Protein AF-0000000070481792 (afdb_homodimer)

Structure (mmCIF, N/CA/C/O backbone):
data_AF-0000000070481792-model_v1
#
loop_
_entity.id
_entity.type
_entity.pdbx_description
1 polymer Glycosyltransferase
#
loop_
_atom_site.group_PDB
_atom_site.id
_atom_site.type_symbol
_atom_site.label_atom_id
_atom_site.label_alt_id
_atom_site.label_comp_id
_atom_site.label_asym_id
_atom_site.label_entity_id
_atom_site.label_seq_id
_atom_site.pdbx_PDB_ins_code
_atom_site.Cartn_x
_atom_site.Cartn_y
_atom_site.Cartn_z
_atom_site.occupancy
_atom_site.B_iso_or_equiv
_atom_site.auth_seq_id
_atom_site.auth_comp_id
_atom_site.auth_asym_id
_atom_site.auth_atom_id
_atom_site.pdbx_PDB_model_num
ATOM 1 N N . MET A 1 1 ? 37.188 0.3 8.523 1 23.92 1 MET A N 1
ATOM 2 C CA . MET A 1 1 ? 36.875 1.319 7.527 1 23.92 1 MET A CA 1
ATOM 3 C C . MET A 1 1 ? 36.438 2.611 8.195 1 23.92 1 MET A C 1
ATOM 5 O O . MET A 1 1 ? 35.562 2.588 9.078 1 23.92 1 MET A O 1
ATOM 9 N N . ASN A 1 2 ? 37.312 3.486 8.383 1 28.73 2 ASN A N 1
ATOM 10 C CA . ASN A 1 2 ? 37.156 4.777 9.047 1 28.73 2 ASN A CA 1
ATOM 11 C C . ASN A 1 2 ? 35.844 5.473 8.625 1 28.73 2 ASN A C 1
ATOM 13 O O . ASN A 1 2 ? 35.688 5.812 7.453 1 28.73 2 ASN A O 1
ATOM 17 N N . HIS A 1 3 ? 34.75 5.098 9.125 1 36.16 3 HIS A N 1
ATOM 18 C CA . HIS A 1 3 ? 33.562 5.867 8.828 1 36.16 3 HIS A CA 1
ATOM 19 C C . HIS A 1 3 ? 33.875 7.363 8.797 1 36.16 3 HIS A C 1
ATOM 21 O O . HIS A 1 3 ? 33.969 7.992 9.852 1 36.16 3 HIS A O 1
ATOM 27 N N . LYS A 1 4 ? 34.844 7.84 8.07 1 37.81 4 LYS A N 1
ATOM 28 C CA . LYS A 1 4 ? 35 9.281 7.977 1 37.81 4 LYS A CA 1
ATOM 29 C C . LYS A 1 4 ? 33.688 10.016 8.195 1 37.81 4 LYS A C 1
ATOM 31 O O . LYS A 1 4 ? 32.719 9.766 7.496 1 37.81 4 LYS A O 1
ATOM 36 N N . ALA A 1 5 ? 33.469 10.484 9.328 1 48.22 5 ALA A N 1
ATOM 37 C CA . ALA A 1 5 ? 32.312 11.266 9.758 1 48.22 5 ALA A CA 1
ATOM 38 C C . ALA A 1 5 ? 31.906 12.273 8.68 1 48.22 5 ALA A C 1
ATOM 40 O O . ALA A 1 5 ? 32.625 13.242 8.414 1 48.22 5 ALA A O 1
ATOM 41 N N . CYS A 1 6 ? 31.25 11.805 7.59 1 60.44 6 CYS A N 1
ATOM 42 C CA . CYS A 1 6 ? 30.828 12.703 6.516 1 60.44 6 CYS A CA 1
ATOM 43 C C . CYS A 1 6 ? 30.031 13.875 7.062 1 60.44 6 CYS A C 1
ATOM 45 O O . CYS A 1 6 ? 28.859 13.719 7.41 1 60.44 6 CYS A O 1
ATOM 47 N N . THR A 1 7 ? 30.734 14.992 7.473 1 79.38 7 THR A N 1
ATOM 48 C CA . THR A 1 7 ? 30.125 16.219 7.98 1 79.38 7 THR A CA 1
ATOM 49 C C . THR A 1 7 ? 29.422 16.984 6.859 1 79.38 7 THR A C 1
ATOM 51 O O . THR A 1 7 ? 29.844 16.906 5.699 1 79.38 7 THR A O 1
ATOM 54 N N . GLN A 1 8 ? 28.188 17.328 7.027 1 91.5 8 GLN A N 1
ATOM 55 C CA . GLN A 1 8 ? 27.375 18.094 6.078 1 91.5 8 GLN A CA 1
ATOM 56 C C . GLN A 1 8 ? 26.75 19.312 6.742 1 91.5 8 GLN A C 1
ATOM 58 O O . GLN A 1 8 ? 26.5 19.312 7.949 1 91.5 8 GLN A O 1
ATOM 63 N N . HIS A 1 9 ? 26.781 20.391 6.004 1 96.81 9 HIS A N 1
ATOM 64 C CA . HIS A 1 9 ? 26.062 21.594 6.41 1 96.81 9 HIS A CA 1
ATOM 65 C C . HIS A 1 9 ? 24.812 21.812 5.574 1 96.81 9 HIS A C 1
ATOM 67 O O . HIS A 1 9 ? 24.891 21.938 4.348 1 96.81 9 HIS A O 1
ATOM 73 N N . VAL A 1 10 ? 23.672 21.797 6.25 1 98 10 VAL A N 1
ATOM 74 C CA . VAL A 1 10 ? 22.391 21.891 5.562 1 98 10 VAL A CA 1
ATOM 75 C C . VAL A 1 10 ? 21.703 23.203 5.93 1 98 10 VAL A C 1
ATOM 77 O O . VAL A 1 10 ? 21.562 23.531 7.113 1 98 10 VAL A O 1
ATOM 80 N N . ALA A 1 11 ? 21.328 23.969 4.938 1 98.62 11 ALA A N 1
ATOM 81 C CA . ALA A 1 11 ? 20.5 25.156 5.172 1 98.62 11 ALA A CA 1
ATOM 82 C C . ALA A 1 11 ? 19.016 24.797 5.07 1 98.62 11 ALA A C 1
ATOM 84 O O . ALA A 1 11 ? 18.594 24.141 4.121 1 98.62 11 ALA A O 1
ATOM 85 N N . VAL A 1 12 ? 18.266 25.234 6.047 1 98.69 12 VAL A N 1
ATOM 86 C CA . VAL A 1 12 ? 16.844 24.969 6.113 1 98.69 12 VAL A CA 1
ATOM 87 C C . VAL A 1 12 ? 16.047 26.266 5.941 1 98.69 12 VAL A C 1
ATOM 89 O O . VAL A 1 12 ? 16.109 27.156 6.793 1 98.69 12 VAL A O 1
ATOM 92 N N . LEU A 1 13 ? 15.32 26.375 4.824 1 98.62 13 LEU A N 1
ATOM 93 C CA . LEU A 1 13 ? 14.555 27.578 4.52 1 98.62 13 LEU A CA 1
ATOM 94 C C . LEU A 1 13 ? 13.102 27.438 4.973 1 98.62 13 LEU A C 1
ATOM 96 O O . LEU A 1 13 ? 12.383 26.562 4.484 1 98.62 13 LEU A O 1
ATOM 100 N N . VAL A 1 14 ? 12.648 28.375 5.801 1 97.56 14 VAL A N 1
ATOM 101 C CA . VAL A 1 14 ? 11.352 28.219 6.461 1 97.56 14 VAL A CA 1
ATOM 102 C C . VAL A 1 14 ? 10.367 29.25 5.902 1 97.56 14 VAL A C 1
ATOM 104 O O . VAL A 1 14 ? 10.719 30.406 5.707 1 97.56 14 VAL A O 1
ATOM 107 N N . PHE A 1 15 ? 9.211 28.781 5.516 1 95.19 15 PHE A N 1
ATOM 108 C CA . PHE A 1 15 ? 8.102 29.656 5.191 1 95.19 15 PHE A CA 1
ATOM 109 C C . PHE A 1 15 ? 7.379 30.109 6.457 1 95.19 15 PHE A C 1
ATOM 111 O O . PHE A 1 15 ? 6.922 29.266 7.246 1 95.19 15 PHE A O 1
ATOM 118 N N . PRO A 1 16 ? 7.297 31.359 6.703 1 90.94 16 PRO A N 1
ATOM 119 C CA . PRO A 1 16 ? 6.809 31.859 7.988 1 90.94 16 PRO A CA 1
ATOM 120 C C . PRO A 1 16 ? 5.285 31.953 8.047 1 90.94 16 PRO A C 1
ATOM 122 O O . PRO A 1 16 ? 4.734 33.031 8.25 1 90.94 16 PRO A O 1
ATOM 125 N N . PHE A 1 17 ? 4.652 30.859 8 1 85.75 17 PHE A N 1
ATOM 126 C CA . PHE A 1 17 ? 3.195 30.859 8.016 1 85.75 17 PHE A CA 1
ATOM 127 C C . PHE A 1 17 ? 2.662 29.703 8.852 1 85.75 17 PHE A C 1
ATOM 129 O O . PHE A 1 17 ? 3.043 28.547 8.641 1 85.75 17 PHE A O 1
ATOM 136 N N . ALA A 1 18 ? 1.777 30.094 9.758 1 82.44 18 ALA A N 1
ATOM 137 C CA . ALA A 1 18 ? 1.018 29.125 10.547 1 82.44 18 ALA A CA 1
ATOM 138 C C . ALA A 1 18 ? 1.931 28.047 11.125 1 82.44 18 ALA A C 1
ATOM 140 O O . ALA A 1 18 ? 2.91 28.359 11.805 1 82.44 18 ALA A O 1
ATOM 141 N N . SER A 1 19 ? 1.613 26.781 10.852 1 86.88 19 SER A N 1
ATOM 142 C CA . SER A 1 19 ? 2.316 25.656 11.477 1 86.88 19 SER A CA 1
ATOM 143 C C . SER A 1 19 ? 3.541 25.25 10.664 1 86.88 19 SER A C 1
ATOM 145 O O . SER A 1 19 ? 4.289 24.359 11.07 1 86.88 19 SER A O 1
ATOM 147 N N . HIS A 1 20 ? 3.859 25.875 9.602 1 92.25 20 HIS A N 1
ATOM 148 C CA . HIS A 1 20 ? 4.922 25.453 8.695 1 92.25 20 HIS A CA 1
ATOM 149 C C . HIS A 1 20 ? 6.27 25.406 9.406 1 92.25 20 HIS A C 1
ATOM 151 O O . HIS A 1 20 ? 7 24.422 9.305 1 92.25 20 HIS A O 1
ATOM 157 N N . PRO A 1 21 ? 6.594 26.469 10.195 1 93.38 21 PRO A N 1
ATOM 158 C CA . PRO A 1 21 ? 7.891 26.422 10.867 1 93.38 21 PRO A CA 1
ATOM 159 C C . PRO A 1 21 ? 8.016 25.25 11.836 1 93.38 21 PRO A C 1
ATOM 161 O O . PRO A 1 21 ? 9.055 24.594 11.883 1 93.38 21 PRO A O 1
ATOM 164 N N . ASP A 1 22 ? 6.91 25.016 12.562 1 90.94 22 ASP A N 1
ATOM 165 C CA . ASP A 1 22 ? 6.914 23.922 13.531 1 90.94 22 ASP A CA 1
ATOM 166 C C . ASP A 1 22 ? 7.098 22.578 12.836 1 90.94 22 ASP A C 1
ATOM 168 O O . ASP A 1 22 ? 7.863 21.734 13.305 1 90.94 22 ASP A O 1
ATOM 172 N N . ILE A 1 23 ? 6.449 22.422 11.766 1 93.31 23 ILE A N 1
ATOM 173 C CA . ILE A 1 23 ? 6.488 21.172 11.023 1 93.31 23 ILE A CA 1
ATOM 174 C C . ILE A 1 23 ? 7.879 20.953 10.438 1 93.31 23 ILE A C 1
ATOM 176 O O . ILE A 1 23 ? 8.43 19.859 10.492 1 93.31 23 ILE A O 1
ATOM 180 N N . LEU A 1 24 ? 8.391 22 9.883 1 96.12 24 LEU A N 1
ATOM 181 C CA . LEU A 1 24 ? 9.711 21.875 9.289 1 96.12 24 LEU A CA 1
ATOM 182 C C . LEU A 1 24 ? 10.766 21.594 10.352 1 96.12 24 LEU A C 1
ATOM 184 O O . LEU A 1 24 ? 11.68 20.781 10.125 1 96.12 24 LEU A O 1
ATOM 188 N N . LEU A 1 25 ? 10.664 22.234 11.5 1 94.06 25 LEU A N 1
ATOM 189 C CA . LEU A 1 25 ? 11.609 21.969 12.578 1 94.06 25 LEU A CA 1
ATOM 190 C C . LEU A 1 25 ? 11.5 20.516 13.039 1 94.06 25 LEU A C 1
ATOM 192 O O . LEU A 1 25 ? 12.508 19.875 13.32 1 94.06 25 LEU A O 1
ATOM 196 N N . HIS A 1 26 ? 10.289 20.078 13.117 1 91.12 26 HIS A N 1
ATOM 197 C CA . HIS A 1 26 ? 10.07 18.672 13.477 1 91.12 26 HIS A CA 1
ATOM 198 C C . HIS A 1 26 ? 10.789 17.734 12.516 1 91.12 26 HIS A C 1
ATOM 200 O O . HIS A 1 26 ? 11.461 16.797 12.938 1 91.12 26 HIS A O 1
ATOM 206 N N . PHE A 1 27 ? 10.695 18.031 11.336 1 94.69 27 PHE A N 1
ATOM 207 C CA . PHE A 1 27 ? 11.336 17.266 10.273 1 94.69 27 PHE A CA 1
ATOM 208 C C . PHE A 1 27 ? 12.852 17.281 10.438 1 94.69 27 PHE A C 1
ATOM 210 O O . PHE A 1 27 ? 13.5 16.234 10.352 1 94.69 27 PHE A O 1
ATOM 217 N N . ILE A 1 28 ? 13.383 18.406 10.703 1 94.75 28 ILE A N 1
ATOM 218 C CA . ILE A 1 28 ? 14.82 18.562 10.844 1 94.75 28 ILE A CA 1
ATOM 219 C C . ILE A 1 28 ? 15.305 17.828 12.094 1 94.75 28 ILE A C 1
ATOM 221 O O . ILE A 1 28 ? 16.375 17.234 12.094 1 94.75 28 ILE A O 1
ATOM 225 N N . ARG A 1 29 ? 14.547 17.875 13.086 1 91.31 29 ARG A N 1
ATOM 226 C CA . ARG A 1 29 ? 14.914 17.156 14.305 1 91.31 29 ARG A CA 1
ATOM 227 C C . ARG A 1 29 ? 14.977 15.648 14.055 1 91.31 29 ARG A C 1
ATOM 229 O O . ARG A 1 29 ? 15.844 14.953 14.586 1 91.31 29 ARG A O 1
ATOM 236 N N . MET A 1 30 ? 14.07 15.18 13.25 1 90 30 MET A N 1
ATOM 237 C CA . MET A 1 30 ? 14.078 13.766 12.891 1 90 30 MET A CA 1
ATOM 238 C C . MET A 1 30 ? 15.367 13.406 12.148 1 90 30 MET A C 1
ATOM 240 O O . MET A 1 30 ? 16.016 12.414 12.469 1 90 30 MET A O 1
ATOM 244 N N . ILE A 1 31 ? 15.703 14.211 11.188 1 91.62 31 ILE A N 1
ATOM 245 C CA . ILE A 1 31 ? 16.906 13.961 10.414 1 91.62 31 ILE A CA 1
ATOM 246 C C . ILE A 1 31 ? 18.141 14.102 11.312 1 91.62 31 ILE A C 1
ATOM 248 O O . ILE A 1 31 ? 19.078 13.305 11.219 1 91.62 31 ILE A O 1
ATOM 252 N N . SER A 1 32 ? 18.109 15.109 12.18 1 90.38 32 SER A N 1
ATOM 253 C CA . SER A 1 32 ? 19.203 15.367 13.102 1 90.38 32 SER A CA 1
ATOM 254 C C . SER A 1 32 ? 19.469 14.164 14 1 90.38 32 SER A C 1
ATOM 256 O O . SER A 1 32 ? 20.625 13.836 14.289 1 90.38 32 SER A O 1
ATOM 258 N N . ALA A 1 33 ? 18.453 13.586 14.414 1 85.19 33 ALA A N 1
ATOM 259 C CA . ALA A 1 33 ? 18.578 12.414 15.273 1 85.19 33 ALA A CA 1
ATOM 260 C C . ALA A 1 33 ? 19.266 11.258 14.539 1 85.19 33 ALA A C 1
ATOM 262 O O . ALA A 1 33 ? 20.016 10.484 15.141 1 85.19 33 ALA A O 1
ATOM 263 N N . MET A 1 34 ? 19.062 11.172 13.289 1 84.56 34 MET A N 1
ATOM 264 C CA . MET A 1 34 ? 19.625 10.102 12.477 1 84.56 34 MET A CA 1
ATOM 265 C C . MET A 1 34 ? 21.031 10.453 12.008 1 84.56 34 MET A C 1
ATOM 267 O O . MET A 1 34 ? 21.828 9.562 11.695 1 84.56 34 MET A O 1
ATOM 271 N N . ALA A 1 35 ? 21.281 11.703 11.938 1 87.44 35 ALA A N 1
ATOM 272 C CA . ALA A 1 35 ? 22.562 12.203 11.445 1 87.44 35 ALA A CA 1
ATOM 273 C C . ALA A 1 35 ? 23.109 13.289 12.359 1 87.44 35 ALA A C 1
ATOM 275 O O . ALA A 1 35 ? 23.156 14.461 11.984 1 87.44 35 ALA A O 1
ATOM 276 N N . PRO A 1 36 ? 23.656 12.898 13.469 1 86.31 36 PRO A N 1
ATOM 277 C CA . PRO A 1 36 ? 24.078 13.867 14.484 1 86.31 36 PRO A CA 1
ATOM 278 C C . PRO A 1 36 ? 25.281 14.695 14.039 1 86.31 36 PRO A C 1
ATOM 280 O O . PRO A 1 36 ? 25.531 15.766 14.602 1 86.31 36 PRO A O 1
ATOM 283 N N . ASP A 1 37 ? 25.953 14.25 13.016 1 89.12 37 ASP A N 1
ATOM 284 C CA . ASP A 1 37 ? 27.156 14.953 12.57 1 89.12 37 ASP A CA 1
ATOM 285 C C . ASP A 1 37 ? 26.812 16.016 11.523 1 89.12 37 ASP A C 1
ATOM 287 O O . ASP A 1 37 ? 27.672 16.812 11.141 1 89.12 37 ASP A O 1
ATOM 291 N N . VAL A 1 38 ? 25.609 16.047 11.141 1 93.56 38 VAL A N 1
ATOM 292 C CA . VAL A 1 38 ? 25.156 17.047 10.188 1 93.56 38 VAL A CA 1
ATOM 293 C C . VAL A 1 38 ? 24.766 18.328 10.93 1 93.56 38 VAL A C 1
ATOM 295 O O . VAL A 1 38 ? 24.141 18.266 11.992 1 93.56 38 VAL A O 1
ATOM 298 N N . LYS A 1 39 ? 25.234 19.422 10.43 1 96.12 39 LYS A N 1
ATOM 299 C CA . LYS A 1 39 ? 24.859 20.719 11 1 96.12 39 LYS A CA 1
ATOM 300 C C . LYS A 1 39 ? 23.719 21.359 10.211 1 96.12 39 LYS A C 1
ATOM 302 O O . LYS A 1 39 ? 23.734 21.375 8.984 1 96.12 39 LYS A O 1
ATOM 307 N N . PHE A 1 40 ? 22.781 21.875 10.969 1 97.44 40 PHE A N 1
ATOM 308 C CA . PHE A 1 40 ? 21.609 22.484 10.336 1 97.44 40 PHE A CA 1
ATOM 309 C C . PHE A 1 40 ? 21.516 23.953 10.68 1 97.44 40 PHE A C 1
ATOM 311 O O . PHE A 1 40 ? 21.5 24.328 11.859 1 97.44 40 PHE A O 1
ATOM 318 N N . SER A 1 41 ? 21.5 24.781 9.672 1 98.25 41 SER A N 1
ATOM 319 C CA . SER A 1 41 ? 21.141 26.203 9.828 1 98.25 41 SER A CA 1
ATOM 320 C C . SER A 1 41 ? 19.672 26.438 9.531 1 98.25 41 SER A C 1
ATOM 322 O O . SER A 1 41 ? 19.25 26.375 8.375 1 98.25 41 SER A O 1
ATOM 324 N N . PHE A 1 42 ? 18.906 26.688 10.57 1 98.19 42 PHE A N 1
ATOM 325 C CA . PHE A 1 42 ? 17.469 26.891 10.469 1 98.19 42 PHE A CA 1
ATOM 326 C C . PHE A 1 42 ? 17.141 28.359 10.242 1 98.19 42 PHE A C 1
ATOM 328 O O . PHE A 1 42 ? 17.141 29.156 11.188 1 98.19 42 PHE A O 1
ATOM 335 N N . LEU A 1 43 ? 16.812 28.719 8.953 1 98.5 43 LEU A N 1
ATOM 336 C CA . LEU A 1 43 ? 16.625 30.109 8.555 1 98.5 43 LEU A CA 1
ATOM 337 C C . LEU A 1 43 ? 15.148 30.5 8.594 1 98.5 43 LEU A C 1
ATOM 339 O O . LEU A 1 43 ? 14.383 30.141 7.695 1 98.5 43 LEU A O 1
ATOM 343 N N . SER A 1 44 ? 14.789 31.281 9.594 1 96.75 44 SER A N 1
ATOM 344 C CA . SER A 1 44 ? 13.398 31.672 9.797 1 96.75 44 SER A CA 1
ATOM 345 C C . SER A 1 44 ? 13.297 33.094 10.32 1 96.75 44 SER A C 1
ATOM 347 O O . SER A 1 44 ? 14.312 33.719 10.672 1 96.75 44 SER A O 1
ATOM 349 N N . VAL A 1 45 ? 12.109 33.594 10.289 1 93.94 45 VAL A N 1
ATOM 350 C CA . VAL A 1 45 ? 11.898 34.969 10.789 1 93.94 45 VAL A CA 1
ATOM 351 C C . VAL A 1 45 ? 12.031 34.969 12.312 1 93.94 45 VAL A C 1
ATOM 353 O O . VAL A 1 45 ? 11.906 33.938 12.969 1 93.94 45 VAL A O 1
ATOM 356 N N . ALA A 1 46 ? 12.25 36.094 12.82 1 90.94 46 ALA A N 1
ATOM 357 C CA . ALA A 1 46 ? 12.562 36.281 14.234 1 90.94 46 ALA A CA 1
ATOM 358 C C . ALA A 1 46 ? 11.438 35.75 15.109 1 90.94 46 ALA A C 1
ATOM 360 O O . ALA A 1 46 ? 11.68 35.062 16.109 1 90.94 46 ALA A O 1
ATOM 361 N N . LYS A 1 47 ? 10.273 36.094 14.773 1 87.5 47 LYS A N 1
ATOM 362 C CA . LYS A 1 47 ? 9.125 35.688 15.57 1 87.5 47 LYS A CA 1
ATOM 363 C C . LYS A 1 47 ? 9.031 34.156 15.68 1 87.5 47 LYS A C 1
ATOM 365 O O . LYS A 1 47 ? 8.789 33.625 16.766 1 87.5 47 LYS A O 1
ATOM 370 N N . SER A 1 48 ? 9.25 33.5 14.562 1 90 48 SER A N 1
ATOM 371 C CA . SER A 1 48 ? 9.211 32.062 14.539 1 90 48 SER A CA 1
ATOM 372 C C . SER A 1 48 ? 10.344 31.453 15.367 1 90 48 SER A C 1
ATOM 374 O O . SER A 1 48 ? 10.117 30.531 16.156 1 90 48 SER A O 1
ATOM 376 N N . ASN A 1 49 ? 11.5 31.922 15.266 1 91.88 49 ASN A N 1
ATOM 377 C CA . ASN A 1 49 ? 12.648 31.422 16 1 91.88 49 ASN A CA 1
ATOM 378 C C . ASN A 1 49 ? 12.445 31.531 17.516 1 91.88 49 ASN A C 1
ATOM 380 O O . ASN A 1 49 ? 12.766 30.609 18.266 1 91.88 49 ASN A O 1
ATOM 384 N N . SER A 1 50 ? 11.875 32.656 17.906 1 89.75 50 SER A N 1
ATOM 385 C CA . SER A 1 50 ? 11.656 32.906 19.328 1 89.75 50 SER A CA 1
ATOM 386 C C . SER A 1 50 ? 10.672 31.891 19.906 1 89.75 50 SER A C 1
ATOM 388 O O . SER A 1 50 ? 10.828 31.469 21.062 1 89.75 50 SER A O 1
ATOM 390 N N . SER A 1 51 ? 9.773 31.578 19.141 1 87 51 SER A N 1
ATOM 391 C CA . SER A 1 51 ? 8.758 30.625 19.594 1 87 51 SER A CA 1
ATOM 392 C C . SER A 1 51 ? 9.273 29.188 19.547 1 87 51 SER A C 1
ATOM 394 O O . SER A 1 51 ? 8.945 28.391 20.422 1 87 51 SER A O 1
ATOM 396 N N . LEU A 1 52 ? 10.125 28.859 18.656 1 89.81 52 LEU A N 1
ATOM 397 C CA . LEU A 1 52 ? 10.523 27.484 18.375 1 89.81 52 LEU A CA 1
ATOM 398 C C . LEU A 1 52 ? 11.75 27.094 19.188 1 89.81 52 LEU A C 1
ATOM 400 O O . LEU A 1 52 ? 11.914 25.938 19.562 1 89.81 52 LEU A O 1
ATOM 404 N N . PHE A 1 53 ? 12.562 28.031 19.359 1 90.31 53 PHE A N 1
ATOM 405 C CA . PHE A 1 53 ? 13.828 27.719 20 1 90.31 53 PHE A CA 1
ATOM 406 C C . PHE A 1 53 ? 13.875 28.297 21.406 1 90.31 53 PHE A C 1
ATOM 408 O O . PHE A 1 53 ? 14.398 29.391 21.625 1 90.31 53 PHE A O 1
ATOM 415 N N . THR A 1 54 ? 13.32 27.562 22.234 1 83.31 54 THR A N 1
ATOM 416 C CA . THR A 1 54 ? 13.422 27.859 23.656 1 83.31 54 THR A CA 1
ATOM 417 C C . THR A 1 54 ? 14.477 26.984 24.328 1 83.31 54 THR A C 1
ATOM 419 O O . THR A 1 54 ? 14.961 26.031 23.719 1 83.31 54 THR A O 1
ATOM 422 N N . GLU A 1 55 ? 14.906 27.297 25.516 1 75.69 55 GLU A N 1
ATOM 423 C CA . GLU A 1 55 ? 15.93 26.531 26.234 1 75.69 55 GLU A CA 1
ATOM 424 C C . GLU A 1 55 ? 15.516 25.078 26.375 1 75.69 55 GLU A C 1
ATOM 426 O O . GLU A 1 55 ? 16.344 24.172 26.203 1 75.69 55 GLU A O 1
ATOM 431 N N . SER A 1 56 ? 14.32 24.859 26.625 1 69.19 56 SER A N 1
ATOM 432 C CA . SER A 1 56 ? 13.82 23.5 26.875 1 69.19 56 SER A CA 1
ATOM 433 C C . SER A 1 56 ? 13.695 22.719 25.578 1 69.19 56 SER A C 1
ATOM 435 O O . SER A 1 56 ? 14.008 21.516 25.531 1 69.19 56 SER A O 1
ATOM 437 N N . ASN A 1 57 ? 13.414 23.391 24.469 1 73.19 57 ASN A N 1
ATOM 438 C CA . ASN A 1 57 ? 13.086 22.703 23.234 1 73.19 57 ASN A CA 1
ATOM 439 C C . ASN A 1 57 ? 14.328 22.484 22.375 1 73.19 57 ASN A C 1
ATOM 441 O O . ASN A 1 57 ? 14.273 21.797 21.344 1 73.19 57 ASN A O 1
ATOM 445 N N . SER A 1 58 ? 15.414 23.047 22.859 1 75.44 58 SER A N 1
ATOM 446 C CA . SER A 1 58 ? 16.625 22.953 22.047 1 75.44 58 SER A CA 1
ATOM 447 C C . SER A 1 58 ? 17.594 21.922 22.609 1 75.44 58 SER A C 1
ATOM 449 O O . SER A 1 58 ? 18.594 21.578 21.969 1 75.44 58 SER A O 1
ATOM 451 N N . LYS A 1 59 ? 17.219 21.406 23.734 1 75.19 59 LYS A N 1
ATOM 452 C CA . LYS A 1 59 ? 18.094 20.422 24.359 1 75.19 59 LYS A CA 1
ATOM 453 C C . LYS A 1 59 ? 18.172 19.141 23.516 1 75.19 59 LYS A C 1
ATOM 455 O O . LYS A 1 59 ? 17.141 18.609 23.094 1 75.19 59 LYS A O 1
ATOM 460 N N . GLY A 1 60 ? 19.359 18.797 23.156 1 75.31 60 GLY A N 1
ATOM 461 C CA . GLY A 1 60 ? 19.562 17.562 22.406 1 75.31 60 GLY A CA 1
ATOM 462 C C . GLY A 1 60 ? 19.719 17.766 20.922 1 75.31 60 GLY A C 1
ATOM 463 O O . GLY A 1 60 ? 19.984 16.828 20.172 1 75.31 60 GLY A O 1
ATOM 464 N N . PHE A 1 61 ? 19.516 19.016 20.562 1 84.94 61 PHE A N 1
ATOM 465 C CA . PHE A 1 61 ? 19.656 19.344 19.141 1 84.94 61 PHE A CA 1
ATOM 466 C C . PHE A 1 61 ? 20.641 20.484 18.938 1 84.94 61 PHE A C 1
ATOM 468 O O . PHE A 1 61 ? 20.328 21.469 18.25 1 84.94 61 PHE A O 1
ATOM 475 N N . GLU A 1 62 ? 21.812 20.219 19.391 1 87.31 62 GLU A N 1
ATOM 476 C CA . GLU A 1 62 ? 22.844 21.25 19.359 1 87.31 62 GLU A CA 1
ATOM 477 C C . GLU A 1 62 ? 23.344 21.484 17.938 1 87.31 62 GLU A C 1
ATOM 479 O O . GLU A 1 62 ? 23.953 22.531 17.656 1 87.31 62 GLU A O 1
ATOM 484 N N . ASN A 1 63 ? 23.016 20.531 17.109 1 92.25 63 ASN A N 1
ATOM 485 C CA . ASN A 1 63 ? 23.469 20.688 15.727 1 92.25 63 ASN A CA 1
ATOM 486 C C . ASN A 1 63 ? 22.453 21.438 14.875 1 92.25 63 ASN A C 1
ATOM 488 O O . ASN A 1 63 ? 22.609 21.547 13.656 1 92.25 63 ASN A O 1
ATOM 492 N N . ILE A 1 64 ? 21.359 21.969 15.5 1 95.62 64 ILE A N 1
ATOM 493 C CA . ILE A 1 64 ? 20.406 22.844 14.828 1 95.62 64 ILE A CA 1
ATOM 494 C C . ILE A 1 64 ? 20.547 24.266 15.359 1 95.62 64 ILE A C 1
ATOM 496 O O . ILE A 1 64 ? 20.281 24.531 16.531 1 95.62 64 ILE A O 1
ATOM 500 N N . LYS A 1 65 ? 20.922 25.141 14.516 1 95.94 65 LYS A N 1
ATOM 501 C CA . LYS A 1 65 ? 21.109 26.531 14.938 1 95.94 65 LYS A CA 1
ATOM 502 C C . LYS A 1 65 ? 20.156 27.453 14.195 1 95.94 65 LYS A C 1
ATOM 504 O O . LYS A 1 65 ? 20.094 27.453 12.961 1 95.94 65 LYS A O 1
ATOM 509 N N . PRO A 1 66 ? 19.406 28.281 14.922 1 96.75 66 PRO A N 1
ATOM 510 C CA . PRO A 1 66 ? 18.516 29.234 14.258 1 96.75 66 PRO A CA 1
ATOM 511 C C . PRO A 1 66 ? 19.25 30.469 13.742 1 96.75 66 PRO A C 1
ATOM 513 O O . PRO A 1 66 ? 20.172 30.953 14.383 1 96.75 66 PRO A O 1
ATOM 516 N N . TYR A 1 67 ? 18.891 30.906 12.578 1 97.62 67 TYR A N 1
ATOM 517 C CA . TYR A 1 67 ? 19.344 32.156 11.977 1 97.62 67 TYR A CA 1
ATOM 518 C C . TYR A 1 67 ? 18.172 33.031 11.594 1 97.62 67 TYR A C 1
ATOM 520 O O . TYR A 1 67 ? 17.156 32.531 11.086 1 97.62 67 TYR A O 1
ATOM 528 N N . LYS A 1 68 ? 18.312 34.281 11.828 1 96.38 68 LYS A N 1
ATOM 529 C CA . LYS A 1 68 ? 17.219 35.219 11.586 1 96.38 68 LYS A CA 1
ATOM 530 C C . LYS A 1 68 ? 17.234 35.719 10.141 1 96.38 68 LYS A C 1
ATOM 532 O O . LYS A 1 68 ? 18.25 36.219 9.656 1 96.38 68 LYS A O 1
ATOM 537 N N . VAL A 1 69 ? 16.094 35.594 9.523 1 96.19 69 VAL A N 1
ATOM 538 C CA . VAL A 1 69 ? 15.906 36.062 8.164 1 96.19 69 VAL A CA 1
ATOM 539 C C . VAL A 1 69 ? 15 37.312 8.18 1 96.19 69 VAL A C 1
ATOM 541 O O . VAL A 1 69 ? 14.008 37.344 8.906 1 96.19 69 VAL A O 1
ATOM 544 N N . TRP A 1 70 ? 15.375 38.219 7.391 1 92.38 70 TRP A N 1
ATOM 545 C CA . TRP A 1 70 ? 14.57 39.438 7.285 1 92.38 70 TRP A CA 1
ATOM 546 C C . TRP A 1 70 ? 13.273 39.188 6.531 1 92.38 70 TRP A C 1
ATOM 548 O O . TRP A 1 70 ? 13.281 38.531 5.469 1 92.38 70 TRP A O 1
ATOM 558 N N . ASP A 1 71 ? 12.195 39.656 7.105 1 88.06 71 ASP A N 1
ATOM 559 C CA . ASP A 1 71 ? 10.891 39.344 6.52 1 88.06 71 ASP A CA 1
ATOM 560 C C . ASP A 1 71 ? 10.398 40.469 5.629 1 88.06 71 ASP A C 1
ATOM 562 O O . ASP A 1 71 ? 9.297 40.406 5.086 1 88.06 71 ASP A O 1
ATOM 566 N N . GLY A 1 72 ? 11.172 41.469 5.465 1 83.31 72 GLY A N 1
ATOM 567 C CA . GLY A 1 72 ? 10.789 42.562 4.594 1 83.31 72 GLY A CA 1
ATOM 568 C C . GLY A 1 72 ? 9.992 43.625 5.309 1 83.31 72 GLY A C 1
ATOM 569 O O . GLY A 1 72 ? 9.594 44.625 4.699 1 83.31 72 GLY A O 1
ATOM 570 N N . LEU A 1 73 ? 9.758 43.438 6.59 1 83.25 73 LEU A N 1
ATOM 571 C CA . LEU A 1 73 ? 8.953 44.438 7.312 1 83.25 73 LEU A CA 1
ATOM 572 C C . LEU A 1 73 ? 9.828 45.438 8.016 1 83.25 73 LEU A C 1
ATOM 574 O O . LEU A 1 73 ? 10.594 45.094 8.922 1 83.25 73 LEU A O 1
ATOM 578 N N . PRO A 1 74 ? 9.734 46.625 7.41 1 75.5 74 PRO A N 1
ATOM 579 C CA . PRO A 1 74 ? 10.469 47.656 8.148 1 75.5 74 PRO A CA 1
ATOM 580 C C . PRO A 1 74 ? 9.906 47.906 9.547 1 75.5 74 PRO A C 1
ATOM 582 O O . PRO A 1 74 ? 8.766 47.531 9.828 1 75.5 74 PRO A O 1
ATOM 585 N N . GLY A 1 75 ? 10.711 48.281 10.461 1 71.19 75 GLY A N 1
ATOM 586 C CA . GLY A 1 75 ? 10.234 48.625 11.789 1 71.19 75 GLY A CA 1
ATOM 587 C C . GLY A 1 75 ? 9.031 49.531 11.773 1 71.19 75 GLY A C 1
ATOM 588 O O . GLY A 1 75 ? 9 50.531 11.031 1 71.19 75 GLY A O 1
ATOM 589 N N . GLY A 1 76 ? 7.984 49.156 12.469 1 69.62 76 GLY A N 1
ATOM 590 C CA . GLY A 1 76 ? 6.805 49.969 12.617 1 69.62 76 GLY A CA 1
ATOM 591 C C . GLY A 1 76 ? 5.809 49.812 11.484 1 69.62 76 GLY A C 1
ATOM 592 O O . GLY A 1 76 ? 4.961 50.688 11.258 1 69.62 76 GLY A O 1
ATOM 593 N N . TYR A 1 77 ? 5.953 48.781 10.734 1 73.75 77 TYR A N 1
ATOM 594 C CA . TYR A 1 77 ? 5.062 48.594 9.602 1 73.75 77 TYR A CA 1
ATOM 595 C C . TYR A 1 77 ? 3.625 48.375 10.07 1 73.75 77 TYR A C 1
ATOM 597 O O . TYR A 1 77 ? 3.367 47.625 11 1 73.75 77 TYR A O 1
ATOM 605 N N . ALA A 1 78 ? 2.756 49.219 9.539 1 72.88 78 ALA A N 1
ATOM 606 C CA . ALA A 1 78 ? 1.333 49.094 9.852 1 72.88 78 ALA A CA 1
ATOM 607 C C . ALA A 1 78 ? 0.62 48.219 8.812 1 72.88 78 ALA A C 1
ATOM 609 O O . ALA A 1 78 ? 0.583 48.562 7.629 1 72.88 78 ALA A O 1
ATOM 610 N N . PHE A 1 79 ? 0.083 47.094 9.266 1 72.75 79 PHE A N 1
ATOM 611 C CA . PHE A 1 79 ? -0.585 46.156 8.359 1 72.75 79 PHE A CA 1
ATOM 612 C C . PHE A 1 79 ? -1.958 46.688 7.957 1 72.75 79 PHE A C 1
ATOM 614 O O . PHE A 1 79 ? -2.635 47.344 8.758 1 72.75 79 PHE A O 1
ATOM 621 N N . SER A 1 80 ? -2.363 46.5 6.625 1 70.94 80 SER A N 1
ATOM 622 C CA . SER A 1 80 ? -3.637 46.938 6.066 1 70.94 80 SER A CA 1
ATOM 623 C C . SER A 1 80 ? -4.793 46.094 6.578 1 70.94 80 SER A C 1
ATOM 625 O O . SER A 1 80 ? -5.961 46.438 6.383 1 70.94 80 SER A O 1
ATOM 627 N N . GLY A 1 81 ? -4.453 45.062 7.258 1 67.81 81 GLY A N 1
ATOM 628 C CA . GLY A 1 81 ? -5.512 44.156 7.68 1 67.81 81 GLY A CA 1
ATOM 629 C C . GLY A 1 81 ? -5.602 42.906 6.836 1 67.81 81 GLY A C 1
ATOM 630 O O . GLY A 1 81 ? -6.215 41.906 7.242 1 67.81 81 GLY A O 1
ATOM 631 N N . ASN A 1 82 ? -5.004 42.906 5.648 1 71.62 82 ASN A N 1
ATOM 632 C CA . ASN A 1 82 ? -4.949 41.719 4.801 1 71.62 82 ASN A CA 1
ATOM 633 C C . ASN A 1 82 ? -4.008 40.688 5.371 1 71.62 82 ASN A C 1
ATOM 635 O O . ASN A 1 82 ? -2.805 40.906 5.488 1 71.62 82 ASN A O 1
ATOM 639 N N . PRO A 1 83 ? -4.586 39.562 5.699 1 69.69 83 PRO A N 1
ATOM 640 C CA . PRO A 1 83 ? -3.77 38.531 6.344 1 69.69 83 PRO A CA 1
ATOM 641 C C . PRO A 1 83 ? -2.686 37.969 5.422 1 69.69 83 PRO A C 1
ATOM 643 O O . PRO A 1 83 ? -1.73 37.344 5.891 1 69.69 83 PRO A O 1
ATOM 646 N N . LEU A 1 84 ? -2.791 38.281 4.152 1 75.25 84 LEU A N 1
ATOM 647 C CA . LEU A 1 84 ? -1.833 37.719 3.199 1 75.25 84 LEU A CA 1
ATOM 648 C C . LEU A 1 84 ? -0.696 38.719 2.943 1 75.25 84 LEU A C 1
ATOM 650 O O . LEU A 1 84 ? 0.329 38.344 2.363 1 75.25 84 LEU A O 1
ATOM 654 N N . GLU A 1 85 ? -0.901 39.938 3.43 1 80.44 85 GLU A N 1
ATOM 655 C CA . GLU A 1 85 ? 0.055 41 3.16 1 80.44 85 GLU A CA 1
ATOM 656 C C . GLU A 1 85 ? 1.442 40.656 3.688 1 80.44 85 GLU A C 1
ATOM 658 O O . GLU A 1 85 ? 2.441 40.812 2.984 1 80.44 85 GLU A O 1
ATOM 663 N N . PRO A 1 86 ? 1.519 40.094 4.863 1 80.19 86 PRO A N 1
ATOM 664 C CA . PRO A 1 86 ? 2.85 39.719 5.355 1 80.19 86 PRO A CA 1
ATOM 665 C C . PRO A 1 86 ? 3.533 38.656 4.484 1 80.19 86 PRO A C 1
ATOM 667 O O . PRO A 1 86 ? 4.758 38.688 4.336 1 80.19 86 PRO A O 1
ATOM 670 N N . ILE A 1 87 ? 2.805 37.875 3.924 1 83.25 87 ILE A N 1
ATOM 671 C CA . ILE A 1 87 ? 3.338 36.812 3.084 1 83.25 87 ILE A CA 1
ATOM 672 C C . ILE A 1 87 ? 3.91 37.406 1.799 1 83.25 87 ILE A C 1
ATOM 674 O O . ILE A 1 87 ? 4.996 37 1.359 1 83.25 87 ILE A O 1
ATOM 678 N N . ASP A 1 88 ? 3.166 38.312 1.263 1 83.94 88 ASP A N 1
ATOM 679 C CA . ASP A 1 88 ? 3.602 38.969 0.031 1 83.94 88 ASP A CA 1
ATOM 680 C C . ASP A 1 88 ? 4.914 39.719 0.239 1 83.94 88 ASP A C 1
ATOM 682 O O . ASP A 1 88 ? 5.809 39.656 -0.607 1 83.94 88 ASP A O 1
ATOM 686 N N . LEU A 1 89 ? 4.953 40.406 1.271 1 86.12 89 LEU A N 1
ATOM 687 C CA . LEU A 1 89 ? 6.152 41.188 1.564 1 86.12 89 LEU A CA 1
ATOM 688 C C . LEU A 1 89 ? 7.348 40.25 1.808 1 86.12 89 LEU A C 1
ATOM 690 O O . LEU A 1 89 ? 8.453 40.531 1.331 1 86.12 89 LEU A O 1
ATOM 694 N N . PHE A 1 90 ? 7.137 39.25 2.496 1 90.94 90 PHE A N 1
ATOM 695 C CA . PHE A 1 90 ? 8.195 38.281 2.764 1 90.94 90 PHE A CA 1
ATOM 696 C C . PHE A 1 90 ? 8.711 37.656 1.466 1 90.94 90 PHE A C 1
ATOM 698 O O . PHE A 1 90 ? 9.922 37.594 1.252 1 90.94 90 PHE A O 1
ATOM 705 N N . LEU A 1 91 ? 7.816 37.281 0.593 1 90.06 91 LEU A N 1
ATOM 706 C CA . LEU A 1 91 ? 8.18 36.562 -0.623 1 90.06 91 LEU A CA 1
ATOM 707 C C . LEU A 1 91 ? 8.984 37.469 -1.561 1 90.06 91 LEU A C 1
ATOM 709 O O . LEU A 1 91 ? 9.844 36.969 -2.303 1 90.06 91 LEU A O 1
ATOM 713 N N . LYS A 1 92 ? 8.727 38.688 -1.499 1 88.94 92 LYS A N 1
ATOM 714 C CA . LYS A 1 92 ? 9.422 39.625 -2.363 1 88.94 92 LYS A CA 1
ATOM 715 C C . LYS A 1 92 ? 10.898 39.75 -1.998 1 88.94 92 LYS A C 1
ATOM 717 O O . LYS A 1 92 ? 11.75 39.938 -2.871 1 88.94 92 LYS A O 1
ATOM 722 N N . VAL A 1 93 ? 11.188 39.531 -0.76 1 93.81 93 VAL A N 1
ATOM 723 C CA . VAL A 1 93 ? 12.562 39.75 -0.328 1 93.81 93 VAL A CA 1
ATOM 724 C C . VAL A 1 93 ? 13.234 38.438 0.002 1 93.81 93 VAL A C 1
ATOM 726 O O . VAL A 1 93 ? 14.461 38.375 0.143 1 93.81 93 VAL A O 1
ATOM 729 N N . ALA A 1 94 ? 12.531 37.406 0.082 1 94.75 94 ALA A N 1
ATOM 730 C CA . ALA A 1 94 ? 12.953 36.125 0.66 1 94.75 94 ALA A CA 1
ATOM 731 C C . ALA A 1 94 ? 14.188 35.594 -0.061 1 94.75 94 ALA A C 1
ATOM 733 O O . ALA A 1 94 ? 15.172 35.188 0.578 1 94.75 94 ALA A O 1
ATOM 734 N N . PRO A 1 95 ? 14.234 35.562 -1.423 1 95.12 95 PRO A N 1
ATOM 735 C CA . PRO A 1 95 ? 15.414 34.969 -2.082 1 95.12 95 PRO A CA 1
ATOM 736 C C . PRO A 1 95 ? 16.703 35.688 -1.682 1 95.12 95 PRO A C 1
ATOM 738 O O . PRO A 1 95 ? 17.688 35.031 -1.343 1 95.12 95 PRO A O 1
ATOM 741 N N . GLY A 1 96 ? 16.656 36.969 -1.696 1 95.75 96 GLY A N 1
ATOM 742 C CA . GLY A 1 96 ? 17.844 37.719 -1.305 1 95.75 96 GLY A CA 1
ATOM 743 C C . GLY A 1 96 ? 18.188 37.594 0.166 1 95.75 96 GLY A C 1
ATOM 744 O O . GLY A 1 96 ? 19.359 37.469 0.526 1 95.75 96 GLY A O 1
ATOM 745 N N . SER A 1 97 ? 17.188 37.594 0.976 1 96.62 97 SER A N 1
ATOM 746 C CA . SER A 1 97 ? 17.375 37.469 2.416 1 96.62 97 SER A CA 1
ATOM 747 C C . SER A 1 97 ? 17.984 36.094 2.777 1 96.62 97 SER A C 1
ATOM 749 O O . SER A 1 97 ? 18.891 36.031 3.607 1 96.62 97 SER A O 1
ATOM 751 N N . PHE A 1 98 ? 17.516 35.094 2.158 1 98.06 98 PHE A N 1
ATOM 752 C CA . PHE A 1 98 ? 18.031 33.75 2.422 1 98.06 98 PHE A CA 1
ATOM 753 C C . PHE A 1 98 ? 19.484 33.625 1.987 1 98.06 98 PHE A C 1
ATOM 755 O O . PHE A 1 98 ? 20.312 33.062 2.705 1 98.06 98 PHE A O 1
ATOM 762 N N . LYS A 1 99 ? 19.812 34.156 0.798 1 97.38 99 LYS A N 1
ATOM 763 C CA . LYS A 1 99 ? 21.172 34.094 0.297 1 97.38 99 LYS A CA 1
ATOM 764 C C . LYS A 1 99 ? 22.141 34.75 1.269 1 97.38 99 LYS A C 1
ATOM 766 O O . LYS A 1 99 ? 23.203 34.219 1.572 1 97.38 99 LYS A O 1
ATOM 771 N N . LYS A 1 100 ? 21.719 35.875 1.743 1 97.31 100 LYS A N 1
ATOM 772 C CA . LYS A 1 100 ? 22.547 36.625 2.678 1 97.31 100 LYS A CA 1
ATOM 773 C C . LYS A 1 100 ? 22.781 35.844 3.965 1 97.31 100 LYS A C 1
ATOM 775 O O . LYS A 1 100 ? 23.906 35.75 4.461 1 97.31 100 LYS A O 1
ATOM 780 N N . VAL A 1 101 ? 21.781 35.281 4.488 1 98.19 101 VAL A N 1
ATOM 781 C CA . VAL A 1 101 ? 21.859 34.562 5.77 1 98.19 101 VAL A CA 1
ATOM 782 C C . VAL A 1 101 ? 22.625 33.281 5.602 1 98.19 101 VAL A C 1
ATOM 784 O O . VAL A 1 101 ? 23.328 32.844 6.516 1 98.19 101 VAL A O 1
ATOM 787 N N . ILE A 1 102 ? 22.531 32.656 4.426 1 98.31 102 ILE A N 1
ATOM 788 C CA . ILE A 1 102 ? 23.297 31.453 4.152 1 98.31 102 ILE A CA 1
ATOM 789 C C . ILE A 1 102 ? 24.797 31.781 4.195 1 98.31 102 ILE A C 1
ATOM 791 O O . ILE A 1 102 ? 25.578 31.031 4.797 1 98.31 102 ILE 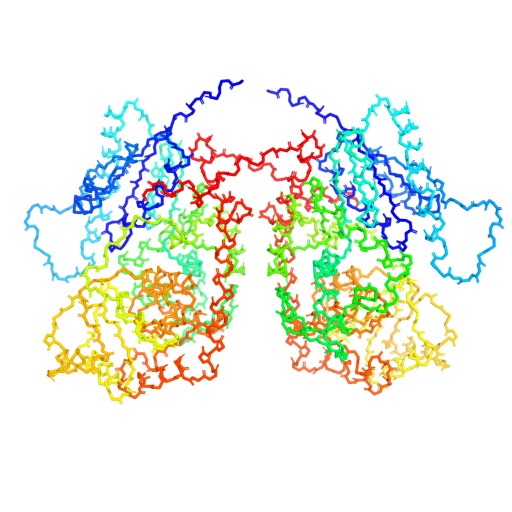A O 1
ATOM 795 N N . GLU A 1 103 ? 25.156 32.875 3.604 1 97.88 103 GLU A N 1
ATOM 796 C CA . GLU A 1 103 ? 26.547 33.281 3.627 1 97.88 103 GLU A CA 1
ATOM 797 C C . GLU A 1 103 ? 27.031 33.531 5.055 1 97.88 103 GLU A C 1
ATOM 799 O O . GLU A 1 103 ? 28.141 33.156 5.41 1 97.88 103 GLU A O 1
ATOM 804 N N . GLU A 1 104 ? 26.172 34.125 5.801 1 98 104 GLU A N 1
ATOM 805 C CA . GLU A 1 104 ? 26.484 34.375 7.203 1 98 104 GLU A CA 1
ATOM 806 C C . GLU A 1 104 ? 26.688 33.062 7.957 1 98 104 GLU A C 1
ATOM 808 O O . GLU A 1 104 ? 27.625 32.906 8.742 1 98 104 GLU A O 1
ATOM 813 N N . ALA A 1 105 ? 25.797 32.156 7.77 1 98 105 ALA A N 1
ATOM 814 C CA . ALA A 1 105 ? 25.859 30.859 8.438 1 98 105 ALA A CA 1
ATOM 815 C C . ALA A 1 105 ? 27.109 30.109 8.023 1 98 105 ALA A C 1
ATOM 817 O O . ALA A 1 105 ? 27.766 29.484 8.867 1 98 105 ALA A O 1
ATOM 818 N N . GLU A 1 106 ? 27.422 30.125 6.734 1 97.88 106 GLU A N 1
ATOM 819 C CA . GLU A 1 106 ? 28.625 29.453 6.242 1 97.88 106 GLU A CA 1
ATOM 820 C C . GLU A 1 106 ? 29.875 30.031 6.902 1 97.88 106 GLU A C 1
ATOM 822 O O . GLU A 1 106 ? 30.781 29.281 7.27 1 97.88 106 GLU A O 1
ATOM 827 N N . ALA A 1 107 ? 29.891 31.281 7.039 1 97.56 107 ALA A N 1
ATOM 828 C CA . ALA A 1 107 ? 31.047 31.953 7.652 1 97.56 107 ALA A CA 1
ATOM 829 C C . ALA A 1 107 ? 31.188 31.562 9.117 1 97.56 107 ALA A C 1
ATOM 831 O O . ALA A 1 107 ? 32.281 31.328 9.602 1 97.56 107 ALA A O 1
ATOM 832 N N . GLU A 1 108 ? 30.109 31.562 9.773 1 97.06 108 GLU A N 1
ATOM 833 C CA . GLU A 1 108 ? 30.125 31.266 11.195 1 97.06 108 GLU A CA 1
ATOM 834 C C . GLU A 1 108 ? 30.484 29.812 11.453 1 97.06 108 GLU A C 1
ATOM 836 O O . GLU A 1 108 ? 31.297 29.5 12.336 1 97.06 108 GLU A O 1
ATOM 841 N N . ILE A 1 109 ? 29.891 28.922 10.703 1 94.94 109 ILE A N 1
ATOM 842 C CA . ILE A 1 109 ? 30.062 27.484 10.883 1 94.94 109 ILE A CA 1
ATOM 843 C C . ILE A 1 109 ? 31.406 27.062 10.289 1 94.94 109 ILE A C 1
ATOM 845 O O . ILE A 1 109 ? 32.031 26.094 10.758 1 94.94 109 ILE A O 1
ATOM 849 N N . GLY A 1 110 ? 31.875 27.703 9.289 1 94.56 110 GLY A N 1
ATOM 850 C CA . GLY A 1 110 ? 33.125 27.375 8.633 1 94.56 110 GLY A CA 1
ATOM 851 C C . GLY A 1 110 ? 33 26.25 7.617 1 94.56 110 GLY A C 1
ATOM 852 O O . GLY A 1 110 ? 33.969 25.531 7.363 1 94.56 110 GLY A O 1
ATOM 853 N N . GLN A 1 111 ? 31.828 26.109 7.195 1 95.38 111 GLN A N 1
ATOM 854 C CA . GLN A 1 111 ? 31.547 25.062 6.215 1 95.38 111 GLN A CA 1
ATOM 855 C C . GLN A 1 111 ? 30.469 25.516 5.23 1 95.38 111 GLN A C 1
ATOM 857 O O . GLN A 1 111 ? 29.469 26.109 5.625 1 95.38 111 GLN A O 1
ATOM 862 N N . LYS A 1 112 ? 30.703 25.219 3.947 1 96.31 112 LYS A N 1
ATOM 863 C CA . LYS A 1 112 ? 29.734 25.547 2.916 1 96.31 112 LYS A CA 1
ATOM 864 C C . LYS A 1 112 ? 28.5 24.656 3.023 1 96.31 112 LYS A C 1
ATOM 866 O O . LYS A 1 112 ? 28.594 23.5 3.447 1 96.31 112 LYS A O 1
ATOM 871 N N . VAL A 1 113 ? 27.406 25.25 2.607 1 96.94 113 VAL A N 1
ATOM 872 C CA . VAL A 1 113 ? 26.172 24.484 2.57 1 96.94 113 VAL A CA 1
ATOM 873 C C . VAL A 1 113 ? 26.234 23.438 1.462 1 96.94 113 VAL A C 1
ATOM 875 O O . VAL A 1 113 ? 26.578 23.766 0.319 1 96.94 113 VAL A O 1
ATOM 878 N N . GLY A 1 114 ? 25.922 22.188 1.849 1 95.88 114 GLY A N 1
ATOM 879 C CA . GLY A 1 114 ? 25.984 21.109 0.883 1 95.88 114 GLY A CA 1
ATOM 880 C C . GLY A 1 114 ? 24.609 20.578 0.487 1 95.88 114 GLY A C 1
ATOM 881 O O . GLY A 1 114 ? 24.5 19.734 -0.405 1 95.88 114 GLY A O 1
ATOM 882 N N . CYS A 1 115 ? 23.594 21.078 1.099 1 96.94 115 CYS A N 1
ATOM 883 C CA . CYS A 1 115 ? 22.219 20.688 0.805 1 96.94 115 CYS A CA 1
ATOM 884 C C . CYS A 1 115 ? 21.234 21.766 1.257 1 96.94 115 CYS A C 1
ATOM 886 O O . CYS A 1 115 ? 21.453 22.422 2.275 1 96.94 115 CYS A O 1
ATOM 888 N N . LEU A 1 116 ? 20.219 21.953 0.473 1 97.88 116 LEU A N 1
ATOM 889 C CA . LEU A 1 116 ? 19.141 22.859 0.838 1 97.88 116 LEU A CA 1
ATOM 890 C C . LEU A 1 116 ? 17.859 22.094 1.144 1 97.88 116 LEU A C 1
ATOM 892 O O . LEU A 1 116 ? 17.359 21.344 0.301 1 97.88 116 LEU A O 1
ATOM 896 N N . ILE A 1 117 ? 17.375 22.234 2.369 1 98.44 117 ILE A N 1
ATOM 897 C CA . ILE A 1 117 ? 16.031 21.781 2.721 1 98.44 117 ILE A CA 1
ATOM 898 C C . ILE A 1 117 ? 15.102 22.984 2.842 1 98.44 117 ILE A C 1
ATOM 900 O O . ILE A 1 117 ? 15.484 24.016 3.402 1 98.44 117 ILE A O 1
ATOM 904 N N . SER A 1 118 ? 13.93 22.906 2.299 1 98.56 118 SER A N 1
ATOM 905 C CA . SER A 1 118 ? 13.023 24.047 2.373 1 98.56 118 SER A CA 1
ATOM 906 C C . SER A 1 118 ? 11.578 23.609 2.531 1 98.56 118 SER A C 1
ATOM 908 O O . SER A 1 118 ? 11.25 22.438 2.287 1 98.56 118 SER A O 1
ATOM 910 N N . ASP A 1 119 ? 10.773 24.547 3.016 1 98 119 ASP A N 1
ATOM 911 C CA . ASP A 1 119 ? 9.336 24.406 2.799 1 98 119 ASP A CA 1
ATOM 912 C C . ASP A 1 119 ? 9.008 24.344 1.308 1 98 119 ASP A C 1
ATOM 914 O O . ASP A 1 119 ? 9.57 25.109 0.515 1 98 119 ASP A O 1
ATOM 918 N N . ALA A 1 120 ? 8.141 23.5 0.897 1 97.81 120 ALA A N 1
ATOM 919 C CA . ALA A 1 120 ? 7.832 23.297 -0.518 1 97.81 120 ALA A CA 1
ATOM 920 C C . ALA A 1 120 ? 7.262 24.578 -1.133 1 97.81 120 ALA A C 1
ATOM 922 O O . ALA A 1 120 ? 7.406 24.812 -2.336 1 97.81 120 ALA A O 1
ATOM 923 N N . PHE A 1 121 ? 6.652 25.406 -0.336 1 95.75 121 PHE A N 1
ATOM 924 C CA . PHE A 1 121 ? 6.047 26.641 -0.829 1 95.75 121 PHE A CA 1
ATOM 925 C C . PHE A 1 121 ? 7.098 27.547 -1.447 1 95.75 121 PHE A C 1
ATOM 927 O O . PHE A 1 121 ? 6.777 28.406 -2.285 1 95.75 121 PHE A O 1
ATOM 934 N N . LEU A 1 122 ? 8.328 27.375 -0.982 1 96.81 122 LEU A N 1
ATOM 935 C CA . LEU A 1 122 ? 9.398 28.266 -1.44 1 96.81 122 LEU A CA 1
ATOM 936 C C . LEU A 1 122 ? 9.992 27.766 -2.752 1 96.81 122 LEU A C 1
ATOM 938 O O . LEU A 1 122 ? 11.125 27.281 -2.779 1 96.81 122 LEU A O 1
ATOM 942 N N . TRP A 1 123 ? 9.273 28.031 -3.771 1 94.94 123 TRP A N 1
ATOM 943 C CA . TRP A 1 123 ? 9.578 27.5 -5.094 1 94.94 123 TRP A CA 1
ATOM 944 C C . TRP A 1 123 ? 10.953 27.969 -5.566 1 94.94 123 TRP A C 1
ATOM 946 O O . TRP A 1 123 ? 11.633 27.25 -6.301 1 94.94 123 TRP A O 1
ATOM 956 N N . PHE A 1 124 ? 11.422 29.109 -5.203 1 96.69 124 PHE A N 1
ATOM 957 C CA . PHE A 1 124 ? 12.664 29.703 -5.684 1 96.69 124 PHE A CA 1
ATOM 958 C C . PHE A 1 124 ? 13.867 28.984 -5.074 1 96.69 124 PHE A C 1
ATOM 960 O O . PHE A 1 124 ? 15 29.188 -5.516 1 96.69 124 PHE A O 1
ATOM 967 N N . ALA A 1 125 ? 13.648 28.156 -4.047 1 97.62 125 ALA A N 1
ATOM 968 C CA . ALA A 1 125 ? 14.734 27.391 -3.426 1 97.62 125 ALA A CA 1
ATOM 969 C C . ALA A 1 125 ? 15.391 26.453 -4.434 1 97.62 125 ALA A C 1
ATOM 971 O O . ALA A 1 125 ? 16.578 26.156 -4.32 1 97.62 125 ALA A O 1
ATOM 972 N N . GLY A 1 126 ? 14.617 26 -5.395 1 96.62 126 GLY A N 1
ATOM 973 C CA . GLY A 1 126 ? 15.18 25.172 -6.449 1 96.62 126 GLY A CA 1
ATOM 974 C C . GLY A 1 126 ? 16.266 25.875 -7.246 1 96.62 126 GLY A C 1
ATOM 975 O O . GLY A 1 126 ? 17.328 25.297 -7.473 1 96.62 126 GLY A O 1
ATOM 976 N N . GLU A 1 127 ? 15.977 27.062 -7.645 1 96.25 127 GLU A N 1
ATOM 977 C CA . GLU A 1 127 ? 16.953 27.859 -8.383 1 96.25 127 GLU A CA 1
ATOM 978 C C . GLU A 1 127 ? 18.172 28.188 -7.512 1 96.25 127 GLU A C 1
ATOM 980 O O . GLU A 1 127 ? 19.297 28.172 -7.992 1 96.25 127 GLU A O 1
ATOM 985 N N . MET A 1 128 ? 17.906 28.484 -6.289 1 97.19 128 MET A N 1
ATOM 986 C CA . MET A 1 128 ? 19 28.734 -5.355 1 97.19 128 MET A CA 1
ATOM 987 C C . MET A 1 128 ? 19.922 27.516 -5.246 1 97.19 128 MET A C 1
ATOM 989 O O . MET A 1 128 ? 21.141 27.641 -5.285 1 97.19 128 MET A O 1
ATOM 993 N N . ALA A 1 129 ? 19.328 26.375 -5.125 1 96.88 129 ALA A N 1
ATOM 994 C CA . ALA A 1 129 ? 20.078 25.141 -5.012 1 96.88 129 ALA A CA 1
ATOM 995 C C . ALA A 1 129 ? 20.891 24.875 -6.277 1 96.88 129 ALA A C 1
ATOM 997 O O . ALA A 1 129 ? 22.031 24.406 -6.207 1 96.88 129 ALA A O 1
ATOM 998 N N . GLU A 1 130 ? 20.297 25.156 -7.387 1 95.94 130 GLU A N 1
ATOM 999 C CA . GLU A 1 130 ? 21 24.984 -8.656 1 95.94 130 GLU A CA 1
ATOM 1000 C C . GLU A 1 130 ? 22.219 25.891 -8.742 1 95.94 130 GLU A C 1
ATOM 1002 O O . GLU A 1 130 ? 23.297 25.469 -9.156 1 95.94 130 GLU A O 1
ATOM 1007 N N . GLU A 1 131 ? 21.984 27.109 -8.375 1 96 131 GLU A N 1
ATOM 1008 C CA . GLU A 1 131 ? 23.078 28.078 -8.375 1 96 131 GLU A CA 1
ATOM 1009 C C . GLU A 1 131 ? 24.203 27.625 -7.438 1 96 131 GLU A C 1
ATOM 1011 O O . GLU A 1 131 ? 25.375 27.812 -7.754 1 96 131 GLU A O 1
ATOM 1016 N N . MET A 1 132 ? 23.812 27.047 -6.355 1 95.44 132 MET A N 1
ATOM 1017 C CA . MET A 1 132 ? 24.766 26.594 -5.344 1 95.44 132 MET A CA 1
ATOM 1018 C C . MET A 1 132 ? 25.344 25.219 -5.703 1 95.44 132 MET A C 1
ATOM 1020 O O . MET A 1 132 ? 26.312 24.781 -5.109 1 95.44 132 MET A O 1
ATOM 1024 N N . GLN A 1 133 ? 24.703 24.531 -6.676 1 94.56 133 GLN A N 1
ATOM 1025 C CA . GLN A 1 133 ? 25.078 23.172 -7.098 1 94.56 133 GLN A CA 1
ATOM 1026 C C . GLN A 1 133 ? 24.984 22.203 -5.93 1 94.56 133 GLN A C 1
ATOM 1028 O O . GLN A 1 133 ? 25.938 21.453 -5.672 1 94.56 133 GLN A O 1
ATOM 1033 N N . VAL A 1 134 ? 23.922 22.266 -5.227 1 95.62 134 VAL A N 1
ATOM 1034 C CA . VAL A 1 134 ? 23.656 21.375 -4.105 1 95.62 134 VAL A CA 1
ATOM 1035 C C . VAL A 1 134 ? 22.281 20.734 -4.27 1 95.62 134 VAL A C 1
ATOM 1037 O O . VAL A 1 134 ? 21.438 21.25 -4.992 1 95.62 134 VAL A O 1
ATOM 1040 N N . PRO A 1 135 ? 22.031 19.578 -3.604 1 96.06 135 PRO A N 1
ATOM 1041 C CA . PRO A 1 135 ? 20.703 18.969 -3.645 1 96.06 135 PRO A CA 1
ATOM 1042 C C . PRO A 1 135 ? 19.641 19.828 -2.977 1 96.06 135 PRO A C 1
ATOM 1044 O O . PRO A 1 135 ? 19.922 20.516 -1.997 1 96.06 135 PRO A O 1
ATOM 1047 N N . TRP A 1 136 ? 18.438 19.781 -3.494 1 97.62 136 TRP A N 1
ATOM 1048 C CA . TRP A 1 136 ? 17.266 20.453 -2.945 1 97.62 136 TRP A CA 1
ATOM 1049 C C . TRP A 1 136 ? 16.234 19.453 -2.453 1 97.62 136 TRP A C 1
ATOM 1051 O O . TRP A 1 136 ? 15.805 18.578 -3.205 1 97.62 136 TRP A O 1
ATOM 1061 N N . VAL A 1 137 ? 15.875 19.547 -1.204 1 98.12 137 VAL A N 1
ATOM 1062 C CA . VAL A 1 137 ? 14.883 18.672 -0.595 1 98.12 137 VAL A CA 1
ATOM 1063 C C . VAL A 1 137 ? 13.742 19.5 -0.018 1 98.12 137 VAL A C 1
ATOM 1065 O O . VAL A 1 137 ? 13.805 19.953 1.128 1 98.12 137 VAL A O 1
ATOM 1068 N N . PRO A 1 138 ? 12.695 19.703 -0.745 1 98.56 138 PRO A N 1
ATOM 1069 C CA . PRO A 1 138 ? 11.508 20.375 -0.209 1 98.56 138 PRO A CA 1
ATOM 1070 C C . PRO A 1 138 ? 10.625 19.438 0.617 1 98.56 138 PRO A C 1
ATOM 1072 O O . PRO A 1 138 ? 10.492 18.25 0.288 1 98.56 138 PRO A O 1
ATOM 1075 N N . LEU A 1 139 ? 10.062 19.953 1.701 1 98.5 139 LEU A N 1
ATOM 1076 C CA . LEU A 1 139 ? 9.07 19.25 2.498 1 98.5 139 LEU A CA 1
ATOM 1077 C C . LEU A 1 139 ? 7.664 19.766 2.205 1 98.5 139 LEU A C 1
ATOM 1079 O O . LEU A 1 139 ? 7.395 20.953 2.357 1 98.5 139 LEU A O 1
ATOM 1083 N N . TRP A 1 140 ? 6.844 18.859 1.724 1 97.88 140 TRP A N 1
ATOM 1084 C CA . TRP A 1 140 ? 5.418 19.156 1.598 1 97.88 140 TRP A CA 1
ATOM 1085 C C . TRP A 1 140 ? 4.684 18.859 2.896 1 97.88 140 TRP A C 1
ATOM 1087 O O . TRP A 1 140 ? 4.754 17.734 3.408 1 97.88 140 TRP A O 1
ATOM 1097 N N . THR A 1 141 ? 3.945 19.797 3.369 1 93.19 141 THR A N 1
ATOM 1098 C CA . THR A 1 141 ? 3.438 19.703 4.734 1 93.19 141 THR A CA 1
ATOM 1099 C C . THR A 1 141 ? 1.966 19.297 4.734 1 93.19 141 THR A C 1
ATOM 1101 O O . THR A 1 141 ? 1.323 19.281 5.785 1 93.19 141 THR A O 1
ATOM 1104 N N . SER A 1 142 ? 1.399 19.047 3.572 1 94.5 142 SER A N 1
ATOM 1105 C CA . SER A 1 142 ? 0.008 18.625 3.479 1 94.5 142 SER A CA 1
ATOM 1106 C C . SER A 1 142 ? -0.105 17.25 2.826 1 94.5 142 SER A C 1
ATOM 1108 O O . SER A 1 142 ? 0.879 16.516 2.746 1 94.5 142 SER A O 1
ATOM 1110 N N . GLY A 1 143 ? -1.28 16.891 2.449 1 95.56 143 GLY A N 1
ATOM 1111 C CA . GLY A 1 143 ? -1.545 15.547 1.982 1 95.56 143 GLY A CA 1
ATOM 1112 C C . GLY A 1 143 ? -1.13 15.32 0.54 1 95.56 143 GLY A C 1
ATOM 1113 O O . GLY A 1 143 ? -0.844 16.281 -0.184 1 95.56 143 GLY A O 1
ATOM 1114 N N . GLN A 1 144 ? -1.067 14.117 0.163 1 96.12 144 GLN A N 1
ATOM 1115 C CA . GLN A 1 144 ? -0.611 13.719 -1.163 1 96.12 144 GLN A CA 1
ATOM 1116 C C . GLN A 1 144 ? -1.587 14.172 -2.242 1 96.12 144 GLN A C 1
ATOM 1118 O O . GLN A 1 144 ? -1.172 14.562 -3.336 1 96.12 144 GLN A O 1
ATOM 1123 N N . ARG A 1 145 ? -2.906 14.133 -1.977 1 96.69 145 ARG A N 1
ATOM 1124 C CA . ARG A 1 145 ? -3.889 14.578 -2.959 1 96.69 145 ARG A CA 1
ATOM 1125 C C . ARG A 1 145 ? -3.746 16.078 -3.234 1 96.69 145 ARG A C 1
ATOM 1127 O O . ARG A 1 145 ? -3.836 16.516 -4.383 1 96.69 145 ARG A O 1
ATOM 1134 N N . SER A 1 146 ? -3.574 16.766 -2.119 1 96.44 146 SER A N 1
ATOM 1135 C CA . SER A 1 146 ? -3.332 18.203 -2.275 1 96.44 146 SER A CA 1
ATOM 1136 C C . SER A 1 146 ? -2.082 18.469 -3.109 1 96.44 146 SER A C 1
ATOM 1138 O O . SER A 1 146 ? -2.082 19.328 -3.986 1 96.44 146 SER A O 1
ATOM 1140 N N . LEU A 1 147 ? -1.021 17.734 -2.869 1 97.44 147 LEU A N 1
ATOM 1141 C CA . LEU A 1 147 ? 0.214 17.875 -3.631 1 97.44 147 LEU A CA 1
ATOM 1142 C C . LEU A 1 147 ? -0.024 17.609 -5.113 1 97.44 147 LEU A C 1
ATOM 1144 O O . LEU A 1 147 ? 0.426 18.359 -5.973 1 97.44 147 LEU A O 1
ATOM 1148 N N . LEU A 1 148 ? -0.754 16.547 -5.414 1 97.25 148 LEU A N 1
ATOM 1149 C CA . LEU A 1 148 ? -0.995 16.156 -6.805 1 97.25 148 LEU A CA 1
ATOM 1150 C C . LEU A 1 148 ? -1.762 17.25 -7.539 1 97.25 148 LEU A C 1
ATOM 1152 O O . LEU A 1 148 ? -1.443 17.578 -8.688 1 97.25 148 LEU A O 1
ATOM 1156 N N . VAL A 1 149 ? -2.766 17.844 -6.879 1 95.94 149 VAL A N 1
ATOM 1157 C CA . VAL A 1 149 ? -3.578 18.859 -7.547 1 95.94 149 VAL A CA 1
ATOM 1158 C C . VAL A 1 149 ? -2.736 20.109 -7.816 1 95.94 149 VAL A C 1
ATOM 1160 O O . VAL A 1 149 ? -2.92 20.781 -8.828 1 95.94 149 VAL A O 1
ATOM 1163 N N . HIS A 1 150 ? -1.794 20.391 -6.934 1 95.5 150 HIS A N 1
ATOM 1164 C CA . HIS A 1 150 ? -0.955 21.578 -7.141 1 95.5 150 HIS A CA 1
ATOM 1165 C C . HIS A 1 150 ? 0.082 21.328 -8.227 1 95.5 150 HIS A C 1
ATOM 1167 O O . HIS A 1 150 ? 0.384 22.219 -9.023 1 95.5 150 HIS A O 1
ATOM 1173 N N . VAL A 1 151 ? 0.623 20.141 -8.281 1 96.31 151 VAL A N 1
ATOM 1174 C CA . VAL A 1 151 ? 1.562 19.781 -9.344 1 96.31 151 VAL A CA 1
ATOM 1175 C C . VAL A 1 151 ? 0.824 19.688 -10.68 1 96.31 151 VAL A C 1
ATOM 1177 O O . VAL A 1 151 ? 1.392 19.984 -11.727 1 96.31 151 VAL A O 1
ATOM 1180 N N . GLY A 1 152 ? -0.466 19.359 -10.648 1 94.31 152 GLY A N 1
ATOM 1181 C CA . GLY A 1 152 ? -1.265 19.188 -11.852 1 94.31 152 GLY A CA 1
ATOM 1182 C C . GLY A 1 152 ? -2.137 20.391 -12.172 1 94.31 152 GLY A C 1
ATOM 1183 O O . GLY A 1 152 ? -3.123 20.266 -12.898 1 94.31 152 GLY A O 1
ATOM 1184 N N . THR A 1 153 ? -1.827 21.547 -11.609 1 93.44 153 THR A N 1
ATOM 1185 C CA . THR A 1 153 ? -2.672 22.734 -11.734 1 93.44 153 THR A CA 1
ATOM 1186 C C . THR A 1 153 ? -2.912 23.078 -13.203 1 93.44 153 THR A C 1
ATOM 1188 O O . THR A 1 153 ? -4.043 23.359 -13.602 1 93.44 153 THR A O 1
ATOM 1191 N N . ASP A 1 154 ? -1.881 23.016 -14.062 1 92 154 ASP A N 1
ATOM 1192 C CA . ASP A 1 154 ? -2.008 23.406 -15.461 1 92 154 ASP A CA 1
ATOM 1193 C C . ASP A 1 154 ? -2.986 22.484 -16.188 1 92 154 ASP A C 1
ATOM 1195 O O . ASP A 1 154 ? -3.854 22.953 -16.938 1 92 154 ASP A O 1
ATOM 1199 N N . VAL A 1 155 ? -2.869 21.203 -15.961 1 91.44 155 VAL A N 1
ATOM 1200 C CA . VAL A 1 155 ? -3.754 20.219 -16.594 1 91.44 155 VAL A CA 1
ATOM 1201 C C . VAL A 1 155 ? -5.184 20.422 -16.094 1 91.44 155 VAL A C 1
ATOM 1203 O O . VAL A 1 155 ? -6.137 20.328 -16.875 1 91.44 155 VAL A O 1
ATOM 1206 N N . ILE A 1 156 ? -5.316 20.719 -14.828 1 91.38 156 ILE A N 1
ATOM 1207 C CA . ILE A 1 156 ? -6.637 20.922 -14.242 1 91.38 156 ILE A CA 1
ATOM 1208 C C . ILE A 1 156 ? -7.285 22.156 -14.852 1 91.38 156 ILE A C 1
ATOM 1210 O O . ILE A 1 156 ? -8.453 22.125 -15.234 1 91.38 156 ILE A O 1
ATOM 1214 N N . ARG A 1 157 ? -6.523 23.234 -14.945 1 88.62 157 ARG A N 1
ATOM 1215 C CA . ARG A 1 157 ? -7.043 24.469 -15.523 1 88.62 157 ARG A CA 1
ATOM 1216 C C . ARG A 1 157 ? -7.434 24.266 -16.984 1 88.62 157 ARG A C 1
ATOM 1218 O O . ARG A 1 157 ? -8.453 24.797 -17.438 1 88.62 157 ARG A O 1
ATOM 1225 N N . GLU A 1 158 ? -6.641 23.5 -17.672 1 87.88 158 GLU A N 1
ATOM 1226 C CA . GLU A 1 158 ? -6.918 23.234 -19.078 1 87.88 158 GLU A CA 1
ATOM 1227 C C . GLU A 1 158 ? -8.203 22.422 -19.234 1 87.88 158 GLU A C 1
ATOM 1229 O O . GLU A 1 158 ? -9.055 22.766 -20.062 1 87.88 158 GLU A O 1
ATOM 1234 N N . LYS A 1 159 ? -8.375 21.484 -18.453 1 86.75 159 LYS A N 1
ATOM 1235 C CA . LYS A 1 159 ? -9.5 20.562 -18.625 1 86.75 159 LYS A CA 1
ATOM 1236 C C . LYS A 1 159 ? -10.773 21.125 -18.016 1 86.75 159 LYS A C 1
ATOM 1238 O O . LYS A 1 159 ? -11.867 20.922 -18.547 1 86.75 159 LYS A O 1
ATOM 1243 N N . VAL A 1 160 ? -10.641 21.75 -16.875 1 83.38 160 VAL A N 1
ATOM 1244 C CA . VAL A 1 160 ? -11.805 22.312 -16.172 1 83.38 160 VAL A CA 1
ATOM 1245 C C . VAL A 1 160 ? -12.219 23.625 -16.828 1 83.38 160 VAL A C 1
ATOM 1247 O O . VAL A 1 160 ? -13.406 23.953 -16.891 1 83.38 160 VAL A O 1
ATOM 1250 N N . GLY A 1 161 ? -11.328 24.578 -17.094 1 72.44 161 GLY A N 1
ATOM 1251 C CA . GLY A 1 161 ? -11.625 25.844 -17.734 1 72.44 161 GLY A CA 1
ATOM 1252 C C . GLY A 1 161 ? -12.305 25.688 -19.078 1 72.44 161 GLY A C 1
ATOM 1253 O O . GLY A 1 161 ? -13.164 26.5 -19.453 1 72.44 161 GLY A O 1
ATOM 1254 N N . ALA A 1 162 ? -11.945 24.766 -19.719 1 61.12 162 ALA A N 1
ATOM 1255 C CA . ALA A 1 162 ? -12.523 24.531 -21.031 1 61.12 162 ALA A CA 1
ATOM 1256 C C . ALA A 1 162 ? -13.992 24.156 -20.938 1 61.12 162 ALA A C 1
ATOM 1258 O O . ALA A 1 162 ? -14.766 24.391 -21.875 1 61.12 162 ALA A O 1
ATOM 1259 N N . SER A 1 163 ? -14.312 23.578 -19.859 1 56.5 163 SER A N 1
ATOM 1260 C CA . SER A 1 163 ? -15.656 23 -19.844 1 56.5 163 SER A CA 1
ATOM 1261 C C . SER A 1 163 ? -16.688 24.031 -19.438 1 56.5 163 SER A C 1
ATOM 1263 O O . SER A 1 163 ? -17.875 23.906 -19.75 1 56.5 163 SER A O 1
ATOM 1265 N N . GLY A 1 164 ? -16.422 25.234 -19.047 1 52.84 164 GLY A N 1
ATOM 1266 C CA . GLY A 1 164 ? -17.406 26.234 -18.688 1 52.84 164 GLY A CA 1
ATOM 1267 C C . GLY A 1 164 ? -18.312 25.781 -17.562 1 52.84 164 GLY A C 1
ATOM 1268 O O . GLY A 1 164 ? -19.172 26.547 -17.109 1 52.84 164 GLY A O 1
ATOM 1269 N N . GLU A 1 165 ? -18.375 24.469 -17.281 1 57.38 165 GLU A N 1
ATOM 1270 C CA . GLU A 1 165 ? -19.375 23.906 -16.391 1 57.38 165 GLU A CA 1
ATOM 1271 C C . GLU A 1 165 ? -18.969 24.078 -14.93 1 57.38 165 GLU A C 1
ATOM 1273 O O . GLU A 1 165 ? -17.781 24.047 -14.602 1 57.38 165 GLU A O 1
ATOM 1278 N N . LYS A 1 166 ? -19.953 24.422 -14.031 1 62.56 166 LYS A N 1
ATOM 1279 C CA . LYS A 1 166 ? -19.828 24.906 -12.656 1 62.56 166 LYS A CA 1
ATOM 1280 C C . LYS A 1 166 ? -18.984 23.953 -11.82 1 62.56 166 LYS A C 1
ATOM 1282 O O . LYS A 1 166 ? -18 24.359 -11.195 1 62.56 166 LYS A O 1
ATOM 1287 N N . ASP A 1 167 ? -19.547 22.719 -11.492 1 80.44 167 ASP A N 1
ATOM 1288 C CA . ASP A 1 167 ? -18.812 21.828 -10.609 1 80.44 167 ASP A CA 1
ATOM 1289 C C . ASP A 1 167 ? -18.422 20.531 -11.344 1 80.44 167 ASP A C 1
ATOM 1291 O O . ASP A 1 167 ? -19.078 19.5 -11.18 1 80.44 167 ASP A O 1
ATOM 1295 N N . GLN A 1 168 ? -17.312 20.5 -12.172 1 85.5 168 GLN A N 1
ATOM 1296 C CA . GLN A 1 168 ? -16.844 19.453 -13.07 1 85.5 168 GLN A CA 1
ATOM 1297 C C . GLN A 1 168 ? -16.188 18.328 -12.297 1 85.5 168 GLN A C 1
ATOM 1299 O O . GLN A 1 168 ? -15.5 18.562 -11.297 1 85.5 168 GLN A O 1
ATOM 1304 N N . SER A 1 169 ? -16.469 17.141 -12.828 1 89.88 169 SER A N 1
ATOM 1305 C CA . SER A 1 169 ? -15.797 15.961 -12.273 1 89.88 169 SER A CA 1
ATOM 1306 C C . SER A 1 169 ? -14.312 15.953 -12.609 1 89.88 169 SER A C 1
ATOM 1308 O O . SER A 1 169 ? -13.906 16.453 -13.656 1 89.88 169 SER A O 1
ATOM 1310 N N . LEU A 1 170 ? -13.523 15.414 -11.742 1 92.5 170 LEU A N 1
ATOM 1311 C CA . LEU A 1 170 ? -12.078 15.344 -11.93 1 92.5 170 LEU A CA 1
ATOM 1312 C C . LEU A 1 170 ? -11.641 13.922 -12.273 1 92.5 170 LEU A C 1
ATOM 1314 O O . LEU A 1 170 ? -10.547 13.492 -11.914 1 92.5 170 LEU A O 1
ATOM 1318 N N . ASP A 1 171 ? -12.453 13.156 -12.93 1 88.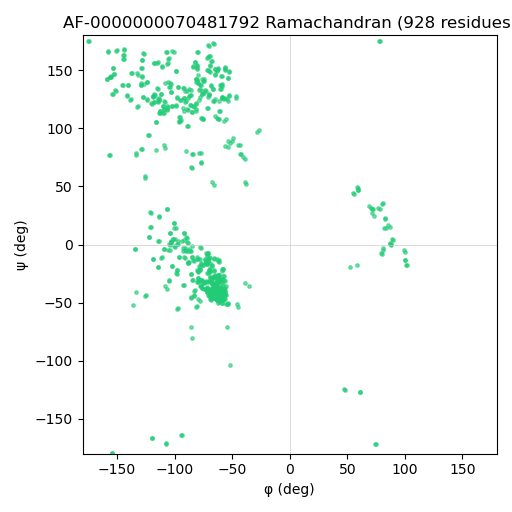69 171 ASP A N 1
ATOM 1319 C CA . ASP A 1 171 ? -12.242 11.742 -13.227 1 88.69 171 ASP A CA 1
ATOM 1320 C C . ASP A 1 171 ? -11 11.539 -14.086 1 88.69 171 ASP A C 1
ATOM 1322 O O . ASP A 1 171 ? -10.477 10.43 -14.172 1 88.69 171 ASP A O 1
ATOM 1326 N N . PHE A 1 172 ? -10.508 12.633 -14.664 1 88.88 172 PHE A N 1
ATOM 1327 C CA . PHE A 1 172 ? -9.328 12.523 -15.516 1 88.88 172 PHE A CA 1
ATOM 1328 C C . PHE A 1 172 ? -8.062 12.414 -14.672 1 88.88 172 PHE A C 1
ATOM 1330 O O . PHE A 1 172 ? -7.004 12.039 -15.18 1 88.88 172 PHE A O 1
ATOM 1337 N N . LEU A 1 173 ? -8.094 12.82 -13.477 1 90.38 173 LEU A N 1
ATOM 1338 C CA . LEU A 1 173 ? -6.973 12.688 -12.562 1 90.38 173 LEU A CA 1
ATOM 1339 C C . LEU A 1 173 ? -7.051 11.375 -11.789 1 90.38 173 LEU A C 1
ATOM 1341 O O . LEU A 1 173 ? -8.07 11.078 -11.164 1 90.38 173 LEU A O 1
ATOM 1345 N N . PRO A 1 174 ? -5.996 10.562 -11.898 1 86.5 174 PRO A N 1
ATOM 1346 C CA . PRO A 1 174 ? -6.023 9.297 -11.156 1 86.5 174 PRO A CA 1
ATOM 1347 C C . PRO A 1 174 ? -6.332 9.484 -9.68 1 86.5 174 PRO A C 1
ATOM 1349 O O . PRO A 1 174 ? -5.699 10.312 -9.008 1 86.5 174 PRO A O 1
ATOM 1352 N N . GLY A 1 175 ? -7.297 8.766 -9.195 1 88.06 175 GLY A N 1
ATOM 1353 C CA . GLY A 1 175 ? -7.68 8.82 -7.793 1 88.06 175 GLY A CA 1
ATOM 1354 C C . GLY A 1 175 ? -8.727 9.875 -7.5 1 88.06 175 GLY A C 1
ATOM 1355 O O . GLY A 1 175 ? -9.156 10.039 -6.355 1 88.06 175 GLY A O 1
ATOM 1356 N N . PHE A 1 176 ? -9.258 10.586 -8.555 1 93.62 176 PHE A N 1
ATOM 1357 C CA . PHE A 1 176 ? -10.141 11.711 -8.297 1 93.62 176 PHE A CA 1
ATOM 1358 C C . PHE A 1 176 ? -11.508 11.477 -8.945 1 93.62 176 PHE A C 1
ATOM 1360 O O . PHE A 1 176 ? -12.219 12.438 -9.258 1 93.62 176 PHE A O 1
ATOM 1367 N N . SER A 1 177 ? -11.906 10.211 -9.133 1 87.75 177 SER A N 1
ATOM 1368 C CA . SER A 1 177 ? -13.18 9.906 -9.781 1 87.75 177 SER A CA 1
ATOM 1369 C C . SER A 1 177 ? -14.359 10.391 -8.945 1 87.75 177 SER A C 1
ATOM 1371 O O . SER A 1 177 ? -15.43 10.688 -9.484 1 87.75 177 SER A O 1
ATOM 1373 N N . ALA A 1 178 ? -14.164 10.492 -7.656 1 90.81 178 ALA A N 1
ATOM 1374 C CA . ALA A 1 178 ? -15.258 10.883 -6.766 1 90.81 178 ALA A CA 1
ATOM 1375 C C . ALA A 1 178 ? -15.156 12.359 -6.395 1 90.81 178 ALA A C 1
ATOM 1377 O O . ALA A 1 178 ? -15.82 12.82 -5.457 1 90.81 178 ALA A O 1
ATOM 1378 N N . PHE A 1 179 ? -14.336 13.148 -7.109 1 93.88 179 PHE A N 1
ATOM 1379 C CA . PHE A 1 179 ? -14.07 14.531 -6.734 1 93.88 179 PHE A CA 1
ATOM 1380 C C . PHE A 1 179 ? -14.539 15.484 -7.824 1 93.88 179 PHE A C 1
ATOM 1382 O O . PHE A 1 179 ? -14.688 15.094 -8.984 1 93.88 179 PHE A O 1
ATOM 1389 N N . HIS A 1 180 ? -14.797 16.734 -7.359 1 92.81 180 HIS A N 1
ATOM 1390 C CA . HIS A 1 180 ? -15.219 17.797 -8.242 1 92.81 180 HIS A CA 1
ATOM 1391 C C . HIS A 1 180 ? -14.344 19.031 -8.078 1 92.81 180 HIS A C 1
ATOM 1393 O O . HIS A 1 180 ? -13.609 19.156 -7.094 1 92.81 180 HIS A O 1
ATOM 1399 N N . ALA A 1 181 ? -14.438 19.922 -9.023 1 90.88 181 ALA A N 1
ATOM 1400 C CA . ALA A 1 181 ? -13.633 21.141 -9.008 1 90.88 181 ALA A CA 1
ATOM 1401 C C . ALA A 1 181 ? -13.891 21.938 -7.73 1 90.88 181 ALA A C 1
ATOM 1403 O O . ALA A 1 181 ? -12.984 22.594 -7.215 1 90.88 181 ALA A O 1
ATOM 1404 N N . SER A 1 182 ? -15.062 21.812 -7.133 1 89.12 182 SER A N 1
ATOM 1405 C CA . SER A 1 182 ? -15.438 22.562 -5.934 1 89.12 182 SER A CA 1
ATOM 1406 C C . SER A 1 182 ? -14.703 22.031 -4.703 1 89.12 182 SER A C 1
ATOM 1408 O O . SER A 1 182 ? -14.688 22.688 -3.658 1 89.12 182 SER A O 1
ATOM 1410 N N . ASP A 1 183 ? -14.102 20.812 -4.84 1 92.19 183 ASP A N 1
ATOM 1411 C CA . ASP A 1 183 ? -13.367 20.219 -3.725 1 92.19 183 ASP A CA 1
ATOM 1412 C C . ASP A 1 183 ? -11.93 20.734 -3.678 1 92.19 183 ASP A C 1
ATOM 1414 O O . ASP A 1 183 ? -11.234 20.547 -2.68 1 92.19 183 ASP A O 1
ATOM 1418 N N . LEU A 1 184 ? -11.57 21.422 -4.766 1 92.44 184 LEU A N 1
ATOM 1419 C CA . LEU A 1 184 ? -10.172 21.828 -4.898 1 92.44 184 LEU A CA 1
ATOM 1420 C C . LEU A 1 184 ? -9.875 23.078 -4.074 1 92.44 184 LEU A C 1
ATOM 1422 O O . LEU A 1 184 ? -10.773 23.891 -3.828 1 92.44 184 LEU A O 1
ATOM 1426 N N . PRO A 1 185 ? -8.578 23.219 -3.6 1 90.25 185 PRO A N 1
ATOM 1427 C CA . PRO A 1 185 ? -8.211 24.484 -2.973 1 90.25 185 PRO A CA 1
ATOM 1428 C C . PRO A 1 185 ? -8.445 25.688 -3.889 1 90.25 185 PRO A C 1
ATOM 1430 O O . PRO A 1 185 ? -8.273 25.578 -5.105 1 90.25 185 PRO A O 1
ATOM 1433 N N . GLU A 1 186 ? -8.711 26.734 -3.225 1 83.31 186 GLU A N 1
ATOM 1434 C CA . GLU A 1 186 ? -8.883 27.969 -3.984 1 83.31 186 GLU A CA 1
ATOM 1435 C C . GLU A 1 186 ? -7.625 28.328 -4.77 1 83.31 186 GLU A C 1
ATOM 1437 O O . GLU A 1 186 ? -6.512 28.156 -4.27 1 83.31 186 GLU A O 1
ATOM 1442 N N . GLY A 1 187 ? -7.754 28.734 -5.957 1 81.69 187 GLY A N 1
ATOM 1443 C CA . GLY A 1 187 ? -6.621 29.172 -6.75 1 81.69 187 GLY A CA 1
ATOM 1444 C C . GLY A 1 187 ? -6.129 28.125 -7.723 1 81.69 187 GLY A C 1
ATOM 1445 O O . GLY A 1 187 ? -5.34 28.422 -8.625 1 81.69 187 GLY A O 1
ATOM 1446 N N . VAL A 1 188 ? -6.586 26.875 -7.551 1 83.94 188 VAL A N 1
ATOM 1447 C CA . VAL A 1 188 ? -6.137 25.828 -8.461 1 83.94 188 VAL A CA 1
ATOM 1448 C C . VAL A 1 188 ? -6.945 25.891 -9.758 1 83.94 188 VAL A C 1
ATOM 1450 O O . VAL A 1 188 ? -6.371 25.922 -10.852 1 83.94 188 VAL A O 1
ATOM 1453 N N . ALA A 1 189 ? -8.211 25.875 -9.695 1 72.69 189 ALA A N 1
ATOM 1454 C CA . ALA A 1 189 ? -9.016 25.922 -10.914 1 72.69 189 ALA A CA 1
ATOM 1455 C C . ALA A 1 189 ? -9.219 27.359 -11.383 1 72.69 189 ALA A C 1
ATOM 1457 O O . ALA A 1 189 ? -8.773 27.719 -12.477 1 72.69 189 ALA A O 1
ATOM 1458 N N . PHE A 1 190 ? -10.086 28.188 -10.906 1 65.88 190 PHE A N 1
ATOM 1459 C CA . PHE A 1 190 ? -10.367 29.453 -11.555 1 65.88 190 PHE A CA 1
ATOM 1460 C C . PHE A 1 190 ? -10.398 30.594 -10.539 1 65.88 190 PHE A C 1
ATOM 1462 O O . PHE A 1 190 ? -9.727 31.609 -10.719 1 65.88 190 PHE A O 1
ATOM 1469 N N . GLU A 1 191 ? -10.875 30.344 -9.656 1 64.81 191 GLU A N 1
ATOM 1470 C CA . GLU A 1 191 ? -11.141 31.484 -8.789 1 64.81 191 GLU A CA 1
ATOM 1471 C C . GLU A 1 191 ? -9.883 31.906 -8.031 1 64.81 191 GLU A C 1
ATOM 1473 O O . GLU A 1 191 ? -9.188 31.062 -7.449 1 64.81 191 GLU A O 1
ATOM 1478 N N . ASN A 1 192 ? -9.5 33.188 -8.172 1 67.44 192 ASN A N 1
ATOM 1479 C CA . ASN A 1 192 ? -8.445 33.812 -7.395 1 67.44 192 ASN A CA 1
ATOM 1480 C C . ASN A 1 192 ? -7.07 33.281 -7.773 1 67.44 192 ASN A C 1
ATOM 1482 O O . ASN A 1 192 ? -6.203 33.125 -6.914 1 67.44 192 ASN A O 1
ATOM 1486 N N . SER A 1 193 ? -6.969 32.906 -9.141 1 74.25 193 SER A N 1
ATOM 1487 C CA . SER A 1 193 ? -5.734 32.281 -9.602 1 74.25 193 SER A CA 1
ATOM 1488 C C . SER A 1 193 ? -4.586 33.281 -9.641 1 74.25 193 SER A C 1
ATOM 1490 O O . SER A 1 193 ? -3.416 32.875 -9.68 1 74.25 193 SER A O 1
ATOM 1492 N N . GLU A 1 194 ? -4.969 34.5 -9.414 1 76.44 194 GLU A N 1
ATOM 1493 C CA . GLU A 1 194 ? -3.93 35.531 -9.508 1 76.44 194 GLU A CA 1
ATOM 1494 C C . GLU A 1 194 ? -3.504 36 -8.125 1 76.44 194 GLU A C 1
ATOM 1496 O O . GLU A 1 194 ? -2.625 36.875 -8.008 1 76.44 194 GLU A O 1
ATOM 1501 N N . SER A 1 195 ? -4.152 35.406 -7.145 1 77.81 195 SER A N 1
ATOM 1502 C CA . SER A 1 195 ? -3.729 35.75 -5.793 1 77.81 195 SER A CA 1
ATOM 1503 C C . SER A 1 195 ? -2.281 35.344 -5.543 1 77.81 195 SER A C 1
ATOM 1505 O O . SER A 1 195 ? -1.783 34.406 -6.16 1 77.81 195 SER A O 1
ATOM 1507 N N . PRO A 1 196 ? -1.667 36.062 -4.699 1 78.31 196 PRO A N 1
ATOM 1508 C CA . PRO A 1 196 ? -0.261 35.75 -4.426 1 78.31 196 PRO A CA 1
ATOM 1509 C C . PRO A 1 196 ? -0.051 34.312 -3.959 1 78.31 196 PRO A C 1
ATOM 1511 O O . PRO A 1 196 ? 0.915 33.656 -4.367 1 78.31 196 PRO A O 1
ATOM 1514 N N . ILE A 1 197 ? -0.952 33.844 -3.168 1 81.25 197 ILE A N 1
ATOM 1515 C CA . ILE A 1 197 ? -0.812 32.469 -2.66 1 81.25 197 ILE A CA 1
ATOM 1516 C C . ILE A 1 197 ? -1.02 31.484 -3.797 1 81.25 197 ILE A C 1
ATOM 1518 O O . ILE A 1 197 ? -0.296 30.484 -3.898 1 81.25 197 ILE A O 1
ATOM 1522 N N . ALA A 1 198 ? -2.002 31.781 -4.617 1 85.69 198 ALA A N 1
ATOM 1523 C CA . ALA A 1 198 ? -2.277 30.891 -5.75 1 85.69 198 ALA A CA 1
ATOM 1524 C C . ALA A 1 198 ? -1.088 30.844 -6.703 1 85.69 198 ALA A C 1
ATOM 1526 O O . ALA A 1 198 ? -0.73 29.766 -7.199 1 85.69 198 ALA A O 1
ATOM 1527 N N . VAL A 1 199 ? -0.538 32 -6.906 1 87.81 199 VAL A N 1
ATOM 1528 C CA . VAL A 1 199 ? 0.617 32.094 -7.793 1 87.81 199 VAL A CA 1
ATOM 1529 C C . VAL A 1 199 ? 1.799 31.344 -7.176 1 87.81 199 VAL A C 1
ATOM 1531 O O . VAL A 1 199 ? 2.52 30.609 -7.867 1 87.81 199 VAL A O 1
ATOM 1534 N N . MET A 1 200 ? 1.963 31.5 -5.922 1 90.06 200 MET A N 1
ATOM 1535 C CA . MET A 1 200 ? 3.055 30.859 -5.203 1 90.06 200 MET A CA 1
ATOM 1536 C C . MET A 1 200 ? 2.949 29.344 -5.301 1 90.06 200 MET A C 1
ATOM 1538 O O . MET A 1 200 ? 3.92 28.672 -5.652 1 90.06 200 MET A O 1
ATOM 1542 N N . VAL A 1 201 ? 1.8 28.828 -5.059 1 91.69 201 VAL A N 1
ATOM 1543 C CA . VAL A 1 201 ? 1.617 27.375 -5.016 1 91.69 201 VAL A CA 1
ATOM 1544 C C . VAL A 1 201 ? 1.669 26.812 -6.43 1 91.69 201 VAL A C 1
ATOM 1546 O O . VAL A 1 201 ? 2.146 25.688 -6.637 1 91.69 201 VAL A O 1
ATOM 1549 N N . HIS A 1 202 ? 1.204 27.625 -7.355 1 93.12 202 HIS A N 1
ATOM 1550 C CA . HIS A 1 202 ? 1.32 27.203 -8.75 1 93.12 202 HIS A CA 1
ATOM 1551 C C . HIS A 1 202 ? 2.781 27.078 -9.164 1 93.12 202 HIS A C 1
ATOM 1553 O O . HIS A 1 202 ? 3.17 26.078 -9.781 1 93.12 202 HIS A O 1
ATOM 1559 N N . LYS A 1 203 ? 3.57 28.078 -8.828 1 94.31 203 LYS A N 1
ATOM 1560 C CA . LYS A 1 203 ? 5 28.031 -9.125 1 94.31 203 LYS A CA 1
ATOM 1561 C C . LYS A 1 203 ? 5.672 26.859 -8.414 1 94.31 203 LYS A C 1
ATOM 1563 O O . LYS A 1 203 ? 6.543 26.203 -8.984 1 94.31 203 LYS A O 1
ATOM 1568 N N . MET A 1 204 ? 5.266 26.688 -7.23 1 96 204 MET A N 1
ATOM 1569 C CA . MET A 1 204 ? 5.758 25.531 -6.484 1 96 204 MET A CA 1
ATOM 1570 C C . MET A 1 204 ? 5.523 24.234 -7.266 1 96 204 MET A C 1
ATOM 1572 O O . MET A 1 204 ? 6.441 23.438 -7.441 1 96 204 MET A O 1
ATOM 1576 N N . GLY A 1 205 ? 4.293 24.047 -7.719 1 96.19 205 GLY A N 1
ATOM 1577 C CA . GLY A 1 205 ? 3.955 22.859 -8.484 1 96.19 205 GLY A CA 1
ATOM 1578 C C . GLY A 1 205 ? 4.816 22.672 -9.719 1 96.19 205 GLY A C 1
ATOM 1579 O O . GLY A 1 205 ? 5.164 21.547 -10.078 1 96.19 205 GLY A O 1
ATOM 1580 N N . GLN A 1 206 ? 5.23 23.688 -10.266 1 95.62 206 GLN A N 1
ATOM 1581 C CA . GLN A 1 206 ? 6.031 23.656 -11.484 1 95.62 206 GLN A CA 1
ATOM 1582 C C . GLN A 1 206 ? 7.488 23.328 -11.172 1 95.62 206 GLN A C 1
ATOM 1584 O O . GLN A 1 206 ? 8.172 22.719 -11.992 1 95.62 206 GLN A O 1
ATOM 1589 N N . LYS A 1 207 ? 7.945 23.672 -10.016 1 97.31 207 LYS A N 1
ATOM 1590 C CA . LYS A 1 207 ? 9.375 23.594 -9.727 1 97.31 207 LYS A CA 1
ATOM 1591 C C . LYS A 1 207 ? 9.703 22.297 -8.969 1 97.31 207 LYS A C 1
ATOM 1593 O O . LYS A 1 207 ? 10.82 21.797 -9.062 1 97.31 207 LYS A O 1
ATOM 1598 N N . LEU A 1 208 ? 8.797 21.719 -8.273 1 97.69 208 LEU A N 1
ATOM 1599 C CA . LEU A 1 208 ? 9.039 20.562 -7.41 1 97.69 208 LEU A CA 1
ATOM 1600 C C . LEU A 1 208 ? 9.609 19.406 -8.203 1 97.69 208 LEU A C 1
ATOM 1602 O O . LEU A 1 208 ? 10.461 18.656 -7.703 1 97.69 208 LEU A O 1
ATOM 1606 N N . PRO A 1 209 ? 9.219 19.203 -9.484 1 96.56 209 PRO A N 1
ATOM 1607 C CA . PRO A 1 209 ? 9.773 18.094 -10.25 1 96.56 209 PRO A CA 1
ATOM 1608 C C . PRO A 1 209 ? 11.281 18.188 -10.438 1 96.56 209 PRO A C 1
ATOM 1610 O O . PRO A 1 209 ? 11.93 17.188 -10.781 1 96.56 209 PRO A O 1
ATOM 1613 N N . GLN A 1 210 ? 11.867 19.297 -10.156 1 95.81 210 GLN A N 1
ATOM 1614 C CA . GLN A 1 210 ? 13.305 19.484 -10.32 1 95.81 210 GLN A CA 1
ATOM 1615 C C . GLN A 1 210 ? 14.055 19.125 -9.039 1 95.81 210 GLN A C 1
ATOM 1617 O O . GLN A 1 210 ? 15.289 19.031 -9.047 1 95.81 210 GLN A O 1
ATOM 1622 N N . ALA A 1 211 ? 13.391 18.938 -7.949 1 97.31 211 ALA A N 1
ATOM 1623 C CA . ALA A 1 211 ? 14.016 18.656 -6.66 1 97.31 211 ALA A CA 1
ATOM 1624 C C . ALA A 1 211 ? 14.734 17.312 -6.672 1 97.31 211 ALA A C 1
ATOM 1626 O O . ALA A 1 211 ? 14.344 16.406 -7.41 1 97.31 211 ALA A O 1
ATOM 1627 N N . THR A 1 212 ? 15.766 17.219 -5.875 1 96.06 212 THR A N 1
ATOM 1628 C CA . THR A 1 212 ? 16.453 15.938 -5.676 1 96.06 212 THR A CA 1
ATOM 1629 C C . THR A 1 212 ? 15.508 14.914 -5.059 1 96.06 212 THR A C 1
ATOM 1631 O O . THR A 1 212 ? 15.477 13.75 -5.48 1 96.06 212 THR A O 1
ATOM 1634 N N . ALA A 1 213 ? 14.828 15.32 -4.09 1 96.94 213 ALA A N 1
ATOM 1635 C CA . ALA A 1 213 ? 13.828 14.508 -3.412 1 96.94 213 ALA A CA 1
ATOM 1636 C C . ALA A 1 213 ? 12.727 15.383 -2.807 1 96.94 213 ALA A C 1
ATOM 1638 O O . ALA A 1 213 ? 13.016 16.422 -2.205 1 96.94 213 ALA A O 1
ATOM 1639 N N . VAL A 1 214 ? 11.516 15.008 -3.037 1 98.31 214 VAL A N 1
ATOM 1640 C CA . VAL A 1 214 ? 10.391 15.664 -2.389 1 98.31 214 VAL A CA 1
ATOM 1641 C C . VAL A 1 214 ? 9.922 14.844 -1.191 1 98.31 214 VAL A C 1
ATOM 1643 O O . VAL A 1 214 ? 9.594 13.656 -1.333 1 98.31 214 VAL A O 1
ATOM 1646 N N . ALA A 1 215 ? 9.969 15.414 -0.029 1 98.38 215 ALA A N 1
ATOM 1647 C CA . ALA A 1 215 ? 9.523 14.75 1.192 1 98.38 215 ALA A CA 1
ATOM 1648 C C . ALA A 1 215 ? 8.109 15.188 1.562 1 98.38 215 ALA A C 1
ATOM 1650 O O . ALA A 1 215 ? 7.703 16.312 1.278 1 98.38 215 ALA A O 1
ATOM 1651 N N . ILE A 1 216 ? 7.363 14.297 2.189 1 98.25 216 ILE A N 1
ATOM 1652 C CA . ILE A 1 216 ? 5.988 14.625 2.543 1 98.25 216 ILE A CA 1
ATOM 1653 C C . ILE A 1 216 ? 5.664 14.07 3.926 1 98.25 216 ILE A C 1
ATOM 1655 O O . ILE A 1 216 ? 6.074 12.953 4.266 1 98.25 216 ILE A O 1
ATOM 1659 N N . ASN A 1 217 ? 4.965 14.914 4.746 1 96.81 217 ASN A N 1
ATOM 1660 C CA . ASN A 1 217 ? 4.465 14.453 6.031 1 96.81 217 ASN A CA 1
ATOM 1661 C C . ASN A 1 217 ? 3.207 13.602 5.867 1 96.81 217 ASN A C 1
ATOM 1663 O O . ASN A 1 217 ? 2.105 14.047 6.199 1 96.81 217 ASN A O 1
ATOM 1667 N N . SER A 1 218 ? 3.318 12.43 5.348 1 97.19 218 SER A N 1
ATOM 1668 C CA . SER A 1 218 ? 2.281 11.43 5.129 1 97.19 218 SER A CA 1
ATOM 1669 C C . SER A 1 218 ? 2.867 10.023 5.098 1 97.19 218 SER A C 1
ATOM 1671 O O . SER A 1 218 ? 4.031 9.82 5.453 1 97.19 218 SER A O 1
ATOM 1673 N N . PHE A 1 219 ? 2.088 9.039 4.902 1 96.12 219 PHE A N 1
ATOM 1674 C CA . PHE A 1 219 ? 2.562 7.672 4.727 1 96.12 219 PHE A CA 1
ATOM 1675 C C . PHE A 1 219 ? 1.97 7.051 3.465 1 96.12 219 PHE A C 1
ATOM 1677 O O . PHE A 1 219 ? 0.836 7.359 3.09 1 96.12 219 PHE A O 1
ATOM 1684 N N . GLN A 1 220 ? 2.709 6.285 2.852 1 94.75 220 GLN A N 1
ATOM 1685 C CA . GLN A 1 220 ? 2.49 5.875 1.47 1 94.75 220 GLN A CA 1
ATOM 1686 C C . GLN A 1 220 ? 1.153 5.156 1.315 1 94.75 220 GLN A C 1
ATOM 1688 O O . GLN A 1 220 ? 0.41 5.414 0.366 1 94.75 220 GLN A O 1
ATOM 1693 N N . ASP A 1 221 ? 0.813 4.293 2.209 1 92.31 221 ASP A N 1
ATOM 1694 C CA . ASP A 1 221 ? -0.233 3.293 2.021 1 92.31 221 ASP A CA 1
ATOM 1695 C C . ASP A 1 221 ? -1.62 3.912 2.182 1 92.31 221 ASP A C 1
ATOM 1697 O O . ASP A 1 221 ? -2.633 3.252 1.938 1 92.31 221 ASP A O 1
ATOM 1701 N N . ILE A 1 222 ? -1.72 5.18 2.502 1 93.25 222 ILE A N 1
ATOM 1702 C CA . ILE A 1 222 ? -3.018 5.801 2.736 1 93.25 222 ILE A CA 1
ATOM 1703 C C . ILE A 1 222 ? -3.676 6.145 1.4 1 93.25 222 ILE A C 1
ATOM 1705 O O . ILE A 1 222 ? -4.895 6.312 1.326 1 93.25 222 ILE A O 1
ATOM 1709 N N . ASP A 1 223 ? -2.906 6.301 0.323 1 91.06 223 ASP A N 1
ATOM 1710 C CA . ASP A 1 223 ? -3.426 6.754 -0.965 1 91.06 223 ASP A CA 1
ATOM 1711 C C . ASP A 1 223 ? -2.521 6.305 -2.109 1 91.06 223 ASP A C 1
ATOM 1713 O O . ASP A 1 223 ? -1.917 7.133 -2.793 1 91.06 223 ASP A O 1
ATOM 1717 N N . LEU A 1 224 ? -2.584 5.094 -2.502 1 90.69 224 LEU A N 1
ATOM 1718 C CA . LEU A 1 224 ? -1.594 4.488 -3.387 1 90.69 224 LEU A CA 1
ATOM 1719 C C . LEU A 1 224 ? -1.733 5.027 -4.809 1 90.69 224 LEU A C 1
ATOM 1721 O O . LEU A 1 224 ? -0.732 5.293 -5.477 1 90.69 224 LEU A O 1
ATOM 1725 N N . GLU A 1 225 ? -2.963 5.215 -5.355 1 88.75 225 GLU A N 1
ATOM 1726 C CA . GLU A 1 225 ? -3.162 5.703 -6.715 1 88.75 225 GLU A CA 1
ATOM 1727 C C . GLU A 1 225 ? -2.502 7.062 -6.918 1 88.75 225 GLU A C 1
ATOM 1729 O O . GLU A 1 225 ? -1.854 7.301 -7.938 1 88.75 225 GLU A O 1
ATOM 1734 N N . VAL A 1 226 ? -2.664 7.895 -5.902 1 94.19 226 VAL A N 1
ATOM 1735 C CA . VAL A 1 226 ? -2.107 9.242 -5.965 1 94.19 226 VAL A CA 1
ATOM 1736 C C . VAL A 1 226 ? -0.589 9.18 -5.809 1 94.19 226 VAL A C 1
ATOM 1738 O O . VAL A 1 226 ? 0.139 9.922 -6.477 1 94.19 226 VAL A O 1
ATOM 1741 N N . VAL A 1 227 ? -0.12 8.297 -4.953 1 94.81 227 VAL A N 1
ATOM 1742 C CA . VAL A 1 227 ? 1.309 8.125 -4.707 1 94.81 227 VAL A CA 1
ATOM 1743 C C . VAL A 1 227 ? 2.016 7.734 -6 1 94.81 227 VAL A C 1
ATOM 1745 O O . VAL A 1 227 ? 3.064 8.289 -6.336 1 94.81 227 VAL A O 1
ATOM 1748 N N . PHE A 1 228 ? 1.427 6.852 -6.766 1 92.25 228 PHE A N 1
ATOM 1749 C CA . PHE A 1 228 ? 2.033 6.387 -8.008 1 92.25 228 PHE A CA 1
ATOM 1750 C C . PHE A 1 228 ? 2.141 7.523 -9.016 1 92.25 228 PHE A C 1
ATOM 1752 O O . PHE A 1 228 ? 3.16 7.66 -9.695 1 92.25 228 PHE A O 1
ATOM 1759 N N . GLU A 1 229 ? 1.118 8.344 -9.078 1 93.5 229 GLU A N 1
ATOM 1760 C CA . GLU A 1 229 ? 1.143 9.477 -9.992 1 93.5 229 GLU A CA 1
ATOM 1761 C C . GLU A 1 229 ? 2.236 10.469 -9.602 1 93.5 229 GLU A C 1
ATOM 1763 O O . GLU A 1 229 ? 2.916 11.023 -10.469 1 93.5 229 GLU A O 1
ATOM 1768 N N . LEU A 1 230 ? 2.406 10.664 -8.336 1 96.69 230 LEU A N 1
ATOM 1769 C CA . LEU A 1 230 ? 3.416 11.602 -7.855 1 96.69 230 LEU A CA 1
ATOM 1770 C C . LEU A 1 230 ? 4.82 11.047 -8.07 1 96.69 230 LEU A C 1
ATOM 1772 O O . LEU A 1 230 ? 5.742 11.797 -8.406 1 96.69 230 LEU A O 1
ATOM 1776 N N . LYS A 1 231 ? 5 9.758 -7.91 1 93.69 231 LYS A N 1
ATOM 1777 C CA . LYS A 1 231 ? 6.301 9.133 -8.117 1 93.69 231 LYS A CA 1
ATOM 1778 C C . LYS A 1 231 ? 6.738 9.25 -9.578 1 93.69 231 LYS A C 1
ATOM 1780 O O . LYS A 1 231 ? 7.934 9.344 -9.867 1 93.69 231 LYS A O 1
ATOM 1785 N N . LYS A 1 232 ? 5.789 9.32 -10.492 1 90.69 232 LYS A N 1
ATOM 1786 C CA . LYS A 1 232 ? 6.09 9.5 -11.906 1 90.69 232 LYS A CA 1
ATOM 1787 C C . LYS A 1 232 ? 6.594 10.914 -12.188 1 90.69 232 LYS A C 1
ATOM 1789 O O . LYS A 1 232 ? 7.328 11.133 -13.156 1 90.69 232 LYS A O 1
ATOM 1794 N N . ARG A 1 233 ? 6.23 11.812 -11.336 1 94 233 ARG A N 1
ATOM 1795 C CA . ARG A 1 233 ? 6.469 13.227 -11.625 1 94 233 ARG A CA 1
ATOM 1796 C C . ARG A 1 233 ? 7.734 13.719 -10.922 1 94 233 ARG A C 1
ATOM 1798 O O . ARG A 1 233 ? 8.297 14.75 -11.297 1 94 233 ARG A O 1
ATOM 1805 N N . PHE A 1 234 ? 8.156 13.047 -9.883 1 96.25 234 PHE A N 1
ATOM 1806 C CA . PHE A 1 234 ? 9.305 13.484 -9.102 1 96.25 234 PHE A CA 1
ATOM 1807 C C . PHE A 1 234 ? 10.484 12.531 -9.289 1 96.25 234 PHE A C 1
ATOM 1809 O O . PHE A 1 234 ? 10.297 11.352 -9.594 1 96.25 234 PHE A O 1
ATOM 1816 N N . HIS A 1 235 ? 11.727 13.094 -9.109 1 93.5 235 HIS A N 1
ATOM 1817 C CA . HIS A 1 235 ? 12.898 12.227 -9.117 1 93.5 235 HIS A CA 1
ATOM 1818 C C . HIS A 1 235 ? 12.836 11.203 -7.988 1 93.5 235 HIS A C 1
ATOM 1820 O O . HIS A 1 235 ? 13.062 10.016 -8.203 1 93.5 235 HIS A O 1
ATOM 1826 N N . LYS A 1 236 ? 12.57 11.656 -6.801 1 94.56 236 LYS A N 1
ATOM 1827 C CA . LYS A 1 236 ? 12.297 10.844 -5.621 1 94.56 236 LYS A CA 1
ATOM 1828 C C . LYS A 1 236 ? 11.148 11.43 -4.801 1 94.56 236 LYS A C 1
ATOM 1830 O O . LYS A 1 236 ? 11.125 12.625 -4.531 1 94.56 236 LYS A O 1
ATOM 1835 N N . PHE A 1 237 ? 10.25 10.648 -4.605 1 97.12 237 PHE A N 1
ATOM 1836 C CA . PHE A 1 237 ? 9.133 11.016 -3.74 1 97.12 237 PHE A CA 1
ATOM 1837 C C . PHE A 1 237 ? 9.133 10.188 -2.465 1 97.12 237 PHE A C 1
ATOM 1839 O O . PHE A 1 237 ? 8.922 8.969 -2.508 1 97.12 237 PHE A O 1
ATOM 1846 N N . LEU A 1 238 ? 9.336 10.844 -1.292 1 97.31 238 LEU A N 1
ATOM 1847 C CA . LEU A 1 238 ? 9.648 10.109 -0.066 1 97.31 238 LEU A CA 1
ATOM 1848 C C . LEU A 1 238 ? 8.648 10.453 1.036 1 97.31 238 LEU A C 1
ATOM 1850 O O . LEU A 1 238 ? 8.438 11.633 1.345 1 97.31 238 LEU A O 1
ATOM 1854 N N . HIS A 1 239 ? 8.016 9.43 1.598 1 97.31 239 HIS A N 1
ATOM 1855 C CA . HIS A 1 239 ? 7.105 9.586 2.729 1 97.31 239 HIS A CA 1
ATOM 1856 C C . HIS A 1 239 ? 7.863 9.547 4.051 1 97.31 239 HIS A C 1
ATOM 1858 O O . HIS A 1 239 ? 8.43 8.516 4.422 1 97.31 239 HIS A O 1
ATOM 1864 N N . VAL A 1 240 ? 7.766 10.641 4.812 1 96.06 240 VAL A N 1
ATOM 1865 C CA . VAL A 1 240 ? 8.586 10.727 6.016 1 96.06 240 VAL A CA 1
ATOM 1866 C C . VAL A 1 240 ? 7.688 10.914 7.238 1 96.06 240 VAL A C 1
ATOM 1868 O O . VAL A 1 240 ? 8.164 11.266 8.32 1 96.06 240 VAL A O 1
ATOM 1871 N N . GLY A 1 241 ? 6.406 10.836 7.07 1 94.38 241 GLY A N 1
ATOM 1872 C CA . GLY A 1 241 ? 5.453 10.922 8.164 1 94.38 241 GLY A CA 1
ATOM 1873 C C . GLY A 1 241 ? 4.801 9.594 8.492 1 94.38 241 GLY A C 1
ATOM 1874 O O . GLY A 1 241 ? 5.242 8.539 8.016 1 94.38 241 GLY A O 1
ATOM 1875 N N . PRO A 1 242 ? 3.814 9.57 9.328 1 94.88 242 PRO A N 1
ATOM 1876 C CA . PRO A 1 242 ? 3.244 10.773 9.938 1 94.88 242 PRO A CA 1
ATOM 1877 C C . PRO A 1 242 ? 4.047 11.266 11.141 1 94.88 242 PRO A C 1
ATOM 1879 O O . PRO A 1 242 ? 4.48 10.461 11.969 1 94.88 242 PRO A O 1
ATOM 1882 N N . PHE A 1 243 ? 4.133 12.594 11.242 1 92.12 243 PHE A N 1
ATOM 1883 C CA . PHE A 1 243 ? 4.906 13.195 12.32 1 92.12 243 PHE A CA 1
ATOM 1884 C C . PHE A 1 243 ? 4.195 13.016 13.656 1 92.12 243 PHE A C 1
ATOM 1886 O O . PHE A 1 243 ? 4.816 13.125 14.719 1 92.12 243 PHE A O 1
ATOM 1893 N N . SER A 1 244 ? 2.914 12.695 13.594 1 89.06 244 SER A N 1
ATOM 1894 C CA . SER A 1 244 ? 2.111 12.516 14.797 1 89.06 244 SER A CA 1
ATOM 1895 C C . SER A 1 244 ? 2.568 11.289 15.586 1 89.06 244 SER A C 1
ATOM 1897 O O . SER A 1 244 ? 2.232 11.141 16.766 1 89.06 244 SER A O 1
ATOM 1899 N N . LEU A 1 245 ? 3.312 10.375 14.938 1 89.31 245 LEU A N 1
ATOM 1900 C CA . LEU A 1 245 ? 3.756 9.156 15.609 1 89.31 245 LEU A CA 1
ATOM 1901 C C . LEU A 1 245 ? 5.184 9.305 16.125 1 89.31 245 LEU A C 1
ATOM 1903 O O . LEU A 1 245 ? 5.73 8.383 16.719 1 89.31 245 LEU A O 1
ATOM 1907 N N . THR A 1 246 ? 5.758 10.445 15.906 1 79.69 246 THR A N 1
ATOM 1908 C CA . THR A 1 246 ? 7.082 10.695 16.469 1 79.69 246 THR A CA 1
ATOM 1909 C C . THR A 1 246 ? 6.977 11.047 17.953 1 79.69 246 THR A C 1
ATOM 1911 O O . THR A 1 246 ? 6.062 11.773 18.359 1 79.69 246 THR A O 1
ATOM 1914 N N . PRO A 1 247 ? 7.828 10.383 18.641 1 68.38 247 PRO A N 1
ATOM 1915 C CA . PRO A 1 247 ? 7.754 10.68 20.078 1 68.38 247 PRO A CA 1
ATOM 1916 C C . PRO A 1 247 ? 7.988 12.156 20.391 1 68.38 247 PRO A C 1
ATOM 1918 O O . PRO A 1 247 ? 8.812 12.805 19.734 1 68.38 247 PRO A O 1
ATOM 1921 N N . THR A 1 248 ? 7.055 12.664 21.078 1 63.62 248 THR A N 1
ATOM 1922 C CA . THR A 1 248 ? 7.191 14.047 21.516 1 63.62 248 THR A CA 1
ATOM 1923 C C . THR A 1 248 ? 7.508 14.117 23 1 63.62 248 THR A C 1
ATOM 1925 O O . THR A 1 248 ? 7.301 13.148 23.734 1 63.62 248 THR A O 1
ATOM 1928 N N . ALA A 1 249 ? 8.117 15.227 23.391 1 63.56 249 ALA A N 1
ATOM 1929 C CA . ALA A 1 249 ? 8.406 15.469 24.797 1 63.56 249 ALA A CA 1
ATOM 1930 C C . ALA A 1 249 ? 7.152 15.344 25.641 1 63.56 249 ALA A C 1
ATOM 1932 O O . ALA A 1 249 ? 6.043 15.602 25.172 1 63.56 249 ALA A O 1
ATOM 1933 N N . PRO A 1 250 ? 7.406 14.789 26.828 1 67.19 250 PRO A N 1
ATOM 1934 C CA . PRO A 1 250 ? 6.254 14.688 27.719 1 67.19 250 PRO A CA 1
ATOM 1935 C C . PRO A 1 250 ? 5.559 16.031 27.938 1 67.19 250 PRO A C 1
ATOM 1937 O O . PRO A 1 250 ? 6.223 17.062 28.031 1 67.19 250 PRO A O 1
ATOM 1940 N N . ILE A 1 251 ? 4.312 16.016 27.672 1 72.06 251 ILE A N 1
ATOM 1941 C CA . ILE A 1 251 ? 3.537 17.234 27.859 1 72.06 251 ILE A CA 1
ATOM 1942 C C . ILE A 1 251 ? 2.709 17.141 29.141 1 72.06 251 ILE A C 1
ATOM 1944 O O . ILE A 1 251 ? 2.129 16.078 29.422 1 72.06 251 ILE A O 1
ATOM 1948 N N . HIS A 1 252 ? 2.795 18.172 29.938 1 79.12 252 HIS A N 1
ATOM 1949 C CA . HIS A 1 252 ? 2.02 18.266 31.156 1 79.12 252 HIS A CA 1
ATOM 1950 C C . HIS A 1 252 ? 0.558 18.578 30.875 1 79.12 252 HIS A C 1
ATOM 1952 O O . HIS A 1 252 ? 0.259 19.453 30.047 1 79.12 252 HIS A O 1
ATOM 1958 N N . ASP A 1 253 ? -0.327 17.781 31.5 1 85.12 253 ASP A N 1
ATOM 1959 C CA . ASP A 1 253 ? -1.761 18.031 31.406 1 85.12 253 ASP A CA 1
ATOM 1960 C C . ASP A 1 253 ? -2.188 19.188 32.312 1 85.12 253 ASP A C 1
ATOM 1962 O O . ASP A 1 253 ? -2.879 18.969 33.312 1 85.12 253 ASP A O 1
ATOM 1966 N N . GLU A 1 254 ? -1.945 20.391 31.875 1 87.19 254 GLU A N 1
ATOM 1967 C CA . GLU A 1 254 ? -2.104 21.609 32.688 1 87.19 254 GLU A CA 1
ATOM 1968 C C . GLU A 1 254 ? -3.555 21.797 33.094 1 87.19 254 GLU A C 1
ATOM 1970 O O . GLU A 1 254 ? -3.824 22.312 34.188 1 87.19 254 GLU A O 1
ATOM 1975 N N . HIS A 1 255 ? -4.531 21.344 32.375 1 92.25 255 HIS A N 1
ATOM 1976 C CA . HIS A 1 255 ? -5.93 21.656 32.625 1 92.25 255 HIS A CA 1
ATOM 1977 C C . HIS A 1 255 ? -6.703 20.422 33.062 1 92.25 255 HIS A C 1
ATOM 1979 O O . HIS A 1 255 ? -7.934 20.453 33.156 1 92.25 255 HIS A O 1
ATOM 1985 N N . GLY A 1 256 ? -6.031 19.297 33.219 1 94.31 256 GLY A N 1
ATOM 1986 C CA . GLY A 1 256 ? -6.637 18.078 33.75 1 94.31 256 GLY A CA 1
ATOM 1987 C C . GLY A 1 256 ? -7.578 17.406 32.75 1 94.31 256 GLY A C 1
ATOM 1988 O O . GLY A 1 256 ? -8.562 16.797 33.156 1 94.31 256 GLY A O 1
ATOM 1989 N N . CYS A 1 257 ? -7.391 17.625 31.516 1 96.19 257 CYS A N 1
ATOM 1990 C CA . CYS A 1 257 ? -8.266 17.078 30.484 1 96.19 257 CYS A CA 1
ATOM 1991 C C . CYS A 1 257 ? -8.172 15.555 30.438 1 96.19 257 CYS A C 1
ATOM 1993 O O . CYS A 1 257 ? -9.18 14.867 30.281 1 96.19 257 CYS A O 1
ATOM 1995 N N . LEU A 1 258 ? -7.004 14.977 30.609 1 95.56 258 LEU A N 1
ATOM 1996 C CA . LEU A 1 258 ? -6.824 13.531 30.531 1 95.56 258 LEU A CA 1
ATOM 1997 C C . LEU A 1 258 ? -7.484 12.836 31.719 1 95.56 258 LEU A C 1
ATOM 1999 O O . LEU A 1 258 ? -8.141 11.812 31.562 1 95.56 258 LEU A O 1
ATOM 2003 N N . GLU A 1 259 ? -7.262 13.445 32.906 1 95.25 259 GLU A N 1
ATOM 2004 C CA . GLU A 1 259 ? -7.938 12.922 34.062 1 95.25 259 GLU A CA 1
ATOM 2005 C C . GLU A 1 259 ? -9.453 12.961 33.906 1 95.25 259 GLU A C 1
ATOM 2007 O O . GLU A 1 259 ? -10.156 12.047 34.344 1 95.25 259 GLU A O 1
ATOM 2012 N N . TRP A 1 260 ? -9.898 14.031 33.375 1 97.44 260 TRP A N 1
ATOM 2013 C CA . TRP A 1 260 ? -11.328 14.18 33.125 1 97.44 260 TRP A CA 1
ATOM 2014 C C . TRP A 1 260 ? -11.812 13.109 32.156 1 97.44 260 TRP A C 1
ATOM 2016 O O . TRP A 1 260 ? -12.883 12.523 32.375 1 97.44 260 TRP A O 1
ATOM 2026 N N . LEU A 1 261 ? -11.086 12.797 31.125 1 98 261 LEU A N 1
ATOM 2027 C CA . LEU A 1 261 ? -11.43 11.789 30.141 1 98 261 LEU A CA 1
ATOM 2028 C C . LEU A 1 261 ? -11.523 10.406 30.781 1 98 261 LEU A C 1
ATOM 2030 O O . LEU A 1 261 ? -12.359 9.594 30.375 1 98 261 LEU A O 1
ATOM 2034 N N . ASP A 1 262 ? -10.719 10.133 31.781 1 96.88 262 ASP A N 1
ATOM 2035 C CA . ASP A 1 262 ? -10.695 8.844 32.469 1 96.88 262 ASP A CA 1
ATOM 2036 C C . ASP A 1 262 ? -12.062 8.508 33.062 1 96.88 262 ASP A C 1
ATOM 2038 O O . ASP A 1 262 ? -12.375 7.344 33.312 1 96.88 262 ASP A O 1
ATOM 2042 N N . LYS A 1 263 ? -12.852 9.469 33.25 1 96.56 263 LYS A N 1
ATOM 2043 C CA . LYS A 1 263 ? -14.133 9.289 33.938 1 96.56 263 LYS A CA 1
ATOM 2044 C C . LYS A 1 263 ? -15.258 9.039 32.938 1 96.56 263 LYS A C 1
ATOM 2046 O O . LYS A 1 263 ? -16.422 8.93 33.312 1 96.56 263 LYS A O 1
ATOM 2051 N N . HIS A 1 264 ? -14.953 8.961 31.688 1 97.81 264 HIS A N 1
ATOM 2052 C CA . HIS A 1 264 ? -15.977 8.812 30.656 1 97.81 264 HIS A CA 1
ATOM 2053 C C . HIS A 1 264 ? -15.852 7.465 29.953 1 97.81 264 HIS A C 1
ATOM 2055 O O . HIS A 1 264 ? -14.781 6.852 29.953 1 97.81 264 HIS A O 1
ATOM 2061 N N . LYS A 1 265 ? -16.922 7.039 29.391 1 96.75 265 LYS A N 1
ATOM 2062 C CA . LYS A 1 265 ? -16.969 5.762 28.688 1 96.75 265 LYS A CA 1
ATOM 2063 C C . LYS A 1 265 ? -16.156 5.812 27.391 1 96.75 265 LYS A C 1
ATOM 2065 O O . LYS A 1 265 ? -15.883 6.895 26.859 1 96.75 265 LYS A O 1
ATOM 2070 N N . ARG A 1 266 ? -15.867 4.668 26.922 1 96.88 266 ARG A N 1
ATOM 2071 C CA . ARG A 1 266 ? -15.102 4.543 25.688 1 96.88 266 ARG A CA 1
ATOM 2072 C C . ARG A 1 266 ? -15.836 5.203 24.516 1 96.88 266 ARG A C 1
ATOM 2074 O O . ARG A 1 266 ? -17.047 5.047 24.375 1 96.88 266 ARG A O 1
ATOM 2081 N N . ALA A 1 267 ? -15.141 5.977 23.734 1 97.75 267 ALA A N 1
ATOM 2082 C CA . ALA A 1 267 ? -15.609 6.562 22.484 1 97.75 267 ALA A CA 1
ATOM 2083 C C . ALA A 1 267 ? -16.891 7.367 22.688 1 97.75 267 ALA A C 1
ATOM 2085 O O . ALA A 1 267 ? -17.812 7.305 21.875 1 97.75 267 ALA A O 1
ATOM 2086 N N . SER A 1 268 ? -16.922 8.156 23.75 1 97.88 268 SER A N 1
ATOM 2087 C CA . SER A 1 268 ? -18.156 8.852 24.078 1 97.88 268 SER A CA 1
ATOM 2088 C C . SER A 1 268 ? -17.969 10.367 24.047 1 97.88 268 SER A C 1
ATOM 2090 O O . SER A 1 268 ? -18.938 11.125 24.062 1 97.88 268 SER A O 1
ATOM 2092 N N . VAL A 1 269 ? -16.75 10.836 24 1 98.69 269 VAL A N 1
ATOM 2093 C CA . VAL A 1 269 ? -16.453 12.25 24.172 1 98.69 269 VAL A CA 1
ATOM 2094 C C . VAL A 1 269 ? -16.125 12.875 22.812 1 98.69 269 VAL A C 1
ATOM 2096 O O . VAL A 1 269 ? -15.422 12.281 22 1 98.69 269 VAL A O 1
ATOM 2099 N N . ALA A 1 270 ? -16.625 14.07 22.578 1 98.81 270 ALA A N 1
ATOM 2100 C CA . ALA A 1 270 ? -16.25 14.867 21.406 1 98.81 270 ALA A CA 1
ATOM 2101 C C . ALA A 1 270 ? -15.078 15.789 21.734 1 98.81 270 ALA A C 1
ATOM 2103 O O . ALA A 1 270 ? -15.109 16.516 22.719 1 98.81 270 ALA A O 1
ATOM 2104 N N . TYR A 1 271 ? -14.031 15.695 20.938 1 98.69 271 TYR A N 1
ATOM 2105 C CA . TYR A 1 271 ? -12.953 16.672 21 1 98.69 271 TYR A CA 1
ATOM 2106 C C . TYR A 1 271 ? -13.109 17.734 19.922 1 98.69 271 TYR A C 1
ATOM 2108 O O . TYR A 1 271 ? -13.266 17.406 18.734 1 98.69 271 TYR A O 1
ATOM 2116 N N . ILE A 1 272 ? -13.094 19 20.312 1 97.62 272 ILE A N 1
ATOM 2117 C CA . ILE A 1 272 ? -13.359 20.094 19.375 1 97.62 272 ILE A CA 1
ATOM 2118 C C . ILE A 1 272 ? -12.148 21.016 19.328 1 97.62 272 ILE A C 1
ATOM 2120 O O . ILE A 1 272 ? -11.703 21.547 20.344 1 97.62 272 ILE A O 1
ATOM 2124 N N . SER A 1 273 ? -11.625 21.156 18.141 1 96.06 273 SER A N 1
ATOM 2125 C CA . SER A 1 273 ? -10.539 22.109 17.906 1 96.06 273 SER A CA 1
ATOM 2126 C C . SER A 1 273 ? -10.516 22.562 16.453 1 96.06 273 SER A C 1
ATOM 2128 O O . SER A 1 273 ? -10.562 21.734 15.531 1 96.06 273 SER A O 1
ATOM 2130 N N . PHE A 1 274 ? -10.477 23.812 16.172 1 91.06 274 PHE A N 1
ATOM 2131 C CA . PHE A 1 274 ? -10.438 24.344 14.82 1 91.06 274 PHE A CA 1
ATOM 2132 C C . PHE A 1 274 ? -9.102 25.031 14.547 1 91.06 274 PHE A C 1
ATOM 2134 O O . PHE A 1 274 ? -9 25.891 13.664 1 91.06 274 PHE A O 1
ATOM 2141 N N . GLY A 1 275 ? -8.109 24.641 15.281 1 76.25 275 GLY A N 1
ATOM 2142 C CA . GLY A 1 275 ? -6.742 25.078 15.031 1 76.25 275 GLY A CA 1
ATOM 2143 C C . GLY A 1 275 ? -6.488 26.516 15.453 1 76.25 275 GLY A C 1
ATOM 2144 O O . GLY A 1 275 ? -7.32 27.125 16.125 1 76.25 275 GLY A O 1
ATOM 2145 N N . SER A 1 276 ? -5.34 27.031 15.102 1 63.31 276 SER A N 1
ATOM 2146 C CA . SER A 1 276 ? -4.852 28.328 15.555 1 63.31 276 SER A CA 1
ATOM 2147 C C . SER A 1 276 ? -5.312 29.438 14.633 1 63.31 276 SER A C 1
ATOM 2149 O O . SER A 1 276 ? -5.312 30.609 15.016 1 63.31 276 SER A O 1
ATOM 2151 N N . MET A 1 277 ? -5.762 29.047 13.5 1 60.53 277 MET A N 1
ATOM 2152 C CA . MET A 1 277 ? -5.996 30.078 12.508 1 60.53 277 MET A CA 1
ATOM 2153 C C . MET A 1 277 ? -7.488 30.328 12.32 1 60.53 277 MET A C 1
ATOM 2155 O O . MET A 1 277 ? -7.91 31.469 12.109 1 60.53 277 MET A O 1
ATOM 2159 N N . ALA A 1 278 ? -8.156 29.203 12.375 1 63.06 278 ALA A N 1
ATOM 2160 C CA . ALA A 1 278 ? -9.57 29.344 12.031 1 63.06 278 ALA A CA 1
ATOM 2161 C C . ALA A 1 278 ? -10.414 29.609 13.273 1 63.06 278 ALA A C 1
ATOM 2163 O O . ALA A 1 278 ? -10.141 29.078 14.352 1 63.06 278 ALA A O 1
ATOM 2164 N N . LYS A 1 279 ? -11.281 30.594 13.031 1 78.25 279 LYS A N 1
ATOM 2165 C CA . LYS A 1 279 ? -12.273 30.891 14.062 1 78.25 279 LYS A CA 1
ATOM 2166 C C . LYS A 1 279 ? -13.688 30.641 13.555 1 78.25 279 LYS A C 1
ATOM 2168 O O . LYS A 1 279 ? -14.055 31.094 12.461 1 78.25 279 LYS A O 1
ATOM 2173 N N . LEU A 1 280 ? -14.344 29.906 14.359 1 87.19 280 LEU A N 1
ATOM 2174 C CA . LEU A 1 280 ? -15.758 29.734 14.031 1 87.19 280 LEU A CA 1
ATOM 2175 C C . LEU A 1 280 ? -16.516 31.062 14.172 1 87.19 280 LEU A C 1
ATOM 2177 O O . LEU A 1 280 ? -16.328 31.766 15.164 1 87.19 280 LEU A O 1
ATOM 2181 N N . PRO A 1 281 ? -17.266 31.297 13.188 1 88.69 281 PRO A N 1
ATOM 2182 C CA . PRO A 1 281 ? -18.156 32.438 13.406 1 88.69 281 PRO A CA 1
ATOM 2183 C C . PRO A 1 281 ? -19.031 32.281 14.648 1 88.69 281 PRO A C 1
ATOM 2185 O O . PRO A 1 281 ? -19.391 31.172 15.008 1 88.69 281 PRO A O 1
ATOM 2188 N N . PRO A 1 282 ? -19.406 33.375 15.211 1 90.12 282 PRO A N 1
ATOM 2189 C CA . PRO A 1 282 ? -20.141 33.344 16.484 1 90.12 282 PRO A CA 1
ATOM 2190 C C . PRO A 1 282 ? -21.422 32.5 16.391 1 90.12 282 PRO A C 1
ATOM 2192 O O . PRO A 1 282 ? -21.734 31.734 17.297 1 90.12 282 PRO A O 1
ATOM 2195 N N . HIS A 1 283 ? -22.141 32.625 15.289 1 92.94 283 HIS A N 1
ATOM 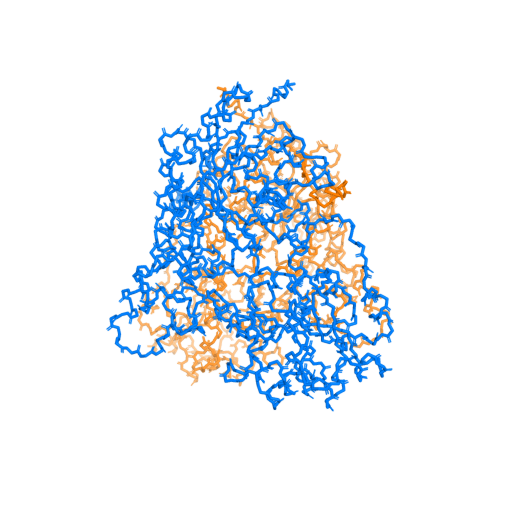2196 C CA . HIS A 1 283 ? -23.391 31.891 15.172 1 92.94 283 HIS A CA 1
ATOM 2197 C C . HIS A 1 283 ? -23.125 30.391 15.086 1 92.94 283 HIS A C 1
ATOM 2199 O O . HIS A 1 283 ? -23.938 29.594 15.57 1 92.94 283 HIS A O 1
ATOM 2205 N N . GLU A 1 284 ? -22.047 30 14.469 1 94.94 284 GLU A N 1
ATOM 2206 C CA . GLU A 1 284 ? -21.688 28.578 14.383 1 94.94 284 GLU A CA 1
ATOM 2207 C C . GLU A 1 284 ? -21.188 28.062 15.727 1 94.94 284 GLU A C 1
ATOM 2209 O O . GLU A 1 284 ? -21.469 26.922 16.109 1 94.94 284 GLU A O 1
ATOM 2214 N N . LEU A 1 285 ? -20.453 28.906 16.391 1 94.69 285 LEU A N 1
ATOM 2215 C CA . LEU A 1 285 ? -19.969 28.562 17.734 1 94.69 285 LEU A CA 1
ATOM 2216 C C . LEU A 1 285 ? -21.156 28.297 18.656 1 94.69 285 LEU A C 1
ATOM 2218 O O . LEU A 1 285 ? -21.156 27.297 19.391 1 94.69 285 LEU A O 1
ATOM 2222 N N . ALA A 1 286 ? -22.141 29.141 18.609 1 95 286 ALA A N 1
ATOM 2223 C CA . ALA A 1 286 ? -23.344 29 19.438 1 95 286 ALA A CA 1
ATOM 2224 C C . ALA A 1 286 ? -24.109 27.75 19.078 1 95 286 ALA A C 1
ATOM 2226 O O . ALA A 1 286 ? -24.609 27.031 19.953 1 95 286 ALA A O 1
ATOM 2227 N N . ALA A 1 287 ? -24.219 27.484 17.797 1 96.5 287 ALA A N 1
ATOM 2228 C CA . ALA A 1 287 ? -24.969 26.328 17.312 1 96.5 287 ALA A CA 1
ATOM 2229 C C . ALA A 1 287 ? -24.328 25.031 17.812 1 96.5 287 ALA A C 1
ATOM 2231 O O . ALA A 1 287 ? -25.047 24.125 18.281 1 96.5 287 ALA A O 1
ATOM 2232 N N . LEU A 1 288 ? -23.016 24.953 17.766 1 97.38 288 LEU A N 1
ATOM 2233 C CA . LEU A 1 288 ? -22.312 23.75 18.219 1 97.38 288 LEU A CA 1
ATOM 2234 C C . LEU A 1 288 ? -22.438 23.594 19.734 1 97.38 288 LEU A C 1
ATOM 2236 O O . LEU A 1 288 ? -22.672 22.5 20.234 1 97.38 288 LEU A O 1
ATOM 2240 N N . ALA A 1 289 ? -22.297 24.688 20.391 1 97.5 289 ALA A N 1
ATOM 2241 C CA . ALA A 1 289 ? -22.438 24.672 21.859 1 97.5 289 ALA A CA 1
ATOM 2242 C C . ALA A 1 289 ? -23.812 24.188 22.281 1 97.5 289 ALA A C 1
ATOM 2244 O O . ALA A 1 289 ? -23.922 23.344 23.172 1 97.5 289 ALA A O 1
ATOM 2245 N N . GLU A 1 290 ? -24.812 24.672 21.656 1 97.06 290 GLU A N 1
ATOM 2246 C CA . GLU A 1 290 ? -26.172 24.281 21.984 1 97.06 290 GLU A CA 1
ATOM 2247 C C . GLU A 1 290 ? -26.406 22.797 21.672 1 97.06 290 GLU A C 1
ATOM 2249 O O . GLU A 1 290 ? -27.094 22.109 22.438 1 97.06 290 GLU A O 1
ATOM 2254 N N . ALA A 1 291 ? -25.906 22.375 20.531 1 97.88 291 ALA A N 1
ATOM 2255 C CA . ALA A 1 291 ? -26.047 20.969 20.172 1 97.88 291 ALA A CA 1
ATOM 2256 C C . ALA A 1 291 ? -25.406 20.062 21.219 1 97.88 291 ALA A C 1
ATOM 2258 O O . ALA A 1 291 ? -26 19.047 21.609 1 97.88 291 ALA A O 1
ATOM 2259 N N . LEU A 1 292 ? -24.234 20.391 21.734 1 98.19 292 LEU A N 1
ATOM 2260 C CA . LEU A 1 292 ? -23.531 19.609 22.75 1 98.19 292 LEU A CA 1
ATOM 2261 C C . LEU A 1 292 ? -24.328 19.547 24.047 1 98.19 292 LEU A C 1
ATOM 2263 O O . LEU A 1 292 ? -24.5 18.469 24.625 1 98.19 292 LEU A O 1
ATOM 2267 N N . GLU A 1 293 ? -24.766 20.688 24.422 1 97.12 293 GLU A N 1
ATOM 2268 C CA . GLU A 1 293 ? -25.484 20.781 25.703 1 97.12 293 GLU A CA 1
ATOM 2269 C C . GLU A 1 293 ? -26.828 20.062 25.641 1 97.12 293 GLU A C 1
ATOM 2271 O O . GLU A 1 293 ? -27.141 19.25 26.516 1 97.12 293 GLU A O 1
ATOM 2276 N N . GLU A 1 294 ? -27.578 20.297 24.641 1 96.56 294 GLU A N 1
ATOM 2277 C CA . GLU A 1 294 ? -28.906 19.703 24.516 1 96.56 294 GLU A CA 1
ATOM 2278 C C . GLU A 1 294 ? -28.812 18.203 24.25 1 96.56 294 GLU A C 1
ATOM 2280 O O . GLU A 1 294 ? -29.625 17.422 24.75 1 96.56 294 GLU A O 1
ATOM 2285 N N . GLY A 1 295 ? -27.875 17.828 23.469 1 97 295 GLY A N 1
ATOM 2286 C CA . GLY A 1 295 ? -27.703 16.422 23.141 1 97 295 GLY A CA 1
ATOM 2287 C C . GLY A 1 295 ? -27.047 15.633 24.266 1 97 295 GLY A C 1
ATOM 2288 O O . GLY A 1 295 ? -27.078 14.398 24.266 1 97 295 GLY A O 1
ATOM 2289 N N . GLY A 1 296 ? -26.422 16.344 25.203 1 97.38 296 GLY A N 1
ATOM 2290 C CA . GLY A 1 296 ? -25.734 15.688 26.312 1 97.38 296 GLY A CA 1
ATOM 2291 C C . GLY A 1 296 ? -24.453 15 25.875 1 97.38 296 GLY A C 1
ATOM 2292 O O . GLY A 1 296 ? -24.141 13.914 26.375 1 97.38 296 GLY A O 1
ATOM 2293 N N . PHE A 1 297 ? -23.812 15.508 24.891 1 98.12 297 PHE A N 1
ATOM 2294 C CA . PHE A 1 297 ? -22.547 14.93 24.422 1 98.12 297 PHE A CA 1
ATOM 2295 C C . PHE A 1 297 ? -21.375 15.461 25.234 1 98.12 297 PHE A C 1
ATOM 2297 O O . PHE A 1 297 ? -21.062 16.656 25.188 1 98.12 297 PHE A O 1
ATOM 2304 N N . PRO A 1 298 ? -20.734 14.641 25.969 1 98.56 298 PRO A N 1
ATOM 2305 C CA . PRO A 1 298 ? -19.531 15.117 26.656 1 98.56 298 PRO A CA 1
ATOM 2306 C C . PRO A 1 298 ? -18.469 15.641 25.688 1 98.56 298 PRO A C 1
ATOM 2308 O O . PRO A 1 298 ? -18.312 15.102 24.594 1 98.56 298 PRO A O 1
ATOM 2311 N N . PHE A 1 299 ? -17.734 16.703 26.141 1 98.69 299 PHE A N 1
ATOM 2312 C CA . PHE A 1 299 ? -16.812 17.281 25.172 1 98.69 299 PHE A CA 1
ATOM 2313 C C . PHE A 1 299 ? -15.633 17.953 25.859 1 98.69 299 PHE A C 1
ATOM 2315 O O . PHE A 1 299 ? -15.727 18.328 27.031 1 98.69 299 PHE A O 1
ATOM 2322 N N . ILE A 1 300 ? -14.516 17.984 25.172 1 98.25 300 ILE A N 1
ATOM 2323 C CA . ILE A 1 300 ? -13.406 18.891 25.422 1 98.25 300 ILE A CA 1
ATOM 2324 C C . ILE A 1 300 ? -13.258 19.859 24.234 1 98.25 300 ILE A C 1
ATOM 2326 O O . ILE A 1 300 ? -13.188 19.422 23.094 1 98.25 300 ILE A O 1
ATOM 2330 N N . TRP A 1 301 ? -13.289 21.125 24.516 1 96.81 301 TRP A N 1
ATOM 2331 C CA . TRP A 1 301 ? -13.18 22.156 23.484 1 96.81 301 TRP A CA 1
ATOM 2332 C C . TRP A 1 301 ? -11.914 22.984 23.688 1 96.81 301 TRP A C 1
ATOM 2334 O O . TRP A 1 301 ? -11.844 23.797 24.594 1 96.81 301 TRP A O 1
ATOM 2344 N N . SER A 1 302 ? -10.898 22.75 22.844 1 95.12 302 SER A N 1
ATOM 2345 C CA . SER A 1 302 ? -9.734 23.625 22.812 1 95.12 302 SER A CA 1
ATOM 2346 C C . SER A 1 302 ? -10.055 24.938 22.094 1 95.12 302 SER A C 1
ATOM 2348 O O . SER A 1 302 ? -10.164 24.969 20.859 1 95.12 302 SER A O 1
ATOM 2350 N N . PHE A 1 303 ? -10.148 26 22.875 1 91.81 303 PHE A N 1
ATOM 2351 C CA . PHE A 1 303 ? -10.68 27.25 22.359 1 91.81 303 PHE A CA 1
ATOM 2352 C C . PHE A 1 303 ? -9.781 28.422 22.734 1 91.81 303 PHE A C 1
ATOM 2354 O O . PHE A 1 303 ? -9.539 28.672 23.922 1 91.81 303 PHE A O 1
ATOM 2361 N N . ARG A 1 304 ? -9.258 29.109 21.703 1 82.5 304 ARG A N 1
ATOM 2362 C CA . ARG A 1 304 ? -8.367 30.25 21.938 1 82.5 304 ARG A CA 1
ATOM 2363 C C . ARG A 1 304 ? -9.094 31.562 21.703 1 82.5 304 ARG A C 1
ATOM 2365 O O . ARG A 1 304 ? -8.477 32.625 21.75 1 82.5 304 ARG A O 1
ATOM 2372 N N . GLY A 1 305 ? -10.312 31.578 21.547 1 81.44 305 GLY A N 1
ATOM 2373 C CA . GLY A 1 305 ? -11.055 32.812 21.297 1 81.44 305 GLY A CA 1
ATOM 2374 C C . GLY A 1 305 ? -11.625 33.438 22.547 1 81.44 305 GLY A C 1
ATOM 2375 O O . GLY A 1 305 ? -11.094 33.25 23.641 1 81.44 305 GLY A O 1
ATOM 2376 N N . ASN A 1 306 ? -12.523 34.312 22.344 1 82.94 306 ASN A N 1
ATOM 2377 C CA . ASN A 1 306 ? -13.203 35 23.422 1 82.94 306 ASN A CA 1
ATOM 2378 C C . ASN A 1 306 ? -14.359 34.188 23.984 1 82.94 306 ASN A C 1
ATOM 2380 O O . ASN A 1 306 ? -15.328 33.906 23.281 1 82.94 306 ASN A O 1
ATOM 2384 N N . GLU A 1 307 ? -14.258 33.875 25.203 1 86.69 307 GLU A N 1
ATOM 2385 C CA . GLU A 1 307 ? -15.273 33.062 25.859 1 86.69 307 GLU A CA 1
ATOM 2386 C C . GLU A 1 307 ? -16.656 33.719 25.781 1 86.69 307 GLU A C 1
ATOM 2388 O O . GLU A 1 307 ? -17.672 33.031 25.891 1 86.69 307 GLU A O 1
ATOM 2393 N N . LYS A 1 308 ? -16.656 34.969 25.562 1 86.81 308 LYS A N 1
ATOM 2394 C CA . LYS A 1 308 ? -17.922 35.688 25.484 1 86.81 308 LYS A CA 1
ATOM 2395 C C . LYS A 1 308 ? -18.688 35.312 24.219 1 86.81 308 LYS A C 1
ATOM 2397 O O . LYS A 1 308 ? -19.875 35.594 24.094 1 86.81 308 LYS A O 1
ATOM 2402 N N . ASP A 1 309 ? -18 34.625 23.391 1 87.31 309 ASP A N 1
ATOM 2403 C CA . ASP A 1 309 ? -18.641 34.25 22.125 1 87.31 309 ASP A CA 1
ATOM 2404 C C . ASP A 1 309 ? -19.547 33.031 22.328 1 87.31 309 ASP A C 1
ATOM 2406 O O . ASP A 1 309 ? -20.375 32.75 21.469 1 87.31 309 ASP A O 1
ATOM 2410 N N . PHE A 1 310 ? -19.438 32.406 23.484 1 93.12 310 PHE A N 1
ATOM 2411 C CA . PHE A 1 310 ? -20.328 31.312 23.812 1 93.12 310 PHE A CA 1
ATOM 2412 C C . PHE A 1 310 ? -21.672 31.828 24.312 1 93.12 310 PHE A C 1
ATOM 2414 O O . PHE A 1 310 ? -21.766 32.969 24.812 1 93.12 310 PHE A O 1
ATOM 2421 N N . PRO A 1 311 ? -22.734 30.984 24.125 1 93.38 311 PRO A N 1
ATOM 2422 C CA . PRO A 1 311 ? -24 31.375 24.781 1 93.38 311 PRO A CA 1
ATOM 2423 C C . PRO A 1 311 ? -23.844 31.641 26.266 1 93.38 311 PRO A C 1
ATOM 2425 O O . PRO A 1 311 ? -23.031 30.984 26.938 1 93.38 311 PRO A O 1
ATOM 2428 N N . GLU A 1 312 ? -24.641 32.5 26.734 1 94.31 312 GLU A N 1
ATOM 2429 C CA . GLU A 1 312 ? -24.547 32.938 28.125 1 94.31 312 GLU A CA 1
ATOM 2430 C C . GLU A 1 312 ? -24.641 31.734 29.078 1 94.31 312 GLU A C 1
ATOM 2432 O O . GLU A 1 312 ? -25.562 30.922 28.969 1 94.31 312 GLU A O 1
ATOM 2437 N N . GLY A 1 313 ? -23.625 31.625 29.953 1 95 313 GLY A N 1
ATOM 2438 C CA . GLY A 1 313 ? -23.641 30.625 31.016 1 95 313 GLY A CA 1
ATOM 2439 C C . GLY A 1 313 ? -23.219 29.25 30.547 1 95 313 GLY A C 1
ATOM 2440 O O . GLY A 1 313 ? -23.125 28.312 31.359 1 95 313 GLY A O 1
ATOM 2441 N N . PHE A 1 314 ? -23 29.109 29.312 1 96.31 314 PHE A N 1
ATOM 2442 C CA . PHE A 1 314 ? -22.688 27.812 28.734 1 96.31 314 PHE A CA 1
ATOM 2443 C C . PHE A 1 314 ? -21.5 27.156 29.438 1 96.31 314 PHE A C 1
ATOM 2445 O O . PHE A 1 314 ? -21.578 26 29.859 1 96.31 314 PHE A O 1
ATOM 2452 N N . ILE A 1 315 ? -20.359 27.844 29.609 1 95.88 315 ILE A N 1
ATOM 2453 C CA . ILE A 1 315 ? -19.125 27.312 30.156 1 95.88 315 ILE A CA 1
ATOM 2454 C C . ILE A 1 315 ? -19.328 26.906 31.625 1 95.88 315 ILE A C 1
ATOM 2456 O O . ILE A 1 315 ? -18.938 25.828 32.031 1 95.88 315 ILE A O 1
ATOM 2460 N N . GLU A 1 316 ? -20.031 27.719 32.344 1 94.88 316 GLU A N 1
ATOM 2461 C CA . GLU A 1 316 ? -20.297 27.453 33.75 1 94.88 316 GLU A CA 1
ATOM 2462 C C . GLU A 1 316 ? -21.219 26.234 33.906 1 94.88 316 GLU A C 1
ATOM 2464 O O . GLU A 1 316 ? -20.953 25.359 34.719 1 94.88 316 GLU A O 1
ATOM 2469 N N . ARG A 1 317 ? -22.281 26.172 33.125 1 96.19 317 ARG A N 1
ATOM 2470 C CA . ARG A 1 317 ? -23.25 25.078 33.219 1 96.19 317 ARG A CA 1
ATOM 2471 C C . ARG A 1 317 ? -22.594 23.75 32.875 1 96.19 317 ARG A C 1
ATOM 2473 O O . ARG A 1 317 ? -22.781 22.75 33.594 1 96.19 317 ARG A O 1
ATOM 2480 N N . THR A 1 318 ? -21.812 23.75 31.812 1 95.44 318 THR A N 1
ATOM 2481 C CA . THR A 1 318 ? -21.234 22.484 31.344 1 95.44 318 THR A CA 1
ATOM 2482 C C . THR A 1 318 ? -20.109 22.031 32.25 1 95.44 318 THR A C 1
ATOM 2484 O O . THR A 1 318 ? -19.891 20.828 32.438 1 95.44 318 THR A O 1
ATOM 2487 N N . ASN A 1 319 ? -19.375 22.969 32.812 1 93.25 319 ASN A N 1
ATOM 2488 C CA . ASN A 1 319 ? -18.375 22.609 33.812 1 93.25 319 ASN A CA 1
ATOM 2489 C C . ASN A 1 319 ? -19 22.047 35.094 1 93.25 319 ASN A C 1
ATOM 2491 O O . ASN A 1 319 ? -18.531 21.047 35.625 1 93.25 319 ASN A O 1
ATOM 2495 N N . ARG A 1 320 ? -20.016 22.625 35.562 1 93.88 320 ARG A N 1
ATOM 2496 C CA . ARG A 1 320 ? -20.688 22.25 36.781 1 93.88 320 ARG A CA 1
ATOM 2497 C C . ARG A 1 320 ? -21.312 20.859 36.656 1 93.88 320 ARG A C 1
ATOM 2499 O O . ARG A 1 320 ? -21.234 20.062 37.594 1 93.88 320 ARG A O 1
ATOM 2506 N N . ASN A 1 321 ? -21.906 20.562 35.594 1 94.69 321 ASN A N 1
ATOM 2507 C CA . ASN A 1 321 ? -22.594 19.297 35.469 1 94.69 321 ASN A CA 1
ATOM 2508 C C . ASN A 1 321 ? -21.672 18.219 34.906 1 94.69 321 ASN A C 1
ATOM 2510 O O . ASN A 1 321 ? -22.078 17.078 34.688 1 94.69 321 ASN A O 1
ATOM 2514 N N . GLY A 1 322 ? -20.391 18.625 34.562 1 94.5 322 GLY A N 1
ATOM 2515 C CA . GLY A 1 322 ? -19.391 17.656 34.156 1 94.5 322 GLY A CA 1
ATOM 2516 C C . GLY A 1 322 ? -19.516 17.266 32.688 1 94.5 322 GLY A C 1
ATOM 2517 O O . GLY A 1 322 ? -18.906 16.281 32.281 1 94.5 322 GLY A O 1
ATOM 2518 N N . LEU A 1 323 ? -20.266 18 31.922 1 96.69 323 LEU A N 1
ATOM 2519 C CA . LEU A 1 323 ? -20.531 17.656 30.531 1 96.69 323 LEU A CA 1
ATOM 2520 C C . LEU A 1 323 ? -19.328 18 29.641 1 96.69 323 LEU A C 1
ATOM 2522 O O . LEU A 1 323 ? -19.094 17.344 28.625 1 96.69 323 LEU A O 1
ATOM 2526 N N . GLY A 1 324 ? -18.719 19.109 30.062 1 96.81 324 GLY A N 1
ATOM 2527 C CA . GLY A 1 324 ? -17.672 19.469 29.125 1 96.81 324 GLY A CA 1
ATOM 2528 C C . GLY A 1 324 ? -16.594 20.359 29.75 1 96.81 324 GLY A C 1
ATOM 2529 O O . GLY A 1 324 ? -16.766 20.859 30.859 1 96.81 324 GLY A O 1
ATOM 2530 N N . LYS A 1 325 ? -15.461 20.5 29.062 1 95.88 325 LYS A N 1
ATOM 2531 C CA . LYS A 1 325 ? -14.352 21.375 29.391 1 95.88 325 LYS A CA 1
ATOM 2532 C C . LYS A 1 325 ? -13.977 22.266 28.203 1 95.88 325 LYS A C 1
ATOM 2534 O O . LYS A 1 325 ? -13.828 21.781 27.094 1 95.88 325 LYS A O 1
ATOM 2539 N N . VAL A 1 326 ? -13.938 23.531 28.469 1 95.31 326 VAL A N 1
ATOM 2540 C CA . VAL A 1 326 ? -13.375 24.484 27.516 1 95.31 326 VAL A CA 1
ATOM 2541 C C . VAL A 1 326 ? -12.023 24.969 28.016 1 95.31 326 VAL A C 1
ATOM 2543 O O . VAL A 1 326 ? -11.93 25.562 29.109 1 95.31 326 VAL A O 1
ATOM 2546 N N . VAL A 1 327 ? -10.984 24.688 27.297 1 94.25 327 VAL A N 1
ATOM 2547 C CA . VAL A 1 327 ? -9.633 25.016 27.734 1 94.25 327 VAL A CA 1
ATOM 2548 C C . VAL A 1 327 ? -8.883 25.75 26.641 1 94.25 327 VAL A C 1
ATOM 2550 O O . VAL A 1 327 ? -9.188 25.578 25.453 1 94.25 327 VAL A O 1
ATOM 2553 N N . PRO A 1 328 ? -7.965 26.562 26.984 1 90.44 328 PRO A N 1
ATOM 2554 C CA . PRO A 1 328 ? -7.227 27.312 25.953 1 90.44 328 PRO A CA 1
ATOM 2555 C C . PRO A 1 328 ? -6.297 26.406 25.141 1 90.44 328 PRO A C 1
ATOM 2557 O O . PRO A 1 328 ? -5.996 26.719 23.984 1 90.44 328 PRO A O 1
ATOM 2560 N N . TRP A 1 329 ? -5.82 25.406 25.812 1 89.5 329 TRP A N 1
ATOM 2561 C CA . TRP A 1 329 ? -4.902 24.516 25.125 1 89.5 329 TRP A CA 1
ATOM 2562 C C . TRP A 1 329 ? -4.902 23.125 25.766 1 89.5 329 TRP A C 1
ATOM 2564 O O . TRP A 1 329 ? -5.023 23 26.984 1 89.5 329 TRP A O 1
ATOM 2574 N N . VAL A 1 330 ? -4.758 22.125 24.969 1 92.06 330 VAL A N 1
ATOM 2575 C CA . VAL A 1 330 ? -4.547 20.734 25.359 1 92.06 330 VAL A CA 1
ATOM 2576 C C . VAL A 1 330 ? -3.777 20 24.266 1 92.06 330 VAL A C 1
ATOM 2578 O O . VAL A 1 330 ? -3.834 20.375 23.094 1 92.06 330 VAL A O 1
ATOM 2581 N N . SER A 1 331 ? -2.963 19.078 24.672 1 90.81 331 SER A N 1
ATOM 2582 C CA . SER A 1 331 ? -2.271 18.281 23.672 1 90.81 331 SER A CA 1
ATOM 2583 C C . SER A 1 331 ? -3.258 17.484 22.812 1 90.81 331 SER A C 1
ATOM 2585 O O . SER A 1 331 ? -3.818 16.484 23.266 1 90.81 331 SER A O 1
ATOM 2587 N N . GLN A 1 332 ? -3.365 17.922 21.641 1 92.88 332 GLN A N 1
ATOM 2588 C CA . GLN A 1 332 ? -4.309 17.297 20.719 1 92.88 332 GLN A CA 1
ATOM 2589 C C . GLN A 1 332 ? -3.99 15.82 20.531 1 92.88 332 GLN A C 1
ATOM 2591 O O . GLN A 1 332 ? -4.891 14.977 20.547 1 92.88 332 GLN A O 1
ATOM 2596 N N . THR A 1 333 ? -2.742 15.477 20.359 1 91.88 333 THR A N 1
ATOM 2597 C CA . THR A 1 333 ? -2.316 14.094 20.141 1 91.88 333 THR A CA 1
ATOM 2598 C C . THR A 1 333 ? -2.691 13.227 21.344 1 91.88 333 THR A C 1
ATOM 2600 O O . THR A 1 333 ? -3.207 12.125 21.188 1 91.88 333 THR A O 1
ATOM 2603 N N . LYS A 1 334 ? -2.502 13.734 22.531 1 92.44 334 LYS A N 1
ATOM 2604 C CA . LYS A 1 334 ? -2.811 12.961 23.734 1 92.44 334 LYS A CA 1
ATOM 2605 C C . LYS A 1 334 ? -4.316 12.758 23.891 1 92.44 334 LYS A C 1
ATOM 2607 O O . LYS A 1 334 ? -4.773 11.672 24.234 1 92.44 334 LYS A O 1
ATOM 2612 N N . VAL A 1 335 ? -4.98 13.805 23.641 1 96.12 335 VAL A N 1
ATOM 2613 C CA . VAL A 1 335 ? -6.434 13.727 23.781 1 96.12 335 VAL A CA 1
ATOM 2614 C C . VAL A 1 335 ? -6.992 12.734 22.766 1 96.12 335 VAL A C 1
ATOM 2616 O O . VAL A 1 335 ? -7.801 11.867 23.109 1 96.12 335 VAL A O 1
ATOM 2619 N N . LEU A 1 336 ? -6.551 12.797 21.547 1 96.81 336 LEU A N 1
ATOM 2620 C CA . LEU A 1 336 ? -7.078 11.953 20.484 1 96.81 336 LEU A CA 1
ATOM 2621 C C . LEU A 1 336 ? -6.676 10.492 20.703 1 96.81 336 LEU A C 1
ATOM 2623 O O . LEU A 1 336 ? -7.348 9.578 20.219 1 96.81 336 LEU A O 1
ATOM 2627 N N . ASN A 1 337 ? -5.633 10.25 21.422 1 95 337 ASN A N 1
ATOM 2628 C CA . ASN A 1 337 ? -5.188 8.883 21.688 1 95 337 ASN A CA 1
ATOM 2629 C C . ASN A 1 337 ? -5.883 8.297 22.906 1 95 337 ASN A C 1
ATOM 2631 O O . ASN A 1 337 ? -5.656 7.133 23.266 1 95 337 ASN A O 1
ATOM 2635 N N . HIS A 1 338 ? -6.684 9.102 23.609 1 97.19 338 HIS A N 1
ATOM 2636 C CA . HIS A 1 338 ? -7.414 8.609 24.766 1 97.19 338 HIS A CA 1
ATOM 2637 C C . HIS A 1 338 ? -8.633 7.797 24.344 1 97.19 338 HIS A C 1
ATOM 2639 O O . HIS A 1 338 ? -9.375 8.203 23.453 1 97.19 338 HIS A O 1
ATOM 2645 N N . SER A 1 339 ? -8.914 6.695 24.953 1 97.19 339 SER A N 1
ATOM 2646 C CA . SER A 1 339 ? -9.922 5.723 24.547 1 97.19 339 SER A CA 1
ATOM 2647 C C . SER A 1 339 ? -11.328 6.309 24.641 1 97.19 339 SER A C 1
ATOM 2649 O O . SER A 1 339 ? -12.242 5.863 23.953 1 97.19 339 SER A O 1
ATOM 2651 N N . SER A 1 340 ? -11.484 7.332 25.469 1 98.31 340 SER A N 1
ATOM 2652 C CA . SER A 1 340 ? -12.812 7.891 25.688 1 98.31 340 SER A CA 1
ATOM 2653 C C . SER A 1 340 ? -13.234 8.797 24.531 1 98.31 340 SER A C 1
ATOM 2655 O O . SER A 1 340 ? -14.406 9.117 24.375 1 98.31 340 SER A O 1
ATOM 2657 N N . VAL A 1 341 ? -12.305 9.242 23.766 1 98.69 341 VAL A N 1
ATOM 2658 C CA . VAL A 1 341 ? -12.641 10.156 22.672 1 98.69 341 VAL A CA 1
ATOM 2659 C C . VAL A 1 341 ? -13.266 9.383 21.516 1 98.69 341 VAL A C 1
ATOM 2661 O O . VAL A 1 341 ? -12.695 8.398 21.047 1 98.69 341 VAL A O 1
ATOM 2664 N N . GLY A 1 342 ? -14.422 9.922 21.094 1 98.62 342 GLY A N 1
ATOM 2665 C CA . GLY A 1 342 ? -15.164 9.172 20.094 1 98.62 342 GLY A CA 1
ATOM 2666 C C . GLY A 1 342 ? -15.258 9.891 18.766 1 98.62 342 GLY A C 1
ATOM 2667 O O . GLY A 1 342 ? -15.562 9.281 17.734 1 98.62 342 GLY A O 1
ATOM 2668 N N . VAL A 1 343 ? -15.039 11.18 18.781 1 98.81 343 VAL A N 1
ATOM 2669 C CA . VAL A 1 343 ? -15.102 11.938 17.531 1 98.81 343 VAL A CA 1
ATOM 2670 C C . VAL A 1 343 ? -14.281 13.219 17.656 1 98.81 343 VAL A C 1
ATOM 2672 O O . VAL A 1 343 ? -14.164 13.781 18.75 1 98.81 343 VAL A O 1
ATOM 2675 N N . PHE A 1 344 ? -13.633 13.648 16.625 1 98.75 344 PHE A N 1
ATOM 2676 C CA . PHE A 1 344 ? -12.875 14.891 16.547 1 98.75 344 PHE A CA 1
ATOM 2677 C C . PHE A 1 344 ? -13.578 15.891 15.633 1 98.75 344 PHE A C 1
ATOM 2679 O O . PHE A 1 344 ? -13.734 15.648 14.438 1 98.75 344 PHE A O 1
ATOM 2686 N N . VAL A 1 345 ? -14.07 16.969 16.141 1 98.06 345 VAL A N 1
ATOM 2687 C CA . VAL A 1 345 ? -14.641 18.062 15.359 1 98.06 345 VAL A CA 1
ATOM 2688 C C . VAL A 1 345 ? -13.547 19.062 14.992 1 98.06 345 VAL A C 1
ATOM 2690 O O . VAL A 1 345 ? -12.953 19.688 15.867 1 98.06 345 VAL A O 1
ATOM 2693 N N . THR A 1 346 ? -13.289 19.203 13.695 1 96.44 346 THR A N 1
ATOM 2694 C CA . THR A 1 346 ? -12.086 19.906 13.273 1 96.44 346 THR A CA 1
ATOM 2695 C C . THR A 1 346 ? -12.305 20.594 11.922 1 96.44 346 THR A C 1
ATOM 2697 O O . THR A 1 346 ? -13.344 20.406 11.289 1 96.44 346 THR A O 1
ATOM 2700 N N . HIS A 1 347 ? -11.414 21.453 11.57 1 94.62 347 HIS A N 1
ATOM 2701 C CA . HIS A 1 347 ? -11.422 22.094 10.258 1 94.62 347 HIS A CA 1
ATOM 2702 C C . HIS A 1 347 ? -10.82 21.172 9.195 1 94.62 347 HIS A C 1
ATOM 2704 O O . HIS A 1 347 ? -10.859 21.484 8.008 1 94.62 347 HIS A O 1
ATOM 2710 N N . CYS A 1 348 ? -10.18 20.109 9.625 1 94.75 348 CYS A N 1
ATOM 2711 C CA . CYS A 1 348 ? -9.75 19.062 8.719 1 94.75 348 CYS A CA 1
ATOM 2712 C C . CYS A 1 348 ? -8.461 19.438 8.008 1 94.75 348 CYS A C 1
ATOM 2714 O O . CYS A 1 348 ? -8.289 19.156 6.816 1 94.75 348 CYS A O 1
ATOM 2716 N N . GLY A 1 349 ? -7.559 20.188 8.758 1 94.25 349 GLY A N 1
ATOM 2717 C CA . GLY A 1 349 ? -6.203 20.344 8.258 1 94.25 349 GLY A CA 1
ATOM 2718 C C . GLY A 1 349 ? -5.41 19.047 8.258 1 94.25 349 GLY A C 1
ATOM 2719 O O . GLY A 1 349 ? -5.719 18.125 9.016 1 94.25 349 GLY A O 1
ATOM 2720 N N . TRP A 1 350 ? -4.422 18.984 7.484 1 95.56 350 TRP A N 1
ATOM 2721 C CA . TRP A 1 350 ? -3.725 17.719 7.262 1 95.56 350 TRP A CA 1
ATOM 2722 C C . TRP A 1 350 ? -3.115 17.203 8.555 1 95.56 350 TRP A C 1
ATOM 2724 O O . TRP A 1 350 ? -3.172 15.992 8.836 1 95.56 350 TRP A O 1
ATOM 2734 N N . ASN A 1 351 ? -2.502 18.062 9.336 1 93.94 351 ASN A N 1
ATOM 2735 C CA . ASN A 1 351 ? -1.95 17.594 10.609 1 93.94 351 ASN A CA 1
ATOM 2736 C C . ASN A 1 351 ? -3.035 17.031 11.516 1 93.94 351 ASN A C 1
ATOM 2738 O O . ASN A 1 351 ? -2.814 16.016 12.195 1 93.94 351 ASN A O 1
ATOM 2742 N N . SER A 1 352 ? -4.141 17.672 11.516 1 95.25 352 SER A N 1
ATOM 2743 C CA . SER A 1 352 ? -5.266 17.188 12.305 1 95.25 352 SER A CA 1
ATOM 2744 C C . SER A 1 352 ? -5.758 15.836 11.789 1 95.25 352 SER A C 1
ATOM 2746 O O . SER A 1 352 ? -6.094 14.945 12.578 1 95.25 352 SER A O 1
ATOM 2748 N N . VAL A 1 353 ? -5.793 15.766 10.5 1 97.31 353 VAL A N 1
ATOM 2749 C CA . VAL A 1 353 ? -6.215 14.516 9.875 1 97.31 353 VAL A CA 1
ATOM 2750 C C . VAL A 1 353 ? -5.277 13.391 10.297 1 97.31 353 VAL A C 1
ATOM 2752 O O . VAL A 1 353 ? -5.73 12.32 10.719 1 97.31 353 VAL A O 1
ATOM 2755 N N . LEU A 1 354 ? -3.992 13.625 10.219 1 97.31 354 LEU A N 1
ATOM 2756 C CA . LEU A 1 354 ? -3.016 12.602 10.594 1 97.31 354 LEU A CA 1
ATOM 2757 C C . LEU A 1 354 ? -3.143 12.25 12.07 1 97.31 354 LEU A C 1
ATOM 2759 O O . LEU A 1 354 ? -3.09 11.07 12.43 1 97.31 354 LEU A O 1
ATOM 2763 N N . GLU A 1 355 ? -3.326 13.25 12.914 1 96.5 355 GLU A N 1
ATOM 2764 C CA . GLU A 1 355 ? -3.461 13 14.352 1 96.5 355 GLU A CA 1
ATOM 2765 C C . GLU A 1 355 ? -4.727 12.211 14.656 1 96.5 355 GLU A C 1
ATOM 2767 O O . GLU A 1 355 ? -4.734 11.359 15.547 1 96.5 355 GLU A O 1
ATOM 2772 N N . SER A 1 356 ? -5.766 12.523 13.938 1 98.12 356 SER A N 1
ATOM 2773 C CA . SER A 1 356 ? -7.008 11.773 14.117 1 98.12 356 SER A CA 1
ATOM 2774 C C . SER A 1 356 ? -6.84 10.32 13.695 1 98.12 356 SER A C 1
ATOM 2776 O O . SER A 1 356 ? -7.277 9.406 14.398 1 98.12 356 SER A O 1
ATOM 2778 N N . ILE A 1 357 ? -6.184 10.086 12.555 1 98 357 ILE A N 1
ATOM 2779 C CA . ILE A 1 357 ? -5.949 8.742 12.047 1 98 357 ILE A CA 1
ATOM 2780 C C . ILE A 1 357 ? -5.102 7.957 13.047 1 98 357 ILE A C 1
ATOM 2782 O O . ILE A 1 357 ? -5.449 6.836 13.422 1 98 357 ILE A O 1
ATOM 2786 N N . THR A 1 358 ? -4.051 8.578 13.539 1 97.31 358 THR A N 1
ATOM 2787 C CA . THR A 1 358 ? -3.148 7.863 14.438 1 97.31 358 THR A CA 1
ATOM 2788 C C . THR A 1 358 ? -3.768 7.715 15.82 1 97.31 358 THR A C 1
ATOM 2790 O O . THR A 1 358 ? -3.328 6.883 16.625 1 97.31 358 THR A O 1
ATOM 2793 N N . GLY A 1 359 ? -4.777 8.5 16.109 1 97.19 359 GLY A N 1
ATOM 2794 C CA . GLY A 1 359 ? -5.535 8.344 17.344 1 97.19 359 GLY A CA 1
ATOM 2795 C C . GLY A 1 359 ? -6.684 7.367 17.219 1 97.19 359 GLY A C 1
ATOM 2796 O O . GLY A 1 359 ? -7.262 6.949 18.219 1 97.19 359 GLY A O 1
ATOM 2797 N N . GLY A 1 360 ? -7.066 7.035 16 1 97.56 360 GLY A N 1
ATOM 2798 C CA . GLY A 1 360 ? -8.148 6.094 15.758 1 97.56 360 GLY A CA 1
ATOM 2799 C C . GLY A 1 360 ? -9.523 6.707 15.945 1 97.56 360 GLY A C 1
ATOM 2800 O O . GLY A 1 360 ? -10.469 6.02 16.344 1 97.56 360 GLY A O 1
ATOM 2801 N N . VAL A 1 361 ? -9.656 7.973 15.68 1 98.44 361 VAL A N 1
ATOM 2802 C CA . VAL A 1 361 ? -10.891 8.695 15.984 1 98.44 361 VAL A CA 1
ATOM 2803 C C . VAL A 1 361 ? -11.492 9.242 14.695 1 98.44 361 VAL A C 1
ATOM 2805 O O . VAL A 1 361 ? -10.82 9.938 13.93 1 98.44 361 VAL A O 1
ATOM 2808 N N . PRO A 1 362 ? -12.789 8.961 14.422 1 98.56 362 PRO A N 1
ATOM 2809 C CA . PRO A 1 362 ? -13.43 9.578 13.258 1 98.56 362 PRO A CA 1
ATOM 2810 C C . PRO A 1 362 ? -13.578 11.094 13.398 1 98.56 362 PRO A C 1
ATOM 2812 O O . PRO A 1 362 ? -13.344 11.641 14.477 1 98.56 362 PRO A O 1
ATOM 2815 N N . MET A 1 363 ? -14.039 11.75 12.281 1 98.75 363 MET A N 1
ATOM 2816 C CA . MET A 1 363 ? -14 13.211 12.297 1 98.75 363 MET A CA 1
ATOM 2817 C C . MET A 1 363 ? -15.328 13.789 11.82 1 98.75 363 MET A C 1
ATOM 2819 O O . MET A 1 363 ? -16 13.188 10.984 1 98.75 363 MET A O 1
ATOM 2823 N N . ILE A 1 364 ? -15.688 14.891 12.344 1 98.5 364 ILE A N 1
ATOM 2824 C CA . ILE A 1 364 ? -16.672 15.82 11.805 1 98.5 364 ILE A CA 1
ATOM 2825 C C . ILE A 1 364 ? -15.961 17.078 11.312 1 98.5 364 ILE A C 1
ATOM 2827 O O . ILE A 1 364 ? -15.32 17.797 12.094 1 98.5 364 ILE A O 1
ATOM 2831 N N . CYS A 1 365 ? -16.172 17.375 10.07 1 97.38 365 CYS A N 1
ATOM 2832 C CA . CYS A 1 365 ? -15.289 18.375 9.461 1 97.38 365 CYS A CA 1
ATOM 2833 C C . CYS A 1 365 ? -16.078 19.625 9.062 1 97.38 365 CYS A C 1
ATOM 2835 O O . CYS A 1 365 ? -17.156 19.516 8.484 1 97.38 365 CYS A O 1
ATOM 2837 N N . ARG A 1 366 ? -15.523 20.719 9.391 1 95.75 366 ARG A N 1
ATOM 2838 C CA . ARG A 1 366 ? -15.953 22.047 8.953 1 95.75 366 ARG A CA 1
ATOM 2839 C C . ARG A 1 366 ? -14.781 22.844 8.383 1 95.75 366 ARG A C 1
ATOM 2841 O O . ARG A 1 366 ? -14.234 23.734 9.047 1 95.75 366 ARG A O 1
ATOM 2848 N N . PRO A 1 367 ? -14.469 22.594 7.105 1 93.69 367 PRO A N 1
ATOM 2849 C CA . PRO A 1 367 ? -13.328 23.25 6.477 1 93.69 367 PRO A CA 1
ATOM 2850 C C . PRO A 1 367 ? -13.547 24.75 6.27 1 93.69 367 PRO A C 1
ATOM 2852 O O . PRO A 1 367 ? -14.695 25.188 6.125 1 93.69 367 PRO A O 1
ATOM 2855 N N . PHE A 1 368 ? -12.398 25.531 6.223 1 87.31 368 PHE A N 1
ATOM 2856 C CA . PHE A 1 368 ? -12.461 26.969 6.008 1 87.31 368 PHE A CA 1
ATOM 2857 C C . PHE A 1 368 ? -11.609 27.375 4.812 1 87.31 368 PHE A C 1
ATOM 2859 O O . PHE A 1 368 ? -12.008 28.234 4.023 1 87.31 368 PHE A O 1
ATOM 2866 N N . LEU A 1 369 ? -10.391 26.781 4.734 1 83.19 369 LEU A N 1
ATOM 2867 C CA . LEU A 1 369 ? -9.43 27.328 3.779 1 83.19 369 LEU A CA 1
ATOM 2868 C C . LEU A 1 369 ? -8.578 26.219 3.18 1 83.19 369 LEU A C 1
ATOM 2870 O O . LEU A 1 369 ? -8.57 25.094 3.684 1 83.19 369 LEU A O 1
ATOM 2874 N N . ALA A 1 370 ? -7.93 26.562 2.07 1 87.69 370 ALA A N 1
ATOM 2875 C CA . ALA A 1 370 ? -6.828 25.781 1.494 1 87.69 370 ALA A CA 1
ATOM 2876 C C . ALA A 1 370 ? -7.281 24.375 1.117 1 87.69 370 ALA A C 1
ATOM 2878 O O . ALA A 1 370 ? -8.25 24.219 0.377 1 87.69 370 ALA A O 1
ATOM 2879 N N . ASP A 1 371 ? -6.539 23.359 1.617 1 92.56 371 ASP A N 1
ATOM 2880 C CA . ASP A 1 371 ? -6.801 22 1.171 1 92.56 371 ASP A CA 1
ATOM 2881 C C . ASP A 1 371 ? -7.805 21.297 2.09 1 92.56 371 ASP A C 1
ATOM 2883 O O . ASP A 1 371 ? -8.078 20.109 1.932 1 92.56 371 ASP A O 1
ATOM 2887 N N . GLN A 1 372 ? -8.438 22.031 2.99 1 93.81 372 GLN A N 1
ATOM 2888 C CA . GLN A 1 372 ? -9.328 21.438 3.986 1 93.81 372 GLN A CA 1
ATOM 2889 C C . GLN A 1 372 ? -10.562 20.828 3.328 1 93.81 372 GLN A C 1
ATOM 2891 O O . GLN A 1 372 ? -10.953 19.719 3.66 1 93.81 372 GLN A O 1
ATOM 2896 N N . PRO A 1 373 ? -11.148 21.5 2.316 1 94.25 373 PRO A N 1
ATOM 2897 C CA . PRO A 1 373 ? -12.289 20.875 1.646 1 94.25 373 PRO A CA 1
ATOM 2898 C C . PRO A 1 373 ? -11.906 19.578 0.926 1 94.25 373 PRO A C 1
ATOM 2900 O O . PRO A 1 373 ? -12.664 18.609 0.941 1 94.25 373 PRO A O 1
ATOM 2903 N N . LEU A 1 374 ? -10.766 19.625 0.303 1 96.12 374 LEU A N 1
ATOM 2904 C CA . LEU A 1 374 ? -10.273 18.438 -0.369 1 96.12 374 LEU A CA 1
ATOM 2905 C C . LEU A 1 374 ? -10.039 17.297 0.629 1 96.12 374 LEU A C 1
ATOM 2907 O O . LEU A 1 374 ? -10.391 16.156 0.36 1 96.12 374 LEU A O 1
ATOM 2911 N N . ASN A 1 375 ? -9.477 17.609 1.771 1 97.25 375 ASN A N 1
ATOM 2912 C CA . ASN A 1 375 ? -9.289 16.625 2.828 1 97.25 375 ASN A CA 1
ATOM 2913 C C . ASN A 1 375 ? -10.617 16.062 3.307 1 97.25 375 ASN A C 1
ATOM 2915 O O . ASN A 1 375 ? -10.758 14.844 3.465 1 97.25 375 ASN A O 1
ATOM 2919 N N . MET A 1 376 ? -11.57 16.953 3.48 1 97.06 376 MET A N 1
ATOM 2920 C CA . MET A 1 376 ? -12.883 16.516 3.945 1 97.06 376 MET A CA 1
ATOM 2921 C C . MET A 1 376 ? -13.516 15.539 2.961 1 97.06 376 MET A C 1
ATOM 2923 O O . MET A 1 376 ? -14.023 14.492 3.359 1 97.06 376 MET A O 1
ATOM 2927 N N . ARG A 1 377 ? -13.453 15.922 1.709 1 96.31 377 ARG A N 1
ATOM 2928 C CA . ARG A 1 377 ? -14.039 15.047 0.695 1 96.31 377 ARG A CA 1
ATOM 2929 C C . ARG A 1 377 ? -13.344 13.695 0.68 1 96.31 377 ARG A C 1
ATOM 2931 O O . ARG A 1 377 ? -13.992 12.656 0.562 1 96.31 377 ARG A O 1
ATOM 2938 N N . THR A 1 378 ? -12.078 13.656 0.802 1 96.62 378 THR A N 1
ATOM 2939 C CA . THR A 1 378 ? -11.297 12.422 0.822 1 96.62 378 THR A CA 1
ATOM 2940 C C . THR A 1 378 ? -11.742 11.516 1.968 1 96.62 378 THR A C 1
ATOM 2942 O O . THR A 1 378 ? -12.016 10.336 1.76 1 96.62 378 THR A O 1
ATOM 2945 N N . LEU A 1 379 ? -11.82 12.062 3.191 1 96.5 379 LEU A N 1
ATOM 2946 C CA . LEU A 1 379 ? -12.133 11.234 4.348 1 96.5 379 LEU A CA 1
ATOM 2947 C C . LEU A 1 379 ? -13.586 10.773 4.305 1 96.5 379 LEU A C 1
ATOM 2949 O O . LEU A 1 379 ? -13.945 9.758 4.902 1 96.5 379 LEU A O 1
ATOM 2953 N N . GLU A 1 380 ? -14.438 11.523 3.549 1 95.94 380 GLU A N 1
ATOM 2954 C CA . GLU A 1 380 ? -15.852 11.18 3.49 1 95.94 380 GLU A CA 1
ATOM 2955 C C . GLU A 1 380 ? -16.109 10.086 2.461 1 95.94 380 GLU A C 1
ATOM 2957 O O . GLU A 1 380 ? -16.812 9.117 2.744 1 95.94 380 GLU A O 1
ATOM 2962 N N . VAL A 1 381 ? -15.484 10.234 1.305 1 92.69 381 VAL A N 1
ATOM 2963 C CA . VAL A 1 381 ? -15.953 9.406 0.194 1 92.69 381 VAL A CA 1
ATOM 2964 C C . VAL A 1 381 ? -14.969 8.266 -0.052 1 92.69 381 VAL A C 1
ATOM 2966 O O . VAL A 1 381 ? -15.352 7.195 -0.519 1 92.69 381 VAL A O 1
ATOM 2969 N N . LEU A 1 382 ? -13.75 8.492 0.204 1 92.06 382 LEU A N 1
ATOM 2970 C CA . LEU A 1 382 ? -12.758 7.461 -0.103 1 92.06 382 LEU A CA 1
ATOM 2971 C C . LEU A 1 382 ? -12.43 6.637 1.138 1 92.06 382 LEU A C 1
ATOM 2973 O O . LEU A 1 382 ? -12.609 5.414 1.142 1 92.06 382 LEU A O 1
ATOM 2977 N N . TRP A 1 383 ? -12.031 7.352 2.209 1 95.31 383 TRP A N 1
ATOM 2978 C CA . TRP A 1 383 ? -11.602 6.629 3.4 1 95.31 383 TRP A CA 1
ATOM 2979 C C . TRP A 1 383 ? -12.789 6.262 4.277 1 95.31 383 TRP A C 1
ATOM 2981 O O . TRP A 1 383 ? -12.734 5.289 5.035 1 95.31 383 TRP A O 1
ATOM 2991 N N . ARG A 1 384 ? -13.867 7.113 4.254 1 95.56 384 ARG A N 1
ATOM 2992 C CA . ARG A 1 384 ? -15.094 6.922 5.02 1 95.56 384 ARG A CA 1
ATOM 2993 C C . ARG A 1 384 ? -14.805 6.875 6.516 1 95.56 384 ARG A C 1
ATOM 2995 O O . ARG A 1 384 ? -15.258 5.965 7.211 1 95.56 384 ARG A O 1
ATOM 3002 N N . ILE A 1 385 ? -14.039 7.852 6.957 1 98.19 385 ILE A N 1
ATOM 3003 C CA . ILE A 1 385 ? -13.664 7.914 8.367 1 98.19 385 ILE A CA 1
ATOM 3004 C C . ILE A 1 385 ? -14.156 9.227 8.969 1 98.19 385 ILE A C 1
ATOM 3006 O O . ILE A 1 385 ? -13.664 9.656 10.023 1 98.19 385 ILE A O 1
ATOM 3010 N N . GLY A 1 386 ? -15 9.891 8.359 1 98.12 386 GLY A N 1
ATOM 3011 C CA . GLY A 1 386 ? -15.555 11.148 8.836 1 98.12 386 GLY A CA 1
ATOM 3012 C C . GLY A 1 386 ? -16.656 11.68 7.945 1 98.12 386 GLY A C 1
ATOM 3013 O O . GLY A 1 386 ? -17 11.07 6.93 1 98.12 386 GLY A O 1
ATOM 3014 N N . VAL A 1 387 ? -17.266 12.789 8.414 1 97.75 387 VAL A N 1
ATOM 3015 C CA . VAL A 1 387 ? -18.344 13.414 7.664 1 97.75 387 VAL A CA 1
ATOM 3016 C C . VAL A 1 387 ? -18.188 14.93 7.68 1 97.75 387 VAL A C 1
ATOM 3018 O O . VAL A 1 387 ? -17.625 15.492 8.625 1 97.75 387 VAL A O 1
ATOM 3021 N N . GLY A 1 388 ? -18.609 15.477 6.602 1 96.56 388 GLY A N 1
ATOM 3022 C CA . GLY A 1 388 ? -18.719 16.922 6.582 1 96.56 388 GLY A CA 1
ATOM 3023 C C . GLY A 1 388 ? -20.031 17.422 7.18 1 96.56 388 GLY A C 1
ATOM 3024 O O . GLY A 1 388 ? -21.031 16.703 7.191 1 96.56 388 GLY A O 1
ATOM 3025 N N . ILE A 1 389 ? -19.938 18.625 7.68 1 92.94 389 ILE A N 1
ATOM 3026 C CA . ILE A 1 389 ? -21.172 19.234 8.188 1 92.94 389 ILE A CA 1
ATOM 3027 C C . ILE A 1 389 ? -22.125 19.531 7.023 1 92.94 389 ILE A C 1
ATOM 3029 O O . ILE A 1 389 ? -21.703 20.047 5.988 1 92.94 389 ILE A O 1
ATOM 3033 N N . GLU A 1 390 ? -23.312 19.234 7.238 1 88 390 GLU A N 1
ATOM 3034 C CA . GLU A 1 390 ? -24.328 19.438 6.219 1 88 390 GLU A CA 1
ATOM 3035 C C . GLU A 1 390 ? -24.406 20.906 5.805 1 88 390 GLU A C 1
ATOM 3037 O O . GLU A 1 390 ? -24.5 21.797 6.656 1 88 390 GLU A O 1
ATOM 3042 N N . GLY A 1 391 ? -24.312 21.141 4.57 1 87.5 391 GLY A N 1
ATOM 3043 C CA . GLY A 1 391 ? -24.453 22.484 4.043 1 87.5 391 GLY A CA 1
ATOM 3044 C C . GLY A 1 391 ? -23.203 23.328 4.203 1 87.5 391 GLY A C 1
ATOM 3045 O O . GLY A 1 391 ? -23.172 24.484 3.76 1 87.5 391 GLY A O 1
ATOM 3046 N N . GLY A 1 392 ? -22.234 22.875 4.883 1 90.62 392 GLY A N 1
ATOM 3047 C CA . GLY A 1 392 ? -20.969 23.562 5.012 1 90.62 392 GLY A CA 1
ATOM 3048 C C . GLY A 1 392 ? -20.938 24.578 6.145 1 90.62 392 GLY A C 1
ATOM 3049 O O . GLY A 1 392 ? -19.938 25.266 6.352 1 90.62 392 GLY A O 1
ATOM 3050 N N . VAL A 1 393 ? -22.078 24.672 6.867 1 93.25 393 VAL A N 1
ATOM 3051 C CA . VAL A 1 393 ? -22.219 25.594 7.984 1 93.25 393 VAL A CA 1
ATOM 3052 C C . VAL A 1 393 ? -22.75 24.859 9.211 1 93.25 393 VAL A C 1
ATOM 3054 O O . VAL A 1 393 ? -23.703 24.094 9.109 1 93.25 393 VAL A O 1
ATOM 3057 N N . LEU A 1 394 ? -22.172 25.172 10.328 1 94.75 394 LEU A N 1
ATOM 3058 C CA . LEU A 1 394 ? -22.609 24.5 11.555 1 94.75 394 LEU A CA 1
ATOM 3059 C C . LEU A 1 394 ? -23.938 25.078 12.047 1 94.75 394 LEU A C 1
ATOM 3061 O O . LEU A 1 394 ? -24 26.234 12.453 1 94.75 394 LEU A O 1
ATOM 3065 N N . THR A 1 395 ? -24.938 24.297 11.906 1 96.5 395 THR A N 1
ATOM 3066 C CA . THR A 1 395 ? -26.219 24.547 12.547 1 96.5 395 THR A CA 1
ATOM 3067 C C . THR A 1 395 ? -26.438 23.609 13.727 1 96.5 395 THR A C 1
ATOM 3069 O O . THR A 1 395 ? -25.766 22.578 13.828 1 96.5 395 THR A O 1
ATOM 3072 N N . LYS A 1 396 ? -27.328 24.062 14.547 1 96.75 396 LYS A N 1
ATOM 3073 C CA . LYS A 1 396 ? -27.594 23.188 15.695 1 96.75 396 LYS A CA 1
ATOM 3074 C C . LYS A 1 396 ? -28.062 21.812 15.242 1 96.75 396 LYS A C 1
ATOM 3076 O O . LYS A 1 396 ? -27.547 20.797 15.719 1 96.75 396 LYS A O 1
ATOM 3081 N N . SER A 1 397 ? -29 21.766 14.289 1 96.81 397 SER A N 1
ATOM 3082 C CA . SER A 1 397 ? -29.531 20.516 13.789 1 96.81 397 SER A CA 1
ATOM 3083 C C . SER A 1 397 ? -28.469 19.688 13.086 1 96.81 397 SER A C 1
ATOM 3085 O O . SER A 1 397 ? -28.391 18.469 13.266 1 96.81 397 SER A O 1
ATOM 3087 N N . GLY A 1 398 ? -27.688 20.344 12.281 1 97 398 GLY A N 1
ATOM 3088 C CA . GLY A 1 398 ? -26.609 19.656 11.586 1 97 398 GLY A CA 1
ATOM 3089 C C . GLY A 1 398 ? -25.578 19.094 12.531 1 97 398 GLY A C 1
ATOM 3090 O O . GLY A 1 398 ? -25.094 17.969 12.336 1 97 398 GLY A O 1
ATOM 3091 N N . ALA A 1 399 ? -25.25 19.875 13.531 1 97.62 399 ALA A N 1
ATOM 3092 C CA . ALA A 1 399 ? -24.281 19.422 14.523 1 97.62 399 ALA A CA 1
ATOM 3093 C C . ALA A 1 399 ? -24.812 18.234 15.305 1 97.62 399 ALA A C 1
ATOM 3095 O O . ALA A 1 399 ? -24.094 17.25 15.539 1 97.62 399 ALA A O 1
ATOM 3096 N N . MET A 1 400 ? -26.062 18.312 15.695 1 97.19 400 MET A N 1
ATOM 3097 C CA . MET A 1 400 ? -26.703 17.234 16.438 1 97.19 400 MET A CA 1
ATOM 3098 C C . MET A 1 400 ? -26.688 15.938 15.625 1 97.19 400 MET A C 1
ATOM 3100 O O . MET A 1 400 ? -26.328 14.883 16.156 1 97.19 400 MET A O 1
ATOM 3104 N N . LYS A 1 401 ? -27.031 16.062 14.43 1 97.12 401 LYS A N 1
ATOM 3105 C CA . LYS A 1 401 ? -27.078 14.898 13.547 1 97.12 401 LYS A CA 1
ATOM 3106 C C . LYS A 1 401 ? -25.688 14.273 13.391 1 97.12 401 LYS A C 1
ATOM 3108 O O . LYS A 1 401 ? -25.547 13.055 13.469 1 97.12 401 LYS A O 1
ATOM 3113 N N . ALA A 1 402 ? -24.672 15.102 13.156 1 98 402 ALA A N 1
ATOM 3114 C CA . ALA A 1 402 ? -23.312 14.617 12.953 1 98 402 ALA A CA 1
ATOM 3115 C C . ALA A 1 402 ? -22.766 13.961 14.211 1 98 402 ALA A C 1
ATOM 3117 O O . ALA A 1 402 ? -22.141 12.906 14.148 1 98 402 ALA A O 1
ATOM 3118 N N . LEU A 1 403 ? -23.031 14.562 15.344 1 98.38 403 LEU A N 1
ATOM 3119 C CA . LEU A 1 403 ? -22.562 14.023 16.609 1 98.38 403 LEU A CA 1
ATOM 3120 C C . LEU A 1 403 ? -23.234 12.688 16.922 1 98.38 403 LEU A C 1
ATOM 3122 O O . LEU A 1 403 ? -22.578 11.742 17.344 1 98.38 403 LEU A O 1
ATOM 3126 N N . GLU A 1 404 ? -24.5 12.602 16.688 1 97.88 404 GLU A N 1
ATOM 3127 C CA . GLU A 1 404 ? -25.234 11.352 16.891 1 97.88 404 GLU A CA 1
ATOM 3128 C C . GLU A 1 404 ? -24.719 10.258 15.969 1 97.88 404 GLU A C 1
ATOM 3130 O O . GLU A 1 404 ? -24.531 9.117 16.391 1 97.88 404 GLU A O 1
ATOM 3135 N N . LEU A 1 405 ? -24.547 10.641 14.781 1 97.5 405 LEU A N 1
ATOM 3136 C CA . LEU A 1 405 ? -24.047 9.703 13.781 1 97.5 405 LEU A CA 1
ATOM 3137 C C . LEU A 1 405 ? -22.703 9.109 14.203 1 97.5 405 LEU A C 1
ATOM 3139 O O . LEU A 1 405 ? -22.516 7.895 14.164 1 97.5 405 LEU A O 1
ATOM 3143 N N . CYS A 1 406 ? -21.766 9.914 14.656 1 97.56 406 CYS A N 1
ATOM 3144 C CA . CYS A 1 406 ? -20.391 9.484 14.938 1 97.56 406 CYS A CA 1
ATOM 3145 C C . CYS A 1 406 ? -20.312 8.789 16.281 1 97.56 406 CYS A C 1
ATOM 3147 O O . CYS A 1 406 ? -19.531 7.855 16.453 1 97.56 406 CYS A O 1
ATOM 3149 N N . LEU A 1 407 ? -21.156 9.188 17.266 1 97.38 407 LEU A N 1
ATOM 3150 C CA . LEU A 1 407 ? -20.953 8.727 18.641 1 97.38 407 LEU A CA 1
ATOM 3151 C C . LEU A 1 407 ? -21.938 7.609 18.984 1 97.38 407 LEU A C 1
ATOM 3153 O O . LEU A 1 407 ? -21.703 6.836 19.906 1 97.38 407 LEU A O 1
ATOM 3157 N N . SER A 1 408 ? -23.031 7.465 18.219 1 93.38 408 SER A N 1
ATOM 3158 C CA . SER A 1 408 ? -24.078 6.586 18.734 1 93.38 408 SER A CA 1
ATOM 3159 C C . SER A 1 408 ? -24.594 5.648 17.641 1 93.38 408 SER A C 1
ATOM 3161 O O . SER A 1 408 ? -25.438 4.793 17.906 1 93.38 408 SER A O 1
ATOM 3163 N N . SER A 1 409 ? -24.172 5.73 16.438 1 94.38 409 SER A N 1
ATOM 3164 C CA . SER A 1 409 ? -24.766 4.953 15.352 1 94.38 409 SER A CA 1
ATOM 3165 C C . SER A 1 409 ? -23.844 3.816 14.922 1 94.38 409 SER A C 1
ATOM 3167 O O . SER A 1 409 ? -22.656 3.793 15.289 1 94.38 409 SER A O 1
ATOM 3169 N N . LYS A 1 410 ? -24.438 2.943 14.188 1 94.81 410 LYS A N 1
ATOM 3170 C CA . LYS A 1 410 ? -23.672 1.863 13.57 1 94.81 410 LYS A CA 1
ATOM 3171 C C . LYS A 1 410 ? -22.656 2.412 12.57 1 94.81 410 LYS A C 1
ATOM 3173 O O . LYS A 1 410 ? -21.531 1.91 12.484 1 94.81 410 LYS A O 1
ATOM 3178 N N . GLN A 1 411 ? -23.062 3.398 11.914 1 94.81 411 GLN A N 1
ATOM 3179 C CA . GLN A 1 411 ? -22.172 4.031 10.945 1 94.81 411 GLN A CA 1
ATOM 3180 C C . GLN A 1 411 ? -20.953 4.645 11.633 1 94.81 411 GLN A C 1
ATOM 3182 O O . GLN A 1 411 ? -19.844 4.605 11.102 1 94.81 411 GLN A O 1
ATOM 3187 N N . GLY A 1 412 ? -21.219 5.234 12.75 1 96.56 412 GLY A N 1
ATOM 3188 C CA . GLY A 1 412 ? -20.109 5.754 13.523 1 96.56 412 GLY A CA 1
ATOM 3189 C C . GLY A 1 412 ? -19.109 4.688 13.93 1 96.56 412 GLY A C 1
ATOM 3190 O O . GLY A 1 412 ? -17.891 4.906 13.859 1 96.56 412 GLY A O 1
ATOM 3191 N N . ASN A 1 413 ? -19.609 3.535 14.242 1 95.19 413 ASN A N 1
ATOM 3192 C CA . ASN A 1 413 ? -18.75 2.412 14.594 1 95.19 413 ASN A CA 1
ATOM 3193 C C . ASN A 1 413 ? -17.938 1.931 13.391 1 95.19 413 ASN A C 1
ATOM 3195 O O . ASN A 1 413 ? -16.766 1.584 13.531 1 95.19 413 ASN A O 1
ATOM 3199 N N . GLU A 1 414 ? -18.578 1.913 12.305 1 93.12 414 GLU A N 1
ATOM 3200 C CA . GLU A 1 414 ? -17.891 1.521 11.078 1 93.12 414 GLU A CA 1
ATOM 3201 C C . GLU A 1 414 ? -16.766 2.5 10.75 1 93.12 414 GLU A C 1
ATOM 3203 O O . GLU A 1 414 ? -15.68 2.09 10.328 1 93.12 414 GLU A O 1
ATOM 3208 N N . MET A 1 415 ? -17.016 3.766 10.953 1 96.75 415 MET A N 1
ATOM 3209 C CA . MET A 1 415 ? -15.984 4.773 10.727 1 96.75 415 MET A CA 1
ATOM 3210 C C . MET A 1 415 ? -14.812 4.574 11.672 1 96.75 415 MET A C 1
ATOM 3212 O O . MET A 1 415 ? -13.656 4.723 11.273 1 96.75 415 MET A O 1
ATOM 3216 N N . ARG A 1 416 ? -15.125 4.242 12.852 1 97.06 416 ARG A N 1
ATOM 3217 C CA . ARG A 1 416 ? -14.078 4.008 13.836 1 97.06 416 ARG A CA 1
ATOM 3218 C C . ARG A 1 416 ? -13.227 2.799 13.461 1 97.06 416 ARG A C 1
ATOM 3220 O O . ARG A 1 416 ? -12.008 2.82 13.617 1 97.06 416 ARG A O 1
ATOM 3227 N N . GLU A 1 417 ? -13.883 1.781 12.977 1 91.56 417 GLU A N 1
ATOM 3228 C CA . GLU A 1 417 ? -13.164 0.587 12.539 1 91.56 417 GLU A CA 1
ATOM 3229 C C . GLU A 1 417 ? -12.234 0.9 11.367 1 91.56 417 GLU A C 1
ATOM 3231 O O . GLU A 1 417 ? -11.078 0.459 11.352 1 91.56 417 GLU A O 1
ATOM 3236 N N . ARG A 1 418 ? -12.727 1.649 10.469 1 93.25 418 ARG A N 1
ATOM 3237 C CA . ARG A 1 418 ? -11.914 2.027 9.32 1 93.25 418 ARG A CA 1
ATOM 3238 C C . ARG A 1 418 ? -10.75 2.914 9.75 1 93.25 418 ARG A C 1
ATOM 3240 O O . ARG A 1 418 ? -9.641 2.779 9.227 1 93.25 418 ARG A O 1
ATOM 3247 N N . THR A 1 419 ? -11.039 3.812 10.664 1 97.44 419 THR A N 1
ATOM 3248 C CA . THR A 1 419 ? -9.969 4.664 11.164 1 97.44 419 THR A CA 1
ATOM 3249 C C . THR A 1 419 ? -8.883 3.83 11.852 1 97.44 419 THR A C 1
ATOM 3251 O O . THR A 1 419 ? -7.695 4.113 11.711 1 97.44 419 THR A O 1
ATOM 3254 N N . SER A 1 420 ? -9.289 2.824 12.516 1 94.19 420 SER A N 1
ATOM 3255 C CA . SER A 1 420 ? -8.352 1.942 13.203 1 94.19 420 SER A CA 1
ATOM 3256 C C . SER A 1 420 ? -7.465 1.198 12.211 1 94.19 420 SER A C 1
ATOM 3258 O O . SER A 1 420 ? -6.285 0.961 12.477 1 94.19 420 SER A O 1
ATOM 3260 N N . ILE A 1 421 ? -8.039 0.841 11.117 1 90.38 421 ILE A N 1
ATOM 3261 C CA . ILE A 1 421 ? -7.266 0.167 10.078 1 90.38 421 ILE A CA 1
ATOM 3262 C C . ILE A 1 421 ? -6.195 1.109 9.539 1 90.38 421 ILE A C 1
ATOM 3264 O O . ILE A 1 421 ? -5.031 0.721 9.398 1 90.38 421 ILE A O 1
ATOM 3268 N N . LEU A 1 422 ? -6.574 2.344 9.258 1 95 422 LEU A N 1
ATOM 3269 C CA . LEU A 1 422 ? -5.605 3.318 8.766 1 95 422 LEU A CA 1
ATOM 3270 C C . LEU A 1 422 ? -4.547 3.613 9.82 1 95 422 LEU A C 1
ATOM 3272 O O . LEU A 1 422 ? -3.385 3.863 9.492 1 95 422 LEU A O 1
ATOM 3276 N N . LYS A 1 423 ? -5.004 3.58 11.07 1 96.12 423 LYS A N 1
ATOM 3277 C CA . LYS A 1 423 ? -4.055 3.736 12.164 1 96.12 423 LYS A CA 1
ATOM 3278 C C . LYS A 1 423 ? -2.979 2.654 12.125 1 96.12 423 LYS A C 1
ATOM 3280 O O . LYS A 1 423 ? -1.791 2.945 12.273 1 96.12 423 LYS A O 1
ATOM 3285 N N . VAL A 1 424 ? -3.357 1.5 11.867 1 92.31 424 VAL A N 1
ATOM 3286 C CA . VAL A 1 424 ? -2.42 0.387 11.781 1 92.31 424 VAL A CA 1
ATOM 3287 C C . VAL A 1 424 ? -1.452 0.619 10.617 1 92.31 424 VAL A C 1
ATOM 3289 O O . VAL A 1 424 ? -0.247 0.393 10.758 1 92.31 424 VAL A O 1
ATOM 3292 N N . PHE A 1 425 ? -1.993 1.066 9.469 1 93.5 425 PHE A N 1
ATOM 3293 C CA . PHE A 1 425 ? -1.132 1.365 8.328 1 93.5 425 PHE A CA 1
ATOM 3294 C C . PHE A 1 425 ? -0.075 2.396 8.703 1 93.5 425 PHE A C 1
ATOM 3296 O O . PHE A 1 425 ? 1.099 2.246 8.359 1 93.5 425 PHE A O 1
ATOM 3303 N N . ALA A 1 426 ? -0.528 3.396 9.414 1 96 426 ALA A N 1
ATOM 3304 C CA . ALA A 1 426 ? 0.383 4.457 9.836 1 96 426 ALA A CA 1
ATOM 3305 C C . ALA A 1 426 ? 1.444 3.922 10.789 1 96 426 ALA A C 1
ATOM 3307 O O . ALA A 1 426 ? 2.631 4.227 10.648 1 96 426 ALA A O 1
ATOM 3308 N N . GLU A 1 427 ? 1.035 3.137 11.766 1 94.31 427 GLU A N 1
ATOM 3309 C CA . GLU A 1 427 ? 1.941 2.57 12.758 1 94.31 427 GLU A CA 1
ATOM 3310 C C . GLU A 1 427 ? 2.957 1.635 12.109 1 94.31 427 GLU A C 1
ATOM 3312 O O . GLU A 1 427 ? 4.141 1.652 12.453 1 94.31 427 GLU A O 1
ATOM 3317 N N . GLU A 1 428 ? 2.477 0.855 11.164 1 90.94 428 GLU A N 1
ATOM 3318 C CA . GLU A 1 428 ? 3.365 -0.071 10.469 1 90.94 428 GLU A CA 1
ATOM 3319 C C . GLU A 1 428 ? 4.379 0.678 9.609 1 90.94 428 GLU A C 1
ATOM 3321 O O . GLU A 1 428 ? 5.516 0.229 9.445 1 90.94 428 GLU A O 1
ATOM 3326 N N . ALA A 1 429 ? 4 1.783 9.078 1 92.88 429 ALA A N 1
ATOM 3327 C CA . ALA A 1 429 ? 4.867 2.574 8.211 1 92.88 429 ALA A CA 1
ATOM 3328 C C . ALA A 1 429 ? 6.109 3.049 8.961 1 92.88 429 ALA A C 1
ATOM 3330 O O . ALA A 1 429 ? 7.184 3.197 8.367 1 92.88 429 ALA A O 1
ATOM 3331 N N . VAL A 1 430 ? 6.008 3.221 10.297 1 92 430 VAL A N 1
ATOM 3332 C CA . VAL A 1 430 ? 7.109 3.842 11.023 1 92 430 VAL A CA 1
ATOM 3333 C C . VAL A 1 430 ? 7.906 2.775 11.766 1 92 430 VAL A C 1
ATOM 3335 O O . VAL A 1 430 ? 8.844 3.092 12.5 1 92 430 VAL A O 1
ATOM 3338 N N . LYS A 1 431 ? 7.566 1.518 11.609 1 89.31 431 LYS A N 1
ATOM 3339 C CA . LYS A 1 431 ? 8.367 0.436 12.18 1 89.31 431 LYS A CA 1
ATOM 3340 C C . LYS A 1 431 ? 9.695 0.287 11.438 1 89.31 431 LYS A C 1
ATOM 3342 O O . LYS A 1 431 ? 9.914 0.932 10.414 1 89.31 431 LYS A O 1
ATOM 3347 N N . SER A 1 432 ? 10.578 -0.501 11.922 1 84.56 432 SER A N 1
ATOM 3348 C CA . SER A 1 432 ? 11.922 -0.673 11.367 1 84.56 432 SER A CA 1
ATOM 3349 C C . SER A 1 432 ? 11.859 -1.149 9.922 1 84.56 432 SER A C 1
ATOM 3351 O O . SER A 1 432 ? 12.703 -0.772 9.102 1 84.56 432 SER A O 1
ATOM 3353 N N . TYR A 1 433 ? 10.828 -1.894 9.555 1 82.5 433 TYR A N 1
ATOM 3354 C CA . TYR A 1 433 ? 10.68 -2.438 8.211 1 82.5 433 TYR A CA 1
ATOM 3355 C C . TYR A 1 433 ? 9.688 -1.614 7.395 1 82.5 433 TYR A C 1
ATOM 3357 O O . TYR A 1 433 ? 9.352 -1.975 6.262 1 82.5 433 TYR A O 1
ATOM 3365 N N . GLY A 1 434 ? 9.227 -0.52 8.008 1 89.12 434 GLY A N 1
ATOM 3366 C CA . GLY A 1 434 ? 8.164 0.256 7.383 1 89.12 434 GLY A CA 1
ATOM 3367 C C . GLY A 1 434 ? 8.664 1.214 6.32 1 89.12 434 GLY A C 1
ATOM 3368 O O . GLY A 1 434 ? 9.828 1.631 6.352 1 89.12 434 GLY A O 1
ATOM 3369 N N . ARG A 1 435 ? 7.809 1.584 5.434 1 92.25 435 ARG A N 1
ATOM 3370 C CA . ARG A 1 435 ? 8.133 2.434 4.293 1 92.25 435 ARG A CA 1
ATOM 3371 C C . ARG A 1 435 ? 8.656 3.791 4.75 1 92.25 435 ARG A C 1
ATOM 3373 O O . ARG A 1 435 ? 9.602 4.328 4.168 1 92.25 435 ARG A O 1
ATOM 3380 N N . THR A 1 436 ? 8.047 4.398 5.793 1 93.75 436 THR A N 1
ATOM 3381 C CA . THR A 1 436 ? 8.492 5.691 6.305 1 93.75 436 THR A CA 1
ATOM 3382 C C . THR A 1 436 ? 9.945 5.617 6.766 1 93.75 436 THR A C 1
ATOM 3384 O O . THR A 1 436 ? 10.75 6.496 6.445 1 93.75 436 THR A O 1
ATOM 3387 N N . THR A 1 437 ? 10.281 4.578 7.461 1 90.94 437 THR A N 1
ATOM 3388 C CA . THR A 1 437 ? 11.641 4.375 7.934 1 90.94 437 THR A CA 1
ATOM 3389 C C . THR A 1 437 ? 12.602 4.199 6.758 1 90.94 437 THR A C 1
ATOM 3391 O O . THR A 1 437 ? 13.68 4.801 6.734 1 90.94 437 THR A O 1
ATOM 3394 N N . GLU A 1 438 ? 12.234 3.439 5.809 1 89.81 438 GLU A N 1
ATOM 3395 C CA . GLU A 1 438 ? 13.055 3.232 4.621 1 89.81 438 GLU A CA 1
ATOM 3396 C C . GLU A 1 438 ? 13.289 4.543 3.875 1 89.81 438 GLU A C 1
ATOM 3398 O O . GLU A 1 438 ? 14.414 4.84 3.471 1 89.81 438 GLU A O 1
ATOM 3403 N N . ASP A 1 439 ? 12.242 5.32 3.701 1 94.19 439 ASP A N 1
ATOM 3404 C CA . ASP A 1 439 ? 12.32 6.582 2.973 1 94.19 439 ASP A CA 1
ATOM 3405 C C . ASP A 1 439 ? 13.195 7.59 3.717 1 94.19 439 ASP A C 1
ATOM 3407 O O . ASP A 1 439 ? 13.93 8.367 3.098 1 94.19 439 ASP A O 1
ATOM 3411 N N . LEU A 1 440 ? 13.062 7.605 5.02 1 92.94 440 LEU A N 1
ATOM 3412 C CA . LEU A 1 440 ? 13.906 8.492 5.816 1 92.94 440 LEU A CA 1
ATOM 3413 C C . LEU A 1 440 ? 15.375 8.133 5.656 1 92.94 440 LEU A C 1
ATOM 3415 O O . LEU A 1 440 ? 16.234 9.023 5.551 1 92.94 440 LEU A O 1
ATOM 3419 N N . ASN A 1 441 ? 15.672 6.875 5.609 1 89.38 441 ASN A N 1
ATOM 3420 C CA . ASN A 1 441 ? 17.047 6.434 5.395 1 89.38 441 ASN A CA 1
ATOM 3421 C C . ASN A 1 441 ? 17.562 6.875 4.027 1 89.38 441 ASN A C 1
ATOM 3423 O O . ASN A 1 441 ? 18.703 7.344 3.912 1 89.38 441 ASN A O 1
ATOM 3427 N N . VAL A 1 442 ? 16.766 6.707 3.072 1 90.5 442 VAL A N 1
ATOM 3428 C CA . VAL A 1 442 ? 17.125 7.141 1.727 1 90.5 442 VAL A CA 1
ATOM 3429 C C . VAL A 1 442 ? 17.391 8.641 1.722 1 90.5 442 VAL A C 1
ATOM 3431 O O . VAL A 1 442 ? 18.375 9.102 1.137 1 90.5 442 VAL A O 1
ATOM 3434 N N . LEU A 1 443 ? 16.531 9.367 2.381 1 94.25 443 LEU A N 1
ATOM 3435 C CA . LEU A 1 443 ? 16.625 10.82 2.418 1 94.25 443 LEU A CA 1
ATOM 3436 C C . LEU A 1 443 ? 17.922 11.258 3.102 1 94.25 443 LEU A C 1
ATOM 3438 O O . LEU A 1 443 ? 18.625 12.133 2.602 1 94.25 443 LEU A O 1
ATOM 3442 N N . VAL A 1 444 ? 18.203 10.664 4.223 1 91.44 444 VAL A N 1
ATOM 3443 C CA . VAL A 1 444 ? 19.406 11.008 4.977 1 91.44 444 VAL A CA 1
ATOM 3444 C C . VAL A 1 444 ? 20.656 10.703 4.145 1 91.44 444 VAL A C 1
ATOM 3446 O O . VAL A 1 444 ? 21.609 11.484 4.117 1 91.44 444 VAL A O 1
ATOM 3449 N N . ASN A 1 445 ? 20.594 9.617 3.438 1 87.88 445 ASN A N 1
ATOM 3450 C CA . ASN A 1 445 ? 21.703 9.273 2.553 1 87.88 445 ASN A CA 1
ATOM 3451 C C . ASN A 1 445 ? 21.875 10.305 1.441 1 87.88 445 ASN A C 1
ATOM 3453 O O . ASN A 1 445 ? 23 10.641 1.064 1 87.88 445 ASN A O 1
ATOM 3457 N N . GLU A 1 446 ? 20.75 10.805 0.927 1 88.25 446 GLU A N 1
ATOM 3458 C CA . GLU A 1 446 ? 20.797 11.828 -0.11 1 88.25 446 GLU A CA 1
ATOM 3459 C C . GLU A 1 446 ? 21.391 13.125 0.422 1 88.25 446 GLU A C 1
ATOM 3461 O O . GLU A 1 446 ? 22.094 13.836 -0.3 1 88.25 446 GLU A O 1
ATOM 3466 N N . ILE A 1 447 ? 21.094 13.406 1.622 1 89.75 447 ILE A N 1
ATOM 3467 C CA . ILE A 1 447 ? 21.547 14.641 2.254 1 89.75 447 ILE A CA 1
ATOM 3468 C C . ILE A 1 447 ? 23.047 14.555 2.512 1 89.75 447 ILE A C 1
ATOM 3470 O O . ILE A 1 447 ? 23.797 15.508 2.256 1 89.75 447 ILE A O 1
ATOM 3474 N N . ILE A 1 448 ? 23.547 13.383 2.939 1 85.94 448 ILE A N 1
ATOM 3475 C CA . ILE A 1 448 ? 24.922 13.219 3.377 1 85.94 448 ILE A CA 1
ATOM 3476 C C . ILE A 1 448 ? 25.828 12.938 2.172 1 85.94 448 ILE A C 1
ATOM 3478 O O . ILE A 1 448 ? 26.906 13.516 2.041 1 85.94 448 ILE A O 1
ATOM 3482 N N . CYS A 1 449 ? 25.359 12 1.301 1 78.94 449 CYS A N 1
ATOM 3483 C CA . CYS A 1 449 ? 26.234 11.5 0.245 1 78.94 449 CYS A CA 1
ATOM 3484 C C . CYS A 1 449 ? 25.938 12.195 -1.08 1 78.94 449 CYS A C 1
ATOM 3486 O O . CYS A 1 449 ? 26.75 12.141 -2.004 1 78.94 449 CYS A O 1
ATOM 3488 N N . GLY A 1 450 ? 25.047 13 -1.124 1 71.38 450 GLY A N 1
ATOM 3489 C CA . GLY A 1 450 ? 24.641 13.562 -2.404 1 71.38 450 GLY A CA 1
ATOM 3490 C C . GLY A 1 450 ? 23.781 12.625 -3.227 1 71.38 450 GLY A C 1
ATOM 3491 O O . GLY A 1 450 ? 23.469 11.516 -2.789 1 71.38 450 GLY A O 1
ATOM 3492 N N . PRO A 1 451 ? 23.344 13.133 -4.301 1 66 451 PRO A N 1
ATOM 3493 C CA . PRO A 1 451 ? 22.391 12.359 -5.098 1 66 451 PRO A CA 1
ATOM 3494 C C . PRO A 1 451 ? 22.969 11.031 -5.59 1 66 451 PRO A C 1
ATOM 3496 O O . PRO A 1 451 ? 24.109 10.992 -6.078 1 66 451 PRO A O 1
ATOM 3499 N N . SER A 1 452 ? 22.406 9.992 -5.113 1 55.72 452 SER A N 1
ATOM 3500 C CA . SER A 1 452 ? 22.797 8.672 -5.602 1 55.72 452 SER A CA 1
ATOM 3501 C C . SER A 1 452 ? 22.109 8.344 -6.914 1 55.72 452 SER A C 1
ATOM 3503 O O . SER A 1 452 ? 20.953 8.727 -7.125 1 55.72 452 SER A O 1
ATOM 3505 N N . LYS A 1 453 ? 22.812 8.172 -7.977 1 49.91 453 LYS A N 1
ATOM 3506 C CA . LYS A 1 453 ? 22.219 7.645 -9.203 1 49.91 453 LYS A CA 1
ATOM 3507 C C . LYS A 1 453 ? 21.562 6.289 -8.961 1 49.91 453 LYS A C 1
ATOM 3509 O O . LYS A 1 453 ? 22.156 5.406 -8.336 1 49.91 453 LYS A O 1
ATOM 3514 N N . ARG A 1 454 ? 20.297 6.281 -8.938 1 46.94 454 ARG A N 1
ATOM 3515 C CA . ARG A 1 454 ? 19.547 5.035 -8.805 1 46.94 454 ARG A CA 1
ATOM 3516 C C . ARG A 1 454 ? 20.047 3.992 -9.797 1 46.94 454 ARG A C 1
ATOM 3518 O O . ARG A 1 454 ? 20.047 4.227 -11.008 1 46.94 454 ARG A O 1
ATOM 3525 N N . LYS A 1 455 ? 20.969 3.086 -9.617 1 44.34 455 LYS A N 1
ATOM 3526 C CA . LYS A 1 455 ? 21.172 1.981 -10.547 1 44.34 455 LYS A CA 1
ATOM 3527 C C . LYS A 1 455 ? 20 1.013 -10.531 1 44.34 455 LYS A C 1
ATOM 3529 O O . LYS A 1 455 ? 19.969 0.083 -9.719 1 44.34 455 LYS A O 1
ATOM 3534 N N . TRP A 1 456 ? 18.75 1.56 -10.75 1 40.12 456 TRP A N 1
ATOM 3535 C CA . TRP A 1 456 ? 17.656 0.581 -10.773 1 40.12 456 TRP A CA 1
ATOM 3536 C C . TRP A 1 456 ? 17.812 -0.365 -11.961 1 40.12 456 TRP A C 1
ATOM 3538 O O . TRP A 1 456 ? 18.156 0.063 -13.062 1 40.12 456 TRP A O 1
ATOM 3548 N N . LEU A 1 457 ? 18.094 -1.481 -11.672 1 38.38 457 LEU A N 1
ATOM 3549 C CA . LEU A 1 457 ? 17.938 -2.428 -12.766 1 38.38 457 LEU A CA 1
ATOM 3550 C C . LEU A 1 457 ? 16.516 -2.398 -13.312 1 38.38 457 LEU A C 1
ATOM 3552 O O . LEU A 1 457 ? 15.555 -2.576 -12.562 1 38.38 457 LEU A O 1
ATOM 3556 N N . ASP A 1 458 ? 16.266 -1.539 -14.156 1 39.28 458 ASP A N 1
ATOM 3557 C CA . ASP A 1 458 ? 14.969 -1.573 -14.836 1 39.28 458 ASP A CA 1
ATOM 3558 C C . ASP A 1 458 ? 14.617 -2.992 -15.281 1 39.28 458 ASP A C 1
ATOM 3560 O O . ASP A 1 458 ? 15.297 -3.564 -16.141 1 39.28 458 ASP A O 1
ATOM 3564 N N . TRP A 1 459 ? 14.07 -3.715 -14.484 1 39 459 TRP A N 1
ATOM 3565 C CA . TRP A 1 459 ? 13.68 -5.09 -14.773 1 39 459 TRP A CA 1
ATOM 3566 C C . TRP A 1 459 ? 12.984 -5.184 -16.125 1 39 459 TRP A C 1
ATOM 3568 O O . TRP A 1 459 ? 13.164 -6.156 -16.859 1 39 459 TRP A O 1
ATOM 3578 N N . GLY A 1 460 ? 11.977 -4.348 -16.359 1 37.53 460 GLY A N 1
ATOM 3579 C CA . GLY A 1 460 ? 11.195 -4.523 -17.578 1 37.53 460 GLY A CA 1
ATOM 3580 C C . GLY A 1 460 ? 12.039 -4.453 -18.844 1 37.53 460 GLY A C 1
ATOM 3581 O O . GLY A 1 460 ? 11.805 -5.195 -19.797 1 37.53 460 GLY A O 1
ATOM 3582 N N . THR A 1 461 ? 12.828 -3.543 -18.875 1 36.59 461 THR A N 1
ATOM 3583 C CA . THR A 1 461 ? 13.492 -3.352 -20.156 1 36.59 461 THR A CA 1
ATOM 3584 C C . THR A 1 461 ? 14.586 -4.398 -20.344 1 36.59 461 THR A C 1
ATOM 3586 O O . THR A 1 461 ? 14.883 -4.785 -21.484 1 36.59 461 THR A O 1
ATOM 3589 N N . ASN A 1 462 ? 15.188 -4.715 -19.328 1 34.94 462 ASN A N 1
ATOM 3590 C CA . ASN A 1 462 ? 16.297 -5.605 -19.641 1 34.94 462 ASN A CA 1
ATOM 3591 C C . ASN A 1 462 ? 15.836 -7.043 -19.828 1 34.94 462 ASN A C 1
ATOM 3593 O O . ASN A 1 462 ? 16.641 -7.926 -20.141 1 34.94 462 ASN A O 1
ATOM 3597 N N . LEU A 1 463 ? 14.734 -7.344 -19.281 1 35.44 463 LEU A N 1
ATOM 3598 C CA . LEU A 1 463 ? 14.297 -8.695 -19.609 1 35.44 463 LEU A CA 1
ATOM 3599 C C . LEU A 1 463 ? 13.859 -8.797 -21.062 1 35.44 463 LEU A C 1
ATOM 3601 O O . LEU A 1 463 ? 13.273 -9.797 -21.469 1 35.44 463 LEU A O 1
ATOM 3605 N N . ASN A 1 464 ? 13.641 -7.727 -21.844 1 31.64 464 ASN A N 1
ATOM 3606 C CA . ASN A 1 464 ? 13.328 -7.824 -23.266 1 31.64 464 ASN A CA 1
ATOM 3607 C C . ASN A 1 464 ? 14.07 -8.984 -23.938 1 31.64 464 ASN A C 1
ATOM 3609 O O . ASN A 1 464 ? 13.867 -9.266 -25.109 1 31.64 464 ASN A O 1
ATOM 3613 N N . TRP A 1 465 ? 15.227 -9.234 -23.547 1 28.19 465 TRP A N 1
ATOM 3614 C CA . TRP A 1 465 ? 15.93 -10.094 -24.484 1 28.19 465 TRP A CA 1
ATOM 3615 C C . TRP A 1 465 ? 15.367 -11.508 -24.453 1 28.19 465 TRP A C 1
ATOM 3617 O O . TRP A 1 465 ? 15.859 -12.398 -25.141 1 28.19 465 TRP A O 1
ATOM 3627 N N . TRP A 1 466 ? 14.5 -11.938 -23.438 1 27.41 466 TRP A N 1
ATOM 3628 C CA . TRP A 1 466 ? 14.281 -13.367 -23.672 1 27.41 466 TRP A CA 1
ATOM 3629 C C . TRP A 1 466 ? 13.219 -13.586 -24.75 1 27.41 466 TRP A C 1
ATOM 3631 O O . TRP A 1 466 ? 12.195 -12.898 -24.766 1 27.41 466 TRP A O 1
ATOM 3641 N N . MET B 1 1 ? 36.969 2.109 -8.43 1 23.44 1 MET B N 1
ATOM 3642 C CA . MET B 1 1 ? 36.656 1.068 -7.449 1 23.44 1 MET B CA 1
ATOM 3643 C C . MET B 1 1 ? 36.312 -0.242 -8.141 1 23.44 1 MET B C 1
ATOM 3645 O O . MET B 1 1 ? 35.438 -0.265 -9.031 1 23.44 1 MET B O 1
ATOM 3649 N N . ASN B 1 2 ? 37.25 -1.061 -8.328 1 28.47 2 ASN B N 1
ATOM 3650 C CA . ASN B 1 2 ? 37.188 -2.359 -8.992 1 28.47 2 ASN B CA 1
ATOM 3651 C C . ASN B 1 2 ? 35.938 -3.156 -8.555 1 28.47 2 ASN B C 1
ATOM 3653 O O . ASN B 1 2 ? 35.812 -3.514 -7.379 1 28.47 2 ASN B O 1
ATOM 3657 N N . HIS B 1 3 ? 34.812 -2.855 -9.055 1 36.38 3 HIS B N 1
ATOM 3658 C CA . HIS B 1 3 ? 33.688 -3.725 -8.75 1 36.38 3 HIS B CA 1
ATOM 3659 C C . HIS B 1 3 ? 34.094 -5.191 -8.734 1 36.38 3 HIS B C 1
ATOM 3661 O O . HIS B 1 3 ? 34.281 -5.809 -9.789 1 36.38 3 HIS B O 1
ATOM 3667 N N . LYS B 1 4 ? 35.062 -5.535 -8 1 38.41 4 LYS B N 1
ATOM 3668 C CA . LYS B 1 4 ? 35.438 -6.945 -7.895 1 38.41 4 LYS B CA 1
ATOM 3669 C C . LYS B 1 4 ? 34.219 -7.836 -8.125 1 38.41 4 LYS B C 1
ATOM 3671 O O . LYS B 1 4 ? 33.188 -7.695 -7.445 1 38.41 4 LYS B O 1
ATOM 3676 N N . ALA B 1 5 ? 34 -8.344 -9.273 1 49.59 5 ALA B N 1
ATOM 3677 C CA . ALA B 1 5 ? 32.938 -9.234 -9.719 1 49.59 5 ALA B CA 1
ATOM 3678 C C . ALA B 1 5 ? 32.594 -10.281 -8.656 1 49.59 5 ALA B C 1
ATOM 3680 O O . ALA B 1 5 ? 33.438 -11.164 -8.383 1 49.59 5 ALA B O 1
ATOM 3681 N N . CYS B 1 6 ? 31.922 -9.875 -7.586 1 60.91 6 CYS B N 1
ATOM 3682 C CA . CYS B 1 6 ? 31.594 -10.812 -6.512 1 60.91 6 CYS B CA 1
ATOM 3683 C C . CYS B 1 6 ? 30.875 -12.039 -7.051 1 60.91 6 CYS B C 1
ATOM 3685 O O . CYS B 1 6 ? 29.703 -11.961 -7.414 1 60.91 6 CYS B O 1
ATOM 3687 N N . THR B 1 7 ? 31.641 -13.117 -7.457 1 79.56 7 THR B N 1
ATOM 3688 C CA . THR B 1 7 ? 31.125 -14.391 -7.957 1 79.56 7 THR B CA 1
ATOM 3689 C C . THR B 1 7 ? 30.469 -15.188 -6.832 1 79.56 7 THR B C 1
ATOM 3691 O O . THR B 1 7 ? 30.859 -15.062 -5.668 1 79.56 7 THR B O 1
ATOM 3694 N N . GLN B 1 8 ? 29.281 -15.656 -7.023 1 91.62 8 GLN B N 1
ATOM 3695 C CA . GLN B 1 8 ? 28.531 -16.469 -6.078 1 91.62 8 GLN B CA 1
ATOM 3696 C C . GLN B 1 8 ? 27.984 -17.734 -6.746 1 91.62 8 GLN B C 1
ATOM 3698 O O . GLN B 1 8 ? 27.75 -17.75 -7.957 1 91.62 8 GLN B O 1
ATOM 3703 N N . HIS B 1 9 ? 28.078 -18.812 -5.996 1 96.88 9 HIS B N 1
ATOM 3704 C CA . HIS B 1 9 ? 27.438 -20.062 -6.41 1 96.88 9 HIS B CA 1
ATOM 3705 C C . HIS B 1 9 ? 26.203 -20.344 -5.578 1 96.88 9 HIS B C 1
ATOM 3707 O O . HIS B 1 9 ? 26.281 -20.469 -4.352 1 96.88 9 HIS B O 1
ATOM 3713 N N . VAL B 1 10 ? 25.062 -20.422 -6.27 1 98.06 10 VAL B N 1
ATOM 3714 C CA . VAL B 1 10 ? 23.781 -20.609 -5.594 1 98.06 10 VAL B CA 1
ATOM 3715 C C . VAL B 1 10 ? 23.188 -21.953 -5.965 1 98.06 10 VAL B C 1
ATOM 3717 O O . VAL B 1 10 ? 23.094 -22.297 -7.145 1 98.06 10 VAL B O 1
ATOM 3720 N N . ALA B 1 11 ? 22.875 -22.75 -4.965 1 98.62 11 ALA B N 1
ATOM 3721 C CA . ALA B 1 11 ? 22.109 -23.984 -5.203 1 98.62 11 ALA B CA 1
ATOM 3722 C C . ALA B 1 11 ? 20.609 -23.734 -5.113 1 98.62 11 ALA B C 1
ATOM 3724 O O . ALA B 1 11 ? 20.141 -23.094 -4.172 1 98.62 11 ALA B O 1
ATOM 3725 N N . VAL B 1 12 ? 19.906 -24.234 -6.094 1 98.75 12 VAL B N 1
ATOM 3726 C CA . VAL B 1 12 ? 18.453 -24.047 -6.168 1 98.75 12 VAL B CA 1
ATOM 3727 C C . VAL B 1 12 ? 17.75 -25.391 -6 1 98.75 12 VAL B C 1
ATOM 3729 O O . VAL B 1 12 ? 17.875 -26.281 -6.855 1 98.75 12 VAL B O 1
ATOM 3732 N N . LEU B 1 13 ? 17.031 -25.547 -4.887 1 98.62 13 LEU B N 1
ATOM 3733 C CA . LEU B 1 13 ? 16.328 -26.797 -4.586 1 98.62 13 LEU B CA 1
ATOM 3734 C C . LEU B 1 13 ? 14.883 -26.75 -5.051 1 98.62 13 LEU B C 1
ATOM 3736 O O . LEU B 1 13 ? 14.102 -25.922 -4.57 1 98.62 13 LEU B O 1
ATOM 3740 N N . VAL B 1 14 ? 14.5 -27.719 -5.879 1 97.5 14 VAL B N 1
ATOM 3741 C CA . VAL B 1 14 ? 13.203 -27.656 -6.547 1 97.5 14 VAL B CA 1
ATOM 3742 C C . VAL B 1 14 ? 12.281 -28.75 -5.996 1 97.5 14 VAL B C 1
ATOM 3744 O O . VAL B 1 14 ? 12.703 -29.891 -5.805 1 97.5 14 VAL B O 1
ATOM 3747 N N . PHE B 1 15 ? 11.094 -28.344 -5.609 1 95.19 15 PHE B N 1
ATOM 3748 C CA . PHE B 1 15 ? 10.039 -29.297 -5.297 1 95.19 15 PHE B CA 1
ATOM 3749 C C . PHE B 1 15 ? 9.359 -29.781 -6.57 1 95.19 15 PHE B C 1
ATOM 3751 O O . PHE B 1 15 ? 8.859 -28.984 -7.359 1 95.19 15 PHE B O 1
ATOM 3758 N N . PRO B 1 16 ? 9.352 -31.062 -6.82 1 90.94 16 PRO B N 1
ATOM 3759 C CA . PRO B 1 16 ? 8.906 -31.578 -8.109 1 90.94 16 PRO B CA 1
ATOM 3760 C C . PRO B 1 16 ? 7.395 -31.781 -8.18 1 90.94 16 PRO B C 1
ATOM 3762 O O . PRO B 1 16 ? 6.922 -32.906 -8.398 1 90.94 16 PRO B O 1
ATOM 3765 N N . PHE B 1 17 ? 6.699 -30.719 -8.141 1 85.69 17 PHE B N 1
ATOM 3766 C CA . PHE B 1 17 ? 5.246 -30.812 -8.164 1 85.69 17 PHE B CA 1
ATOM 3767 C C . PHE B 1 17 ? 4.645 -29.703 -9.016 1 85.69 17 PHE B C 1
ATOM 3769 O O . PHE B 1 17 ? 4.945 -28.516 -8.797 1 85.69 17 PHE B O 1
ATOM 3776 N N . ALA B 1 18 ? 3.807 -30.156 -9.922 1 82.31 18 ALA B N 1
ATOM 3777 C CA . ALA B 1 18 ? 2.99 -29.25 -10.727 1 82.31 18 ALA B CA 1
ATOM 3778 C C . ALA B 1 18 ? 3.832 -28.109 -11.297 1 82.31 18 ALA B C 1
ATOM 3780 O O . ALA B 1 18 ? 4.828 -28.344 -11.977 1 82.31 18 ALA B O 1
ATOM 3781 N N . SER B 1 19 ? 3.43 -26.859 -11.023 1 86.88 19 SER B N 1
ATOM 3782 C CA . SER B 1 19 ? 4.059 -25.703 -11.641 1 86.88 19 SER B CA 1
ATOM 3783 C C . SER B 1 19 ? 5.242 -25.203 -10.82 1 86.88 19 SER B C 1
ATOM 3785 O O . SER B 1 19 ? 5.93 -24.266 -11.219 1 86.88 19 SER B O 1
ATOM 3787 N N . HIS B 1 20 ? 5.598 -25.812 -9.75 1 92.25 20 HIS B N 1
ATOM 3788 C CA . HIS B 1 20 ? 6.621 -25.312 -8.836 1 92.25 20 HIS B CA 1
ATOM 3789 C C . HIS B 1 20 ? 7.969 -25.188 -9.539 1 92.25 20 HIS B C 1
ATOM 3791 O O . HIS B 1 20 ? 8.633 -24.156 -9.438 1 92.25 20 HIS B O 1
ATOM 3797 N N . PRO B 1 21 ? 8.359 -26.219 -10.328 1 93.44 21 PRO B N 1
ATOM 3798 C CA . PRO B 1 21 ? 9.664 -26.094 -10.992 1 93.44 21 PRO B CA 1
ATOM 3799 C C . PRO B 1 21 ? 9.719 -24.922 -11.969 1 93.44 21 PRO B C 1
ATOM 3801 O O . PRO B 1 21 ? 10.711 -24.188 -12 1 93.44 21 PRO B O 1
ATOM 3804 N N . ASP B 1 22 ? 8.609 -24.75 -12.695 1 91 22 ASP B N 1
ATOM 3805 C CA . ASP B 1 22 ? 8.547 -23.656 -13.664 1 91 22 ASP B CA 1
ATOM 3806 C C . ASP B 1 22 ? 8.633 -22.297 -12.969 1 91 22 ASP B C 1
ATOM 3808 O O . ASP B 1 22 ? 9.352 -21.406 -13.43 1 91 22 ASP B O 1
ATOM 3812 N N . ILE B 1 23 ? 7.965 -22.203 -11.906 1 93.31 23 ILE B N 1
ATOM 3813 C CA . ILE B 1 23 ? 7.918 -20.938 -11.164 1 93.31 23 ILE B CA 1
ATOM 3814 C C . ILE B 1 23 ? 9.289 -20.641 -10.562 1 93.31 23 ILE B C 1
ATOM 3816 O O . ILE B 1 23 ? 9.766 -19.5 -10.617 1 93.31 23 ILE B O 1
ATOM 3820 N N . LEU B 1 24 ? 9.867 -21.641 -10.008 1 96.19 24 LEU B N 1
ATOM 3821 C CA . LEU B 1 24 ? 11.172 -21.438 -9.398 1 96.19 24 LEU B CA 1
ATOM 3822 C C . LEU B 1 24 ? 12.219 -21.078 -10.453 1 96.19 24 LEU B C 1
ATOM 3824 O O . LEU B 1 24 ? 13.07 -20.219 -10.219 1 96.19 24 LEU B O 1
ATOM 3828 N N . LEU B 1 25 ? 12.156 -21.734 -11.602 1 94.19 25 LEU B N 1
ATOM 3829 C CA . LEU B 1 25 ? 13.094 -21.391 -12.672 1 94.19 25 LEU B CA 1
ATOM 3830 C C . LEU B 1 25 ? 12.891 -19.953 -13.141 1 94.19 25 LEU B C 1
ATOM 3832 O O . LEU B 1 25 ? 13.859 -19.25 -13.406 1 94.19 25 LEU B O 1
ATOM 3836 N N . HIS B 1 26 ? 11.648 -19.594 -13.219 1 91.19 26 HIS B N 1
ATOM 3837 C CA . HIS B 1 26 ? 11.344 -18.203 -13.578 1 91.19 26 HIS B CA 1
ATOM 3838 C C . HIS B 1 26 ? 11.992 -17.234 -12.609 1 91.19 26 HIS B C 1
ATOM 3840 O O . HIS B 1 26 ? 12.609 -16.25 -13.031 1 91.19 26 HIS B O 1
ATOM 3846 N N . PHE B 1 27 ? 11.914 -17.531 -11.43 1 94.75 27 PHE B N 1
ATOM 3847 C CA . PHE B 1 27 ? 12.492 -16.719 -10.367 1 94.75 27 PHE B CA 1
ATOM 3848 C C . PHE B 1 27 ? 14.008 -16.641 -10.516 1 94.75 27 PHE B C 1
ATOM 3850 O O . PHE B 1 27 ? 14.586 -15.555 -10.438 1 94.75 27 PHE B O 1
ATOM 3857 N N . ILE B 1 28 ? 14.609 -17.734 -10.789 1 94.94 28 ILE B N 1
ATOM 3858 C CA . ILE B 1 28 ? 16.062 -17.797 -10.922 1 94.94 28 ILE B CA 1
ATOM 3859 C C . ILE B 1 28 ? 16.5 -17.016 -12.164 1 94.94 28 ILE B C 1
ATOM 3861 O O . ILE B 1 28 ? 17.531 -16.359 -12.156 1 94.94 28 ILE B O 1
ATOM 3865 N N . ARG B 1 29 ? 15.758 -17.109 -13.164 1 91.44 29 ARG B N 1
ATOM 3866 C CA . ARG B 1 29 ? 16.078 -16.359 -14.383 1 91.44 29 ARG B CA 1
ATOM 3867 C C . ARG B 1 29 ? 16.031 -14.859 -14.125 1 91.44 29 ARG B C 1
ATOM 3869 O O . ARG B 1 29 ? 16.859 -14.109 -14.656 1 91.44 29 ARG B O 1
ATOM 3876 N N . MET B 1 30 ? 15.102 -14.461 -13.328 1 90.06 30 MET B N 1
ATOM 3877 C CA . MET B 1 30 ? 15.016 -13.047 -12.969 1 90.06 30 MET B CA 1
ATOM 3878 C C . MET B 1 30 ? 16.266 -12.609 -12.219 1 90.06 30 MET B C 1
ATOM 3880 O O . MET B 1 30 ? 16.859 -11.57 -12.539 1 90.06 30 MET B O 1
ATOM 3884 N N . ILE B 1 31 ? 16.656 -13.383 -11.258 1 91.81 31 ILE B N 1
ATOM 3885 C CA . ILE B 1 31 ? 17.844 -13.055 -10.469 1 91.81 31 ILE B CA 1
ATOM 3886 C C . ILE B 1 31 ? 19.078 -13.102 -11.359 1 91.81 31 ILE B C 1
ATOM 3888 O O . ILE B 1 31 ? 19.953 -12.242 -11.258 1 91.81 31 ILE B O 1
ATOM 3892 N N . SER B 1 32 ? 19.109 -14.109 -12.227 1 90.62 32 SER B N 1
ATOM 3893 C CA . SER B 1 32 ? 20.25 -14.289 -13.141 1 90.62 32 SER B CA 1
ATOM 3894 C C . SER B 1 32 ? 20.422 -13.07 -14.031 1 90.62 32 SER B C 1
ATOM 3896 O O . SER B 1 32 ? 21.562 -12.664 -14.312 1 90.62 32 SER B O 1
ATOM 3898 N N . ALA B 1 33 ? 19.391 -12.562 -14.453 1 85.38 33 ALA B N 1
ATOM 3899 C CA . ALA B 1 33 ? 19.438 -11.383 -15.312 1 85.38 33 ALA B CA 1
ATOM 3900 C C . ALA B 1 33 ? 20.031 -10.188 -14.57 1 85.38 33 ALA B C 1
ATOM 3902 O O . ALA B 1 33 ? 20.734 -9.359 -15.172 1 85.38 33 ALA B O 1
ATOM 3903 N N . MET B 1 34 ? 19.812 -10.109 -13.328 1 84.75 34 MET B N 1
ATOM 3904 C CA . MET B 1 34 ? 20.297 -9.008 -12.508 1 84.75 34 MET B CA 1
ATOM 3905 C C . MET B 1 34 ? 21.719 -9.266 -12.031 1 84.75 34 MET B C 1
ATOM 3907 O O . MET B 1 34 ? 22.453 -8.32 -11.711 1 84.75 34 MET B O 1
ATOM 3911 N N . ALA B 1 35 ? 22.047 -10.5 -11.961 1 87.5 35 ALA B N 1
ATOM 3912 C CA . ALA B 1 35 ? 23.359 -10.914 -11.461 1 87.5 35 ALA B CA 1
ATOM 3913 C C . ALA B 1 35 ? 23.984 -11.961 -12.375 1 87.5 35 ALA B C 1
ATOM 3915 O O . ALA B 1 35 ? 24.109 -13.125 -12.008 1 87.5 35 ALA B O 1
ATOM 3916 N N . PRO B 1 36 ? 24.531 -11.531 -13.477 1 86.56 36 PRO B N 1
ATOM 3917 C CA . PRO B 1 36 ? 25.016 -12.477 -14.484 1 86.56 36 PRO B CA 1
ATOM 3918 C C . PRO B 1 36 ? 26.266 -13.227 -14.039 1 86.56 36 PRO B C 1
ATOM 3920 O O . PRO B 1 36 ? 26.594 -14.273 -14.602 1 86.56 36 PRO B O 1
ATOM 3923 N N . ASP B 1 37 ? 26.906 -12.742 -13.008 1 89.19 37 ASP B N 1
ATOM 3924 C CA . ASP B 1 37 ? 28.141 -13.367 -12.555 1 89.19 37 ASP B CA 1
ATOM 3925 C C . ASP B 1 37 ? 27.859 -14.445 -11.508 1 89.19 37 ASP B C 1
ATOM 3927 O O . ASP B 1 37 ? 28.766 -15.188 -11.117 1 89.19 37 ASP B O 1
ATOM 3931 N N . VAL B 1 38 ? 26.656 -14.562 -11.148 1 93.62 38 VAL B N 1
ATOM 3932 C CA . VAL B 1 38 ? 26.266 -15.602 -10.203 1 93.62 38 VAL B CA 1
ATOM 3933 C C . VAL B 1 38 ? 25.953 -16.891 -10.945 1 93.62 38 VAL B C 1
ATOM 3935 O O . VAL B 1 38 ? 25.344 -16.875 -12.008 1 93.62 38 VAL B O 1
ATOM 3938 N N . LYS B 1 39 ? 26.484 -17.969 -10.438 1 96.31 39 LYS B N 1
ATOM 3939 C CA . LYS B 1 39 ? 26.203 -19.281 -11.008 1 96.31 39 LYS B CA 1
ATOM 3940 C C . LYS B 1 39 ? 25.094 -19.984 -10.227 1 96.31 39 LYS B C 1
ATOM 3942 O O . LYS B 1 39 ? 25.109 -20 -9 1 96.31 39 LYS B O 1
ATOM 3947 N N . PHE B 1 40 ? 24.203 -20.562 -10.984 1 97.5 40 PHE B N 1
ATOM 3948 C CA . PHE B 1 40 ? 23.078 -21.25 -10.359 1 97.5 40 PHE B CA 1
ATOM 3949 C C . PHE B 1 40 ? 23.094 -22.734 -10.703 1 97.5 40 PHE B C 1
ATOM 3951 O O . PHE B 1 40 ? 23.094 -23.109 -11.883 1 97.5 40 PHE B O 1
ATOM 3958 N N . SER B 1 41 ? 23.125 -23.562 -9.695 1 98.31 41 SER B N 1
ATOM 3959 C CA . SER B 1 41 ? 22.859 -25 -9.859 1 98.31 41 SER B CA 1
ATOM 3960 C C . SER B 1 41 ? 21.406 -25.344 -9.57 1 98.31 41 SER B C 1
ATOM 3962 O O . SER B 1 41 ? 20.969 -25.312 -8.422 1 98.31 41 SER B O 1
ATOM 3964 N N . PHE B 1 42 ? 20.672 -25.625 -10.609 1 98.25 42 PHE B N 1
ATOM 3965 C CA . PHE B 1 42 ? 19.25 -25.922 -10.523 1 98.25 42 PHE B CA 1
ATOM 3966 C C . PHE B 1 42 ? 19 -27.406 -10.297 1 98.25 42 PHE B C 1
ATOM 3968 O O . PHE B 1 42 ? 19.062 -28.203 -11.242 1 98.25 42 PHE B O 1
ATOM 3975 N N . LEU B 1 43 ? 18.688 -27.781 -9.016 1 98.44 43 LEU B N 1
ATOM 3976 C CA . LEU B 1 43 ? 18.594 -29.188 -8.609 1 98.44 43 LEU B CA 1
ATOM 3977 C C . LEU B 1 43 ? 17.156 -29.672 -8.656 1 98.44 43 LEU B C 1
ATOM 3979 O O . LEU B 1 43 ? 16.359 -29.359 -7.762 1 98.44 43 LEU B O 1
ATOM 3983 N N . SER B 1 44 ? 16.844 -30.469 -9.664 1 96.69 44 SER B N 1
ATOM 3984 C CA . SER B 1 44 ? 15.492 -30.953 -9.867 1 96.69 44 SER B CA 1
ATOM 3985 C C . SER B 1 44 ? 15.484 -32.375 -10.398 1 96.69 44 SER B C 1
ATOM 3987 O O . SER B 1 44 ? 16.547 -32.906 -10.75 1 96.69 44 SER B O 1
ATOM 3989 N N . VAL B 1 45 ? 14.328 -32.969 -10.383 1 93.94 45 VAL B N 1
ATOM 3990 C CA . VAL B 1 45 ? 14.211 -34.344 -10.883 1 93.94 45 VAL B CA 1
ATOM 3991 C C . VAL B 1 45 ? 14.359 -34.344 -12.406 1 93.94 45 VAL B C 1
ATOM 3993 O O . VAL B 1 45 ? 14.172 -33.312 -13.062 1 93.94 45 VAL B O 1
ATOM 3996 N N . ALA B 1 46 ? 14.648 -35.469 -12.906 1 90.94 46 ALA B N 1
ATOM 3997 C CA . ALA B 1 46 ? 14.977 -35.594 -14.328 1 90.94 46 ALA B CA 1
ATOM 3998 C C . ALA B 1 46 ? 13.82 -35.156 -15.211 1 90.94 46 ALA B C 1
ATOM 4000 O O . ALA B 1 46 ? 14.031 -34.469 -16.203 1 90.94 46 ALA B O 1
ATOM 4001 N N . LYS B 1 47 ? 12.688 -35.562 -14.875 1 87.44 47 LYS B N 1
ATOM 4002 C CA . LYS B 1 47 ? 11.523 -35.219 -15.68 1 87.44 47 LYS B CA 1
ATOM 4003 C C . LYS B 1 47 ? 11.336 -33.719 -15.789 1 87.44 47 LYS B C 1
ATOM 4005 O O . LYS B 1 47 ? 11.078 -33.188 -16.875 1 87.44 47 LYS B O 1
ATOM 4010 N N . SER B 1 48 ? 11.492 -33.062 -14.672 1 89.94 48 SER B N 1
ATOM 4011 C CA . SER B 1 48 ? 11.359 -31.594 -14.648 1 89.94 48 SER B CA 1
ATOM 4012 C C . SER B 1 48 ? 12.453 -30.938 -15.477 1 89.94 48 SER B C 1
ATOM 4014 O O . SER B 1 48 ? 12.18 -30.031 -16.266 1 89.94 48 SER B O 1
ATOM 4016 N N . ASN B 1 49 ? 13.648 -31.328 -15.359 1 91.81 49 ASN B N 1
ATOM 4017 C CA . ASN B 1 49 ? 14.773 -30.75 -16.094 1 91.81 49 ASN B CA 1
ATOM 4018 C C . ASN B 1 49 ? 14.578 -30.891 -17.609 1 91.81 49 ASN B C 1
ATOM 4020 O O . ASN B 1 49 ? 14.844 -29.938 -18.359 1 91.81 49 ASN B O 1
ATOM 4024 N N . SER B 1 50 ? 14.078 -32.031 -18 1 89.62 50 SER B N 1
ATOM 4025 C CA . SER B 1 50 ? 13.891 -32.281 -19.422 1 89.62 50 SER B CA 1
ATOM 4026 C C . SER B 1 50 ? 12.844 -31.359 -20.016 1 89.62 50 SER B C 1
ATOM 4028 O O . SER B 1 50 ? 12.977 -30.922 -21.156 1 89.62 50 SER B O 1
ATOM 4030 N N . SER B 1 51 ? 11.93 -31.078 -19.25 1 86.94 51 SER B N 1
ATOM 4031 C CA . SER B 1 51 ? 10.852 -30.203 -19.703 1 86.94 51 SER B CA 1
ATOM 4032 C C . SER B 1 51 ? 11.273 -28.734 -19.656 1 86.94 51 SER B C 1
ATOM 4034 O O . SER B 1 51 ? 10.906 -27.953 -20.516 1 86.94 51 SER B O 1
ATOM 4036 N N . LEU B 1 52 ? 12.102 -28.375 -18.75 1 89.88 52 LEU B N 1
ATOM 4037 C CA . LEU B 1 52 ? 12.398 -26.969 -18.469 1 89.88 52 LEU B CA 1
ATOM 4038 C C . LEU B 1 52 ? 13.609 -26.5 -19.281 1 89.88 52 LEU B C 1
ATOM 4040 O O . LEU B 1 52 ? 13.703 -25.328 -19.625 1 89.88 52 LEU B O 1
ATOM 4044 N N . PHE B 1 53 ? 14.484 -27.375 -19.453 1 90.38 53 PHE B N 1
ATOM 4045 C CA . PHE B 1 53 ? 15.727 -26.969 -20.094 1 90.38 53 PHE B CA 1
ATOM 4046 C C . PHE B 1 53 ? 15.82 -27.547 -21.5 1 90.38 53 PHE B C 1
ATOM 4048 O O . PHE B 1 53 ? 16.359 -28.641 -21.688 1 90.38 53 PHE B O 1
ATOM 4055 N N . THR B 1 54 ? 15.258 -26.828 -22.328 1 83.31 54 THR B N 1
ATOM 4056 C CA . THR B 1 54 ? 15.391 -27.125 -23.75 1 83.31 54 THR B CA 1
ATOM 4057 C C . THR B 1 54 ? 16.391 -26.188 -24.406 1 83.31 54 THR B C 1
ATOM 4059 O O . THR B 1 54 ? 16.812 -25.188 -23.797 1 83.31 54 THR B O 1
ATOM 4062 N N . GLU B 1 55 ? 16.859 -26.453 -25.609 1 75.62 55 GLU B N 1
ATOM 4063 C CA . GLU B 1 55 ? 17.828 -25.625 -26.297 1 75.62 55 GLU B CA 1
ATOM 4064 C C . GLU B 1 55 ? 17.312 -24.188 -26.453 1 75.62 55 GLU B C 1
ATOM 4066 O O . GLU B 1 55 ? 18.078 -23.234 -26.281 1 75.62 55 GLU B O 1
ATOM 4071 N N . SER B 1 56 ? 16.094 -24.047 -26.703 1 69.25 56 SER B N 1
ATOM 4072 C CA . SER B 1 56 ? 15.508 -22.734 -26.953 1 69.25 56 SER B CA 1
ATOM 4073 C C . SER B 1 56 ? 15.328 -21.953 -25.656 1 69.25 56 SER B C 1
ATOM 4075 O O . SER B 1 56 ? 15.555 -20.75 -25.609 1 69.25 56 SER B O 1
ATOM 4077 N N . ASN B 1 57 ? 15.086 -22.672 -24.562 1 73.44 57 ASN B N 1
ATOM 4078 C CA . ASN B 1 57 ? 14.703 -22 -23.328 1 73.44 57 ASN B CA 1
ATOM 4079 C C . ASN B 1 57 ? 15.922 -21.703 -22.453 1 73.44 57 ASN B C 1
ATOM 4081 O O . ASN B 1 57 ? 15.805 -21.031 -21.422 1 73.44 57 ASN B O 1
ATOM 4085 N N . SER B 1 58 ? 17.062 -22.172 -22.953 1 75.62 58 SER B N 1
ATOM 4086 C CA . SER B 1 58 ? 18.25 -22 -22.125 1 75.62 58 SER B CA 1
ATOM 4087 C C . SER B 1 58 ? 19.141 -20.906 -22.672 1 75.62 58 SER B C 1
ATOM 4089 O O . SER B 1 58 ? 20.109 -20.516 -22.016 1 75.62 58 SER B O 1
ATOM 4091 N N . LYS B 1 59 ? 18.75 -20.406 -23.797 1 75.88 59 LYS B N 1
ATOM 4092 C CA . LYS B 1 59 ? 19.562 -19.359 -24.406 1 75.88 59 LYS B CA 1
ATOM 4093 C C . LYS B 1 59 ? 19.547 -18.094 -23.547 1 75.88 59 LYS B C 1
ATOM 4095 O O . LYS B 1 59 ? 18.484 -17.641 -23.125 1 75.88 59 LYS B O 1
ATOM 4100 N N . GLY B 1 60 ? 20.719 -17.672 -23.172 1 76.06 60 GLY B N 1
ATOM 4101 C CA . GLY B 1 60 ? 20.844 -16.422 -22.422 1 76.06 60 GLY B CA 1
ATOM 4102 C C . GLY B 1 60 ? 20.984 -16.641 -20.922 1 76.06 60 GLY B C 1
ATOM 4103 O O . GLY B 1 60 ? 21.172 -15.688 -20.172 1 76.06 60 GLY B O 1
ATOM 4104 N N . PHE B 1 61 ? 20.859 -17.906 -20.578 1 85.44 61 PHE B N 1
ATOM 4105 C CA . PHE B 1 61 ? 20.984 -18.234 -19.156 1 85.44 61 PHE B CA 1
ATOM 4106 C C . PHE B 1 61 ? 22.047 -19.312 -18.953 1 85.44 61 PHE B C 1
ATOM 4108 O O . PHE B 1 61 ? 21.781 -20.328 -18.281 1 85.44 61 PHE B O 1
ATOM 4115 N N . GLU B 1 62 ? 23.203 -18.984 -19.406 1 87.5 62 GLU B N 1
ATOM 4116 C CA . GLU B 1 62 ? 24.281 -19.938 -19.375 1 87.5 62 GLU B CA 1
ATOM 4117 C C . GLU B 1 62 ? 24.797 -20.156 -17.953 1 87.5 62 GLU B C 1
ATOM 4119 O O . GLU B 1 62 ? 25.453 -21.156 -17.672 1 87.5 62 GLU B O 1
ATOM 4124 N N . ASN B 1 63 ? 24.406 -19.219 -17.109 1 92.44 63 ASN B N 1
ATOM 4125 C CA . ASN B 1 63 ? 24.859 -19.328 -15.734 1 92.44 63 ASN B CA 1
ATOM 4126 C C . ASN B 1 63 ? 23.891 -20.156 -14.891 1 92.44 63 ASN B C 1
ATOM 4128 O O . ASN B 1 63 ? 24.062 -20.266 -13.672 1 92.44 63 ASN B O 1
ATOM 4132 N N . ILE B 1 64 ? 22.844 -20.766 -15.523 1 95.69 64 ILE B N 1
ATOM 4133 C CA . ILE B 1 64 ? 21.938 -21.688 -14.859 1 95.69 64 ILE B CA 1
ATOM 4134 C C . ILE B 1 64 ? 22.188 -23.109 -15.383 1 95.69 64 ILE B C 1
ATOM 4136 O O . ILE B 1 64 ? 21.938 -23.391 -16.562 1 95.69 64 ILE B O 1
ATOM 4140 N N . LYS B 1 65 ? 22.594 -23.953 -14.547 1 95.94 65 LYS B N 1
ATOM 4141 C CA . LYS B 1 65 ? 22.875 -25.312 -14.961 1 95.94 65 LYS B CA 1
ATOM 4142 C C . LYS B 1 65 ? 21.984 -26.312 -14.234 1 95.94 65 LYS B C 1
ATOM 4144 O O . LYS B 1 65 ? 21.922 -26.312 -13 1 95.94 65 LYS B O 1
ATOM 4149 N N . PRO B 1 66 ? 21.297 -27.188 -14.961 1 96.75 66 PRO B N 1
ATOM 4150 C CA . PRO B 1 66 ? 20.469 -28.188 -14.305 1 96.75 66 PRO B CA 1
ATOM 4151 C C . PRO B 1 66 ? 21.281 -29.375 -13.781 1 96.75 66 PRO B C 1
ATOM 4153 O O . PRO B 1 66 ? 22.25 -29.797 -14.422 1 96.75 66 PRO B O 1
ATOM 4156 N N . TYR B 1 67 ? 20.953 -29.828 -12.617 1 97.62 67 TYR B N 1
ATOM 4157 C CA . TYR B 1 67 ? 21.484 -31.047 -12.016 1 97.62 67 TYR B CA 1
ATOM 4158 C C . TYR B 1 67 ? 20.359 -32 -11.641 1 97.62 67 TYR B C 1
ATOM 4160 O O . TYR B 1 67 ? 19.312 -31.562 -11.141 1 97.62 67 TYR B O 1
ATOM 4168 N N . LYS B 1 68 ? 20.578 -33.25 -11.867 1 96.31 68 LYS B N 1
ATOM 4169 C CA . LYS B 1 68 ? 19.547 -34.25 -11.633 1 96.31 68 LYS B CA 1
ATOM 4170 C C . LYS B 1 68 ? 19.594 -34.75 -10.188 1 96.31 68 LYS B C 1
ATOM 4172 O O . LYS B 1 68 ? 20.641 -35.156 -9.695 1 96.31 68 LYS B O 1
ATOM 4177 N N . VAL B 1 69 ? 18.438 -34.656 -9.57 1 96.12 69 VAL B N 1
ATOM 4178 C CA . VAL B 1 69 ? 18.266 -35.188 -8.219 1 96.12 69 VAL B CA 1
ATOM 4179 C C . VAL B 1 69 ? 17.453 -36.469 -8.242 1 96.12 69 VAL B C 1
ATOM 4181 O O . VAL B 1 69 ? 16.469 -36.562 -8.969 1 96.12 69 VAL B O 1
ATOM 4184 N N . TRP B 1 70 ? 17.875 -37.344 -7.453 1 92.25 70 TRP B N 1
ATOM 4185 C CA . TRP B 1 70 ? 17.156 -38.625 -7.359 1 92.25 70 TRP B CA 1
ATOM 4186 C C . TRP B 1 70 ? 15.836 -38.438 -6.613 1 92.25 70 TRP B C 1
ATOM 4188 O O . TRP B 1 70 ? 15.797 -37.812 -5.547 1 92.25 70 TRP B O 1
ATOM 4198 N N . ASP B 1 71 ? 14.789 -39 -7.188 1 87.94 71 ASP B N 1
ATOM 4199 C CA . ASP B 1 71 ? 13.469 -38.75 -6.605 1 87.94 71 ASP B CA 1
ATOM 4200 C C . ASP B 1 71 ? 13.047 -39.938 -5.727 1 87.94 71 ASP B C 1
ATOM 4202 O O . ASP B 1 71 ? 11.938 -39.938 -5.191 1 87.94 71 ASP B O 1
ATOM 4206 N N . GLY B 1 72 ? 13.891 -40.875 -5.559 1 82.94 72 GLY B N 1
ATOM 4207 C CA . GLY B 1 72 ? 13.57 -42 -4.695 1 82.94 72 GLY B CA 1
ATOM 4208 C C . GLY B 1 72 ? 12.852 -43.125 -5.422 1 82.94 72 GLY B C 1
ATOM 4209 O O . GLY B 1 72 ? 12.508 -44.125 -4.812 1 82.94 72 GLY B O 1
ATOM 4210 N N . LEU B 1 73 ? 12.609 -42.938 -6.707 1 83.06 73 LEU B N 1
ATOM 4211 C CA . LEU B 1 73 ? 11.859 -43.969 -7.438 1 83.06 73 LEU B CA 1
ATOM 4212 C C . LEU B 1 73 ? 12.812 -44.938 -8.141 1 83.06 73 LEU B C 1
ATOM 4214 O O . LEU B 1 73 ? 13.555 -44.531 -9.039 1 83.06 73 LEU B O 1
ATOM 4218 N N . PRO B 1 74 ? 12.781 -46.125 -7.539 1 75.12 74 PRO B N 1
ATOM 4219 C CA . PRO B 1 74 ? 13.586 -47.094 -8.273 1 75.12 74 PRO B CA 1
ATOM 4220 C C . PRO B 1 74 ? 13.055 -47.375 -9.68 1 75.12 74 PRO B C 1
ATOM 4222 O O . PRO B 1 74 ? 11.891 -47.062 -9.969 1 75.12 74 PRO B O 1
ATOM 4225 N N . GLY B 1 75 ? 13.883 -47.688 -10.57 1 70.69 75 GLY B N 1
ATOM 4226 C CA . GLY B 1 75 ? 13.445 -48.062 -11.914 1 70.69 75 GLY B CA 1
ATOM 4227 C C . GLY B 1 75 ? 12.297 -49.062 -11.914 1 70.69 75 GLY B C 1
ATOM 4228 O O . GLY B 1 75 ? 12.32 -50.031 -11.172 1 70.69 75 GLY B O 1
ATOM 4229 N N . GLY B 1 76 ? 11.242 -48.719 -12.609 1 69.19 76 GLY B N 1
ATOM 4230 C CA . GLY B 1 76 ? 10.117 -49.625 -12.773 1 69.19 76 GLY B CA 1
ATOM 4231 C C . GLY B 1 76 ? 9.102 -49.531 -11.648 1 69.19 76 GLY B C 1
ATOM 4232 O O . GLY B 1 76 ? 8.305 -50.469 -11.445 1 69.19 76 GLY B O 1
ATOM 4233 N N . TYR B 1 77 ? 9.188 -48.5 -10.883 1 73.25 77 TYR B N 1
ATOM 4234 C CA . TYR B 1 77 ? 8.273 -48.344 -9.758 1 73.25 77 TYR B CA 1
ATOM 4235 C C . TYR B 1 77 ? 6.828 -48.25 -10.234 1 73.25 77 TYR B C 1
ATOM 4237 O O . TYR B 1 77 ? 6.527 -47.5 -11.164 1 73.25 77 TYR B O 1
ATOM 4245 N N . ALA B 1 78 ? 6.008 -49.125 -9.734 1 72.25 78 ALA B N 1
ATOM 4246 C CA . ALA B 1 78 ? 4.582 -49.125 -10.047 1 72.25 78 ALA B CA 1
ATOM 4247 C C . ALA B 1 78 ? 3.811 -48.281 -9.016 1 72.25 78 ALA B C 1
ATOM 4249 O O . ALA B 1 78 ? 3.783 -48.656 -7.832 1 72.25 78 ALA B O 1
ATOM 4250 N N . PHE B 1 79 ? 3.215 -47.188 -9.461 1 72.5 79 PHE B N 1
ATOM 4251 C CA . PHE B 1 79 ? 2.479 -46.312 -8.562 1 72.5 79 PHE B CA 1
ATOM 4252 C C . PHE B 1 79 ? 1.139 -46.938 -8.18 1 72.5 79 PHE B C 1
ATOM 4254 O O . PHE B 1 79 ? 0.511 -47.625 -8.984 1 72.5 79 PHE B O 1
ATOM 4261 N N . SER B 1 80 ? 0.702 -46.781 -6.84 1 70.94 80 SER B N 1
ATOM 4262 C CA . SER B 1 80 ? -0.546 -47.312 -6.293 1 70.94 80 SER B CA 1
ATOM 4263 C C . SER B 1 80 ? -1.748 -46.531 -6.812 1 70.94 80 SER B C 1
ATOM 4265 O O . SER B 1 80 ? -2.893 -46.938 -6.629 1 70.94 80 SER B O 1
ATOM 4267 N N . GLY B 1 81 ? -1.472 -45.469 -7.504 1 67.69 81 GLY B N 1
ATOM 4268 C CA . GLY B 1 81 ? -2.582 -44.625 -7.934 1 67.69 81 GLY B CA 1
ATOM 4269 C C . GLY B 1 81 ? -2.762 -43.375 -7.078 1 67.69 81 GLY B C 1
ATOM 4270 O O . GLY B 1 81 ? -3.432 -42.438 -7.488 1 67.69 81 GLY B O 1
ATOM 4271 N N . ASN B 1 82 ? -2.176 -43.375 -5.883 1 71.56 82 ASN B N 1
ATOM 4272 C CA . ASN B 1 82 ? -2.209 -42.188 -5.027 1 71.56 82 ASN B CA 1
ATOM 4273 C C . ASN B 1 82 ? -1.329 -41.094 -5.578 1 71.56 82 ASN B C 1
ATOM 4275 O O . ASN B 1 82 ? -0.111 -41.25 -5.684 1 71.56 82 ASN B O 1
ATOM 4279 N N . PRO B 1 83 ? -1.963 -40 -5.914 1 69.56 83 PRO B N 1
ATOM 4280 C CA . PRO B 1 83 ? -1.207 -38.906 -6.543 1 69.56 83 PRO B CA 1
ATOM 4281 C C . PRO B 1 83 ? -0.173 -38.281 -5.605 1 69.56 83 PRO B C 1
ATOM 4283 O O . PRO B 1 83 ? 0.744 -37.594 -6.059 1 69.56 83 PRO B O 1
ATOM 4286 N N . LEU B 1 84 ? -0.273 -38.625 -4.336 1 75.06 84 LEU B N 1
ATOM 4287 C CA . LEU B 1 84 ? 0.634 -38.031 -3.367 1 75.06 84 LEU B CA 1
ATOM 4288 C C . LEU B 1 84 ? 1.83 -38.938 -3.102 1 75.06 84 LEU B C 1
ATOM 4290 O O . LEU B 1 84 ? 2.822 -38.5 -2.508 1 75.06 84 LEU B O 1
ATOM 4294 N N . GLU B 1 85 ? 1.715 -40.156 -3.607 1 80.31 85 GLU B N 1
ATOM 4295 C CA . GLU B 1 85 ? 2.736 -41.156 -3.332 1 80.31 85 GLU B CA 1
ATOM 4296 C C . GLU B 1 85 ? 4.102 -40.688 -3.852 1 80.31 85 GLU B C 1
ATOM 4298 O O . GLU B 1 85 ? 5.105 -40.812 -3.141 1 80.31 85 GLU B O 1
ATOM 4303 N N . PRO B 1 86 ? 4.148 -40.156 -5.023 1 80.25 86 PRO B N 1
ATOM 4304 C CA . PRO B 1 86 ? 5.453 -39.688 -5.508 1 80.25 86 PRO B CA 1
ATOM 4305 C C . PRO B 1 86 ? 6.059 -38.594 -4.629 1 80.25 86 PRO B C 1
ATOM 4307 O O . PRO B 1 86 ? 7.281 -38.531 -4.469 1 80.25 86 PRO B O 1
ATOM 4310 N N . ILE B 1 87 ? 5.277 -37.844 -4.078 1 83.25 87 ILE B N 1
ATOM 4311 C CA . ILE B 1 87 ? 5.734 -36.75 -3.234 1 83.25 87 ILE B CA 1
ATOM 4312 C C . ILE B 1 87 ? 6.332 -37.312 -1.943 1 83.25 87 ILE B C 1
ATOM 4314 O O . ILE B 1 87 ? 7.387 -36.844 -1.495 1 83.25 87 ILE B O 1
ATOM 4318 N N . ASP B 1 88 ? 5.641 -38.25 -1.409 1 83.88 88 ASP B N 1
ATOM 4319 C CA . ASP B 1 88 ? 6.109 -38.875 -0.173 1 83.88 88 ASP B CA 1
ATOM 4320 C C . ASP B 1 88 ? 7.473 -39.531 -0.37 1 83.88 88 ASP B C 1
ATOM 4322 O O . ASP B 1 88 ? 8.352 -39.406 0.484 1 83.88 88 ASP B O 1
ATOM 4326 N N . LEU B 1 89 ? 7.566 -40.219 -1.405 1 86 89 LEU B N 1
ATOM 4327 C CA . LEU B 1 89 ? 8.82 -40.906 -1.69 1 86 89 LEU B CA 1
ATOM 4328 C C . LEU B 1 89 ? 9.953 -39.938 -1.924 1 86 89 LEU B C 1
ATOM 4330 O O . LEU B 1 89 ? 11.062 -40.125 -1.436 1 86 89 LEU B O 1
ATOM 4334 N N . PHE B 1 90 ? 9.688 -38.938 -2.615 1 90.94 90 PHE B N 1
ATOM 4335 C CA . PHE B 1 90 ? 10.68 -37.906 -2.875 1 90.94 90 PHE B CA 1
ATOM 4336 C C . PHE B 1 90 ? 11.148 -37.25 -1.573 1 90.94 90 PHE B C 1
ATOM 4338 O O . PHE B 1 90 ? 12.352 -37.094 -1.351 1 90.94 90 PHE B O 1
ATOM 4345 N N . LEU B 1 91 ? 10.219 -36.938 -0.705 1 89.94 91 LEU B N 1
ATOM 4346 C CA . LEU B 1 91 ? 10.531 -36.188 0.515 1 89.94 91 LEU B CA 1
ATOM 4347 C C . LEU B 1 91 ? 11.383 -37.031 1.457 1 89.94 91 LEU B C 1
ATOM 4349 O O . LEU B 1 91 ? 12.203 -36.5 2.207 1 89.94 91 LEU B O 1
ATOM 4353 N N . LYS B 1 92 ? 11.211 -38.281 1.388 1 88.81 92 LYS B N 1
ATOM 4354 C CA . LYS B 1 92 ? 11.961 -39.188 2.256 1 88.81 92 LYS B CA 1
ATOM 4355 C C . LYS B 1 92 ? 13.445 -39.188 1.9 1 88.81 92 LYS B C 1
ATOM 4357 O O . LYS B 1 92 ? 14.297 -39.312 2.779 1 88.81 92 LYS B O 1
ATOM 4362 N N . VAL B 1 93 ? 13.727 -38.938 0.669 1 93.75 93 VAL B N 1
ATOM 4363 C CA . VAL B 1 93 ? 15.117 -39.094 0.247 1 93.75 93 VAL B CA 1
ATOM 4364 C C . VAL B 1 93 ? 15.703 -37.719 -0.077 1 93.75 93 VAL B C 1
ATOM 4366 O O . VAL B 1 93 ? 16.922 -37.594 -0.216 1 93.75 93 VAL B O 1
ATOM 4369 N N . ALA B 1 94 ? 14.93 -36.75 -0.167 1 94.69 94 ALA B N 1
ATOM 4370 C CA . ALA B 1 94 ? 15.281 -35.438 -0.741 1 94.69 94 ALA B CA 1
ATOM 4371 C C . ALA B 1 94 ? 16.469 -34.812 -0.012 1 94.69 94 ALA B C 1
ATOM 4373 O O . ALA B 1 94 ? 17.422 -34.375 -0.644 1 94.69 94 ALA B O 1
ATOM 4374 N N . PRO B 1 95 ? 16.5 -34.781 1.354 1 95.06 95 PRO B N 1
ATOM 4375 C CA . PRO B 1 95 ? 17.641 -34.125 2.02 1 95.06 95 PRO B CA 1
ATOM 4376 C C . PRO B 1 95 ? 18.984 -34.75 1.631 1 95.06 95 PRO B C 1
ATOM 4378 O O . PRO B 1 95 ? 19.922 -34.031 1.298 1 95.06 95 PRO B O 1
ATOM 4381 N N . GLY B 1 96 ? 19.016 -36.031 1.64 1 95.62 96 GLY B N 1
ATOM 4382 C CA . GLY B 1 96 ? 20.234 -36.719 1.258 1 95.62 96 GLY B CA 1
ATOM 4383 C C . GLY B 1 96 ? 20.578 -36.562 -0.21 1 95.62 96 GLY B C 1
ATOM 4384 O O . GLY B 1 96 ? 21.75 -36.375 -0.562 1 95.62 96 GLY B O 1
ATOM 4385 N N . SER B 1 97 ? 19.594 -36.625 -1.021 1 96.56 97 SER B N 1
ATOM 4386 C CA . SER B 1 97 ? 19.797 -36.5 -2.459 1 96.56 97 SER B CA 1
ATOM 4387 C C . SER B 1 97 ? 20.312 -35.094 -2.816 1 96.56 97 SER B C 1
ATOM 4389 O O . SER B 1 97 ? 21.219 -34.969 -3.643 1 96.56 97 SER B O 1
ATOM 4391 N N . PHE B 1 98 ? 19.781 -34.094 -2.199 1 98.06 98 PHE B N 1
ATOM 4392 C CA . PHE B 1 98 ? 20.203 -32.719 -2.459 1 98.06 98 PHE B CA 1
ATOM 4393 C C . PHE B 1 98 ? 21.641 -32.531 -2.012 1 98.06 98 PHE B C 1
ATOM 4395 O O . PHE B 1 98 ? 22.438 -31.906 -2.723 1 98.06 98 PHE B O 1
ATOM 4402 N N . LYS B 1 99 ? 21.984 -33 -0.824 1 97.31 99 LYS B N 1
ATOM 4403 C CA . LYS B 1 99 ? 23.344 -32.875 -0.312 1 97.31 99 LYS B CA 1
ATOM 4404 C C . LYS B 1 99 ? 24.375 -33.469 -1.277 1 97.31 99 LYS B C 1
ATOM 4406 O O . LYS B 1 99 ? 25.391 -32.844 -1.576 1 97.31 99 LYS B O 1
ATOM 4411 N N . LYS B 1 100 ? 24.016 -34.594 -1.758 1 97.25 100 LYS B N 1
ATOM 4412 C CA . LYS B 1 100 ? 24.906 -35.312 -2.688 1 97.25 100 LYS B CA 1
ATOM 4413 C C . LYS B 1 100 ? 25.094 -34.5 -3.973 1 97.25 100 LYS B C 1
ATOM 4415 O O . LYS B 1 100 ? 26.203 -34.344 -4.461 1 97.25 100 LYS B O 1
ATOM 4420 N N . VAL B 1 101 ? 24.047 -34 -4.5 1 98.19 101 VAL B N 1
ATOM 4421 C CA . VAL B 1 101 ? 24.094 -33.312 -5.781 1 98.19 101 VAL B CA 1
ATOM 4422 C C . VAL B 1 101 ? 24.781 -31.953 -5.609 1 98.19 101 VAL B C 1
ATOM 4424 O O . VAL B 1 101 ? 25.453 -31.469 -6.52 1 98.19 101 VAL B O 1
ATOM 4427 N N . ILE B 1 102 ? 24.625 -31.344 -4.438 1 98.31 102 ILE B N 1
ATOM 4428 C CA . ILE B 1 102 ? 25.328 -30.094 -4.156 1 98.31 102 ILE B CA 1
ATOM 4429 C C . ILE B 1 102 ? 26.828 -30.312 -4.191 1 98.31 102 ILE B C 1
ATOM 4431 O O . ILE B 1 102 ? 27.578 -29.531 -4.785 1 98.31 102 ILE B O 1
ATOM 4435 N N . GLU B 1 103 ? 27.25 -31.375 -3.6 1 97.81 103 GLU B N 1
ATOM 4436 C CA . GLU B 1 103 ? 28.672 -31.719 -3.615 1 97.81 103 GLU B CA 1
ATOM 4437 C C . GLU B 1 103 ? 29.188 -31.906 -5.043 1 97.81 103 GLU B C 1
ATOM 4439 O O . GLU B 1 103 ? 30.266 -31.453 -5.387 1 97.81 103 GLU B O 1
ATOM 4444 N N . GLU B 1 104 ? 28.375 -32.562 -5.793 1 98 104 GLU B N 1
ATOM 4445 C CA . GLU B 1 104 ? 28.719 -32.781 -7.195 1 98 104 GLU B CA 1
ATOM 4446 C C . GLU B 1 104 ? 28.828 -31.469 -7.949 1 98 104 GLU B C 1
ATOM 4448 O O . GLU B 1 104 ? 29.766 -31.266 -8.727 1 98 104 GLU B O 1
ATOM 4453 N N . ALA B 1 105 ? 27.875 -30.641 -7.762 1 98 105 ALA B N 1
ATOM 4454 C CA . ALA B 1 105 ? 27.859 -29.328 -8.422 1 98 105 ALA B CA 1
ATOM 4455 C C . ALA B 1 105 ? 29.062 -28.484 -8.008 1 98 105 ALA B C 1
ATOM 4457 O O . ALA B 1 105 ? 29.688 -27.828 -8.844 1 98 105 ALA B O 1
ATOM 4458 N N . GLU B 1 106 ? 29.359 -28.484 -6.723 1 97.88 106 GLU B N 1
ATOM 4459 C CA . GLU B 1 106 ? 30.516 -27.75 -6.219 1 97.88 106 GLU B CA 1
ATOM 4460 C C . GLU B 1 106 ? 31.812 -28.234 -6.875 1 97.88 106 GLU B C 1
ATOM 4462 O O . GLU B 1 106 ? 32.656 -27.422 -7.238 1 97.88 106 GLU B O 1
ATOM 4467 N N . ALA B 1 107 ? 31.906 -29.484 -7.016 1 97.56 107 ALA B N 1
ATOM 4468 C CA . ALA B 1 107 ? 33.094 -30.078 -7.621 1 97.56 107 ALA B CA 1
ATOM 4469 C C . ALA B 1 107 ? 33.219 -29.688 -9.086 1 97.56 107 ALA B C 1
ATOM 4471 O O . ALA B 1 107 ? 34.312 -29.359 -9.555 1 97.56 107 ALA B O 1
ATOM 4472 N N . GLU B 1 108 ? 32.156 -29.75 -9.75 1 97.06 108 GLU B N 1
ATOM 4473 C CA . GLU B 1 108 ? 32.156 -29.453 -11.18 1 97.06 108 GLU B CA 1
ATOM 4474 C C . GLU B 1 108 ? 32.438 -27.969 -11.422 1 97.06 108 GLU B C 1
ATOM 4476 O O . GLU B 1 108 ? 33.219 -27.609 -12.305 1 97.06 108 GLU B O 1
ATOM 4481 N N . ILE B 1 109 ? 31.766 -27.125 -10.672 1 94.94 109 ILE B N 1
ATOM 4482 C CA . ILE B 1 109 ? 31.844 -25.688 -10.852 1 94.94 109 ILE B CA 1
ATOM 4483 C C . ILE B 1 109 ? 33.156 -25.172 -10.25 1 94.94 109 ILE B C 1
ATOM 4485 O O . ILE B 1 109 ? 33.719 -24.172 -10.711 1 94.94 109 ILE B O 1
ATOM 4489 N N . GLY B 1 110 ? 33.656 -25.781 -9.258 1 94.62 110 GLY B N 1
ATOM 4490 C CA . GLY B 1 110 ? 34.906 -25.359 -8.594 1 94.62 110 GLY B CA 1
ATOM 4491 C C . GLY B 1 110 ? 34.688 -24.25 -7.578 1 94.62 110 GLY B C 1
ATOM 4492 O O . GLY B 1 110 ? 35.594 -23.469 -7.316 1 94.62 110 GLY B O 1
ATOM 4493 N N . GLN B 1 111 ? 33.5 -24.188 -7.164 1 95.44 111 GLN B N 1
ATOM 4494 C CA . GLN B 1 111 ? 33.156 -23.156 -6.188 1 95.44 111 GLN B CA 1
ATOM 4495 C C . GLN B 1 111 ? 32.094 -23.672 -5.207 1 95.44 111 GLN B C 1
ATOM 4497 O O . GLN B 1 111 ? 31.141 -24.344 -5.609 1 95.44 111 GLN B O 1
ATOM 4502 N N . LYS B 1 112 ? 32.281 -23.359 -3.916 1 96.38 112 LYS B N 1
ATOM 4503 C CA . LYS B 1 112 ? 31.328 -23.766 -2.891 1 96.38 112 LYS B CA 1
ATOM 4504 C C . LYS B 1 112 ? 30.047 -22.953 -3.006 1 96.38 112 LYS B C 1
ATOM 4506 O O . LYS B 1 112 ? 30.062 -21.797 -3.426 1 96.38 112 LYS B O 1
ATOM 4511 N N . VAL B 1 113 ? 29 -23.625 -2.598 1 97 113 VAL B N 1
ATOM 4512 C CA . VAL B 1 113 ? 27.719 -22.938 -2.57 1 97 113 VAL B CA 1
ATOM 4513 C C . VAL B 1 113 ? 27.703 -21.891 -1.461 1 97 113 VAL B C 1
ATOM 4515 O O . VAL B 1 113 ? 28.062 -22.188 -0.317 1 97 113 VAL B O 1
ATOM 4518 N N . GLY B 1 114 ? 27.312 -20.656 -1.848 1 95.88 114 GLY B N 1
ATOM 4519 C CA . GLY B 1 114 ? 27.297 -19.578 -0.881 1 95.88 114 GLY B CA 1
ATOM 4520 C C . GLY B 1 114 ? 25.891 -19.141 -0.495 1 95.88 114 GLY B C 1
ATOM 4521 O O . GLY B 1 114 ? 25.719 -18.312 0.393 1 95.88 114 GLY B O 1
ATOM 4522 N N . CYS B 1 115 ? 24.906 -19.719 -1.116 1 96.94 115 CYS B N 1
ATOM 4523 C CA . CYS B 1 115 ? 23.5 -19.406 -0.832 1 96.94 115 CYS B CA 1
ATOM 4524 C C . CYS B 1 115 ? 22.594 -20.547 -1.29 1 96.94 115 CYS B C 1
ATOM 4526 O O . CYS B 1 115 ? 22.859 -21.188 -2.309 1 96.94 115 CYS B O 1
ATOM 4528 N N . LEU B 1 116 ? 21.594 -20.797 -0.513 1 97.88 116 LEU B N 1
ATOM 4529 C CA . LEU B 1 116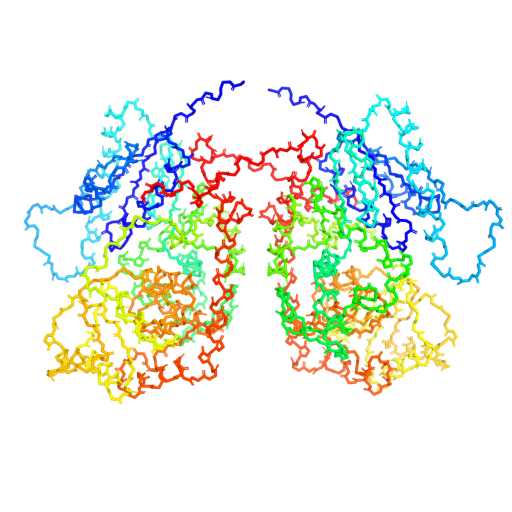 ? 20.578 -21.781 -0.883 1 97.88 116 LEU B CA 1
ATOM 4530 C C . LEU B 1 116 ? 19.25 -21.094 -1.198 1 97.88 116 LEU B C 1
ATOM 4532 O O . LEU B 1 116 ? 18.703 -20.375 -0.358 1 97.88 116 LEU B O 1
ATOM 4536 N N . ILE B 1 117 ? 18.797 -21.266 -2.424 1 98.44 117 ILE B N 1
ATOM 4537 C CA . ILE B 1 117 ? 17.422 -20.922 -2.785 1 98.44 117 ILE B CA 1
ATOM 4538 C C . ILE B 1 117 ? 16.578 -22.172 -2.912 1 98.44 117 ILE B C 1
ATOM 4540 O O . ILE B 1 117 ? 17.031 -23.188 -3.473 1 98.44 117 ILE B O 1
ATOM 4544 N N . SER B 1 118 ? 15.391 -22.172 -2.383 1 98.56 118 SER B N 1
ATOM 4545 C CA . SER B 1 118 ? 14.57 -23.375 -2.461 1 98.56 118 SER B CA 1
ATOM 4546 C C . SER B 1 118 ? 13.094 -23.031 -2.631 1 98.56 118 SER B C 1
ATOM 4548 O O . SER B 1 118 ? 12.688 -21.891 -2.383 1 98.56 118 SER B O 1
ATOM 4550 N N . ASP B 1 119 ? 12.359 -24.016 -3.119 1 98 119 ASP B N 1
ATOM 4551 C CA . ASP B 1 119 ? 10.914 -23.984 -2.914 1 98 119 ASP B CA 1
ATOM 4552 C C . ASP B 1 119 ? 10.57 -23.953 -1.426 1 98 119 ASP B C 1
ATOM 4554 O O . ASP B 1 119 ? 11.172 -24.672 -0.63 1 98 119 ASP B O 1
ATOM 4558 N N . ALA B 1 120 ? 9.648 -23.141 -1.014 1 97.75 120 ALA B N 1
ATOM 4559 C CA . ALA B 1 120 ? 9.32 -22.969 0.399 1 97.75 120 ALA B CA 1
ATOM 4560 C C . ALA B 1 120 ? 8.828 -24.281 1.006 1 97.75 120 ALA B C 1
ATOM 4562 O O . ALA B 1 120 ? 8.977 -24.516 2.209 1 97.75 120 ALA B O 1
ATOM 4563 N N . PHE B 1 121 ? 8.281 -25.156 0.204 1 95.69 121 PHE B N 1
ATOM 4564 C CA . PHE B 1 121 ? 7.754 -26.422 0.69 1 95.69 121 PHE B CA 1
ATOM 4565 C C . PHE B 1 121 ? 8.859 -27.266 1.313 1 95.69 121 PHE B C 1
ATOM 4567 O O . PHE B 1 121 ? 8.586 -28.141 2.139 1 95.69 121 PHE B O 1
ATOM 4574 N N . LEU B 1 122 ? 10.078 -27.016 0.857 1 96.81 122 LEU B N 1
ATOM 4575 C CA . LEU B 1 122 ? 11.195 -27.812 1.326 1 96.81 122 LEU B CA 1
ATOM 4576 C C . LEU B 1 122 ? 11.742 -27.281 2.643 1 96.81 122 LEU B C 1
ATOM 4578 O O . LEU B 1 122 ? 12.844 -26.719 2.68 1 96.81 122 LEU B O 1
ATOM 4582 N N . TRP B 1 123 ? 11.031 -27.609 3.662 1 94.88 123 TRP B N 1
ATOM 4583 C CA . TRP B 1 123 ? 11.297 -27.062 4.988 1 94.88 123 TRP B CA 1
ATOM 4584 C C . TRP B 1 123 ? 12.688 -27.438 5.469 1 94.88 123 TRP B C 1
ATOM 4586 O O . TRP B 1 123 ? 13.32 -26.672 6.215 1 94.88 123 TRP B O 1
ATOM 4596 N N . PHE B 1 124 ? 13.234 -28.531 5.109 1 96.62 124 PHE B N 1
ATOM 4597 C CA . PHE B 1 124 ? 14.508 -29.047 5.598 1 96.62 124 PHE B CA 1
ATOM 4598 C C . PHE B 1 124 ? 15.672 -28.25 5 1 96.62 124 PHE B C 1
ATOM 4600 O O . PHE B 1 124 ? 16.812 -28.375 5.457 1 96.62 124 PHE B O 1
ATOM 4607 N N . ALA B 1 125 ? 15.406 -27.438 3.969 1 97.62 125 ALA B N 1
ATOM 4608 C CA . ALA B 1 125 ? 16.453 -26.609 3.357 1 97.62 125 ALA B CA 1
ATOM 4609 C C . ALA B 1 125 ? 17.031 -25.625 4.371 1 97.62 125 ALA B C 1
ATOM 4611 O O . ALA B 1 125 ? 18.203 -25.25 4.27 1 97.62 125 ALA B O 1
ATOM 4612 N N . GLY B 1 126 ? 16.219 -25.219 5.332 1 96.56 126 GLY B N 1
ATOM 4613 C CA . GLY B 1 126 ? 16.719 -24.359 6.387 1 96.56 126 GLY B CA 1
ATOM 4614 C C . GLY B 1 126 ? 17.844 -24.984 7.195 1 96.56 126 GLY B C 1
ATOM 4615 O O . GLY B 1 126 ? 18.875 -24.359 7.43 1 96.56 126 GLY B O 1
ATOM 4616 N N . GLU B 1 127 ? 17.625 -26.203 7.586 1 96.19 127 GLU B N 1
ATOM 4617 C CA . GLU B 1 127 ? 18.656 -26.922 8.328 1 96.19 127 GLU B CA 1
ATOM 4618 C C . GLU B 1 127 ? 19.891 -27.172 7.469 1 96.19 127 GLU B C 1
ATOM 4620 O O . GLU B 1 127 ? 21.016 -27.094 7.957 1 96.19 127 GLU B O 1
ATOM 4625 N N . MET B 1 128 ? 19.672 -27.5 6.242 1 97.19 128 MET B N 1
ATOM 4626 C CA . MET B 1 128 ? 20.781 -27.672 5.312 1 97.19 128 MET B CA 1
ATOM 4627 C C . MET B 1 128 ? 21.609 -26.391 5.211 1 97.19 128 MET B C 1
ATOM 4629 O O . MET B 1 128 ? 22.844 -26.453 5.254 1 97.19 128 MET B O 1
ATOM 4633 N N . ALA B 1 129 ? 20.953 -25.297 5.086 1 96.88 129 ALA B N 1
ATOM 4634 C CA . ALA B 1 129 ? 21.625 -24 4.98 1 96.88 129 ALA B CA 1
ATOM 4635 C C . ALA B 1 129 ? 22.406 -23.688 6.25 1 96.88 129 ALA B C 1
ATOM 4637 O O . ALA B 1 129 ? 23.516 -23.156 6.191 1 96.88 129 ALA B O 1
ATOM 4638 N N . GLU B 1 130 ? 21.828 -24.016 7.359 1 95.94 130 GLU B N 1
ATOM 4639 C CA . GLU B 1 130 ? 22.5 -23.812 8.633 1 95.94 130 GLU B CA 1
ATOM 4640 C C . GLU B 1 130 ? 23.766 -24.641 8.727 1 95.94 130 GLU B C 1
ATOM 4642 O O . GLU B 1 130 ? 24.812 -24.125 9.148 1 95.94 130 GLU B O 1
ATOM 4647 N N . GLU B 1 131 ? 23.625 -25.859 8.344 1 96 131 GLU B N 1
ATOM 4648 C CA . GLU B 1 131 ? 24.781 -26.75 8.352 1 96 131 GLU B CA 1
ATOM 4649 C C . GLU B 1 131 ? 25.875 -26.234 7.43 1 96 131 GLU B C 1
ATOM 4651 O O . GLU B 1 131 ? 27.062 -26.328 7.754 1 96 131 GLU B O 1
ATOM 4656 N N . MET B 1 132 ? 25.469 -25.672 6.34 1 95.44 132 MET B N 1
ATOM 4657 C CA . MET B 1 132 ? 26.406 -25.156 5.34 1 95.44 132 MET B CA 1
ATOM 4658 C C . MET B 1 132 ? 26.875 -23.75 5.703 1 95.44 132 MET B C 1
ATOM 4660 O O . MET B 1 132 ? 27.812 -23.234 5.109 1 95.44 132 MET B O 1
ATOM 4664 N N . GLN B 1 133 ? 26.188 -23.094 6.668 1 94.62 133 GLN B N 1
ATOM 4665 C CA . GLN B 1 133 ? 26.469 -21.719 7.09 1 94.62 133 GLN B CA 1
ATOM 4666 C C . GLN B 1 133 ? 26.328 -20.75 5.922 1 94.62 133 GLN B C 1
ATOM 4668 O O . GLN B 1 133 ? 27.219 -19.938 5.672 1 94.62 133 GLN B O 1
ATOM 4673 N N . VAL B 1 134 ? 25.266 -20.891 5.211 1 95.75 134 VAL B N 1
ATOM 4674 C CA . VAL B 1 134 ? 24.953 -20.016 4.09 1 95.75 134 VAL B CA 1
ATOM 4675 C C . VAL B 1 134 ? 23.547 -19.469 4.242 1 95.75 134 VAL B C 1
ATOM 4677 O O . VAL B 1 134 ? 22.719 -20.047 4.957 1 95.75 134 VAL B O 1
ATOM 4680 N N . PRO B 1 135 ? 23.219 -18.328 3.578 1 96.12 135 PRO B N 1
ATOM 4681 C CA . PRO B 1 135 ? 21.859 -17.797 3.611 1 96.12 135 PRO B CA 1
ATOM 4682 C C . PRO B 1 135 ? 20.844 -18.734 2.934 1 96.12 135 PRO B C 1
ATOM 4684 O O . PRO B 1 135 ? 21.188 -19.406 1.957 1 96.12 135 PRO B O 1
ATOM 4687 N N . TRP B 1 136 ? 19.641 -18.766 3.441 1 97.62 136 TRP B N 1
ATOM 4688 C CA . TRP B 1 136 ? 18.531 -19.516 2.887 1 97.62 136 TRP B CA 1
ATOM 4689 C C . TRP B 1 136 ? 17.422 -18.578 2.387 1 97.62 136 TRP B C 1
ATOM 4691 O O . TRP B 1 136 ? 16.938 -17.734 3.135 1 97.62 136 TRP B O 1
ATOM 4701 N N . VAL B 1 137 ? 17.078 -18.703 1.137 1 98.12 137 VAL B N 1
ATOM 4702 C CA . VAL B 1 137 ? 16.047 -17.891 0.521 1 98.12 137 VAL B CA 1
ATOM 4703 C C . VAL B 1 137 ? 14.961 -18.797 -0.065 1 98.12 137 VAL B C 1
ATOM 4705 O O . VAL B 1 137 ? 15.062 -19.234 -1.211 1 98.12 137 VAL B O 1
ATOM 4708 N N . PRO B 1 138 ? 13.93 -19.062 0.662 1 98.56 138 PRO B N 1
ATOM 4709 C CA . PRO B 1 138 ? 12.789 -19.812 0.118 1 98.56 138 PRO B CA 1
ATOM 4710 C C . PRO B 1 138 ? 11.852 -18.938 -0.714 1 98.56 138 PRO B C 1
ATOM 4712 O O . PRO B 1 138 ? 11.648 -17.766 -0.387 1 98.56 138 PRO B O 1
ATOM 4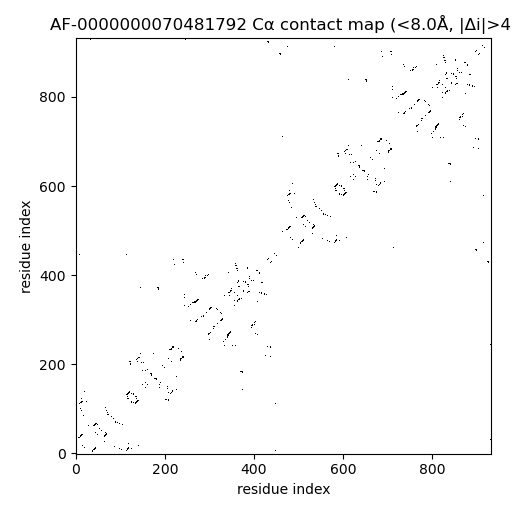715 N N . LEU B 1 139 ? 11.336 -19.484 -1.805 1 98.5 139 LEU B N 1
ATOM 4716 C CA . LEU B 1 139 ? 10.305 -18.844 -2.607 1 98.5 139 LEU B CA 1
ATOM 4717 C C . LEU B 1 139 ? 8.938 -19.453 -2.326 1 98.5 139 LEU B C 1
ATOM 4719 O O . LEU B 1 139 ? 8.75 -20.656 -2.48 1 98.5 139 LEU B O 1
ATOM 4723 N N . TRP B 1 140 ? 8.055 -18.609 -1.853 1 97.88 140 TRP B N 1
ATOM 4724 C CA . TRP B 1 140 ? 6.656 -19 -1.737 1 97.88 140 TRP B CA 1
ATOM 4725 C C . TRP B 1 140 ? 5.906 -18.734 -3.041 1 97.88 140 TRP B C 1
ATOM 4727 O O . TRP B 1 140 ? 5.914 -17.609 -3.555 1 97.88 140 TRP B O 1
ATOM 4737 N N . THR B 1 141 ? 5.23 -19.719 -3.518 1 93.19 141 THR B N 1
ATOM 4738 C CA . THR B 1 141 ? 4.727 -19.656 -4.887 1 93.19 141 THR B CA 1
ATOM 4739 C C . THR B 1 141 ? 3.234 -19.344 -4.898 1 93.19 141 THR B C 1
ATOM 4741 O O . THR B 1 141 ? 2.6 -19.375 -5.957 1 93.19 141 THR B O 1
ATOM 4744 N N . SER B 1 142 ? 2.646 -19.141 -3.738 1 94.44 142 SER B N 1
ATOM 4745 C CA . SER B 1 142 ? 1.23 -18.812 -3.654 1 94.44 142 SER B CA 1
ATOM 4746 C C . SER B 1 142 ? 1.024 -17.453 -3 1 94.44 142 SER B C 1
ATOM 4748 O O . SER B 1 142 ? 1.961 -16.656 -2.904 1 94.44 142 SER B O 1
ATOM 4750 N N . GLY B 1 143 ? -0.176 -17.172 -2.631 1 95.56 143 GLY B N 1
ATOM 4751 C CA . GLY B 1 143 ? -0.528 -15.836 -2.164 1 95.56 143 GLY B CA 1
ATOM 4752 C C . GLY B 1 143 ? -0.141 -15.586 -0.719 1 95.56 143 GLY B C 1
ATOM 4753 O O . GLY B 1 143 ? 0.204 -16.516 0.007 1 95.56 143 GLY B O 1
ATOM 4754 N N . GLN B 1 144 ? -0.161 -14.383 -0.348 1 96.12 144 GLN B N 1
ATOM 4755 C CA . GLN B 1 144 ? 0.257 -13.945 0.982 1 96.12 144 GLN B CA 1
ATOM 4756 C C . GLN B 1 144 ? -0.693 -14.477 2.055 1 96.12 144 GLN B C 1
ATOM 4758 O O . GLN B 1 144 ? -0.261 -14.836 3.15 1 96.12 144 GLN B O 1
ATOM 4763 N N . ARG B 1 145 ? -2.004 -14.516 1.779 1 96.75 145 ARG B N 1
ATOM 4764 C CA . ARG B 1 145 ? -2.961 -15.031 2.756 1 96.75 145 ARG B CA 1
ATOM 4765 C C . ARG B 1 145 ? -2.725 -16.516 3.027 1 96.75 145 ARG B C 1
ATOM 4767 O O . ARG B 1 145 ? -2.793 -16.953 4.176 1 96.75 145 ARG B O 1
ATOM 4774 N N . SER B 1 146 ? -2.504 -17.203 1.915 1 96.5 146 SER B N 1
ATOM 4775 C CA . SER B 1 146 ? -2.168 -18.609 2.07 1 96.5 146 SER B CA 1
ATOM 4776 C C . SER B 1 146 ? -0.91 -18.797 2.914 1 96.5 146 SER B C 1
ATOM 4778 O O . SER B 1 146 ? -0.863 -19.656 3.791 1 96.5 146 SER B O 1
ATOM 4780 N N . LEU B 1 147 ? 0.104 -17.984 2.686 1 97.44 147 LEU B N 1
ATOM 4781 C CA . LEU B 1 147 ? 1.339 -18.062 3.459 1 97.44 147 LEU B CA 1
ATOM 4782 C C . LEU B 1 147 ? 1.073 -17.797 4.938 1 97.44 147 LEU B C 1
ATOM 4784 O O . LEU B 1 147 ? 1.563 -18.531 5.797 1 97.44 147 LEU B O 1
ATOM 4788 N N . LEU B 1 148 ? 0.275 -16.797 5.23 1 97.31 148 LEU B N 1
ATOM 4789 C CA . LEU B 1 148 ? 0.002 -16.438 6.617 1 97.31 148 LEU B CA 1
ATOM 4790 C C . LEU B 1 148 ? -0.697 -17.578 7.352 1 97.31 148 LEU B C 1
ATOM 4792 O O . LEU B 1 148 ? -0.364 -17.875 8.5 1 97.31 148 LEU B O 1
ATOM 4796 N N . VAL B 1 149 ? -1.657 -18.234 6.68 1 96 149 VAL B N 1
ATOM 4797 C CA . VAL B 1 149 ? -2.406 -19.297 7.34 1 96 149 VAL B CA 1
ATOM 4798 C C . VAL B 1 149 ? -1.485 -20.484 7.613 1 96 149 VAL B C 1
ATOM 4800 O O . VAL B 1 149 ? -1.631 -21.156 8.625 1 96 149 VAL B O 1
ATOM 4803 N N . HIS B 1 150 ? -0.517 -20.719 6.742 1 95.5 150 HIS B N 1
ATOM 4804 C CA . HIS B 1 150 ? 0.397 -21.828 6.953 1 95.5 150 HIS B CA 1
ATOM 4805 C C . HIS B 1 150 ? 1.407 -21.516 8.055 1 95.5 150 HIS B C 1
ATOM 4807 O O . HIS B 1 150 ? 1.763 -22.391 8.844 1 95.5 150 HIS B O 1
ATOM 4813 N N . VAL B 1 151 ? 1.871 -20.297 8.117 1 96.31 151 VAL B N 1
ATOM 4814 C CA . VAL B 1 151 ? 2.777 -19.891 9.18 1 96.31 151 VAL B CA 1
ATOM 4815 C C . VAL B 1 151 ? 2.027 -19.844 10.508 1 96.31 151 VAL B C 1
ATOM 4817 O O . VAL B 1 151 ? 2.607 -20.109 11.562 1 96.31 151 VAL B O 1
ATOM 4820 N N . GLY B 1 152 ? 0.714 -19.594 10.469 1 94.31 152 GLY B N 1
ATOM 4821 C CA . GLY B 1 152 ? -0.099 -19.469 11.664 1 94.31 152 GLY B CA 1
ATOM 4822 C C . GLY B 1 152 ? -0.896 -20.734 11.977 1 94.31 152 GLY B C 1
ATOM 4823 O O . GLY B 1 152 ? -1.892 -20.672 12.703 1 94.31 152 GLY B O 1
ATOM 4824 N N . THR B 1 153 ? -0.512 -21.875 11.414 1 93.38 153 THR B N 1
ATOM 4825 C CA . THR B 1 153 ? -1.282 -23.094 11.531 1 93.38 153 THR B CA 1
ATOM 4826 C C . THR B 1 153 ? -1.506 -23.453 13 1 93.38 153 THR B C 1
ATOM 4828 O O . THR B 1 153 ? -2.617 -23.828 13.391 1 93.38 153 THR B O 1
ATOM 4831 N N . ASP B 1 154 ? -0.486 -23.344 13.859 1 92 154 ASP B N 1
ATOM 4832 C CA . ASP B 1 154 ? -0.597 -23.719 15.266 1 92 154 ASP B CA 1
ATOM 4833 C C . ASP B 1 154 ? -1.639 -22.875 15.984 1 92 154 ASP B C 1
ATOM 4835 O O . ASP B 1 154 ? -2.479 -23.406 16.719 1 92 154 ASP B O 1
ATOM 4839 N N . VAL B 1 155 ? -1.6 -21.578 15.75 1 91.44 155 VAL B N 1
ATOM 4840 C CA . VAL B 1 155 ? -2.547 -20.672 16.391 1 91.44 155 VAL B CA 1
ATOM 4841 C C . VAL B 1 155 ? -3.959 -20.969 15.883 1 91.44 155 VAL B C 1
ATOM 4843 O O . VAL B 1 155 ? -4.918 -20.938 16.656 1 91.44 155 VAL B O 1
ATOM 4846 N N . ILE B 1 156 ? -4.07 -21.266 14.609 1 91.5 156 ILE B N 1
ATOM 4847 C CA . ILE B 1 156 ? -5.371 -21.547 14.016 1 91.5 156 ILE B CA 1
ATOM 4848 C C . ILE B 1 156 ? -5.941 -22.828 14.617 1 91.5 156 ILE B C 1
ATOM 4850 O O . ILE B 1 156 ? -7.113 -22.875 15 1 91.5 156 ILE B O 1
ATOM 4854 N N . ARG B 1 157 ? -5.117 -23.844 14.727 1 88.62 157 ARG B N 1
ATOM 4855 C CA . ARG B 1 157 ? -5.559 -25.109 15.297 1 88.62 157 ARG B CA 1
ATOM 4856 C C . ARG B 1 157 ? -5.973 -24.938 16.75 1 88.62 157 ARG B C 1
ATOM 4858 O O . ARG B 1 157 ? -6.949 -25.547 17.203 1 88.62 157 ARG B O 1
ATOM 4865 N N . GLU B 1 158 ? -5.227 -24.141 17.438 1 88 158 GLU B N 1
ATOM 4866 C CA . GLU B 1 158 ? -5.531 -23.875 18.844 1 88 158 GLU B CA 1
ATOM 4867 C C . GLU B 1 158 ? -6.867 -23.156 19 1 88 158 GLU B C 1
ATOM 4869 O O . GLU B 1 158 ? -7.691 -23.547 19.828 1 88 158 GLU B O 1
ATOM 4874 N N . LYS B 1 159 ? -7.094 -22.219 18.234 1 86.75 159 LYS B N 1
ATOM 4875 C CA . LYS B 1 159 ? -8.273 -21.375 18.391 1 86.75 159 LYS B CA 1
ATOM 4876 C C . LYS B 1 159 ? -9.508 -22.016 17.766 1 86.75 159 LYS B C 1
ATOM 4878 O O . LYS B 1 159 ? -10.609 -21.891 18.297 1 86.75 159 LYS B O 1
ATOM 4883 N N . VAL B 1 160 ? -9.336 -22.641 16.625 1 83.56 160 VAL B N 1
ATOM 4884 C CA . VAL B 1 160 ? -10.461 -23.266 15.93 1 83.56 160 VAL B CA 1
ATOM 4885 C C . VAL B 1 160 ? -10.781 -24.609 16.562 1 83.56 160 VAL B C 1
ATOM 4887 O O . VAL B 1 160 ? -11.945 -25.016 16.625 1 83.56 160 VAL B O 1
ATOM 4890 N N . GLY B 1 161 ? -9.828 -25.5 16.844 1 71.94 161 GLY B N 1
ATOM 4891 C CA . GLY B 1 161 ? -10.039 -26.797 17.469 1 71.94 161 GLY B CA 1
ATOM 4892 C C . GLY B 1 161 ? -10.742 -26.688 18.812 1 71.94 161 GLY B C 1
ATOM 4893 O O . GLY B 1 161 ? -11.539 -27.562 19.172 1 71.94 161 GLY B O 1
ATOM 4894 N N . ALA B 1 162 ? -10.43 -25.75 19.484 1 60.78 162 ALA B N 1
ATOM 4895 C CA . ALA B 1 162 ? -11.023 -25.578 20.797 1 60.78 162 ALA B CA 1
ATOM 4896 C C . ALA B 1 162 ? -12.516 -25.297 20.703 1 60.78 162 ALA B C 1
ATOM 4898 O O . ALA B 1 162 ? -13.273 -25.594 21.625 1 60.78 162 ALA B O 1
ATOM 4899 N N . SER B 1 163 ? -12.875 -24.734 19.656 1 56.31 163 SER B N 1
ATOM 4900 C CA . SER B 1 163 ? -14.258 -24.266 19.625 1 56.31 163 SER B CA 1
ATOM 4901 C C . SER B 1 163 ? -15.211 -25.375 19.203 1 56.31 163 SER B C 1
ATOM 4903 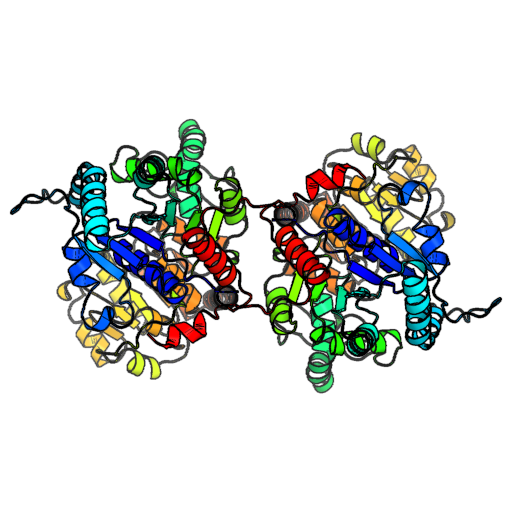O O . SER B 1 163 ? -16.406 -25.328 19.5 1 56.31 163 SER B O 1
ATOM 4905 N N . GLY B 1 164 ? -14.844 -26.531 18.891 1 52.75 164 GLY B N 1
ATOM 4906 C CA . GLY B 1 164 ? -15.742 -27.625 18.516 1 52.75 164 GLY B CA 1
ATOM 4907 C C . GLY B 1 164 ? -16.703 -27.25 17.406 1 52.75 164 GLY B C 1
ATOM 4908 O O . GLY B 1 164 ? -17.484 -28.078 16.953 1 52.75 164 GLY B O 1
ATOM 4909 N N . GLU B 1 165 ? -16.938 -25.938 17.156 1 58.19 165 GLU B N 1
ATOM 4910 C CA . GLU B 1 165 ? -17.984 -25.438 16.266 1 58.19 165 GLU B CA 1
ATOM 4911 C C . GLU B 1 165 ? -17.562 -25.531 14.805 1 58.19 165 GLU B C 1
ATOM 4913 O O . GLU B 1 165 ? -16.375 -25.453 14.492 1 58.19 165 GLU B O 1
ATOM 4918 N N . LYS B 1 166 ? -18.656 -25.812 13.922 1 62.53 166 LYS B N 1
ATOM 4919 C CA . LYS B 1 166 ? -18.469 -26.125 12.508 1 62.53 166 LYS B CA 1
ATOM 4920 C C . LYS B 1 166 ? -17.609 -25.078 11.82 1 62.53 166 LYS B C 1
ATOM 4922 O O . LYS B 1 166 ? -16.375 -25.188 11.812 1 62.53 166 LYS B O 1
ATOM 4927 N N . ASP B 1 167 ? -18.156 -24.203 11.055 1 80.81 167 ASP B N 1
ATOM 4928 C CA . ASP B 1 167 ? -17.438 -23.25 10.195 1 80.81 167 ASP B CA 1
ATOM 4929 C C . ASP B 1 167 ? -17.156 -21.953 10.93 1 80.81 167 ASP B C 1
ATOM 4931 O O . ASP B 1 167 ? -17.859 -20.953 10.734 1 80.81 167 ASP B O 1
ATOM 4935 N N . GLN B 1 168 ? -16.078 -21.797 11.836 1 85.56 168 GLN B N 1
ATOM 4936 C CA . GLN B 1 168 ? -15.68 -20.734 12.742 1 85.56 168 GLN B CA 1
ATOM 4937 C C . GLN B 1 168 ? -15.07 -19.562 11.969 1 85.56 168 GLN B C 1
ATOM 4939 O O . GLN B 1 168 ? -14.375 -19.766 10.977 1 85.56 168 GLN B O 1
ATOM 4944 N N . SER B 1 169 ? -15.422 -18.391 12.508 1 89.94 169 SER B N 1
ATOM 4945 C CA . SER B 1 169 ? -14.828 -17.188 11.953 1 89.94 169 SER B CA 1
ATOM 4946 C C . SER B 1 169 ? -13.344 -17.094 12.305 1 89.94 169 SER B C 1
ATOM 4948 O O . SER B 1 169 ? -12.914 -17.562 13.359 1 89.94 169 SER B O 1
ATOM 4950 N N . LEU B 1 170 ? -12.578 -16.5 11.461 1 92.62 170 LEU B N 1
ATOM 4951 C CA . LEU B 1 170 ? -11.148 -16.328 11.656 1 92.62 170 LEU B CA 1
ATOM 4952 C C . LEU B 1 170 ? -10.805 -14.883 12.008 1 92.62 170 LEU B C 1
ATOM 4954 O O . LEU B 1 170 ? -9.734 -14.391 11.648 1 92.62 170 LEU B O 1
ATOM 4958 N N . ASP B 1 171 ? -11.656 -14.18 12.656 1 88.81 171 ASP B N 1
ATOM 4959 C CA . ASP B 1 171 ? -11.547 -12.75 12.953 1 88.81 171 ASP B CA 1
ATOM 4960 C C . ASP B 1 171 ? -10.328 -12.469 13.82 1 88.81 171 ASP B C 1
ATOM 4962 O O . ASP B 1 171 ? -9.883 -11.32 13.922 1 88.81 171 ASP B O 1
ATOM 4966 N N . PHE B 1 172 ? -9.766 -13.531 14.398 1 89 172 PHE B N 1
ATOM 4967 C CA . PHE B 1 172 ? -8.602 -13.352 15.258 1 89 172 PHE B CA 1
ATOM 4968 C C . PHE B 1 172 ? -7.34 -13.156 14.43 1 89 172 PHE B C 1
ATOM 4970 O O . PHE B 1 172 ? -6.309 -12.719 14.945 1 89 172 PHE B O 1
ATOM 4977 N N . LEU B 1 173 ? -7.336 -13.57 13.234 1 90.44 173 LEU B N 1
ATOM 4978 C CA . LEU B 1 173 ? -6.219 -13.359 12.328 1 90.44 173 LEU B CA 1
ATOM 4979 C C . LEU B 1 173 ? -6.375 -12.055 11.562 1 90.44 173 LEU B C 1
ATOM 4981 O O . LEU B 1 173 ? -7.41 -11.82 10.93 1 90.44 173 LEU B O 1
ATOM 4985 N N . PRO B 1 174 ? -5.375 -11.172 11.664 1 86.62 174 PRO B N 1
ATOM 4986 C CA . PRO B 1 174 ? -5.48 -9.906 10.93 1 86.62 174 PRO B CA 1
ATOM 4987 C C . PRO B 1 174 ? -5.77 -10.117 9.445 1 86.62 174 PRO B C 1
ATOM 4989 O O . PRO B 1 174 ? -5.082 -10.891 8.781 1 86.62 174 PRO B O 1
ATOM 4992 N N . GLY B 1 175 ? -6.766 -9.453 8.961 1 88.19 175 GLY B N 1
ATOM 4993 C CA . GLY B 1 175 ? -7.141 -9.523 7.562 1 88.19 175 GLY B CA 1
ATOM 4994 C C . GLY B 1 175 ? -8.117 -10.648 7.262 1 88.19 175 GLY B C 1
ATOM 4995 O O . GLY B 1 175 ? -8.523 -10.828 6.113 1 88.19 175 GLY B O 1
ATOM 4996 N N . PHE B 1 176 ? -8.609 -11.391 8.312 1 93.69 176 PHE B N 1
ATOM 4997 C CA . PHE B 1 176 ? -9.422 -12.57 8.047 1 93.69 176 PHE B CA 1
ATOM 4998 C C . PHE B 1 176 ? -10.797 -12.43 8.688 1 93.69 176 PHE B C 1
ATOM 5000 O O . PHE B 1 176 ? -11.453 -13.43 8.992 1 93.69 176 PHE B O 1
ATOM 5007 N N . SER B 1 177 ? -11.273 -11.195 8.859 1 87.88 177 SER B N 1
ATOM 5008 C CA . SER B 1 177 ? -12.562 -10.969 9.508 1 87.88 177 SER B CA 1
ATOM 5009 C C . SER B 1 177 ? -13.703 -11.531 8.664 1 87.88 177 SER B C 1
ATOM 5011 O O . SER B 1 177 ? -14.758 -11.898 9.195 1 87.88 177 SER B O 1
ATOM 5013 N N . ALA B 1 178 ? -13.508 -11.609 7.379 1 90.88 178 ALA B N 1
ATOM 5014 C CA . ALA B 1 178 ? -14.562 -12.07 6.484 1 90.88 178 ALA B CA 1
ATOM 5015 C C . ALA B 1 178 ? -14.375 -13.539 6.113 1 90.88 178 ALA B C 1
ATOM 5017 O O . ALA B 1 178 ? -15 -14.039 5.18 1 90.88 178 ALA B O 1
ATOM 5018 N N . PHE B 1 179 ? -13.508 -14.273 6.836 1 94 179 PHE B N 1
ATOM 5019 C CA . PHE B 1 179 ? -13.156 -15.633 6.461 1 94 179 PHE B CA 1
ATOM 5020 C C . PHE B 1 179 ? -13.57 -16.625 7.547 1 94 179 PHE B C 1
ATOM 5022 O O . PHE B 1 179 ? -13.75 -16.234 8.703 1 94 179 PHE B O 1
ATOM 5029 N N . HIS B 1 180 ? -13.75 -17.875 7.086 1 92.88 180 HIS B N 1
ATOM 5030 C CA . HIS B 1 180 ? -14.117 -18.984 7.969 1 92.88 180 HIS B CA 1
ATOM 5031 C C . HIS B 1 180 ? -13.156 -20.156 7.809 1 92.88 180 HIS B C 1
ATOM 5033 O O . HIS B 1 180 ? -12.406 -20.219 6.832 1 92.88 180 HIS B O 1
ATOM 5039 N N . ALA B 1 181 ? -13.195 -21.047 8.75 1 90.88 181 ALA B N 1
ATOM 5040 C CA . ALA B 1 181 ? -12.32 -22.219 8.734 1 90.88 181 ALA B CA 1
ATOM 5041 C C . ALA B 1 181 ? -12.508 -23.031 7.465 1 90.88 181 ALA B C 1
ATOM 5043 O O . ALA B 1 181 ? -11.562 -23.625 6.953 1 90.88 181 ALA B O 1
ATOM 5044 N N . SER B 1 182 ? -13.672 -22.984 6.859 1 89.12 182 SER B N 1
ATOM 5045 C CA . SER B 1 182 ? -13.984 -23.75 5.66 1 89.12 182 SER B CA 1
ATOM 5046 C C . SER B 1 182 ? -13.281 -23.188 4.434 1 89.12 182 SER B C 1
ATOM 5048 O O . SER B 1 182 ? -13.211 -23.828 3.391 1 89.12 182 SER B O 1
ATOM 5050 N N . ASP B 1 183 ? -12.766 -21.938 4.574 1 92.25 183 ASP B N 1
ATOM 5051 C CA . ASP B 1 183 ? -12.07 -21.297 3.463 1 92.25 183 ASP B CA 1
ATOM 5052 C C . ASP B 1 183 ? -10.602 -21.719 3.424 1 92.25 183 ASP B C 1
ATOM 5054 O O . ASP B 1 183 ? -9.906 -21.484 2.43 1 92.25 183 ASP B O 1
ATOM 5058 N N . LEU B 1 184 ? -10.203 -22.375 4.504 1 92.44 184 LEU B N 1
ATOM 5059 C CA . LEU B 1 184 ? -8.789 -22.672 4.648 1 92.44 184 LEU B CA 1
ATOM 5060 C C . LEU B 1 184 ? -8.406 -23.906 3.828 1 92.44 184 LEU B C 1
ATOM 5062 O O . LEU B 1 184 ? -9.25 -24.766 3.574 1 92.44 184 LEU B O 1
ATOM 5066 N N . PRO B 1 185 ? -7.098 -23.969 3.369 1 90.12 185 PRO B N 1
ATOM 5067 C CA . PRO B 1 185 ? -6.641 -25.219 2.746 1 90.12 185 PRO B CA 1
ATOM 5068 C C . PRO B 1 185 ? -6.809 -26.422 3.662 1 90.12 185 PRO B C 1
ATOM 5070 O O . PRO B 1 185 ? -6.652 -26.312 4.879 1 90.12 185 PRO B O 1
ATOM 5073 N N . GLU B 1 186 ? -6.996 -27.5 2.992 1 83.19 186 GLU B N 1
ATOM 5074 C CA . GLU B 1 186 ? -7.105 -28.734 3.75 1 83.19 186 GLU B CA 1
ATOM 5075 C C . GLU B 1 186 ? -5.832 -29.016 4.547 1 83.19 186 GLU B C 1
ATOM 5077 O O . GLU B 1 186 ? -4.727 -28.766 4.062 1 83.19 186 GLU B O 1
ATOM 5082 N N . GLY B 1 187 ? -5.941 -29.422 5.727 1 81.38 187 GLY B N 1
ATOM 5083 C CA . GLY B 1 187 ? -4.789 -29.781 6.531 1 81.38 187 GLY B CA 1
ATOM 5084 C C . GLY B 1 187 ? -4.375 -28.703 7.508 1 81.38 187 GLY B C 1
ATOM 5085 O O . GLY B 1 187 ? -3.568 -28.938 8.406 1 81.38 187 GLY B O 1
ATOM 5086 N N . VAL B 1 188 ? -4.918 -27.484 7.34 1 83.56 188 VAL B N 1
ATOM 5087 C CA . VAL B 1 188 ? -4.547 -26.422 8.258 1 83.56 188 VAL B CA 1
ATOM 5088 C C . VAL B 1 188 ? -5.359 -26.531 9.547 1 83.56 188 VAL B C 1
ATOM 5090 O O . VAL B 1 188 ? -4.797 -26.547 10.641 1 83.56 188 VAL B O 1
ATOM 5093 N N . ALA B 1 189 ? -6.637 -26.578 9.492 1 71.12 189 ALA B N 1
ATOM 5094 C CA . ALA B 1 189 ? -7.453 -26.641 10.703 1 71.12 189 ALA B CA 1
ATOM 5095 C C . ALA B 1 189 ? -7.609 -28.078 11.18 1 71.12 189 ALA B C 1
ATOM 5097 O O . ALA B 1 189 ? -7.293 -28.391 12.328 1 71.12 189 ALA B O 1
ATOM 5098 N N . PHE B 1 190 ? -8.305 -29 10.602 1 66.19 190 PHE B N 1
ATOM 5099 C CA . PHE B 1 190 ? -8.625 -30.266 11.25 1 66.19 190 PHE B CA 1
ATOM 5100 C C . PHE B 1 190 ? -8.438 -31.438 10.281 1 66.19 190 PHE B C 1
ATOM 5102 O O . PHE B 1 190 ? -7.656 -32.344 10.555 1 66.19 190 PHE B O 1
ATOM 5109 N N . GLU B 1 191 ? -8.953 -31.281 9.383 1 64.38 191 GLU B N 1
ATOM 5110 C CA . GLU B 1 191 ? -9.102 -32.469 8.547 1 64.38 191 GLU B CA 1
ATOM 5111 C C . GLU B 1 191 ? -7.809 -32.781 7.801 1 64.38 191 GLU B C 1
ATOM 5113 O O . GLU B 1 191 ? -7.184 -31.906 7.223 1 64.38 191 GLU B O 1
ATOM 5118 N N . ASN B 1 192 ? -7.352 -34.031 7.957 1 67.25 192 ASN B N 1
ATOM 5119 C CA . ASN B 1 192 ? -6.246 -34.594 7.18 1 67.25 192 ASN B CA 1
ATOM 5120 C C . ASN B 1 192 ? -4.918 -33.938 7.555 1 67.25 192 ASN B C 1
ATOM 5122 O O . ASN B 1 192 ? -4.062 -33.719 6.695 1 67.25 192 ASN B O 1
ATOM 5126 N N . SER B 1 193 ? -4.867 -33.562 8.93 1 73.75 193 SER B N 1
ATOM 5127 C CA . SER B 1 193 ? -3.678 -32.844 9.391 1 73.75 193 SER B CA 1
ATOM 5128 C C . SER B 1 193 ? -2.465 -33.75 9.438 1 73.75 193 SER B C 1
ATOM 5130 O O . SER B 1 193 ? -1.325 -33.312 9.484 1 73.75 193 SER B O 1
ATOM 5132 N N . GLU B 1 194 ? -2.775 -35 9.211 1 76.06 194 GLU B N 1
ATOM 5133 C CA . GLU B 1 194 ? -1.67 -35.938 9.305 1 76.06 194 GLU B CA 1
ATOM 5134 C C . GLU B 1 194 ? -1.207 -36.406 7.926 1 76.06 194 GLU B C 1
ATOM 5136 O O . GLU B 1 194 ? -0.271 -37.188 7.809 1 76.06 194 GLU B O 1
ATOM 5141 N N . SER B 1 195 ? -1.898 -35.844 6.941 1 77.62 195 SER B N 1
ATOM 5142 C CA . SER B 1 195 ? -1.444 -36.156 5.594 1 77.62 195 SER B CA 1
ATOM 5143 C C . SER B 1 195 ? -0.026 -35.656 5.352 1 77.62 195 SER B C 1
ATOM 5145 O O . SER B 1 195 ? 0.407 -34.688 5.973 1 77.62 195 SER B O 1
ATOM 5147 N N . PRO B 1 196 ? 0.633 -36.312 4.516 1 78.25 196 PRO B N 1
ATOM 5148 C CA . PRO B 1 196 ? 2.018 -35.938 4.25 1 78.25 196 PRO B CA 1
ATOM 5149 C C . PRO B 1 196 ? 2.137 -34.469 3.787 1 78.25 196 PRO B C 1
ATOM 5151 O O . PRO B 1 196 ? 3.055 -33.75 4.203 1 78.25 196 PRO B O 1
ATOM 5154 N N . ILE B 1 197 ? 1.216 -34.062 2.988 1 81.12 197 ILE B N 1
ATOM 5155 C CA . ILE B 1 197 ? 1.271 -32.719 2.484 1 81.12 197 ILE B CA 1
ATOM 5156 C C . ILE B 1 197 ? 0.992 -31.719 3.619 1 81.12 197 ILE B C 1
ATOM 5158 O O . ILE B 1 197 ? 1.654 -30.688 3.73 1 81.12 197 ILE B O 1
ATOM 5162 N N . ALA B 1 198 ? 0.018 -32.094 4.43 1 85.56 198 ALA B N 1
ATOM 5163 C CA . ALA B 1 198 ? -0.321 -31.219 5.559 1 85.56 198 ALA B CA 1
ATOM 5164 C C . ALA B 1 198 ? 0.856 -31.094 6.523 1 85.56 198 ALA B C 1
ATOM 5166 O O . ALA B 1 198 ? 1.143 -30 7.02 1 85.56 198 ALA B O 1
ATOM 5167 N N . VAL B 1 199 ? 1.479 -32.188 6.727 1 87.75 199 VAL B N 1
ATOM 5168 C CA . VAL B 1 199 ? 2.631 -32.219 7.621 1 87.75 199 VAL B CA 1
ATOM 5169 C C . VAL B 1 199 ? 3.768 -31.391 7.012 1 87.75 199 VAL B C 1
ATOM 5171 O O . VAL B 1 199 ? 4.434 -30.625 7.707 1 87.75 199 VAL B O 1
ATOM 5174 N N . MET B 1 200 ? 3.949 -31.547 5.762 1 90 200 MET B N 1
ATOM 5175 C CA . MET B 1 200 ? 5 -30.828 5.047 1 90 200 MET B CA 1
ATOM 5176 C C . MET B 1 200 ? 4.793 -29.328 5.148 1 90 200 MET B C 1
ATOM 5178 O O . MET B 1 200 ? 5.719 -28.594 5.504 1 90 200 MET B O 1
ATOM 5182 N N . VAL B 1 201 ? 3.625 -28.891 4.895 1 91.56 201 VAL B N 1
ATOM 5183 C CA . VAL B 1 201 ? 3.348 -27.453 4.852 1 91.56 201 VAL B CA 1
ATOM 5184 C C . VAL B 1 201 ? 3.352 -26.891 6.266 1 91.56 201 VAL B C 1
ATOM 5186 O O . VAL B 1 201 ? 3.754 -25.734 6.477 1 91.56 201 VAL B O 1
ATOM 5189 N N . HIS B 1 202 ? 2.93 -27.734 7.188 1 93.12 202 HIS B N 1
ATOM 5190 C CA . HIS B 1 202 ? 3.008 -27.312 8.578 1 93.12 202 HIS B CA 1
ATOM 5191 C C . HIS B 1 202 ? 4.453 -27.078 9.008 1 93.12 202 HIS B C 1
ATOM 5193 O O . HIS B 1 202 ? 4.773 -26.062 9.617 1 93.12 202 HIS B O 1
ATOM 5199 N N . LYS B 1 203 ? 5.309 -28.031 8.672 1 94.25 203 LYS B N 1
ATOM 5200 C CA . LYS B 1 203 ? 6.73 -27.891 8.984 1 94.25 203 LYS B CA 1
ATOM 5201 C C . LYS B 1 203 ? 7.328 -26.672 8.273 1 94.25 203 LYS B C 1
ATOM 5203 O O . LYS B 1 203 ? 8.148 -25.953 8.852 1 94.25 203 LYS B O 1
ATOM 5208 N N . MET B 1 204 ? 6.926 -26.531 7.094 1 96 204 MET B N 1
ATOM 5209 C CA . MET B 1 204 ? 7.352 -25.344 6.352 1 96 204 MET B CA 1
ATOM 5210 C C . MET B 1 204 ? 7.027 -24.062 7.129 1 96 204 MET B C 1
ATOM 5212 O O . MET B 1 204 ? 7.895 -23.219 7.316 1 96 204 MET B O 1
ATOM 5216 N N . GLY B 1 205 ? 5.789 -23.953 7.578 1 96.12 205 GLY B N 1
ATOM 5217 C CA . GLY B 1 205 ? 5.367 -22.781 8.336 1 96.12 205 GLY B CA 1
ATOM 5218 C C . GLY B 1 205 ? 6.203 -22.547 9.578 1 96.12 205 GLY B C 1
ATOM 5219 O O . GLY B 1 205 ? 6.477 -21.406 9.945 1 96.12 205 GLY B O 1
ATOM 5220 N N . GLN B 1 206 ? 6.676 -23.531 10.125 1 95.62 206 GLN B N 1
ATOM 5221 C CA . GLN B 1 206 ? 7.465 -23.453 11.344 1 95.62 206 GLN B CA 1
ATOM 5222 C C . GLN B 1 206 ? 8.898 -23.031 11.055 1 95.62 206 GLN B C 1
ATOM 5224 O O . GLN B 1 206 ? 9.539 -22.375 11.875 1 95.62 206 GLN B O 1
ATOM 5229 N N . LYS B 1 207 ? 9.391 -23.344 9.883 1 97.31 207 LYS B N 1
ATOM 5230 C CA . LYS B 1 207 ? 10.812 -23.172 9.609 1 97.31 207 LYS B CA 1
ATOM 5231 C C . LYS B 1 207 ? 11.062 -21.859 8.852 1 97.31 207 LYS B C 1
ATOM 5233 O O . LYS B 1 207 ? 12.141 -21.281 8.953 1 97.31 207 LYS B O 1
ATOM 5238 N N . LEU B 1 208 ? 10.109 -21.344 8.156 1 97.69 208 LEU B N 1
ATOM 5239 C CA . LEU B 1 208 ? 10.289 -20.172 7.293 1 97.69 208 LEU B CA 1
ATOM 5240 C C . LEU B 1 208 ? 10.773 -18.969 8.094 1 97.69 208 LEU B C 1
ATOM 5242 O O . LEU B 1 208 ? 11.578 -18.188 7.602 1 97.69 208 LEU B O 1
ATOM 5246 N N . PRO B 1 209 ? 10.367 -18.812 9.375 1 96.56 209 PRO B N 1
ATOM 5247 C CA . PRO B 1 209 ? 10.844 -17.656 10.141 1 96.56 209 PRO B CA 1
ATOM 5248 C C . PRO B 1 209 ? 12.352 -17.656 10.336 1 96.56 209 PRO B C 1
ATOM 5250 O O . PRO B 1 209 ? 12.938 -16.625 10.688 1 96.56 209 PRO B O 1
ATOM 5253 N N . GLN B 1 210 ? 13.016 -18.719 10.062 1 95.75 210 GLN B N 1
ATOM 5254 C CA . GLN B 1 210 ? 14.461 -18.797 10.234 1 95.75 210 GLN B CA 1
ATOM 5255 C C . GLN B 1 210 ? 15.203 -18.406 8.961 1 95.75 210 GLN B C 1
ATOM 5257 O O . GLN B 1 210 ? 16.422 -18.234 8.977 1 95.75 210 GLN B O 1
ATOM 5262 N N . ALA B 1 211 ? 14.531 -18.266 7.871 1 97.31 211 ALA B N 1
ATOM 5263 C CA . ALA B 1 211 ? 15.148 -17.938 6.586 1 97.31 211 ALA B CA 1
ATOM 5264 C C . ALA B 1 211 ? 15.773 -16.547 6.602 1 97.31 211 ALA B C 1
ATOM 5266 O O . ALA B 1 211 ? 15.32 -15.672 7.34 1 97.31 211 ALA B O 1
ATOM 5267 N N . THR B 1 212 ? 16.797 -16.375 5.812 1 96.06 212 THR B N 1
ATOM 5268 C CA . THR B 1 212 ? 17.406 -15.062 5.617 1 96.06 212 THR B CA 1
ATOM 5269 C C . THR B 1 212 ? 16.391 -14.102 4.992 1 96.06 212 THR B C 1
ATOM 5271 O O . THR B 1 212 ? 16.281 -12.953 5.418 1 96.06 212 THR B O 1
ATOM 5274 N N . ALA B 1 213 ? 15.758 -14.555 4.016 1 96.94 213 ALA B N 1
ATOM 5275 C CA . ALA B 1 213 ? 14.711 -13.812 3.332 1 96.94 213 ALA B CA 1
ATOM 5276 C C . ALA B 1 213 ? 13.68 -14.75 2.717 1 96.94 213 ALA B C 1
ATOM 5278 O O . ALA B 1 213 ? 14.039 -15.766 2.109 1 96.94 213 ALA B O 1
ATOM 5279 N N . VAL B 1 214 ? 12.438 -14.461 2.941 1 98.31 214 VAL B N 1
ATOM 5280 C CA . VAL B 1 214 ? 11.359 -15.188 2.285 1 98.31 214 VAL B CA 1
ATOM 5281 C C . VAL B 1 214 ? 10.852 -14.398 1.084 1 98.31 214 VAL B C 1
ATOM 5283 O O . VAL B 1 214 ? 10.445 -13.234 1.222 1 98.31 214 VAL B O 1
ATOM 5286 N N . ALA B 1 215 ? 10.938 -14.969 -0.079 1 98.38 215 ALA B N 1
ATOM 5287 C CA . ALA B 1 215 ? 10.453 -14.336 -1.304 1 98.38 215 ALA B CA 1
ATOM 5288 C C . ALA B 1 215 ? 9.07 -14.867 -1.688 1 98.38 215 ALA B C 1
ATOM 5290 O O . ALA B 1 215 ? 8.742 -16.016 -1.407 1 98.38 215 ALA B O 1
ATOM 5291 N N . ILE B 1 216 ? 8.281 -14.023 -2.318 1 98.19 216 ILE B N 1
ATOM 5292 C CA . ILE B 1 216 ? 6.934 -14.445 -2.682 1 98.19 216 ILE B CA 1
ATOM 5293 C C . ILE B 1 216 ? 6.586 -13.906 -4.07 1 98.19 216 ILE B C 1
ATOM 5295 O O . ILE B 1 216 ? 6.922 -12.773 -4.406 1 98.19 216 ILE B O 1
ATOM 5299 N N . ASN B 1 217 ? 5.945 -14.805 -4.887 1 96.81 217 ASN B N 1
ATOM 5300 C CA . ASN B 1 217 ? 5.422 -14.375 -6.18 1 96.81 217 ASN B CA 1
ATOM 5301 C C . ASN B 1 217 ? 4.113 -13.602 -6.023 1 96.81 217 ASN B C 1
ATOM 5303 O O . ASN B 1 217 ? 3.043 -14.125 -6.355 1 96.81 217 ASN B O 1
ATOM 5307 N N . SER B 1 218 ? 4.145 -12.422 -5.508 1 97.25 218 SER B N 1
ATOM 5308 C CA . SER B 1 218 ? 3.043 -11.492 -5.293 1 97.25 218 SER B CA 1
ATOM 5309 C C . SER B 1 218 ? 3.539 -10.047 -5.258 1 97.25 218 SER B C 1
ATOM 5311 O O . SER B 1 218 ? 4.691 -9.773 -5.594 1 97.25 218 SER B O 1
ATOM 5313 N N . PHE B 1 219 ? 2.699 -9.109 -5.07 1 96.19 219 PHE B N 1
ATOM 5314 C CA . PHE B 1 219 ? 3.084 -7.719 -4.887 1 96.19 219 PHE B CA 1
ATOM 5315 C C . PHE B 1 219 ? 2.445 -7.137 -3.633 1 96.19 219 PHE B C 1
ATOM 5317 O O . PHE B 1 219 ? 1.33 -7.516 -3.266 1 96.19 219 PHE B O 1
ATOM 5324 N N . GLN B 1 220 ? 3.135 -6.328 -3.014 1 94.81 220 GLN B N 1
ATOM 5325 C CA . GLN B 1 220 ? 2.877 -5.934 -1.634 1 94.81 220 GLN B CA 1
ATOM 5326 C C . GLN B 1 220 ? 1.495 -5.301 -1.491 1 94.81 220 GLN B C 1
ATOM 5328 O O . GLN B 1 220 ? 0.762 -5.605 -0.548 1 94.81 220 GLN B O 1
ATOM 5333 N N . ASP B 1 221 ? 1.108 -4.453 -2.383 1 92.44 221 ASP B N 1
ATOM 5334 C CA . ASP B 1 221 ? -0.003 -3.525 -2.207 1 92.44 221 ASP B CA 1
ATOM 5335 C C . ASP B 1 221 ? -1.345 -4.234 -2.377 1 92.44 221 ASP B C 1
ATOM 5337 O O . ASP B 1 221 ? -2.4 -3.643 -2.141 1 92.44 221 ASP B O 1
ATOM 5341 N N . ILE B 1 222 ? -1.356 -5.508 -2.701 1 93.25 222 ILE B N 1
ATOM 5342 C CA . ILE B 1 222 ? -2.607 -6.219 -2.939 1 93.25 222 ILE B CA 1
ATOM 5343 C C . ILE B 1 222 ? -3.248 -6.602 -1.607 1 93.25 222 ILE B C 1
ATOM 5345 O O . ILE B 1 222 ? -4.453 -6.852 -1.54 1 93.25 222 ILE B O 1
ATOM 5349 N N . ASP B 1 223 ? -2.48 -6.699 -0.524 1 90.94 223 ASP B N 1
ATOM 5350 C CA . ASP B 1 223 ? -2.977 -7.188 0.76 1 90.94 223 ASP B CA 1
ATOM 5351 C C . ASP B 1 223 ? -2.111 -6.676 1.911 1 90.94 223 ASP B C 1
ATOM 5353 O O . ASP B 1 223 ? -1.46 -7.465 2.6 1 90.94 223 ASP B O 1
ATOM 5357 N N . LEU B 1 224 ? -2.262 -5.473 2.289 1 90.69 224 LEU B N 1
ATOM 5358 C CA . LEU B 1 224 ? -1.32 -4.805 3.182 1 90.69 224 LEU B CA 1
ATOM 5359 C C . LEU B 1 224 ? -1.438 -5.352 4.602 1 90.69 224 LEU B C 1
ATOM 5361 O O . LEU B 1 224 ? -0.428 -5.551 5.281 1 90.69 224 LEU B O 1
ATOM 5365 N N . GLU B 1 225 ? -2.66 -5.621 5.145 1 88.81 225 GLU B N 1
ATOM 5366 C CA . GLU B 1 225 ? -2.84 -6.121 6.508 1 88.81 225 GLU B CA 1
ATOM 5367 C C . GLU B 1 225 ? -2.092 -7.434 6.715 1 88.81 225 GLU B C 1
ATOM 5369 O O . GLU B 1 225 ? -1.437 -7.625 7.742 1 88.81 225 GLU B O 1
ATOM 5374 N N . VAL B 1 226 ? -2.191 -8.273 5.707 1 94.19 226 VAL B N 1
ATOM 5375 C CA . VAL B 1 226 ? -1.549 -9.578 5.777 1 94.19 226 VAL B CA 1
ATOM 5376 C C . VAL B 1 226 ? -0.037 -9.422 5.633 1 94.19 226 VAL B C 1
ATOM 5378 O O . VAL B 1 226 ? 0.732 -10.109 6.309 1 94.19 226 VAL B O 1
ATOM 5381 N N . VAL B 1 227 ? 0.382 -8.508 4.777 1 94.81 227 VAL B N 1
ATOM 5382 C CA . VAL B 1 227 ? 1.798 -8.25 4.543 1 94.81 227 VAL B CA 1
ATOM 5383 C C . VAL B 1 227 ? 2.467 -7.809 5.844 1 94.81 227 VAL B C 1
ATOM 5385 O O . VAL B 1 227 ? 3.547 -8.297 6.188 1 94.81 227 VAL B O 1
ATOM 5388 N N . PHE B 1 228 ? 1.816 -6.965 6.594 1 92.19 228 PHE B N 1
ATOM 5389 C CA . PHE B 1 228 ? 2.381 -6.461 7.84 1 92.19 228 PHE B CA 1
ATOM 5390 C C . PHE B 1 228 ? 2.555 -7.586 8.852 1 92.19 228 PHE B C 1
ATOM 5392 O O . PHE B 1 228 ? 3.574 -7.656 9.539 1 92.19 228 PHE B O 1
ATOM 5399 N N . GLU B 1 229 ? 1.592 -8.477 8.906 1 93.5 229 GLU B N 1
ATOM 5400 C CA . GLU B 1 229 ? 1.684 -9.609 9.82 1 93.5 229 GLU B CA 1
ATOM 5401 C C . GLU B 1 229 ? 2.84 -10.531 9.445 1 93.5 229 GLU B C 1
ATOM 5403 O O . GLU B 1 229 ? 3.551 -11.031 10.312 1 93.5 229 GLU B O 1
ATOM 5408 N N . LEU B 1 230 ? 3.035 -10.719 8.18 1 96.69 230 LEU B N 1
ATOM 5409 C CA . LEU B 1 230 ? 4.105 -11.594 7.707 1 96.69 230 LEU B CA 1
ATOM 5410 C C . LEU B 1 230 ? 5.469 -10.945 7.938 1 96.69 230 LEU B C 1
ATOM 5412 O O . LEU B 1 230 ? 6.438 -11.633 8.281 1 96.69 230 LEU B O 1
ATOM 5416 N N . LYS B 1 231 ? 5.566 -9.648 7.766 1 93.56 231 LYS B N 1
ATOM 5417 C CA . LYS B 1 231 ? 6.824 -8.938 7.984 1 93.56 231 LYS B CA 1
ATOM 5418 C C . LYS B 1 231 ? 7.258 -9.023 9.445 1 93.56 231 LYS B C 1
ATOM 5420 O O . LYS B 1 231 ? 8.453 -9.039 9.742 1 93.56 231 LYS B O 1
ATOM 5425 N N . LYS B 1 232 ? 6.309 -9.156 10.359 1 90.75 232 LYS B N 1
ATOM 5426 C CA . LYS B 1 232 ? 6.609 -9.312 11.773 1 90.75 232 LYS B CA 1
ATOM 5427 C C . LYS B 1 232 ? 7.203 -10.688 12.062 1 90.75 232 LYS B C 1
ATOM 5429 O O . LYS B 1 232 ? 7.941 -10.859 13.031 1 90.75 232 LYS B O 1
ATOM 5434 N N . ARG B 1 233 ? 6.898 -11.617 11.203 1 94 233 ARG B N 1
ATOM 5435 C CA . ARG B 1 233 ? 7.23 -13.008 11.492 1 94 233 ARG B CA 1
ATOM 5436 C C . ARG B 1 233 ? 8.523 -13.414 10.805 1 94 233 ARG B C 1
ATOM 5438 O O . ARG B 1 233 ? 9.148 -14.406 11.18 1 94 233 ARG B O 1
ATOM 5445 N N . PHE B 1 234 ? 8.922 -12.719 9.766 1 96.25 234 PHE B N 1
ATOM 5446 C CA . PHE B 1 234 ? 10.102 -13.086 8.992 1 96.25 234 PHE B CA 1
ATOM 5447 C C . PHE B 1 234 ? 11.219 -12.062 9.195 1 96.25 234 PHE B C 1
ATOM 5449 O O . PHE B 1 234 ? 10.953 -10.898 9.5 1 96.25 234 PHE B O 1
ATOM 5456 N N . HIS B 1 235 ? 12.484 -12.539 9.016 1 93.44 235 HIS B N 1
ATOM 5457 C CA . HIS B 1 235 ? 13.602 -11.602 9.031 1 93.44 235 HIS B CA 1
ATOM 5458 C C . HIS B 1 235 ? 13.484 -10.586 7.898 1 93.44 235 HIS B C 1
ATOM 5460 O O . HIS B 1 235 ? 13.633 -9.383 8.117 1 93.44 235 HIS B O 1
ATOM 5466 N N . LYS B 1 236 ? 13.266 -11.047 6.707 1 94.56 236 LYS B N 1
ATOM 5467 C CA . LYS B 1 236 ? 12.945 -10.25 5.523 1 94.56 236 LYS B CA 1
ATOM 5468 C C . LYS B 1 236 ? 11.844 -10.906 4.699 1 94.56 236 LYS B C 1
ATOM 5470 O O . LYS B 1 236 ? 11.898 -12.109 4.426 1 94.56 236 LYS B O 1
ATOM 5475 N N . PHE B 1 237 ? 10.891 -10.195 4.488 1 97.06 237 PHE B N 1
ATOM 5476 C CA . PHE B 1 237 ? 9.805 -10.641 3.617 1 97.06 237 PHE B CA 1
ATOM 5477 C C . PHE B 1 237 ? 9.758 -9.805 2.34 1 97.06 237 PHE B C 1
ATOM 5479 O O . PHE B 1 237 ? 9.469 -8.609 2.381 1 97.06 237 PHE B O 1
ATOM 5486 N N . LEU B 1 238 ? 10.016 -10.438 1.164 1 97.25 238 LEU B N 1
ATOM 5487 C CA . LEU B 1 238 ? 10.281 -9.695 -0.06 1 97.25 238 LEU B CA 1
ATOM 5488 C C . LEU B 1 238 ? 9.32 -10.102 -1.168 1 97.25 238 LEU B C 1
ATOM 5490 O O . LEU B 1 238 ? 9.18 -11.289 -1.474 1 97.25 238 LEU B O 1
ATOM 5494 N N . HIS B 1 239 ? 8.617 -9.125 -1.726 1 97.31 239 HIS B N 1
ATOM 5495 C CA . HIS B 1 239 ? 7.73 -9.344 -2.861 1 97.31 239 HIS B CA 1
ATOM 5496 C C . HIS B 1 239 ? 8.492 -9.258 -4.18 1 97.31 239 HIS B C 1
ATOM 5498 O O . HIS B 1 239 ? 8.984 -8.188 -4.547 1 97.31 239 HIS B O 1
ATOM 5504 N N . VAL B 1 240 ? 8.461 -10.344 -4.938 1 96.12 240 VAL B N 1
ATOM 5505 C CA . VAL B 1 240 ? 9.297 -10.383 -6.137 1 96.12 240 VAL B CA 1
ATOM 5506 C C . VAL B 1 240 ? 8.414 -10.625 -7.363 1 96.12 240 VAL B C 1
ATOM 5508 O O . VAL B 1 240 ? 8.922 -10.953 -8.438 1 96.12 240 VAL B O 1
ATOM 5511 N N . GLY B 1 241 ? 7.133 -10.633 -7.199 1 94.5 241 GLY B N 1
ATOM 5512 C CA . GLY B 1 241 ? 6.199 -10.781 -8.305 1 94.5 241 GLY B CA 1
ATOM 5513 C C . GLY B 1 241 ? 5.465 -9.492 -8.641 1 94.5 241 GLY B C 1
ATOM 5514 O O . GLY B 1 241 ? 5.832 -8.422 -8.156 1 94.5 241 GLY B O 1
ATOM 5515 N N . PRO B 1 242 ? 4.484 -9.539 -9.484 1 94.88 242 PRO B N 1
ATOM 5516 C CA . PRO B 1 242 ? 3.996 -10.773 -10.094 1 94.88 242 PRO B CA 1
ATOM 5517 C C . PRO B 1 242 ? 4.84 -11.219 -11.289 1 94.88 242 PRO B C 1
ATOM 5519 O O . PRO B 1 242 ? 5.23 -10.391 -12.117 1 94.88 242 PRO B O 1
ATOM 5522 N N . PHE B 1 243 ? 5.008 -12.539 -11.398 1 92.31 243 PHE B N 1
ATOM 5523 C CA . PHE B 1 243 ? 5.824 -13.086 -12.477 1 92.31 243 PHE B CA 1
ATOM 5524 C C . PHE B 1 243 ? 5.109 -12.953 -13.812 1 92.31 243 PHE B C 1
ATOM 5526 O O . PHE B 1 243 ? 5.742 -13.023 -14.875 1 92.31 243 PHE B O 1
ATOM 5533 N N . SER B 1 244 ? 3.809 -12.711 -13.758 1 89.12 244 SER B N 1
ATOM 5534 C CA . SER B 1 244 ? 3.004 -12.586 -14.969 1 89.12 244 SER B CA 1
ATOM 5535 C C . SER B 1 244 ? 3.387 -11.328 -15.75 1 89.12 244 SER B C 1
ATOM 5537 O O . SER B 1 244 ? 3.047 -11.203 -16.922 1 89.12 244 SER B O 1
ATOM 5539 N N . LEU B 1 245 ? 4.074 -10.375 -15.094 1 89.31 245 LEU B N 1
ATOM 5540 C CA . LEU B 1 245 ? 4.438 -9.133 -15.766 1 89.31 245 LEU B CA 1
ATOM 5541 C C . LEU B 1 245 ? 5.875 -9.188 -16.281 1 89.31 245 LEU B C 1
ATOM 5543 O O . LEU B 1 245 ? 6.363 -8.227 -16.875 1 89.31 245 LEU B O 1
ATOM 5547 N N . THR B 1 246 ? 6.52 -10.281 -16.062 1 79.88 246 THR B N 1
ATOM 5548 C CA . THR B 1 246 ? 7.852 -10.453 -16.641 1 79.88 246 THR B CA 1
ATOM 5549 C C . THR B 1 246 ? 7.773 -10.805 -18.109 1 79.88 246 THR B C 1
ATOM 5551 O O . THR B 1 246 ? 6.895 -11.555 -18.531 1 79.88 246 THR B O 1
ATOM 5554 N N . PRO B 1 247 ? 8.594 -10.102 -18.797 1 68.44 247 PRO B N 1
ATOM 5555 C CA . PRO B 1 247 ? 8.539 -10.398 -20.234 1 68.44 247 PRO B CA 1
ATOM 5556 C C . PRO B 1 247 ? 8.844 -11.859 -20.547 1 68.44 247 PRO B C 1
ATOM 5558 O O . PRO B 1 247 ? 9.695 -12.469 -19.891 1 68.44 247 PRO B O 1
ATOM 5561 N N . THR B 1 248 ? 7.938 -12.406 -21.266 1 63.69 248 THR B N 1
ATOM 5562 C CA . THR B 1 248 ? 8.141 -13.789 -21.703 1 63.69 248 THR B CA 1
ATOM 5563 C C . THR B 1 248 ? 8.484 -13.836 -23.188 1 63.69 248 THR B C 1
ATOM 5565 O O . THR B 1 248 ? 8.25 -12.875 -23.906 1 63.69 248 THR B O 1
ATOM 5568 N N . ALA B 1 249 ? 9.164 -14.898 -23.547 1 63.59 249 ALA B N 1
ATOM 5569 C CA . ALA B 1 249 ? 9.492 -15.125 -24.953 1 63.59 249 ALA B CA 1
ATOM 5570 C C . ALA B 1 249 ? 8.242 -15.07 -25.828 1 63.59 249 ALA B C 1
ATOM 5572 O O . ALA B 1 249 ? 7.145 -15.391 -25.375 1 63.59 249 ALA B O 1
ATOM 5573 N N . PRO B 1 250 ? 8.484 -14.5 -27 1 67.19 250 PRO B N 1
ATOM 5574 C CA . PRO B 1 250 ? 7.344 -14.477 -27.922 1 67.19 250 PRO B CA 1
ATOM 5575 C C . PRO B 1 250 ? 6.738 -15.859 -28.141 1 67.19 250 PRO B C 1
ATOM 5577 O O . PRO B 1 250 ? 7.465 -16.859 -28.219 1 67.19 250 PRO B O 1
ATOM 5580 N N . ILE B 1 251 ? 5.496 -15.93 -27.875 1 72.19 251 ILE B N 1
ATOM 5581 C CA . ILE B 1 251 ? 4.805 -17.203 -28.062 1 72.19 251 ILE B CA 1
ATOM 5582 C C . ILE B 1 251 ? 3.982 -17.156 -29.344 1 72.19 251 ILE B C 1
ATOM 5584 O O . ILE B 1 251 ? 3.336 -16.141 -29.641 1 72.19 251 ILE B O 1
ATOM 5588 N N . HIS B 1 252 ? 4.145 -18.203 -30.141 1 79.25 252 HIS B N 1
ATOM 5589 C CA . HIS B 1 252 ? 3.381 -18.328 -31.375 1 79.25 252 HIS B CA 1
ATOM 5590 C C . HIS B 1 252 ? 1.94 -18.75 -31.094 1 79.25 252 HIS B C 1
ATOM 5592 O O . HIS B 1 252 ? 1.693 -19.625 -30.266 1 79.25 252 HIS B O 1
ATOM 5598 N N . ASP B 1 253 ? 1.008 -18.016 -31.734 1 85.12 253 ASP B N 1
ATOM 5599 C CA . ASP B 1 253 ? -0.408 -18.359 -31.625 1 85.12 253 ASP B CA 1
ATOM 5600 C C . ASP B 1 253 ? -0.753 -19.531 -32.531 1 85.12 253 ASP B C 1
ATOM 5602 O O . ASP B 1 253 ? -1.455 -19.375 -33.531 1 85.12 253 ASP B O 1
ATOM 5606 N N . GLU B 1 254 ? -0.425 -20.719 -32.094 1 87.19 254 GLU B N 1
ATOM 5607 C CA . GLU B 1 254 ? -0.501 -21.938 -32.906 1 87.19 254 GLU B CA 1
ATOM 5608 C C . GLU B 1 254 ? -1.937 -22.234 -33.344 1 87.19 254 GLU B C 1
ATOM 5610 O O . GLU B 1 254 ? -2.166 -22.766 -34.406 1 87.19 254 GLU B O 1
ATOM 5615 N N . HIS B 1 255 ? -2.941 -21.828 -32.625 1 92.19 255 HIS B N 1
ATOM 5616 C CA . HIS B 1 255 ? -4.32 -22.234 -32.875 1 92.19 255 HIS B CA 1
ATOM 5617 C C . HIS B 1 255 ? -5.168 -21.047 -33.312 1 92.19 255 HIS B C 1
ATOM 5619 O O . HIS B 1 255 ? -6.395 -21.156 -33.406 1 92.19 255 HIS B O 1
ATOM 5625 N N . GLY B 1 256 ? -4.562 -19.875 -33.469 1 94.25 256 GLY B N 1
ATOM 5626 C CA . GLY B 1 256 ? -5.246 -18.703 -33.969 1 94.25 256 GLY B CA 1
ATOM 5627 C C . GLY B 1 256 ? -6.23 -18.109 -33 1 94.25 256 GLY B C 1
ATOM 5628 O O . GLY B 1 256 ? -7.25 -17.531 -33.375 1 94.25 256 GLY B O 1
ATOM 5629 N N . CYS B 1 257 ? -6.023 -18.297 -31.75 1 96.12 257 CYS B N 1
ATOM 5630 C CA . CYS B 1 257 ? -6.938 -17.812 -30.719 1 96.12 257 CYS B CA 1
ATOM 5631 C C . CYS B 1 257 ? -6.941 -16.297 -30.672 1 96.12 257 CYS B C 1
ATOM 5633 O O . CYS B 1 257 ? -7.996 -15.672 -30.516 1 96.12 257 CYS B O 1
ATOM 5635 N N . LEU B 1 258 ? -5.812 -15.633 -30.828 1 95.56 258 LEU B N 1
ATOM 5636 C CA . LEU B 1 258 ? -5.727 -14.18 -30.75 1 95.56 258 LEU B CA 1
ATOM 5637 C C . LEU B 1 258 ? -6.422 -13.531 -31.953 1 95.56 258 LEU B C 1
ATOM 5639 O O . LEU B 1 258 ? -7.148 -12.547 -31.797 1 95.56 258 LEU B O 1
ATOM 5643 N N . GLU B 1 259 ? -6.156 -14.125 -33.125 1 95.25 259 GLU B N 1
ATOM 5644 C CA . GLU B 1 259 ? -6.855 -13.641 -34.312 1 95.25 259 GLU B CA 1
ATOM 5645 C C . GLU B 1 259 ? -8.367 -13.781 -34.156 1 95.25 259 GLU B C 1
ATOM 5647 O O . GLU B 1 259 ? -9.125 -12.906 -34.562 1 95.25 259 GLU B O 1
ATOM 5652 N N . TRP B 1 260 ? -8.742 -14.867 -33.625 1 97.38 260 TRP B N 1
ATOM 5653 C CA . TRP B 1 260 ? -10.164 -15.102 -33.375 1 97.38 260 TRP B CA 1
ATOM 5654 C C . TRP B 1 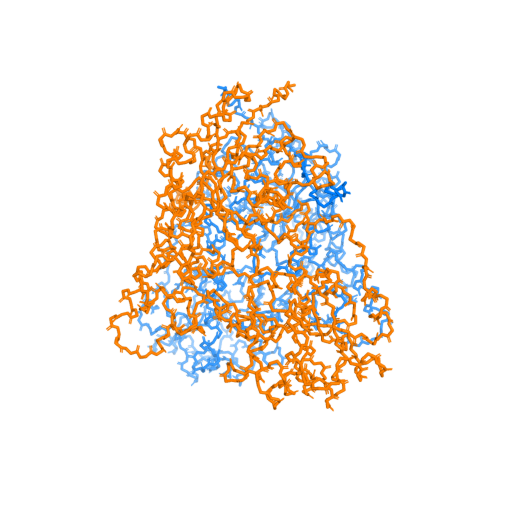260 ? -10.727 -14.062 -32.406 1 97.38 260 TRP B C 1
ATOM 5656 O O . TRP B 1 260 ? -11.828 -13.547 -32.625 1 97.38 260 TRP B O 1
ATOM 5666 N N . LEU B 1 261 ? -10.016 -13.719 -31.391 1 98 261 LEU B N 1
ATOM 5667 C CA . LEU B 1 261 ? -10.43 -12.734 -30.391 1 98 261 LEU B CA 1
ATOM 5668 C C . LEU B 1 261 ? -10.609 -11.359 -31.031 1 98 261 LEU B C 1
ATOM 5670 O O . LEU B 1 261 ? -11.5 -10.602 -30.641 1 98 261 LEU B O 1
ATOM 5674 N N . ASP B 1 262 ? -9.828 -11.031 -32.031 1 96.88 262 ASP B N 1
ATOM 5675 C CA . ASP B 1 262 ? -9.883 -9.742 -32.719 1 96.88 262 ASP B CA 1
ATOM 5676 C C . ASP B 1 262 ? -11.273 -9.5 -33.312 1 96.88 262 ASP B C 1
ATOM 5678 O O . ASP B 1 262 ? -11.648 -8.359 -33.562 1 96.88 262 ASP B O 1
ATOM 5682 N N . LYS B 1 263 ? -11.984 -10.523 -33.531 1 96.5 263 LYS B N 1
ATOM 5683 C CA . LYS B 1 263 ? -13.273 -10.43 -34.219 1 96.5 263 LYS B CA 1
ATOM 5684 C C . LYS B 1 263 ? -14.414 -10.258 -33.219 1 96.5 263 LYS B C 1
ATOM 5686 O O . LYS B 1 263 ? -15.586 -10.234 -33.625 1 96.5 263 LYS B O 1
ATOM 5691 N N . HIS B 1 264 ? -14.125 -10.141 -31.984 1 97.81 264 HIS B N 1
ATOM 5692 C CA . HIS B 1 264 ? -15.156 -10.062 -30.953 1 97.81 264 HIS B CA 1
ATOM 5693 C C . HIS B 1 264 ? -15.125 -8.711 -30.25 1 97.81 264 HIS B C 1
ATOM 5695 O O . HIS B 1 264 ? -14.094 -8.031 -30.234 1 97.81 264 HIS B O 1
ATOM 5701 N N . LYS B 1 265 ? -16.234 -8.359 -29.688 1 96.75 265 LYS B N 1
ATOM 5702 C CA . LYS B 1 265 ? -16.359 -7.086 -28.984 1 96.75 265 LYS B CA 1
ATOM 5703 C C . LYS B 1 265 ? -15.562 -7.086 -27.688 1 96.75 265 LYS B C 1
ATOM 5705 O O . LYS B 1 265 ? -15.227 -8.148 -27.156 1 96.75 265 LYS B O 1
ATOM 5710 N N . ARG B 1 266 ? -15.344 -5.93 -27.219 1 96.81 266 ARG B N 1
ATOM 5711 C CA . ARG B 1 266 ? -14.594 -5.754 -25.969 1 96.81 266 ARG B CA 1
ATOM 5712 C C . ARG B 1 266 ? -15.289 -6.457 -24.812 1 96.81 266 ARG B C 1
ATOM 5714 O O . ARG B 1 266 ? -16.516 -6.375 -24.672 1 96.81 266 ARG B O 1
ATOM 5721 N N . ALA B 1 267 ? -14.562 -7.18 -24.016 1 97.69 267 ALA B N 1
ATOM 5722 C CA . ALA B 1 267 ? -14.992 -7.793 -22.766 1 97.69 267 ALA B CA 1
ATOM 5723 C C . ALA B 1 267 ? -16.219 -8.68 -22.984 1 97.69 267 ALA B C 1
ATOM 5725 O O . ALA B 1 267 ? -17.141 -8.68 -22.172 1 97.69 267 ALA B O 1
ATOM 5726 N N . SER B 1 268 ? -16.188 -9.469 -24.047 1 97.81 268 SER B N 1
ATOM 5727 C CA . SER B 1 268 ? -17.375 -10.25 -24.375 1 97.81 268 SER B CA 1
ATOM 5728 C C . SER B 1 268 ? -17.078 -11.742 -24.344 1 97.81 268 SER B C 1
ATOM 5730 O O . SER B 1 268 ? -18 -12.562 -24.344 1 97.81 268 SER B O 1
ATOM 5732 N N . VAL B 1 269 ? -15.852 -12.133 -24.297 1 98.69 269 VAL B N 1
ATOM 5733 C CA . VAL B 1 269 ? -15.445 -13.523 -24.469 1 98.69 269 VAL B CA 1
ATOM 5734 C C . VAL B 1 269 ? -15.102 -14.133 -23.109 1 98.69 269 VAL B C 1
ATOM 5736 O O . VAL B 1 269 ? -14.438 -13.484 -22.281 1 98.69 269 VAL B O 1
ATOM 5739 N N . ALA B 1 270 ? -15.523 -15.359 -22.875 1 98.81 270 ALA B N 1
ATOM 5740 C CA . ALA B 1 270 ? -15.102 -16.125 -21.703 1 98.81 270 ALA B CA 1
ATOM 5741 C C . ALA B 1 270 ? -13.867 -16.969 -22.016 1 98.81 270 ALA B C 1
ATOM 5743 O O . ALA B 1 270 ? -13.844 -17.703 -23.016 1 98.81 270 ALA B O 1
ATOM 5744 N N . TYR B 1 271 ? -12.836 -16.812 -21.219 1 98.69 271 TYR B N 1
ATOM 5745 C CA . TYR B 1 271 ? -11.695 -17.719 -21.266 1 98.69 271 TYR B CA 1
ATOM 5746 C C . TYR B 1 271 ? -11.797 -18.781 -20.188 1 98.69 271 TYR B C 1
ATOM 5748 O O . TYR B 1 271 ? -11.984 -18.469 -19.016 1 98.69 271 TYR B O 1
ATOM 5756 N N . ILE B 1 272 ? -11.703 -20.047 -20.578 1 97.62 272 ILE B N 1
ATOM 5757 C CA . ILE B 1 272 ? -11.898 -21.156 -19.656 1 97.62 272 ILE B CA 1
ATOM 5758 C C . ILE B 1 272 ? -10.633 -22 -19.578 1 97.62 272 ILE B C 1
ATOM 5760 O O . ILE B 1 272 ? -10.148 -22.5 -20.594 1 97.62 272 ILE B O 1
ATOM 5764 N N . SER B 1 273 ? -10.109 -22.094 -18.406 1 96.06 273 SER B N 1
ATOM 5765 C CA . SER B 1 273 ? -8.969 -22.969 -18.156 1 96.06 273 SER B CA 1
ATOM 5766 C C . SER B 1 273 ? -8.922 -23.422 -16.688 1 96.06 273 SER B C 1
ATOM 5768 O O . SER B 1 273 ? -9.039 -22.594 -15.781 1 96.06 273 SER B O 1
ATOM 5770 N N . PHE B 1 274 ? -8.797 -24.688 -16.422 1 91.12 274 PHE B N 1
ATOM 5771 C CA . PHE B 1 274 ? -8.727 -25.203 -15.062 1 91.12 274 PHE B CA 1
ATOM 5772 C C . PHE B 1 274 ? -7.352 -25.797 -14.773 1 91.12 274 PHE B C 1
ATOM 5774 O O . PHE B 1 274 ? -7.203 -26.641 -13.891 1 91.12 274 PHE B O 1
ATOM 5781 N N . GLY B 1 275 ? -6.383 -25.344 -15.5 1 76.25 275 GLY B N 1
ATOM 5782 C CA . GLY B 1 275 ? -4.996 -25.688 -15.242 1 76.25 275 GLY B CA 1
ATOM 5783 C C . GLY B 1 275 ? -4.648 -27.109 -15.656 1 76.25 275 GLY B C 1
ATOM 5784 O O . GLY B 1 275 ? -5.441 -27.781 -16.328 1 76.25 275 GLY B O 1
ATOM 5785 N N . SER B 1 276 ? -3.475 -27.547 -15.312 1 63.19 276 SER B N 1
ATOM 5786 C CA . SER B 1 276 ? -2.902 -28.812 -15.758 1 63.19 276 SER B CA 1
ATOM 5787 C C . SER B 1 276 ? -3.305 -29.953 -14.828 1 63.19 276 SER B C 1
ATOM 5789 O O . SER B 1 276 ? -3.229 -31.125 -15.211 1 63.19 276 SER B O 1
ATOM 5791 N N . MET B 1 277 ? -3.795 -29.578 -13.703 1 60.41 277 MET B N 1
ATOM 5792 C CA . MET B 1 277 ? -3.967 -30.641 -12.711 1 60.41 277 MET B CA 1
ATOM 5793 C C . MET B 1 277 ? -5.441 -30.969 -12.531 1 60.41 277 MET B C 1
ATOM 5795 O O . MET B 1 277 ? -5.793 -32.125 -12.273 1 60.41 277 MET B O 1
ATOM 5799 N N . ALA B 1 278 ? -6.188 -29.891 -12.633 1 62.94 278 ALA B N 1
ATOM 5800 C CA . ALA B 1 278 ? -7.59 -30.109 -12.297 1 62.94 278 ALA B CA 1
ATOM 5801 C C . ALA B 1 278 ? -8.406 -30.453 -13.539 1 62.94 278 ALA B C 1
ATOM 5803 O O . ALA B 1 278 ? -8.156 -29.906 -14.617 1 62.94 278 ALA B O 1
ATOM 5804 N N . LYS B 1 279 ? -9.211 -31.484 -13.297 1 78.12 279 LYS B N 1
ATOM 5805 C CA . LYS B 1 279 ? -10.172 -31.844 -14.336 1 78.12 279 LYS B CA 1
ATOM 5806 C C . LYS B 1 279 ? -11.609 -31.703 -13.836 1 78.12 279 LYS B C 1
ATOM 5808 O O . LYS B 1 279 ? -11.945 -32.188 -12.75 1 78.12 279 LYS B O 1
ATOM 5813 N N . LEU B 1 280 ? -12.297 -31.016 -14.641 1 87.19 280 LEU B N 1
ATOM 5814 C CA . LEU B 1 280 ? -13.719 -30.938 -14.32 1 87.19 280 LEU B CA 1
ATOM 5815 C C . LEU B 1 280 ? -14.375 -32.312 -14.469 1 87.19 280 LEU B C 1
ATOM 5817 O O . LEU B 1 280 ? -14.148 -33 -15.461 1 87.19 280 LEU B O 1
ATOM 5821 N N . PRO B 1 281 ? -15.125 -32.594 -13.492 1 88.69 281 PRO B N 1
ATOM 5822 C CA . PRO B 1 281 ? -15.938 -33.781 -13.719 1 88.69 281 PRO B CA 1
ATOM 5823 C C . PRO B 1 281 ? -16.797 -33.688 -14.969 1 88.69 281 PRO B C 1
ATOM 5825 O O . PRO B 1 281 ? -17.234 -32.594 -15.336 1 88.69 281 PRO B O 1
ATOM 5828 N N . PRO B 1 282 ? -17.094 -34.812 -15.539 1 90.12 282 PRO B N 1
ATOM 5829 C CA . PRO B 1 282 ? -17.828 -34.781 -16.812 1 90.12 282 PRO B CA 1
ATOM 5830 C C . PRO B 1 282 ? -19.156 -34.031 -16.719 1 90.12 282 PRO B C 1
ATOM 5832 O O . PRO B 1 282 ? -19.516 -33.312 -17.641 1 90.12 282 PRO B O 1
ATOM 5835 N N . HIS B 1 283 ? -19.875 -34.219 -15.633 1 92.94 283 HIS B N 1
ATOM 5836 C CA . HIS B 1 283 ? -21.172 -33.562 -15.531 1 92.94 283 HIS B CA 1
ATOM 5837 C C . HIS B 1 283 ? -21.016 -32.062 -15.438 1 92.94 283 HIS B C 1
ATOM 5839 O O . HIS B 1 283 ? -21.875 -31.312 -15.922 1 92.94 283 HIS B O 1
ATOM 5845 N N . GLU B 1 284 ? -19.969 -31.594 -14.812 1 94.94 284 GLU B N 1
ATOM 5846 C CA . GLU B 1 284 ? -19.703 -30.156 -14.727 1 94.94 284 GLU B CA 1
ATOM 5847 C C . GLU B 1 284 ? -19.234 -29.594 -16.062 1 94.94 284 GLU B C 1
ATOM 5849 O O . GLU B 1 284 ? -19.594 -28.484 -16.438 1 94.94 284 GLU B O 1
ATOM 5854 N N . LEU B 1 285 ? -18.422 -30.406 -16.719 1 94.69 285 LEU B N 1
ATOM 5855 C CA . LEU B 1 285 ? -17.969 -30.016 -18.062 1 94.69 285 LEU B CA 1
ATOM 5856 C C . LEU B 1 285 ? -19.156 -29.828 -19 1 94.69 285 LEU B C 1
ATOM 5858 O O . LEU B 1 285 ? -19.219 -28.828 -19.719 1 94.69 285 LEU B O 1
ATOM 5862 N N . ALA B 1 286 ? -20.078 -30.734 -18.938 1 95 286 ALA B N 1
ATOM 5863 C CA . ALA B 1 286 ? -21.281 -30.688 -19.781 1 95 286 ALA B CA 1
ATOM 5864 C C . ALA B 1 286 ? -22.141 -29.469 -19.422 1 95 286 ALA B C 1
ATOM 5866 O O . ALA B 1 286 ? -22.656 -28.797 -20.312 1 95 286 ALA B O 1
ATOM 5867 N N . ALA B 1 287 ? -22.266 -29.234 -18.156 1 96.44 287 ALA B N 1
ATOM 5868 C CA . ALA B 1 287 ? -23.094 -28.125 -17.688 1 96.44 287 ALA B CA 1
ATOM 5869 C C . ALA B 1 287 ? -22.547 -26.797 -18.172 1 96.44 287 ALA B C 1
ATOM 5871 O O . ALA B 1 287 ? -23.297 -25.938 -18.641 1 96.44 287 ALA B O 1
ATOM 5872 N N . LEU B 1 288 ? -21.234 -26.609 -18.109 1 97.31 288 LEU B N 1
ATOM 5873 C CA . LEU B 1 288 ? -20.609 -25.375 -18.562 1 97.31 288 LEU B CA 1
ATOM 5874 C C . LEU B 1 288 ? -20.734 -25.234 -20.078 1 97.31 288 LEU B C 1
ATOM 5876 O O . LEU B 1 288 ? -21.031 -24.141 -20.578 1 97.31 288 LEU B O 1
ATOM 5880 N N . ALA B 1 289 ? -20.516 -26.297 -20.734 1 97.5 289 ALA B N 1
ATOM 5881 C CA . ALA B 1 289 ? -20.641 -26.297 -22.188 1 97.5 289 ALA B CA 1
ATOM 5882 C C . ALA B 1 289 ? -22.047 -25.906 -22.625 1 97.5 289 ALA B C 1
ATOM 5884 O O . ALA B 1 289 ? -22.203 -25.078 -23.531 1 97.5 289 ALA B O 1
ATOM 5885 N N . GLU B 1 290 ? -23 -26.453 -22.016 1 97.06 290 GLU B N 1
ATOM 5886 C CA . GLU B 1 290 ? -24.406 -26.156 -22.344 1 97.06 290 GLU B CA 1
ATOM 5887 C C . GLU B 1 290 ? -24.734 -24.688 -22.047 1 97.06 290 GLU B C 1
ATOM 5889 O O . GLU B 1 290 ? -25.453 -24.047 -22.812 1 97.06 290 GLU B O 1
ATOM 5894 N N . ALA B 1 291 ? -24.266 -24.234 -20.906 1 97.88 291 ALA B N 1
ATOM 5895 C CA . ALA B 1 291 ? -24.5 -22.828 -20.547 1 97.88 291 ALA B CA 1
ATOM 5896 C C . ALA B 1 291 ? -23.922 -21.891 -21.594 1 97.88 291 ALA B C 1
ATOM 5898 O O . ALA B 1 291 ? -24.562 -20.922 -21.984 1 97.88 291 ALA B O 1
ATOM 5899 N N . LEU B 1 292 ? -22.719 -22.156 -22.094 1 98.12 292 LEU B N 1
ATOM 5900 C CA . LEU B 1 292 ? -22.062 -21.328 -23.094 1 98.12 292 LEU B CA 1
ATOM 5901 C C . LEU B 1 292 ? -22.844 -21.312 -24.406 1 98.12 292 LEU B C 1
ATOM 5903 O O . LEU B 1 292 ? -23.078 -20.25 -24.984 1 98.12 292 LEU B O 1
ATOM 5907 N N . GLU B 1 293 ? -23.219 -22.469 -24.781 1 97.12 293 GLU B N 1
ATOM 5908 C CA . GLU B 1 293 ? -23.906 -22.609 -26.062 1 97.12 293 GLU B CA 1
ATOM 5909 C C . GLU B 1 293 ? -25.297 -21.984 -26.016 1 97.12 293 GLU B C 1
ATOM 5911 O O . GLU B 1 293 ? -25.656 -21.203 -26.891 1 97.12 293 GLU B O 1
ATOM 5916 N N . GLU B 1 294 ? -26.031 -22.266 -25.016 1 96.5 294 GLU B N 1
ATOM 5917 C CA . GLU B 1 294 ? -27.406 -21.75 -24.906 1 96.5 294 GLU B CA 1
ATOM 5918 C C . GLU B 1 294 ? -27.406 -20.25 -24.641 1 96.5 294 GLU B C 1
ATOM 5920 O O . GLU B 1 294 ? -28.266 -19.531 -25.141 1 96.5 294 GLU B O 1
ATOM 5925 N N . GLY B 1 295 ? -26.5 -19.812 -23.859 1 96.94 295 GLY B N 1
ATOM 5926 C CA . GLY B 1 295 ? -26.422 -18.406 -23.531 1 96.94 295 GLY B CA 1
ATOM 5927 C C . GLY B 1 295 ? -25.812 -17.578 -24.641 1 96.94 295 GLY B C 1
ATOM 5928 O O . GLY B 1 295 ? -25.922 -16.344 -24.641 1 96.94 295 GLY B O 1
ATOM 5929 N N . GLY B 1 296 ? -25.141 -18.25 -25.594 1 97.38 296 GLY B N 1
ATOM 5930 C CA . GLY B 1 296 ? -24.484 -17.547 -26.688 1 97.38 296 GLY B CA 1
ATOM 5931 C C . GLY B 1 296 ? -23.25 -16.781 -26.25 1 97.38 296 GLY B C 1
ATOM 5932 O O . GLY B 1 296 ? -23 -15.672 -26.734 1 97.38 296 GLY B O 1
ATOM 5933 N N . PHE B 1 297 ? -22.562 -17.25 -25.25 1 98.12 297 PHE B N 1
ATOM 5934 C CA . PHE B 1 297 ? -21.359 -16.594 -24.766 1 98.12 297 PHE B CA 1
ATOM 5935 C C . PHE B 1 297 ? -20.141 -17.047 -25.578 1 98.12 297 PHE B C 1
ATOM 5937 O O . PHE B 1 297 ? -19.75 -18.219 -25.516 1 98.12 297 PHE B O 1
ATOM 5944 N N . PRO B 1 298 ? -19.547 -16.188 -26.297 1 98.56 298 PRO B N 1
ATOM 5945 C CA . PRO B 1 298 ? -18.312 -16.594 -26.969 1 98.56 298 PRO B CA 1
ATOM 5946 C C . PRO B 1 298 ? -17.219 -17.047 -26 1 98.56 298 PRO B C 1
ATOM 5948 O O . PRO B 1 298 ? -17.109 -16.5 -24.891 1 98.56 298 PRO B O 1
ATOM 5951 N N . PHE B 1 299 ? -16.422 -18.062 -26.453 1 98.69 299 PHE B N 1
ATOM 5952 C CA . PHE B 1 299 ? -15.477 -18.562 -25.469 1 98.69 299 PHE B CA 1
ATOM 5953 C C . PHE B 1 299 ? -14.25 -19.172 -26.156 1 98.69 299 PHE B C 1
ATOM 5955 O O . PHE B 1 299 ? -14.305 -19.547 -27.328 1 98.69 299 PHE B O 1
ATOM 5962 N N . ILE B 1 300 ? -13.141 -19.125 -25.453 1 98.19 300 ILE B N 1
ATOM 5963 C CA . ILE B 1 300 ? -11.969 -19.969 -25.688 1 98.19 300 ILE B CA 1
ATOM 5964 C C . ILE B 1 300 ? -11.766 -20.922 -24.5 1 98.19 300 ILE B C 1
ATOM 5966 O O . ILE B 1 300 ? -11.734 -20.484 -23.344 1 98.19 300 ILE B O 1
ATOM 5970 N N . TRP B 1 301 ? -11.719 -22.188 -24.781 1 96.75 301 TRP B N 1
ATOM 5971 C CA . TRP B 1 301 ? -11.547 -23.203 -23.75 1 96.75 301 TRP B CA 1
ATOM 5972 C C . TRP B 1 301 ? -10.227 -23.953 -23.938 1 96.75 301 TRP B C 1
ATOM 5974 O O . TRP B 1 301 ? -10.094 -24.766 -24.875 1 96.75 301 TRP B O 1
ATOM 5984 N N . SER B 1 302 ? -9.242 -23.656 -23.094 1 95.12 302 SER B N 1
ATOM 5985 C CA . SER B 1 302 ? -8.023 -24.453 -23.047 1 95.12 302 SER B CA 1
ATOM 5986 C C . SER B 1 302 ? -8.258 -25.781 -22.344 1 95.12 302 SER B C 1
ATOM 5988 O O . SER B 1 302 ? -8.383 -25.812 -21.109 1 95.12 302 SER B O 1
ATOM 5990 N N . PHE B 1 303 ? -8.273 -26.844 -23.125 1 91.81 303 PHE B N 1
ATOM 5991 C CA . PHE B 1 303 ? -8.734 -28.141 -22.625 1 91.81 303 PHE B CA 1
ATOM 5992 C C . PHE B 1 303 ? -7.758 -29.25 -23 1 91.81 303 PHE B C 1
ATOM 5994 O O . PHE B 1 303 ? -7.492 -29.484 -24.172 1 91.81 303 PHE B O 1
ATOM 6001 N N . ARG B 1 304 ? -7.203 -29.891 -21.953 1 82.5 304 ARG B N 1
ATOM 6002 C CA . ARG B 1 304 ? -6.242 -30.969 -22.188 1 82.5 304 ARG B CA 1
ATOM 6003 C C . ARG B 1 304 ? -6.883 -32.344 -21.953 1 82.5 304 ARG B C 1
ATOM 6005 O O . ARG B 1 304 ? -6.199 -33.375 -22 1 82.5 304 ARG B O 1
ATOM 6012 N N . GLY B 1 305 ? -8.094 -32.438 -21.797 1 81.5 305 GLY B N 1
ATOM 6013 C CA . GLY B 1 305 ? -8.766 -33.688 -21.531 1 81.5 305 GLY B CA 1
ATOM 6014 C C . GLY B 1 305 ? -9.289 -34.375 -22.781 1 81.5 305 GLY B C 1
ATOM 6015 O O . GLY B 1 305 ? -8.766 -34.156 -23.875 1 81.5 305 GLY B O 1
ATOM 6016 N N . ASN B 1 306 ? -10.141 -35.281 -22.578 1 83 306 ASN B N 1
ATOM 6017 C CA . ASN B 1 306 ? -10.773 -36.031 -23.656 1 83 306 ASN B CA 1
ATOM 6018 C C . ASN B 1 306 ? -11.977 -35.281 -24.234 1 83 306 ASN B C 1
ATOM 6020 O O . ASN B 1 306 ? -12.961 -35.062 -23.531 1 83 306 ASN B O 1
ATOM 6024 N N . GLU B 1 307 ? -11.883 -35 -25.453 1 86.69 307 GLU B N 1
ATOM 6025 C CA . GLU B 1 307 ? -12.938 -34.25 -26.125 1 86.69 307 GLU B CA 1
ATOM 6026 C C . GLU B 1 307 ? -14.273 -34.969 -26.047 1 86.69 307 GLU B C 1
ATOM 6028 O O . GLU B 1 307 ? -15.336 -34.375 -26.172 1 86.69 307 GLU B O 1
ATOM 6033 N N . LYS B 1 308 ? -14.211 -36.219 -25.812 1 86.81 308 LYS B N 1
ATOM 6034 C CA . LYS B 1 308 ? -15.43 -37.031 -25.734 1 86.81 308 LYS B CA 1
ATOM 6035 C C . LYS B 1 308 ? -16.234 -36.688 -24.484 1 86.81 308 LYS B C 1
ATOM 6037 O O . LYS B 1 308 ? -17.406 -37.062 -24.375 1 86.81 308 LYS B O 1
ATOM 6042 N N . ASP B 1 309 ? -15.594 -35.969 -23.656 1 87.38 309 ASP B N 1
ATOM 6043 C CA . ASP B 1 309 ? -16.266 -35.594 -22.406 1 87.38 309 ASP B CA 1
ATOM 6044 C C . ASP B 1 309 ? -17.25 -34.469 -22.609 1 87.38 309 ASP B C 1
ATOM 6046 O O . ASP B 1 309 ? -18.109 -34.219 -21.766 1 87.38 309 ASP B O 1
ATOM 6050 N N . PHE B 1 310 ? -17.156 -33.844 -23.781 1 93.06 310 PHE B N 1
ATOM 6051 C CA . PHE B 1 310 ? -18.109 -32.812 -24.125 1 93.06 310 PHE B CA 1
ATOM 6052 C C . PHE B 1 310 ? -19.422 -33.406 -24.625 1 93.06 310 PHE B C 1
ATOM 6054 O O . PHE B 1 310 ? -19.438 -34.531 -25.125 1 93.06 310 PHE B O 1
ATOM 6061 N N . PRO B 1 311 ? -20.547 -32.625 -24.469 1 93.5 311 PRO B N 1
ATOM 6062 C CA . PRO B 1 311 ? -21.766 -33.062 -25.125 1 93.5 311 PRO B CA 1
ATOM 6063 C C . PRO B 1 311 ? -21.578 -33.344 -26.625 1 93.5 311 PRO B C 1
ATOM 6065 O O . PRO B 1 311 ? -20.812 -32.625 -27.281 1 93.5 311 PRO B O 1
ATOM 6068 N N . GLU B 1 312 ? -22.312 -34.25 -27.094 1 94.38 312 GLU B N 1
ATOM 6069 C CA . GLU B 1 312 ? -22.172 -34.688 -28.484 1 94.38 312 GLU B CA 1
ATOM 6070 C C . GLU B 1 312 ? -22.344 -33.5 -29.438 1 94.38 312 GLU B C 1
ATOM 6072 O O . GLU B 1 312 ? -23.312 -32.75 -29.328 1 94.38 312 GLU B O 1
ATOM 6077 N N . GLY B 1 313 ? -21.328 -33.312 -30.297 1 95.06 313 GLY B N 1
ATOM 6078 C CA . GLY B 1 313 ? -21.391 -32.312 -31.359 1 95.06 313 GLY B CA 1
ATOM 6079 C C . GLY B 1 313 ? -21.078 -30.906 -30.891 1 95.06 313 GLY B C 1
ATOM 6080 O O . GLY B 1 313 ? -21.031 -29.969 -31.688 1 95.06 313 GLY B O 1
ATOM 6081 N N . PHE B 1 314 ? -20.859 -30.766 -29.656 1 96.31 314 PHE B N 1
ATOM 6082 C CA . PHE B 1 314 ? -20.641 -29.438 -29.062 1 96.31 314 PHE B CA 1
ATOM 6083 C C . PHE B 1 314 ? -19.5 -28.719 -29.766 1 96.31 314 PHE B C 1
ATOM 6085 O O . PHE B 1 314 ? -19.641 -27.578 -30.188 1 96.31 314 PHE B O 1
ATOM 6092 N N . ILE B 1 315 ? -18.312 -29.344 -29.922 1 95.81 315 ILE B N 1
ATOM 6093 C CA . ILE B 1 315 ? -17.109 -28.719 -30.469 1 95.81 315 ILE B CA 1
ATOM 6094 C C . ILE B 1 315 ? -17.328 -28.344 -31.922 1 95.81 315 ILE B C 1
ATOM 6096 O O . ILE B 1 315 ? -17 -27.234 -32.344 1 95.81 315 ILE B O 1
ATOM 6100 N N . GLU B 1 316 ? -17.969 -29.188 -32.656 1 94.88 316 GLU B N 1
ATOM 6101 C CA . GLU B 1 316 ? -18.25 -28.938 -34.062 1 94.88 316 GLU B CA 1
ATOM 6102 C C . GLU B 1 316 ? -19.234 -27.781 -34.219 1 94.88 316 GLU B C 1
ATOM 6104 O O . GLU B 1 316 ? -19.031 -26.906 -35.062 1 94.88 316 GLU B O 1
ATOM 6109 N N . ARG B 1 317 ? -20.312 -27.781 -33.438 1 96.19 317 ARG B N 1
ATOM 6110 C CA . ARG B 1 317 ? -21.344 -26.75 -33.562 1 96.19 317 ARG B CA 1
ATOM 6111 C C . ARG B 1 317 ? -20.781 -25.375 -33.188 1 96.19 317 ARG B C 1
ATOM 6113 O O . ARG B 1 317 ? -21.016 -24.406 -33.906 1 96.19 317 ARG B O 1
ATOM 6120 N N . THR B 1 318 ? -20 -25.328 -32.125 1 95.44 318 THR B N 1
ATOM 6121 C CA . THR B 1 318 ? -19.516 -24.031 -31.672 1 95.44 318 THR B CA 1
ATOM 6122 C C . THR B 1 318 ? -18.406 -23.516 -32.594 1 95.44 318 THR B C 1
ATOM 6124 O O . THR B 1 318 ? -18.281 -22.297 -32.781 1 95.44 318 THR B O 1
ATOM 6127 N N . ASN B 1 319 ? -17.625 -24.406 -33.125 1 93.19 319 ASN B N 1
ATOM 6128 C CA . ASN B 1 319 ? -16.625 -23.984 -34.125 1 93.19 319 ASN B CA 1
ATOM 6129 C C . ASN B 1 319 ? -17.281 -23.469 -35.406 1 93.19 319 ASN B C 1
ATOM 6131 O O . ASN B 1 319 ? -16.875 -22.438 -35.938 1 93.19 319 ASN B O 1
ATOM 6135 N N . ARG B 1 320 ? -18.25 -24.109 -35.875 1 93.94 320 ARG B N 1
ATOM 6136 C CA . ARG B 1 320 ? -18.938 -23.766 -37.094 1 93.94 320 ARG B CA 1
ATOM 6137 C C . ARG B 1 320 ? -19.656 -22.422 -37 1 93.94 320 ARG B C 1
ATOM 6139 O O . ARG B 1 320 ? -19.625 -21.625 -37.938 1 93.94 320 ARG B O 1
ATOM 6146 N N . ASN B 1 321 ? -20.281 -22.172 -35.938 1 94.69 321 ASN B N 1
ATOM 6147 C CA . ASN B 1 321 ? -21.047 -20.938 -35.781 1 94.69 321 ASN B CA 1
ATOM 6148 C C . ASN B 1 321 ? -20.203 -19.812 -35.25 1 94.69 321 ASN B C 1
ATOM 6150 O O . ASN B 1 321 ? -20.688 -18.703 -35.031 1 94.69 321 ASN B O 1
ATOM 6154 N N . GLY B 1 322 ? -18.891 -20.141 -34.875 1 94.5 322 GLY B N 1
ATOM 6155 C CA . GLY B 1 322 ? -17.969 -19.109 -34.469 1 94.5 322 GLY B CA 1
ATOM 6156 C C . GLY B 1 322 ? -18.125 -18.719 -33 1 94.5 322 GLY B C 1
ATOM 6157 O O . GLY B 1 322 ? -17.578 -17.703 -32.562 1 94.5 322 GLY B O 1
ATOM 6158 N N . LEU B 1 323 ? -18.828 -19.5 -32.219 1 96.62 323 LEU B N 1
ATOM 6159 C CA . LEU B 1 323 ? -19.125 -19.172 -30.844 1 96.62 323 LEU B CA 1
ATOM 6160 C C . LEU B 1 323 ? -17.906 -19.453 -29.953 1 96.62 323 LEU B C 1
ATOM 6162 O O . LEU B 1 323 ? -17.719 -18.766 -28.938 1 96.62 323 LEU B O 1
ATOM 6166 N N . GLY B 1 324 ? -17.234 -20.516 -30.359 1 96.75 324 GLY B N 1
ATOM 6167 C CA . GLY B 1 324 ? -16.156 -20.812 -29.422 1 96.75 324 GLY B CA 1
ATOM 6168 C C . GLY B 1 324 ? -15.039 -21.625 -30.031 1 96.75 324 GLY B C 1
ATOM 6169 O O . GLY B 1 324 ? -15.172 -22.141 -31.156 1 96.75 324 GLY B O 1
ATOM 6170 N N . LYS B 1 325 ? -13.891 -21.703 -29.344 1 95.81 325 LYS B N 1
ATOM 6171 C CA . LYS B 1 325 ? -12.727 -22.516 -29.672 1 95.81 325 LYS B CA 1
ATOM 6172 C C . LYS B 1 325 ? -12.305 -23.375 -28.484 1 95.81 325 LYS B C 1
ATOM 6174 O O . LYS B 1 325 ? -12.195 -22.875 -27.359 1 95.81 325 LYS B O 1
ATOM 6179 N N . VAL B 1 326 ? -12.195 -24.641 -28.734 1 95.25 326 VAL B N 1
ATOM 6180 C CA . VAL B 1 326 ? -11.578 -25.547 -27.781 1 95.25 326 VAL B CA 1
ATOM 6181 C C . VAL B 1 326 ? -10.195 -25.953 -28.281 1 95.25 326 VAL B C 1
ATOM 6183 O O . VAL B 1 326 ? -10.062 -26.531 -29.359 1 95.25 326 VAL B O 1
ATOM 6186 N N . VAL B 1 327 ? -9.172 -25.578 -27.547 1 94.19 327 VAL B N 1
ATOM 6187 C CA . VAL B 1 327 ? -7.805 -25.828 -27.984 1 94.19 327 VAL B CA 1
ATOM 6188 C C . VAL B 1 327 ? -7.02 -26.516 -26.875 1 94.19 327 VAL B C 1
ATOM 6190 O O . VAL B 1 327 ? -7.336 -26.359 -25.688 1 94.19 327 VAL B O 1
ATOM 6193 N N . PRO B 1 328 ? -6.039 -27.281 -27.203 1 90.38 328 PRO B N 1
ATOM 6194 C CA . PRO B 1 328 ? -5.262 -27.969 -26.172 1 90.38 328 PRO B CA 1
ATOM 6195 C C . PRO B 1 328 ? -4.398 -27 -25.359 1 90.38 328 PRO B C 1
ATOM 6197 O O . PRO B 1 328 ? -4.082 -27.297 -24.188 1 90.38 328 PRO B O 1
ATOM 6200 N N . TRP B 1 329 ? -3.986 -25.969 -26.047 1 89.44 329 TRP B N 1
ATOM 6201 C CA . TRP B 1 329 ? -3.133 -25.016 -25.344 1 89.44 329 TRP B CA 1
ATOM 6202 C C . TRP B 1 329 ? -3.217 -23.641 -25.984 1 89.44 329 TRP B C 1
ATOM 6204 O O . TRP B 1 329 ? -3.332 -23.516 -27.203 1 89.44 329 TRP B O 1
ATOM 6214 N N . VAL B 1 330 ? -3.148 -22.625 -25.172 1 92 330 VAL B N 1
ATOM 6215 C CA . VAL B 1 330 ? -3.023 -21.234 -25.578 1 92 330 VAL B CA 1
ATOM 6216 C C . VAL B 1 330 ? -2.312 -20.438 -24.484 1 92 330 VAL B C 1
ATOM 6218 O O . VAL B 1 330 ? -2.357 -20.828 -23.312 1 92 330 VAL B O 1
ATOM 6221 N N . SER B 1 331 ? -1.558 -19.469 -24.859 1 90.81 331 SER B N 1
ATOM 6222 C CA . SER B 1 331 ? -0.926 -18.625 -23.859 1 90.81 331 SER B CA 1
ATOM 6223 C C . SER B 1 331 ? -1.968 -17.906 -23.016 1 90.81 331 SER B C 1
ATOM 6225 O O . SER B 1 331 ? -2.586 -16.938 -23.469 1 90.81 331 SER B O 1
ATOM 6227 N N . GLN B 1 332 ? -2.055 -18.344 -21.828 1 92.94 332 GLN B N 1
ATOM 6228 C CA . GLN B 1 332 ? -3.043 -17.781 -20.922 1 92.94 332 GLN B CA 1
ATOM 6229 C C . GLN B 1 332 ? -2.82 -16.281 -20.719 1 92.94 332 GLN B C 1
ATOM 6231 O O . GLN B 1 332 ? -3.771 -15.5 -20.75 1 92.94 332 GLN B O 1
ATOM 6236 N N . THR B 1 333 ? -1.594 -15.859 -20.547 1 91.88 333 THR B N 1
ATOM 6237 C CA . THR B 1 333 ? -1.258 -14.461 -20.344 1 91.88 333 THR B CA 1
ATOM 6238 C C . THR B 1 333 ? -1.68 -13.617 -21.531 1 91.88 333 THR B C 1
ATOM 6240 O O . THR B 1 333 ? -2.268 -12.547 -21.375 1 91.88 333 THR B O 1
ATOM 6243 N N . LYS B 1 334 ? -1.459 -14.109 -22.719 1 92.44 334 LYS B N 1
ATOM 6244 C CA . LYS B 1 334 ? -1.809 -13.352 -23.922 1 92.44 334 LYS B CA 1
ATOM 6245 C C . LYS B 1 334 ? -3.322 -13.25 -24.094 1 92.44 334 LYS B C 1
ATOM 6247 O O . LYS B 1 334 ? -3.844 -12.195 -24.453 1 92.44 334 LYS B O 1
ATOM 6252 N N . VAL B 1 335 ? -3.924 -14.344 -23.844 1 96.12 335 VAL B N 1
ATOM 6253 C CA . VAL B 1 335 ? -5.375 -14.359 -24 1 96.12 335 VAL B CA 1
ATOM 6254 C C . VAL B 1 335 ? -6.008 -13.406 -22.984 1 96.12 335 VAL B C 1
ATOM 6256 O O . VAL B 1 335 ? -6.863 -12.594 -23.344 1 96.12 335 VAL B O 1
ATOM 6259 N N . LEU B 1 336 ? -5.562 -13.445 -21.766 1 96.81 336 LEU B N 1
ATOM 6260 C CA . LEU B 1 336 ? -6.152 -12.625 -20.719 1 96.81 336 LEU B CA 1
ATOM 6261 C C . LEU B 1 336 ? -5.844 -11.148 -20.938 1 96.81 336 LEU B C 1
ATOM 6263 O O . LEU B 1 336 ? -6.578 -10.281 -20.453 1 96.81 336 LEU B O 1
ATOM 6267 N N . ASN B 1 337 ? -4.812 -10.836 -21.656 1 95 337 ASN B N 1
ATOM 6268 C CA . ASN B 1 337 ? -4.453 -9.445 -21.906 1 95 337 ASN B CA 1
ATOM 6269 C C . ASN B 1 337 ? -5.172 -8.898 -23.141 1 95 337 ASN B C 1
ATOM 6271 O O . ASN B 1 337 ? -5.02 -7.727 -23.484 1 95 337 ASN B O 1
ATOM 6275 N N . HIS B 1 338 ? -5.926 -9.758 -23.844 1 97.12 338 HIS B N 1
ATOM 6276 C CA . HIS B 1 338 ? -6.676 -9.312 -25.016 1 97.12 338 HIS B CA 1
ATOM 6277 C C . HIS B 1 338 ? -7.949 -8.57 -24.594 1 97.12 338 HIS B C 1
ATOM 6279 O O . HIS B 1 338 ? -8.672 -9.023 -23.703 1 97.12 338 HIS B O 1
ATOM 6285 N N . SER B 1 339 ? -8.281 -7.5 -25.203 1 97.12 339 SER B N 1
ATOM 6286 C CA . SER B 1 339 ? -9.352 -6.594 -24.797 1 97.12 339 SER B CA 1
ATOM 6287 C C . SER B 1 339 ? -10.719 -7.266 -24.906 1 97.12 339 SER B C 1
ATOM 6289 O O . SER B 1 339 ? -11.664 -6.879 -24.219 1 97.12 339 SER B O 1
ATOM 6291 N N . SER B 1 340 ? -10.812 -8.312 -25.734 1 98.25 340 SER B N 1
ATOM 6292 C CA . SER B 1 340 ? -12.102 -8.953 -25.953 1 98.25 340 SER B CA 1
ATOM 6293 C C . SER B 1 340 ? -12.461 -9.883 -24.797 1 98.25 340 SER B C 1
ATOM 6295 O O . SER B 1 340 ? -13.617 -10.281 -24.656 1 98.25 340 SER B O 1
ATOM 6297 N N . VAL B 1 341 ? -11.516 -10.258 -24.031 1 98.69 341 VAL B N 1
ATOM 6298 C CA . VAL B 1 341 ? -11.797 -11.195 -22.938 1 98.69 341 VAL B CA 1
ATOM 6299 C C . VAL B 1 341 ? -12.477 -10.469 -21.797 1 98.69 341 VAL B C 1
ATOM 6301 O O . VAL B 1 341 ? -11.977 -9.445 -21.312 1 98.69 341 VAL B O 1
ATOM 6304 N N . GLY B 1 342 ? -13.602 -11.07 -21.375 1 98.56 342 GLY B N 1
ATOM 6305 C CA . GLY B 1 342 ? -14.398 -10.375 -20.375 1 98.56 342 GLY B CA 1
ATOM 6306 C C . GLY B 1 342 ? -14.461 -11.102 -19.047 1 98.56 342 GLY B C 1
ATOM 6307 O O . GLY B 1 342 ? -14.812 -10.508 -18.031 1 98.56 342 GLY B O 1
ATOM 6308 N N . VAL B 1 343 ? -14.164 -12.375 -19.062 1 98.81 343 VAL B N 1
ATOM 6309 C CA . VAL B 1 343 ? -14.188 -13.133 -17.812 1 98.81 343 VAL B CA 1
ATOM 6310 C C . VAL B 1 343 ? -13.289 -14.359 -17.938 1 98.81 343 VAL B C 1
ATOM 6312 O O . VAL B 1 343 ? -13.117 -14.906 -19.031 1 98.81 343 VAL B O 1
ATOM 6315 N N . PHE B 1 344 ? -12.617 -14.75 -16.906 1 98.75 344 PHE B N 1
ATOM 6316 C CA . PHE B 1 344 ? -11.781 -15.938 -16.812 1 98.75 344 PHE B CA 1
ATOM 6317 C C . PHE B 1 344 ? -12.43 -16.984 -15.906 1 98.75 344 PHE B C 1
ATOM 6319 O O . PHE B 1 344 ? -12.602 -16.75 -14.703 1 98.75 344 PHE B O 1
ATOM 6326 N N . VAL B 1 345 ? -12.844 -18.078 -16.406 1 98 345 VAL B N 1
ATOM 6327 C CA . VAL B 1 345 ? -13.352 -19.219 -15.641 1 98 345 VAL B CA 1
ATOM 6328 C C . VAL B 1 345 ? -12.195 -20.141 -15.266 1 98 345 VAL B C 1
ATOM 6330 O O . VAL B 1 345 ? -11.547 -20.719 -16.141 1 98 345 VAL B O 1
ATOM 6333 N N . THR B 1 346 ? -11.945 -20.266 -13.961 1 96.44 346 THR B N 1
ATOM 6334 C CA . THR B 1 346 ? -10.695 -20.891 -13.531 1 96.44 346 THR B CA 1
ATOM 6335 C C . THR B 1 346 ? -10.875 -21.578 -12.18 1 96.44 346 THR B C 1
ATOM 6337 O O . THR B 1 346 ? -11.938 -21.469 -11.555 1 96.44 346 THR B O 1
ATOM 6340 N N . HIS B 1 347 ? -9.93 -22.391 -11.812 1 94.62 347 HIS B N 1
ATOM 6341 C CA . HIS B 1 347 ? -9.906 -23.016 -10.5 1 94.62 347 HIS B CA 1
ATOM 6342 C C . HIS B 1 347 ? -9.375 -22.062 -9.438 1 94.62 347 HIS B C 1
ATOM 6344 O O . HIS B 1 347 ? -9.391 -22.391 -8.25 1 94.62 347 HIS B O 1
ATOM 6350 N N . CYS B 1 348 ? -8.797 -20.969 -9.867 1 94.75 348 CYS B N 1
ATOM 6351 C CA . CYS B 1 348 ? -8.445 -19.891 -8.961 1 94.75 348 CYS B CA 1
ATOM 6352 C C . CYS B 1 348 ? -7.141 -20.188 -8.234 1 94.75 348 CYS B C 1
ATOM 6354 O O . CYS B 1 348 ? -6.996 -19.875 -7.051 1 94.75 348 CYS B O 1
ATOM 6356 N N . GLY B 1 349 ? -6.184 -20.859 -8.984 1 94.25 349 GLY B N 1
ATOM 6357 C CA . GLY B 1 349 ? -4.824 -20.938 -8.477 1 94.25 349 GLY B CA 1
ATOM 6358 C C . GLY B 1 349 ? -4.117 -19.594 -8.477 1 94.25 349 GLY B C 1
ATOM 6359 O O . GLY B 1 349 ? -4.477 -18.703 -9.234 1 94.25 349 GLY B O 1
ATOM 6360 N N . TRP B 1 350 ? -3.143 -19.453 -7.699 1 95.62 350 TRP B N 1
ATOM 6361 C CA . TRP B 1 350 ? -2.531 -18.156 -7.469 1 95.62 350 TRP B CA 1
ATOM 6362 C C . TRP B 1 350 ? -1.945 -17.594 -8.758 1 95.62 350 TRP B C 1
ATOM 6364 O O . TRP B 1 350 ? -2.078 -16.406 -9.039 1 95.62 350 TRP B O 1
ATOM 6374 N N . ASN B 1 351 ? -1.273 -18.422 -9.531 1 94 351 ASN B N 1
ATOM 6375 C CA . ASN B 1 351 ? -0.743 -17.922 -10.797 1 94 351 ASN B CA 1
ATOM 6376 C C . ASN B 1 351 ? -1.855 -17.422 -11.711 1 94 351 ASN B C 1
ATOM 6378 O O . ASN B 1 351 ? -1.696 -16.406 -12.391 1 94 351 ASN B O 1
ATOM 6382 N N . SER B 1 352 ? -2.918 -18.141 -11.727 1 95.25 352 SER B N 1
ATOM 6383 C CA . SER B 1 352 ? -4.07 -17.719 -12.523 1 95.25 352 SER B CA 1
ATOM 6384 C C . SER B 1 352 ? -4.652 -16.406 -12.008 1 95.25 352 SER B C 1
ATOM 6386 O O . SER B 1 352 ? -5.039 -15.547 -12.805 1 95.25 352 SER B O 1
ATOM 6388 N N . VAL B 1 353 ? -4.691 -16.344 -10.719 1 97.31 353 VAL B N 1
ATOM 6389 C CA . VAL B 1 353 ? -5.199 -15.125 -10.102 1 97.31 353 VAL B CA 1
ATOM 6390 C C . VAL B 1 353 ? -4.332 -13.938 -10.523 1 97.31 353 VAL B C 1
ATOM 6392 O O . VAL B 1 353 ? -4.852 -12.906 -10.945 1 97.31 353 VAL B O 1
ATOM 6395 N N . LEU B 1 354 ? -3.037 -14.086 -10.438 1 97.31 354 LEU B N 1
ATOM 6396 C CA . LEU B 1 354 ? -2.127 -13.008 -10.805 1 97.31 354 LEU B CA 1
ATOM 6397 C C . LEU B 1 354 ? -2.266 -12.656 -12.281 1 97.31 354 LEU B C 1
ATOM 6399 O O . LEU B 1 354 ? -2.287 -11.484 -12.648 1 97.31 354 LEU B O 1
ATOM 6403 N N . GLU B 1 355 ? -2.383 -13.672 -13.125 1 96.5 355 GLU B N 1
ATOM 6404 C CA . GLU B 1 355 ? -2.525 -13.43 -14.555 1 96.5 355 GLU B CA 1
ATOM 6405 C C . GLU B 1 355 ? -3.84 -12.727 -14.867 1 96.5 355 GLU B C 1
ATOM 6407 O O . GLU B 1 355 ? -3.895 -11.875 -15.766 1 96.5 355 GLU B O 1
ATOM 6412 N N . SER B 1 356 ? -4.855 -13.102 -14.164 1 98.12 356 SER B N 1
ATOM 6413 C CA . SER B 1 356 ? -6.141 -12.438 -14.344 1 98.12 356 SER B CA 1
ATOM 6414 C C . SER B 1 356 ? -6.074 -10.977 -13.922 1 98.12 356 SER B C 1
ATOM 6416 O O . SER B 1 356 ? -6.562 -10.094 -14.633 1 98.12 356 SER B O 1
ATOM 6418 N N . ILE B 1 357 ? -5.438 -10.703 -12.781 1 98.06 357 ILE B N 1
ATOM 6419 C CA . ILE B 1 357 ? -5.293 -9.344 -12.281 1 98.06 357 ILE B CA 1
ATOM 6420 C C . ILE B 1 357 ? -4.492 -8.5 -13.273 1 98.06 357 ILE B C 1
ATOM 6422 O O . ILE B 1 357 ? -4.914 -7.406 -13.648 1 98.06 357 ILE B O 1
ATOM 6426 N N . THR B 1 358 ? -3.408 -9.047 -13.758 1 97.31 358 THR B N 1
ATOM 6427 C CA . THR B 1 358 ? -2.547 -8.281 -14.648 1 97.31 358 THR B CA 1
ATOM 6428 C C . THR B 1 358 ? -3.166 -8.164 -16.031 1 97.31 358 THR B C 1
ATOM 6430 O O . THR B 1 358 ? -2.779 -7.305 -16.828 1 97.31 358 THR B O 1
ATOM 6433 N N . GLY B 1 359 ? -4.121 -9.016 -16.328 1 97.19 359 GLY B N 1
ATOM 6434 C CA . GLY B 1 359 ? -4.879 -8.914 -17.562 1 97.19 359 GLY B CA 1
ATOM 6435 C C . GLY B 1 359 ? -6.094 -8.016 -17.453 1 97.19 359 GLY B C 1
ATOM 6436 O O . GLY B 1 359 ? -6.691 -7.637 -18.453 1 97.19 359 GLY B O 1
ATOM 6437 N N . GLY B 1 360 ? -6.496 -7.711 -16.25 1 97.56 360 GLY B N 1
ATOM 6438 C CA . GLY B 1 360 ? -7.645 -6.848 -16 1 97.56 360 GLY B CA 1
ATOM 6439 C C . GLY B 1 360 ? -8.969 -7.551 -16.203 1 97.56 360 GLY B C 1
ATOM 6440 O O . GLY B 1 360 ? -9.953 -6.93 -16.609 1 97.56 360 GLY B O 1
ATOM 6441 N N . VAL B 1 361 ? -9.016 -8.82 -15.945 1 98.44 361 VAL B N 1
ATOM 6442 C CA . VAL B 1 361 ? -10.195 -9.625 -16.25 1 98.44 361 VAL B CA 1
ATOM 6443 C C . VAL B 1 361 ? -10.773 -10.219 -14.969 1 98.44 361 VAL B C 1
ATOM 6445 O O . VAL B 1 361 ? -10.055 -10.867 -14.203 1 98.44 361 VAL B O 1
ATOM 6448 N N . PRO B 1 362 ? -12.086 -10.023 -14.695 1 98.56 362 PRO B N 1
ATOM 6449 C CA . PRO B 1 362 ? -12.695 -10.68 -13.539 1 98.56 362 PRO B CA 1
ATOM 6450 C C . PRO B 1 362 ? -12.742 -12.195 -13.68 1 98.56 362 PRO B C 1
ATOM 6452 O O . PRO B 1 362 ? -12.477 -12.727 -14.758 1 98.56 362 PRO B O 1
ATOM 6455 N N . MET B 1 363 ? -13.156 -12.883 -12.562 1 98.75 363 MET B N 1
ATOM 6456 C CA . MET B 1 363 ? -13.031 -14.336 -12.57 1 98.75 363 MET B CA 1
ATOM 6457 C C . MET B 1 363 ? -14.32 -15 -12.102 1 98.75 363 MET B C 1
ATOM 6459 O O . MET B 1 363 ? -15.047 -14.438 -11.273 1 98.75 363 MET B O 1
ATOM 6463 N N . ILE B 1 364 ? -14.609 -16.109 -12.641 1 98.5 364 ILE B N 1
ATOM 6464 C CA . ILE B 1 364 ? -15.531 -17.109 -12.102 1 98.5 364 ILE B CA 1
ATOM 6465 C C . ILE B 1 364 ? -14.75 -18.328 -11.602 1 98.5 364 ILE B C 1
ATOM 6467 O O . ILE B 1 364 ? -14.062 -18.984 -12.383 1 98.5 364 ILE B O 1
ATOM 6471 N N . CYS B 1 365 ? -14.945 -18.625 -10.359 1 97.38 365 CYS B N 1
ATOM 6472 C CA . CYS B 1 365 ? -14.008 -19.562 -9.742 1 97.38 365 CYS B CA 1
ATOM 6473 C C . CYS B 1 365 ? -14.711 -20.859 -9.352 1 97.38 365 CYS B C 1
ATOM 6475 O O . CYS B 1 365 ? -15.805 -20.828 -8.781 1 97.38 365 CYS B O 1
ATOM 6477 N N . ARG B 1 366 ? -14.094 -21.922 -9.68 1 95.69 366 ARG B N 1
ATOM 6478 C CA . ARG B 1 366 ? -14.438 -23.281 -9.25 1 95.69 366 ARG B CA 1
ATOM 6479 C C . ARG B 1 366 ? -13.219 -23.984 -8.664 1 95.69 366 ARG B C 1
ATOM 6481 O O . ARG B 1 366 ? -12.609 -24.828 -9.328 1 95.69 366 ARG B O 1
ATOM 6488 N N . PRO B 1 367 ? -12.945 -23.719 -7.391 1 93.69 367 PRO B N 1
ATOM 6489 C CA . PRO B 1 367 ? -11.766 -24.297 -6.75 1 93.69 367 PRO B CA 1
ATOM 6490 C C . PRO B 1 367 ? -11.891 -25.812 -6.543 1 93.69 367 PRO B C 1
ATOM 6492 O O . PRO B 1 367 ? -13.008 -26.328 -6.414 1 93.69 367 PRO B O 1
ATOM 6495 N N . PHE B 1 368 ? -10.695 -26.5 -6.469 1 87.25 368 PHE B N 1
ATOM 6496 C CA . PHE B 1 368 ? -10.664 -27.938 -6.258 1 87.25 368 PHE B CA 1
ATOM 6497 C C . PHE B 1 368 ? -9.797 -28.297 -5.055 1 87.25 368 PHE B C 1
ATOM 6499 O O . PHE B 1 368 ? -10.148 -29.172 -4.262 1 87.25 368 PHE B O 1
ATOM 6506 N N . LEU B 1 369 ? -8.617 -27.641 -4.977 1 83.19 369 LEU B N 1
ATOM 6507 C CA . LEU B 1 369 ? -7.633 -28.109 -4.016 1 83.19 369 LEU B CA 1
ATOM 6508 C C . LEU B 1 369 ? -6.852 -26.953 -3.41 1 83.19 369 LEU B C 1
ATOM 6510 O O . LEU B 1 369 ? -6.906 -25.828 -3.918 1 83.19 369 LEU B O 1
ATOM 6514 N N . ALA B 1 370 ? -6.195 -27.25 -2.295 1 87.62 370 ALA B N 1
ATOM 6515 C CA . ALA B 1 370 ? -5.148 -26.422 -1.709 1 87.62 370 ALA B CA 1
ATOM 6516 C C . ALA B 1 370 ? -5.691 -25.047 -1.337 1 87.62 370 ALA B C 1
ATOM 6518 O O . ALA B 1 370 ? -6.668 -24.938 -0.592 1 87.62 370 ALA B O 1
ATOM 6519 N N . ASP B 1 371 ? -5.016 -23.969 -1.837 1 92.56 371 ASP B N 1
ATOM 6520 C CA . ASP B 1 371 ? -5.367 -22.625 -1.395 1 92.56 371 ASP B CA 1
ATOM 6521 C C . ASP B 1 371 ? -6.406 -22 -2.318 1 92.56 371 ASP B C 1
ATOM 6523 O O . ASP B 1 371 ? -6.758 -20.828 -2.164 1 92.56 371 ASP B O 1
ATOM 6527 N N . GLN B 1 372 ? -6.984 -22.781 -3.215 1 93.75 372 GLN B N 1
ATOM 6528 C CA . GLN B 1 372 ? -7.902 -22.25 -4.219 1 93.75 372 GLN B CA 1
ATOM 6529 C C . GLN B 1 372 ? -9.18 -21.719 -3.57 1 93.75 372 GLN B C 1
ATOM 6531 O O . GLN B 1 372 ? -9.641 -20.625 -3.904 1 93.75 372 GLN B O 1
ATOM 6536 N N . PRO B 1 373 ? -9.727 -22.406 -2.568 1 94.31 373 PRO B N 1
ATOM 6537 C CA . PRO B 1 373 ? -10.906 -21.859 -1.906 1 94.31 373 PRO B CA 1
ATOM 6538 C C . PRO B 1 373 ? -10.609 -20.547 -1.184 1 94.31 373 PRO B C 1
ATOM 6540 O O . PRO B 1 373 ? -11.43 -19.625 -1.205 1 94.31 373 PRO B O 1
ATOM 6543 N N . LEU B 1 374 ? -9.484 -20.516 -0.551 1 96.19 374 LEU B N 1
ATOM 6544 C CA . LEU B 1 374 ? -9.07 -19.297 0.124 1 96.19 374 LEU B CA 1
ATOM 6545 C C . LEU B 1 374 ? -8.906 -18.156 -0.873 1 96.19 374 LEU B C 1
ATOM 6547 O O . LEU B 1 374 ? -9.336 -17.031 -0.607 1 96.19 374 LEU B O 1
ATOM 6551 N N . ASN B 1 375 ? -8.32 -18.438 -2.012 1 97.25 375 ASN B N 1
ATOM 6552 C CA . ASN B 1 375 ? -8.188 -17.438 -3.07 1 97.25 375 ASN B CA 1
ATOM 6553 C C . ASN B 1 375 ? -9.555 -16.953 -3.555 1 97.25 375 ASN B C 1
ATOM 6555 O O . ASN B 1 375 ? -9.766 -15.742 -3.713 1 97.25 375 ASN B O 1
ATOM 6559 N N . MET B 1 376 ? -10.438 -17.891 -3.73 1 97.06 376 MET B N 1
ATOM 6560 C CA . MET B 1 376 ? -11.773 -17.547 -4.207 1 97.06 376 MET B CA 1
ATOM 6561 C C . MET B 1 376 ? -12.477 -16.609 -3.227 1 97.06 376 MET B C 1
ATOM 6563 O O . MET B 1 376 ? -13.039 -15.602 -3.631 1 97.06 376 MET B O 1
ATOM 6567 N N . ARG B 1 377 ? -12.391 -17 -1.98 1 96.38 377 ARG B N 1
ATOM 6568 C CA . ARG B 1 377 ? -13.031 -16.156 -0.971 1 96.38 377 ARG B CA 1
ATOM 6569 C C . ARG B 1 377 ? -12.43 -14.758 -0.955 1 96.38 377 ARG B C 1
ATOM 6571 O O . ARG B 1 377 ? -13.148 -13.766 -0.844 1 96.38 377 ARG B O 1
ATOM 6578 N N . THR B 1 378 ? -11.172 -14.641 -1.067 1 96.62 378 THR B N 1
ATOM 6579 C CA . THR B 1 378 ? -10.469 -13.359 -1.084 1 96.62 378 THR B CA 1
ATOM 6580 C C . THR B 1 378 ? -10.961 -12.492 -2.234 1 96.62 378 THR B C 1
ATOM 6582 O O . THR B 1 378 ? -11.32 -11.328 -2.031 1 96.62 378 THR B O 1
ATOM 6585 N N . LEU B 1 379 ? -11.008 -13.039 -3.453 1 96.5 379 LEU B N 1
ATOM 6586 C CA . LEU B 1 379 ? -11.375 -12.234 -4.617 1 96.5 379 LEU B CA 1
ATOM 6587 C C . LEU B 1 379 ? -12.852 -11.867 -4.582 1 96.5 379 LEU B C 1
ATOM 6589 O O . LEU B 1 379 ? -13.266 -10.875 -5.176 1 96.5 379 LEU B O 1
ATOM 6593 N N . GLU B 1 380 ? -13.641 -12.672 -3.828 1 95.88 380 GLU B N 1
ATOM 6594 C CA . GLU B 1 380 ? -15.078 -12.422 -3.779 1 95.88 380 GLU B CA 1
ATOM 6595 C C . GLU B 1 380 ? -15.422 -11.344 -2.752 1 95.88 380 GLU B C 1
ATOM 6597 O O . GLU B 1 380 ? -16.188 -10.43 -3.041 1 95.88 380 GLU B O 1
ATOM 6602 N N . VAL B 1 381 ? -14.781 -11.445 -1.601 1 92.56 381 VAL B N 1
ATOM 6603 C CA . VAL B 1 381 ? -15.305 -10.656 -0.493 1 92.56 381 VAL B CA 1
ATOM 6604 C C . VAL B 1 381 ? -14.398 -9.453 -0.241 1 92.56 381 VAL B C 1
ATOM 6606 O O . VAL B 1 381 ? -14.859 -8.406 0.223 1 92.56 381 VAL B O 1
ATOM 6609 N N . LEU B 1 382 ? -13.172 -9.594 -0.497 1 92.19 382 LEU B N 1
ATOM 6610 C CA . LEU B 1 382 ? -12.258 -8.508 -0.184 1 92.19 382 LEU B CA 1
ATOM 6611 C C . LEU B 1 382 ? -11.977 -7.66 -1.423 1 92.19 382 LEU B C 1
ATOM 6613 O O . LEU B 1 382 ? -12.234 -6.453 -1.43 1 92.19 382 LEU B O 1
ATOM 6617 N N . TRP B 1 383 ? -11.516 -8.352 -2.486 1 95.38 383 TRP B N 1
ATOM 6618 C CA . TRP B 1 383 ? -11.125 -7.605 -3.676 1 95.38 383 TRP B CA 1
ATOM 6619 C C . TRP B 1 383 ? -12.336 -7.316 -4.559 1 95.38 383 TRP B C 1
ATOM 6621 O O . TRP B 1 383 ? -12.336 -6.348 -5.32 1 95.38 383 TRP B O 1
ATOM 6631 N N . ARG B 1 384 ? -13.352 -8.227 -4.535 1 95.69 384 ARG B N 1
ATOM 6632 C CA . ARG B 1 384 ? -14.586 -8.125 -5.309 1 95.69 384 ARG B CA 1
ATOM 6633 C C . ARG B 1 384 ? -14.289 -8.055 -6.801 1 95.69 384 ARG B C 1
ATOM 6635 O O . ARG B 1 384 ? -14.805 -7.18 -7.504 1 95.69 384 ARG B O 1
ATOM 6642 N N . ILE B 1 385 ? -13.469 -8.977 -7.242 1 98.19 385 ILE B N 1
ATOM 6643 C CA . ILE B 1 385 ? -13.078 -9.016 -8.648 1 98.19 385 ILE B CA 1
ATOM 6644 C C . ILE B 1 385 ? -13.469 -10.359 -9.258 1 98.19 385 ILE B C 1
ATOM 6646 O O . ILE B 1 385 ? -12.953 -10.75 -10.305 1 98.19 385 ILE B O 1
ATOM 6650 N N . GLY B 1 386 ? -14.266 -11.086 -8.641 1 98.12 386 GLY B N 1
ATOM 6651 C CA . GLY B 1 386 ? -14.734 -12.375 -9.125 1 98.12 386 GLY B CA 1
ATOM 6652 C C . GLY B 1 386 ? -15.812 -12.984 -8.242 1 98.12 386 GLY B C 1
ATOM 6653 O O . GLY B 1 386 ? -16.203 -12.398 -7.23 1 98.12 386 GLY B O 1
ATOM 6654 N N . VAL B 1 387 ? -16.344 -14.117 -8.711 1 97.75 387 VAL B N 1
ATOM 6655 C CA . VAL B 1 387 ? -17.391 -14.812 -7.977 1 97.75 387 VAL B CA 1
ATOM 6656 C C . VAL B 1 387 ? -17.125 -16.312 -7.992 1 97.75 387 VAL B C 1
ATOM 6658 O O . VAL B 1 387 ? -16.531 -16.844 -8.938 1 97.75 387 VAL B O 1
ATOM 6661 N N . GLY B 1 388 ? -17.531 -16.906 -6.918 1 96.62 388 GLY B N 1
ATOM 6662 C CA . GLY B 1 388 ? -17.562 -18.359 -6.902 1 96.62 388 GLY B CA 1
ATOM 6663 C C . GLY B 1 388 ? -18.812 -18.938 -7.508 1 96.62 388 GLY B C 1
ATOM 6664 O O . GLY B 1 388 ? -19.859 -18.281 -7.527 1 96.62 388 GLY B O 1
ATOM 6665 N N . ILE B 1 389 ? -18.656 -20.125 -8 1 92.94 389 ILE B N 1
ATOM 6666 C CA . ILE B 1 389 ? -19.844 -20.812 -8.516 1 92.94 389 ILE B CA 1
ATOM 6667 C C . ILE B 1 389 ? -20.781 -21.172 -7.363 1 92.94 389 ILE B C 1
ATOM 6669 O O . ILE B 1 389 ? -20.328 -21.656 -6.32 1 92.94 389 ILE B O 1
ATOM 6673 N N . GLU B 1 390 ? -21.984 -20.953 -7.602 1 88.06 390 GLU B N 1
ATOM 6674 C CA . GLU B 1 390 ? -23 -21.219 -6.59 1 88.06 390 GLU B CA 1
ATOM 6675 C C . GLU B 1 390 ? -22.984 -22.688 -6.176 1 88.06 390 GLU B C 1
ATOM 6677 O O . GLU B 1 390 ? -23 -23.578 -7.027 1 88.06 390 GLU B O 1
ATOM 6682 N N . GLY B 1 391 ? -22.875 -22.891 -4.941 1 87.44 391 GLY B N 1
ATOM 6683 C CA . GLY B 1 391 ? -22.953 -24.25 -4.414 1 87.44 391 GLY B CA 1
ATOM 6684 C C . GLY B 1 391 ? -21.641 -25.016 -4.559 1 87.44 391 GLY B C 1
ATOM 6685 O O . GLY B 1 391 ? -21.547 -26.156 -4.113 1 87.44 391 GLY B O 1
ATOM 6686 N N . GLY B 1 392 ? -20.703 -24.5 -5.23 1 90.5 392 GLY B N 1
ATOM 6687 C CA . GLY B 1 392 ? -19.391 -25.109 -5.348 1 90.5 392 GLY B CA 1
ATOM 6688 C C . GLY B 1 392 ? -19.297 -26.109 -6.484 1 90.5 392 GLY B C 1
ATOM 6689 O O . GLY B 1 392 ? -18.25 -26.734 -6.691 1 90.5 392 GLY B O 1
ATOM 6690 N N . VAL B 1 393 ? -20.422 -26.281 -7.211 1 93.06 393 VAL B N 1
ATOM 6691 C CA . VAL B 1 393 ? -20.484 -27.219 -8.336 1 93.06 393 VAL B CA 1
ATOM 6692 C C . VAL B 1 393 ? -21.047 -26.516 -9.562 1 93.06 393 VAL B C 1
ATOM 6694 O O . VAL B 1 393 ? -22.062 -25.812 -9.469 1 93.06 393 VAL B O 1
ATOM 6697 N N . LEU B 1 394 ? -20.438 -26.781 -10.672 1 94.75 394 LEU B N 1
ATOM 6698 C CA . LEU B 1 394 ? -20.906 -26.141 -11.898 1 94.75 394 LEU B CA 1
ATOM 6699 C C . LEU B 1 394 ? -22.188 -26.797 -12.398 1 94.75 394 LEU B C 1
ATOM 6701 O O . LEU B 1 394 ? -22.172 -27.969 -12.812 1 94.75 394 LEU B O 1
ATOM 6705 N N . THR B 1 395 ? -23.25 -26.094 -12.266 1 96.5 395 THR B N 1
ATOM 6706 C CA . THR B 1 395 ? -24.5 -26.422 -12.922 1 96.5 395 THR B CA 1
ATOM 6707 C C . THR B 1 395 ? -24.766 -25.5 -14.102 1 96.5 395 THR B C 1
ATOM 6709 O O . THR B 1 395 ? -24.156 -24.438 -14.203 1 96.5 395 THR B O 1
ATOM 6712 N N . LYS B 1 396 ? -25.625 -26 -14.93 1 96.75 396 LYS B N 1
ATOM 6713 C CA . LYS B 1 396 ? -25.953 -25.156 -16.078 1 96.75 396 LYS B CA 1
ATOM 6714 C C . LYS B 1 396 ? -26.5 -23.812 -15.617 1 96.75 396 LYS B C 1
ATOM 6716 O O . LYS B 1 396 ? -26.047 -22.75 -16.094 1 96.75 396 LYS B O 1
ATOM 6721 N N . SER B 1 397 ? -27.438 -23.828 -14.664 1 96.75 397 SER B N 1
ATOM 6722 C CA . SER B 1 397 ? -28.047 -22.594 -14.172 1 96.75 397 SER B CA 1
ATOM 6723 C C . SER B 1 397 ? -27.047 -21.719 -13.461 1 96.75 397 SER B C 1
ATOM 6725 O O . SER B 1 397 ? -27.031 -20.5 -13.641 1 96.75 397 SER B O 1
ATOM 6727 N N . GLY B 1 398 ? -26.234 -22.344 -12.648 1 97 398 GLY B N 1
ATOM 6728 C CA . GLY B 1 398 ? -25.203 -21.578 -11.953 1 97 398 GLY B CA 1
ATOM 6729 C C . GLY B 1 398 ? -24.188 -20.953 -12.891 1 97 398 GLY B C 1
ATOM 6730 O O . GLY B 1 398 ? -23.797 -19.797 -12.688 1 97 398 GLY B O 1
ATOM 6731 N N . ALA B 1 399 ? -23.812 -21.703 -13.891 1 97.62 399 ALA B N 1
ATOM 6732 C CA . ALA B 1 399 ? -22.875 -21.203 -14.875 1 97.62 399 ALA B CA 1
ATOM 6733 C C . ALA B 1 399 ? -23.484 -20.047 -15.664 1 97.62 399 ALA B C 1
ATOM 6735 O O . ALA B 1 399 ? -22.812 -19.031 -15.891 1 97.62 399 ALA B O 1
ATOM 6736 N N . MET B 1 400 ? -24.719 -20.203 -16.047 1 97.19 400 MET B N 1
ATOM 6737 C CA . MET B 1 400 ? -25.438 -19.172 -16.797 1 97.19 400 MET B CA 1
ATOM 6738 C C . MET B 1 400 ? -25.5 -17.875 -15.992 1 97.19 400 MET B C 1
ATOM 6740 O O . MET B 1 400 ? -25.219 -16.797 -16.516 1 97.19 400 MET B O 1
ATOM 6744 N N . LYS B 1 401 ? -25.844 -18.016 -14.797 1 97.19 401 LYS B N 1
ATOM 6745 C CA . LYS B 1 401 ? -25.953 -16.859 -13.914 1 97.19 401 LYS B CA 1
ATOM 6746 C C . LYS B 1 401 ? -24.625 -16.141 -13.75 1 97.19 401 LYS B C 1
ATOM 6748 O O . LYS B 1 401 ? -24.547 -14.914 -13.828 1 97.19 401 LYS B O 1
ATOM 6753 N N . ALA B 1 402 ? -23.562 -16.906 -13.516 1 98 402 ALA B N 1
ATOM 6754 C CA . ALA B 1 402 ? -22.234 -16.344 -13.305 1 98 402 ALA B CA 1
ATOM 6755 C C . ALA B 1 402 ? -21.719 -15.648 -14.562 1 98 402 ALA B C 1
ATOM 6757 O O . ALA B 1 402 ? -21.156 -14.555 -14.492 1 98 402 ALA B O 1
ATOM 6758 N N . LEU B 1 403 ? -21.953 -16.266 -15.695 1 98.38 403 LEU B N 1
ATOM 6759 C CA . LEU B 1 403 ? -21.5 -15.695 -16.969 1 98.38 403 LEU B CA 1
ATOM 6760 C C . LEU B 1 403 ? -22.266 -14.406 -17.266 1 98.38 403 LEU B C 1
ATOM 6762 O O . LEU B 1 403 ? -21.656 -13.414 -17.688 1 98.38 403 LEU B O 1
ATOM 6766 N N . GLU B 1 404 ? -23.531 -14.398 -17.047 1 97.88 404 GLU B N 1
ATOM 6767 C CA . GLU B 1 404 ? -24.328 -13.195 -17.25 1 97.88 404 GLU B CA 1
ATOM 6768 C C . GLU B 1 404 ? -23.891 -12.07 -16.328 1 97.88 404 GLU B C 1
ATOM 6770 O O . GLU B 1 404 ? -23.781 -10.914 -16.75 1 97.88 404 GLU B O 1
ATOM 6775 N N . LEU B 1 405 ? -23.703 -12.438 -15.133 1 97.5 405 LEU B N 1
ATOM 6776 C CA . LEU B 1 405 ? -23.266 -11.477 -14.125 1 97.5 405 LEU B CA 1
ATOM 6777 C C . LEU B 1 405 ? -21.969 -10.797 -14.539 1 97.5 405 LEU B C 1
ATOM 6779 O O . LEU B 1 405 ? -21.859 -9.57 -14.492 1 97.5 405 LEU B O 1
ATOM 6783 N N . CYS B 1 406 ? -20.984 -11.547 -14.992 1 97.56 406 CYS B N 1
ATOM 6784 C CA . CYS B 1 406 ? -19.641 -11.039 -15.266 1 97.56 406 CYS B CA 1
ATOM 6785 C C . CYS B 1 406 ? -19.594 -10.336 -16.625 1 97.56 406 CYS B C 1
ATOM 6787 O O . CYS B 1 406 ? -18.859 -9.352 -16.781 1 97.56 406 CYS B O 1
ATOM 6789 N N . LEU B 1 407 ? -20.391 -10.773 -17.609 1 97.31 407 LEU B N 1
ATOM 6790 C CA . LEU B 1 407 ? -20.219 -10.297 -18.969 1 97.31 407 LEU B CA 1
ATOM 6791 C C . LEU B 1 407 ? -21.266 -9.25 -19.328 1 97.31 407 LEU B C 1
ATOM 6793 O O . LEU B 1 407 ? -21.078 -8.469 -20.266 1 97.31 407 LEU B O 1
ATOM 6797 N N . SER B 1 408 ? -22.375 -9.18 -18.562 1 93.25 408 SER B N 1
ATOM 6798 C CA . SER B 1 408 ? -23.484 -8.367 -19.094 1 93.25 408 SER B CA 1
ATOM 6799 C C . SER B 1 408 ? -24.062 -7.461 -18.016 1 93.25 408 SER B C 1
ATOM 6801 O O . SER B 1 408 ? -24.953 -6.656 -18.281 1 93.25 408 SER B O 1
ATOM 6803 N N . SER B 1 409 ? -23.625 -7.52 -16.797 1 94 409 SER B N 1
ATOM 6804 C CA . SER B 1 409 ? -24.281 -6.781 -15.719 1 94 409 SER B CA 1
ATOM 6805 C C . SER B 1 409 ? -23.438 -5.59 -15.281 1 94 409 SER B C 1
ATOM 6807 O O . SER B 1 409 ? -22.25 -5.492 -15.633 1 94 409 SER B O 1
ATOM 6809 N N . LYS B 1 410 ? -24.094 -4.754 -14.555 1 94.75 410 LYS B N 1
ATOM 6810 C CA . LYS B 1 410 ? -23.406 -3.629 -13.93 1 94.75 410 LYS B CA 1
ATOM 6811 C C . LYS B 1 410 ? -22.359 -4.113 -12.922 1 94.75 410 LYS B C 1
ATOM 6813 O O . LYS B 1 410 ? -21.281 -3.543 -12.82 1 94.75 410 LYS B O 1
ATOM 6818 N N . GLN B 1 411 ? -22.719 -5.121 -12.273 1 94.75 411 GLN B N 1
ATOM 6819 C CA . GLN B 1 411 ? -21.797 -5.699 -11.297 1 94.75 411 GLN B CA 1
ATOM 6820 C C . GLN B 1 411 ? -20.531 -6.234 -11.977 1 94.75 411 GLN B C 1
ATOM 6822 O O . GLN B 1 411 ? -19.438 -6.121 -11.43 1 94.75 411 GLN B O 1
ATOM 6827 N N . GLY B 1 412 ? -20.75 -6.836 -13.086 1 96.5 412 GLY B N 1
ATOM 6828 C CA . GLY B 1 412 ? -19.594 -7.289 -13.859 1 96.5 412 GLY B CA 1
ATOM 6829 C C . GLY B 1 412 ? -18.672 -6.16 -14.258 1 96.5 412 GLY B C 1
ATOM 6830 O O . GLY B 1 412 ? -17.438 -6.301 -14.18 1 96.5 412 GLY B O 1
ATOM 6831 N N . ASN B 1 413 ? -19.25 -5.035 -14.57 1 95.12 413 ASN B N 1
ATOM 6832 C CA . ASN B 1 413 ? -18.453 -3.859 -14.914 1 95.12 413 ASN B CA 1
ATOM 6833 C C . ASN B 1 413 ? -17.688 -3.326 -13.711 1 95.12 413 ASN B C 1
ATOM 6835 O O . ASN B 1 413 ? -16.531 -2.906 -13.844 1 95.12 413 ASN B O 1
ATOM 6839 N N . GLU B 1 414 ? -18.328 -3.357 -12.625 1 93.06 414 GLU B N 1
ATOM 6840 C CA . GLU B 1 414 ? -17.672 -2.922 -11.398 1 93.06 414 GLU B CA 1
ATOM 6841 C C . GLU B 1 414 ? -16.5 -3.826 -11.055 1 93.06 414 GLU B C 1
ATOM 6843 O O . GLU B 1 414 ? -15.438 -3.348 -10.633 1 93.06 414 GLU B O 1
ATOM 6848 N N . MET B 1 415 ? -16.672 -5.102 -11.266 1 96.75 415 MET B N 1
ATOM 6849 C CA . MET B 1 415 ? -15.57 -6.039 -11.031 1 96.75 415 MET B CA 1
ATOM 6850 C C . MET B 1 415 ? -14.406 -5.766 -11.969 1 96.75 415 MET B C 1
ATOM 6852 O O . MET B 1 415 ? -13.242 -5.84 -11.562 1 96.75 415 MET B O 1
ATOM 6856 N N . ARG B 1 416 ? -14.734 -5.453 -13.148 1 97 416 ARG B N 1
ATOM 6857 C CA . ARG B 1 416 ? -13.703 -5.148 -14.133 1 97 416 ARG B CA 1
ATOM 6858 C C . ARG B 1 416 ? -12.938 -3.889 -13.75 1 97 416 ARG B C 1
ATOM 6860 O O . ARG B 1 416 ? -11.711 -3.828 -13.898 1 97 416 ARG B O 1
ATOM 6867 N N . GLU B 1 417 ? -13.648 -2.918 -13.258 1 91.56 417 GLU B N 1
ATOM 6868 C CA . GLU B 1 417 ? -13.016 -1.681 -12.82 1 91.56 417 GLU B CA 1
ATOM 6869 C C . GLU B 1 417 ? -12.078 -1.934 -11.641 1 91.56 417 GLU B C 1
ATOM 6871 O O . GLU B 1 417 ? -10.953 -1.423 -11.625 1 91.56 417 GLU B O 1
ATOM 6876 N N . ARG B 1 418 ? -12.531 -2.709 -10.734 1 93.31 418 ARG B N 1
ATOM 6877 C CA . ARG B 1 418 ? -11.703 -3.031 -9.586 1 93.31 418 ARG B CA 1
ATOM 6878 C C . ARG B 1 418 ? -10.477 -3.844 -10 1 93.31 418 ARG B C 1
ATOM 6880 O O . ARG B 1 418 ? -9.383 -3.641 -9.469 1 93.31 418 ARG B O 1
ATOM 6887 N N . THR B 1 419 ? -10.703 -4.754 -10.93 1 97.5 419 THR B N 1
ATOM 6888 C CA . THR B 1 419 ? -9.578 -5.535 -11.422 1 97.5 419 THR B CA 1
ATOM 6889 C C . THR B 1 419 ? -8.547 -4.633 -12.094 1 97.5 419 THR B C 1
ATOM 6891 O O . THR B 1 419 ? -7.34 -4.836 -11.945 1 97.5 419 THR B O 1
ATOM 6894 N N . SER B 1 420 ? -9 -3.652 -12.766 1 94.25 420 SER B N 1
ATOM 6895 C CA . SER B 1 420 ? -8.117 -2.713 -13.445 1 94.25 420 SER B CA 1
ATOM 6896 C C . SER B 1 420 ? -7.289 -1.911 -12.445 1 94.25 420 SER B C 1
ATOM 6898 O O . SER B 1 420 ? -6.125 -1.601 -12.703 1 94.25 420 SER B O 1
ATOM 6900 N N . ILE B 1 421 ? -7.895 -1.597 -11.352 1 90.44 421 ILE B N 1
ATOM 6901 C CA . ILE B 1 421 ? -7.176 -0.873 -10.312 1 90.44 421 ILE B CA 1
ATOM 6902 C C . ILE B 1 421 ? -6.047 -1.744 -9.766 1 90.44 421 ILE B C 1
ATOM 6904 O O . ILE B 1 421 ? -4.914 -1.281 -9.617 1 90.44 421 ILE B O 1
ATOM 6908 N N . LEU B 1 422 ? -6.344 -2.994 -9.484 1 95 422 LEU B N 1
ATOM 6909 C CA . LEU B 1 422 ? -5.316 -3.904 -8.984 1 95 422 LEU B CA 1
ATOM 6910 C C . LEU B 1 422 ? -4.234 -4.129 -10.031 1 95 422 LEU B C 1
ATOM 6912 O O . LEU B 1 422 ? -3.061 -4.305 -9.695 1 95 422 LEU B O 1
ATOM 6916 N N . LYS B 1 423 ? -4.684 -4.125 -11.281 1 96.19 423 LYS B N 1
ATOM 6917 C CA . LYS B 1 423 ? -3.719 -4.219 -12.375 1 96.19 423 LYS B CA 1
ATOM 6918 C C . LYS B 1 423 ? -2.719 -3.066 -12.328 1 96.19 423 LYS B C 1
ATOM 6920 O O . LYS B 1 423 ? -1.513 -3.279 -12.469 1 96.19 423 LYS B O 1
ATOM 6925 N N . VAL B 1 424 ? -3.172 -1.937 -12.07 1 92.38 424 VAL B N 1
ATOM 6926 C CA . VAL B 1 424 ? -2.309 -0.764 -11.977 1 92.38 424 VAL B CA 1
ATOM 6927 C C . VAL B 1 424 ? -1.335 -0.932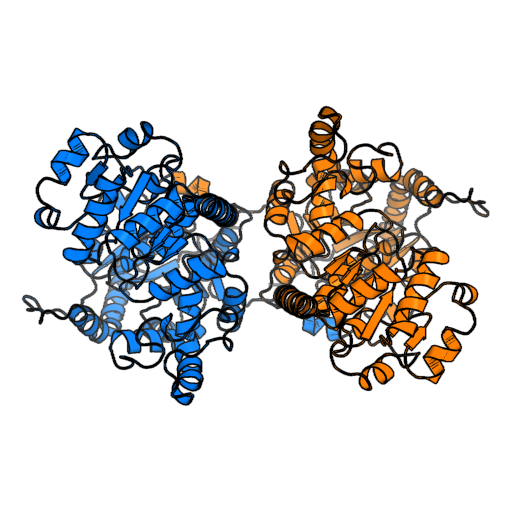 -10.812 1 92.38 424 VAL B C 1
ATOM 6929 O O . VAL B 1 424 ? -0.146 -0.626 -10.938 1 92.38 424 VAL B O 1
ATOM 6932 N N . PHE B 1 425 ? -1.859 -1.42 -9.664 1 93.62 425 PHE B N 1
ATOM 6933 C CA . PHE B 1 425 ? -0.987 -1.661 -8.516 1 93.62 425 PHE B CA 1
ATOM 6934 C C . PHE B 1 425 ? 0.137 -2.621 -8.891 1 93.62 425 PHE B C 1
ATOM 6936 O O . PHE B 1 425 ? 1.297 -2.395 -8.539 1 93.62 425 PHE B O 1
ATOM 6943 N N . ALA B 1 426 ? -0.238 -3.65 -9.602 1 96.06 426 ALA B N 1
ATOM 6944 C CA . ALA B 1 426 ? 0.742 -4.648 -10.016 1 96.06 426 ALA B CA 1
ATOM 6945 C C . ALA B 1 426 ? 1.772 -4.047 -10.961 1 96.06 426 ALA B C 1
ATOM 6947 O O . ALA B 1 426 ? 2.975 -4.273 -10.812 1 96.06 426 ALA B O 1
ATOM 6948 N N . GLU B 1 427 ? 1.317 -3.287 -11.938 1 94.44 427 GLU B N 1
ATOM 6949 C CA . GLU B 1 427 ? 2.191 -2.662 -12.922 1 94.44 427 GLU B CA 1
ATOM 6950 C C . GLU B 1 427 ? 3.141 -1.664 -12.266 1 94.44 427 GLU B C 1
ATOM 6952 O O . GLU B 1 427 ? 4.324 -1.605 -12.609 1 94.44 427 GLU B O 1
ATOM 6957 N N . GLU B 1 428 ? 2.605 -0.92 -11.328 1 91.12 428 GLU B N 1
ATOM 6958 C CA . GLU B 1 428 ? 3.426 0.062 -10.625 1 91.12 428 GLU B CA 1
ATOM 6959 C C . GLU B 1 428 ? 4.48 -0.619 -9.758 1 91.12 428 GLU B C 1
ATOM 6961 O O . GLU B 1 428 ? 5.586 -0.097 -9.586 1 91.12 428 GLU B O 1
ATOM 6966 N N . ALA B 1 429 ? 4.172 -1.749 -9.234 1 92.94 429 ALA B N 1
ATOM 6967 C CA . ALA B 1 429 ? 5.082 -2.48 -8.359 1 92.94 429 ALA B CA 1
ATOM 6968 C C . ALA B 1 429 ? 6.355 -2.875 -9.094 1 92.94 429 ALA B C 1
ATOM 6970 O O . ALA B 1 429 ? 7.43 -2.951 -8.5 1 92.94 429 ALA B O 1
ATOM 6971 N N . VAL B 1 430 ? 6.273 -3.049 -10.438 1 92.25 430 VAL B N 1
ATOM 6972 C CA . VAL B 1 430 ? 7.418 -3.598 -11.156 1 92.25 430 VAL B CA 1
ATOM 6973 C C . VAL B 1 430 ? 8.148 -2.479 -11.891 1 92.25 430 VAL B C 1
ATOM 6975 O O . VAL B 1 430 ? 9.117 -2.73 -12.609 1 92.25 430 VAL B O 1
ATOM 6978 N N . LYS B 1 431 ? 7.715 -1.247 -11.75 1 89.56 431 LYS B N 1
ATOM 6979 C CA . LYS B 1 431 ? 8.445 -0.113 -12.312 1 89.56 431 LYS B CA 1
ATOM 6980 C C . LYS B 1 431 ? 9.758 0.122 -11.562 1 89.56 431 LYS B C 1
ATOM 6982 O O . LYS B 1 431 ? 10.016 -0.509 -10.539 1 89.56 431 LYS B O 1
ATOM 6987 N N . SER B 1 432 ? 10.594 0.969 -12.039 1 84.88 432 SER B N 1
ATOM 6988 C CA . SER B 1 432 ? 11.914 1.227 -11.477 1 84.88 432 SER B CA 1
ATOM 6989 C C . SER B 1 432 ? 11.812 1.694 -10.023 1 84.88 432 SER B C 1
ATOM 6991 O O . SER B 1 432 ? 12.68 1.372 -9.203 1 84.88 432 SER B O 1
ATOM 6993 N N . TYR B 1 433 ? 10.734 2.371 -9.656 1 82.81 433 TYR B N 1
ATOM 6994 C CA . TYR B 1 433 ? 10.539 2.902 -8.312 1 82.81 433 TYR B CA 1
ATOM 6995 C C . TYR B 1 433 ? 9.602 2.018 -7.508 1 82.81 433 TYR B C 1
ATOM 6997 O O . TYR B 1 433 ? 9.227 2.359 -6.379 1 82.81 433 TYR B O 1
ATOM 7005 N N . GLY B 1 434 ? 9.219 0.895 -8.125 1 89.31 434 GLY B N 1
ATOM 7006 C CA . GLY B 1 434 ? 8.203 0.052 -7.512 1 89.31 434 GLY B CA 1
ATOM 7007 C C . GLY B 1 434 ? 8.766 -0.871 -6.441 1 89.31 434 GLY B C 1
ATOM 7008 O O . GLY B 1 434 ? 9.945 -1.212 -6.465 1 89.31 434 GLY B O 1
ATOM 7009 N N . ARG B 1 435 ? 7.922 -1.294 -5.562 1 92.31 435 ARG B N 1
ATOM 7010 C CA . ARG B 1 435 ? 8.289 -2.121 -4.418 1 92.31 435 ARG B CA 1
ATOM 7011 C C . ARG B 1 435 ? 8.906 -3.439 -4.875 1 92.31 435 ARG B C 1
ATOM 7013 O O . ARG B 1 435 ? 9.883 -3.912 -4.285 1 92.31 435 ARG B O 1
ATOM 7020 N N . THR B 1 436 ? 8.352 -4.09 -5.918 1 93.94 436 THR B N 1
ATOM 7021 C CA . THR B 1 436 ? 8.891 -5.348 -6.422 1 93.94 436 THR B CA 1
ATOM 7022 C C . THR B 1 436 ? 10.336 -5.18 -6.875 1 93.94 436 THR B C 1
ATOM 7024 O O . THR B 1 436 ? 11.195 -6 -6.547 1 93.94 436 THR B O 1
ATOM 7027 N N . THR B 1 437 ? 10.602 -4.121 -7.578 1 91.12 437 THR B N 1
ATOM 7028 C CA . THR B 1 437 ? 11.953 -3.83 -8.039 1 91.12 437 THR B CA 1
ATOM 7029 C C . THR B 1 437 ? 12.891 -3.592 -6.859 1 91.12 437 THR B C 1
ATOM 7031 O O . THR B 1 437 ? 14 -4.125 -6.824 1 91.12 437 THR B O 1
ATOM 7034 N N . GLU B 1 438 ? 12.469 -2.852 -5.906 1 89.88 438 GLU B N 1
ATOM 7035 C CA . GLU B 1 438 ? 13.266 -2.59 -4.715 1 89.88 438 GLU B CA 1
ATOM 7036 C C . GLU B 1 438 ? 13.578 -3.881 -3.965 1 89.88 438 GLU B C 1
ATOM 7038 O O . GLU B 1 438 ? 14.719 -4.105 -3.555 1 89.88 438 GLU B O 1
ATOM 7043 N N . ASP B 1 439 ? 12.586 -4.734 -3.797 1 94.25 439 ASP B N 1
ATOM 7044 C CA . ASP B 1 439 ? 12.75 -5.988 -3.066 1 94.25 439 ASP B CA 1
ATOM 7045 C C . ASP B 1 439 ? 13.688 -6.938 -3.807 1 94.25 439 ASP B C 1
ATOM 7047 O O . ASP B 1 439 ? 14.469 -7.656 -3.182 1 94.25 439 ASP B O 1
ATOM 7051 N N . LEU B 1 440 ? 13.57 -6.961 -5.117 1 93 440 LEU B N 1
ATOM 7052 C CA . LEU B 1 440 ? 14.469 -7.789 -5.906 1 93 440 LEU B CA 1
ATOM 7053 C C . LEU B 1 440 ? 15.914 -7.34 -5.734 1 93 440 LEU B C 1
ATOM 7055 O O . LEU B 1 440 ? 16.828 -8.172 -5.621 1 93 440 LEU B O 1
ATOM 7059 N N . ASN B 1 441 ? 16.125 -6.059 -5.68 1 89.56 441 ASN B N 1
ATOM 7060 C CA . ASN B 1 441 ? 17.469 -5.531 -5.453 1 89.56 441 ASN B CA 1
ATOM 7061 C C . ASN B 1 441 ? 18 -5.938 -4.082 1 89.56 441 ASN B C 1
ATOM 7063 O O . ASN B 1 441 ? 19.156 -6.332 -3.957 1 89.56 441 ASN B O 1
ATOM 7067 N N . VAL B 1 442 ? 17.172 -5.82 -3.131 1 90.56 442 VAL B N 1
ATOM 7068 C CA . VAL B 1 442 ? 17.562 -6.227 -1.783 1 90.56 442 VAL B CA 1
ATOM 7069 C C . VAL B 1 442 ? 17.922 -7.711 -1.776 1 90.56 442 VAL B C 1
ATOM 7071 O O . VAL B 1 442 ? 18.922 -8.109 -1.188 1 90.56 442 VAL B O 1
ATOM 7074 N N . LEU B 1 443 ? 17.125 -8.492 -2.436 1 94.25 443 LEU B N 1
ATOM 7075 C CA . LEU B 1 443 ? 17.312 -9.938 -2.471 1 94.25 443 LEU B CA 1
ATOM 7076 C C . LEU B 1 443 ? 18.641 -10.289 -3.146 1 94.25 443 LEU B C 1
ATOM 7078 O O . LEU B 1 443 ? 19.406 -11.117 -2.639 1 94.25 443 LEU B O 1
ATOM 7082 N N . VAL B 1 444 ? 18.891 -9.688 -4.277 1 91.5 444 VAL B N 1
ATOM 7083 C CA . VAL B 1 444 ? 20.109 -9.953 -5.02 1 91.5 444 VAL B CA 1
ATOM 7084 C C . VAL B 1 444 ? 21.328 -9.562 -4.18 1 91.5 444 VAL B C 1
ATOM 7086 O O . VAL B 1 444 ? 22.328 -10.281 -4.148 1 91.5 444 VAL B O 1
ATOM 7089 N N . ASN B 1 445 ? 21.188 -8.477 -3.477 1 88 445 ASN B N 1
ATOM 7090 C CA . ASN B 1 445 ? 22.266 -8.062 -2.584 1 88 445 ASN B CA 1
ATOM 7091 C C . ASN B 1 445 ? 22.5 -9.078 -1.47 1 88 445 ASN B C 1
ATOM 7093 O O . ASN B 1 445 ? 23.641 -9.344 -1.087 1 88 445 ASN B O 1
ATOM 7097 N N . GLU B 1 446 ? 21.422 -9.656 -0.958 1 88.25 446 GLU B N 1
ATOM 7098 C CA . GLU B 1 446 ? 21.516 -10.68 0.08 1 88.25 446 GLU B CA 1
ATOM 7099 C C . GLU B 1 446 ? 22.203 -11.93 -0.449 1 88.25 446 GLU B C 1
ATOM 7101 O O . GLU B 1 446 ? 22.953 -12.586 0.276 1 88.25 446 GLU B O 1
ATOM 7106 N N . ILE B 1 447 ? 21.922 -12.234 -1.648 1 89.94 447 ILE B N 1
ATOM 7107 C CA . ILE B 1 447 ? 22.469 -13.438 -2.277 1 89.94 447 ILE B CA 1
ATOM 7108 C C . ILE B 1 447 ? 23.969 -13.25 -2.525 1 89.94 447 ILE B C 1
ATOM 7110 O O . ILE B 1 447 ? 24.766 -14.156 -2.262 1 89.94 447 ILE B O 1
ATOM 7114 N N . ILE B 1 448 ? 24.375 -12.047 -2.951 1 86.12 448 ILE B N 1
ATOM 7115 C CA . ILE B 1 448 ? 25.75 -11.797 -3.379 1 86.12 448 ILE B CA 1
ATOM 7116 C C . ILE B 1 448 ? 26.609 -11.453 -2.166 1 86.12 448 ILE B C 1
ATOM 7118 O O . ILE B 1 448 ? 27.734 -11.961 -2.027 1 86.12 448 ILE B O 1
ATOM 7122 N N . CYS B 1 449 ? 26.078 -10.562 -1.289 1 79.25 449 CYS B N 1
ATOM 7123 C CA . CYS B 1 449 ? 26.922 -10.008 -0.228 1 79.25 449 CYS B CA 1
ATOM 7124 C C . CYS B 1 449 ? 26.656 -10.719 1.096 1 79.25 449 CYS B C 1
ATOM 7126 O O . CYS B 1 449 ? 27.469 -10.617 2.025 1 79.25 449 CYS B O 1
ATOM 7128 N N . GLY B 1 450 ? 25.812 -11.586 1.138 1 72 450 GLY B N 1
ATOM 7129 C CA . GLY B 1 450 ? 25.438 -12.172 2.414 1 72 450 GLY B CA 1
ATOM 7130 C C . GLY B 1 450 ? 24.5 -11.289 3.229 1 72 450 GLY B C 1
ATOM 7131 O O . GLY B 1 450 ? 24.141 -10.195 2.791 1 72 450 GLY B O 1
ATOM 7132 N N . PRO B 1 451 ? 24.094 -11.836 4.297 1 66.88 451 PRO B N 1
ATOM 7133 C CA . PRO B 1 451 ? 23.094 -11.125 5.09 1 66.88 451 PRO B CA 1
ATOM 7134 C C . PRO B 1 451 ? 23.578 -9.758 5.578 1 66.88 451 PRO B C 1
ATOM 7136 O O . PRO B 1 451 ? 24.703 -9.641 6.059 1 66.88 451 PRO B O 1
ATOM 7139 N N . SER B 1 452 ? 22.953 -8.781 5.098 1 56.12 452 SER B N 1
ATOM 7140 C CA . SER B 1 452 ? 23.25 -7.434 5.582 1 56.12 452 SER B CA 1
ATOM 7141 C C . SER B 1 452 ? 22.516 -7.148 6.891 1 56.12 452 SER B C 1
ATOM 7143 O O . SER B 1 452 ? 21.391 -7.605 7.09 1 56.12 452 SER B O 1
ATOM 7145 N N . LYS B 1 453 ? 23.203 -6.961 7.949 1 50.03 453 LYS B N 1
ATOM 7146 C CA . LYS B 1 453 ? 22.578 -6.477 9.172 1 50.03 453 LYS B CA 1
ATOM 7147 C C . LYS B 1 453 ? 21.828 -5.164 8.93 1 50.03 453 LYS B C 1
ATOM 7149 O O . LYS B 1 453 ? 22.359 -4.246 8.305 1 50.03 453 LYS B O 1
ATOM 7154 N N . ARG B 1 454 ? 20.562 -5.227 8.938 1 46.84 454 ARG B N 1
ATOM 7155 C CA . ARG B 1 454 ? 19.734 -4.035 8.812 1 46.84 454 ARG B CA 1
ATOM 7156 C C . ARG B 1 454 ? 20.172 -2.951 9.789 1 46.84 454 ARG B C 1
ATOM 7158 O O . ARG B 1 454 ? 20.203 -3.176 11 1 46.84 454 ARG B O 1
ATOM 7165 N N . LYS B 1 455 ? 21.062 -2.012 9.602 1 44.25 455 LYS B N 1
ATOM 7166 C CA . LYS B 1 455 ? 21.203 -0.888 10.523 1 44.25 455 LYS B CA 1
ATOM 7167 C C . LYS B 1 455 ? 19.969 -0.001 10.508 1 44.25 455 LYS B C 1
ATOM 7169 O O . LYS B 1 455 ? 19.875 0.924 9.695 1 44.25 455 LYS B O 1
ATOM 7174 N N . TRP B 1 456 ? 18.734 -0.624 10.688 1 40.12 456 TRP B N 1
ATOM 7175 C CA . TRP B 1 456 ? 17.609 0.295 10.719 1 40.12 456 TRP B CA 1
ATOM 7176 C C . TRP B 1 456 ? 17.703 1.243 11.906 1 40.12 456 TRP B C 1
ATOM 7178 O O . TRP B 1 456 ? 18.047 0.826 13.016 1 40.12 456 TRP B O 1
ATOM 7188 N N . LEU B 1 457 ? 17.953 2.357 11.617 1 38.22 457 LEU B N 1
ATOM 7189 C CA . LEU B 1 457 ? 17.719 3.291 12.719 1 38.22 457 LEU B CA 1
ATOM 7190 C C . LEU B 1 457 ? 16.312 3.162 13.258 1 38.22 457 LEU B C 1
ATOM 7192 O O . LEU B 1 457 ? 15.336 3.266 12.508 1 38.22 457 LEU B O 1
ATOM 7196 N N . ASP B 1 458 ? 16.109 2.285 14.094 1 39.09 458 ASP B N 1
ATOM 7197 C CA . ASP B 1 458 ? 14.82 2.221 14.773 1 39.09 458 ASP B CA 1
ATOM 7198 C C . ASP B 1 458 ? 14.352 3.611 15.195 1 39.09 458 ASP B C 1
ATOM 7200 O O . ASP B 1 458 ? 14.977 4.258 16.031 1 39.09 458 ASP B O 1
ATOM 7204 N N . TRP B 1 459 ? 13.75 4.277 14.406 1 38.72 459 TRP B N 1
ATOM 7205 C CA . TRP B 1 459 ? 13.234 5.617 14.664 1 38.72 459 TRP B CA 1
ATOM 7206 C C . TRP B 1 459 ? 12.555 5.688 16.016 1 38.72 459 TRP B C 1
ATOM 7208 O O . TRP B 1 459 ? 12.672 6.688 16.734 1 38.72 459 TRP B O 1
ATOM 7218 N N . GLY B 1 460 ? 11.586 4.789 16.266 1 36.97 460 GLY B N 1
ATOM 7219 C CA . GLY B 1 460 ? 10.797 4.918 17.484 1 36.97 460 GLY B CA 1
ATOM 7220 C C . GLY B 1 460 ? 11.641 4.895 18.75 1 36.97 460 GLY B C 1
ATOM 7221 O O . GLY B 1 460 ? 11.367 5.625 19.703 1 36.97 460 GLY B O 1
ATOM 7222 N N . THR B 1 461 ? 12.469 4.031 18.781 1 35.91 461 THR B N 1
ATOM 7223 C CA . THR B 1 461 ? 13.141 3.885 20.062 1 35.91 461 THR B CA 1
ATOM 7224 C C . THR B 1 461 ? 14.164 4.996 20.266 1 35.91 461 THR B C 1
ATOM 7226 O O . THR B 1 461 ? 14.422 5.406 21.406 1 35.91 461 THR B O 1
ATOM 7229 N N . ASN B 1 462 ? 14.773 5.336 19.25 1 34.84 462 ASN B N 1
ATOM 7230 C CA . ASN B 1 462 ? 15.812 6.309 19.578 1 34.84 462 ASN B CA 1
ATOM 7231 C C . ASN B 1 462 ? 15.234 7.711 19.75 1 34.84 462 ASN B C 1
ATOM 7233 O O . ASN B 1 462 ? 15.961 8.648 20.078 1 34.84 462 ASN B O 1
ATOM 7237 N N . LEU B 1 463 ? 14.164 7.938 19.188 1 34.75 463 LEU B N 1
ATOM 7238 C CA . LEU B 1 463 ? 13.594 9.25 19.5 1 34.75 463 LEU B CA 1
ATOM 7239 C C . LEU B 1 463 ? 13.125 9.312 20.938 1 34.75 463 LEU B C 1
ATOM 7241 O O . LEU B 1 463 ? 12.531 10.312 21.359 1 34.75 463 LEU B O 1
ATOM 7245 N N . ASN B 1 464 ? 12.867 8.227 21.672 1 30.83 464 ASN B N 1
ATOM 7246 C CA . ASN B 1 464 ? 12.547 8.297 23.094 1 30.83 464 ASN B CA 1
ATOM 7247 C C . ASN B 1 464 ? 13.375 9.352 23.812 1 30.83 464 ASN B C 1
ATOM 7249 O O . ASN B 1 464 ? 13.188 9.594 25 1 30.83 464 ASN B O 1
ATOM 7253 N N . TRP B 1 465 ? 14.547 9.547 23.406 1 27.52 465 TRP B N 1
ATOM 7254 C CA . TRP B 1 465 ? 15.289 10.375 24.344 1 27.52 465 TRP B CA 1
ATOM 7255 C C . TRP B 1 465 ? 14.797 11.82 24.312 1 27.52 465 TRP B C 1
ATOM 7257 O O . TRP B 1 465 ? 15.344 12.688 24.984 1 27.52 465 TRP B O 1
ATOM 7267 N N . TRP B 1 466 ? 13.93 12.211 23.328 1 26.91 466 TRP B N 1
ATOM 7268 C CA . TRP B 1 466 ? 13.711 13.633 23.578 1 26.91 466 TRP B CA 1
ATOM 7269 C C . TRP B 1 466 ? 12.648 13.844 24.641 1 26.91 466 TRP B C 1
ATOM 7271 O O . TRP B 1 466 ? 11.625 13.164 24.656 1 26.91 466 TRP B O 1
#

Organism: Prunus dulcis (NCBI:txid3755)

Radius of gyration: 30.98 Å; Cα contacts (8 Å, |Δi|>4): 1722; chains: 2; bounding box: 67×100×74 Å

Secondary structure (DSSP, 8-state):
-------EEEEEE---STTHHHHHHHHHHHHHHH-TTEEEEEEE-HHHHHHH--TTTTTT-TTEEEEE---S--TTPPP-S-TTHHHHHHHHHHHHHHHHHHHHHHHHHTS---EEEEETT-TTHHHHHHHHT--EEEEE-S-HHHHHHHHTHHHHHHHHHTT--TT-B-TTSTT-TT-BGGGSPTTTSSTTTTSHHHHHHHHHHHHGGGSS-EEESS-GGG-HHHHHHHHHHSS-EEE---GGGS--PPPP-TT-HHHHHTTS-TT-EEEEE-TTT----HHHHHHHHHHHHHHT--EEEE--S-GGGSPTTHHHHHHHTTSEEEES---HHHHHTSTTEEEEEE---HHHHHHHHHHT--EEE---STTHHHHHHIIIIIS-SEEEPGGGS--HHHHHHHHHHHHHSHHHHHHHHHHHHHHHHHHHHTSTTSHHHHHHHHHHHHHHH---------HHHHGGG-/-------EEEEEE---STTHHHHHHHHHHHHHHH-TTEEEEEEE-HHHHHHH--TTTTTT-TTEEEEE---S--TT----S-TTHHHHHHHHHHHHHHHHHHHHHHHHHTS---EEEEETT-TTHHHHHHHHT--EEEEE-S-HHHHHHHHTHHHHHHHHHTT--SS-B-TTSTT-TT-BGGGSPTTTSSTTTTSHHHHHHHHHHHHGGGSS-EEESS-GGG-HHHHHHHHHHSS-EEE---GGGS--PPPP-TT-HHHHHTTS-TT-EEEE--TTT----HHHHHHHHHHHHHHT--EEEE--S-GGGSPTTHHHHHHHTTSEEEES---HHHHHTSTTEEEEEE---HHHHHHHHHHT--EEE---STTHHHHHHIIIIIS-SEEEPGGGS--HHHHHHHHHHHHHSHHHHHHHHHHHHHHHHHHHHTSTTSHHHHHHHHHHHHHHH---------HHHHGGG-

pLDDT: mean 88.91, std 13.8, range [23.44, 98.81]

InterPro domains:
  IPR002213 UDP-glucuronosyl/UDP-glucosyltransferase [PF00201] (109-414)
  IPR002213 UDP-glucuronosyl/UDP-glucosyltransferase [cd03784] (9-440)
  IPR035595 UDP-glycosyltransferase family, conserved site [PS00375] (329-372)

Sequence (932 aa):
MNHKACTQHVAVLVFPFASHPDILLHFIRMISAMAPDVKFSFLSVAKSNSSLFTESNSKGFENIKPYKVWDGLPGGYAFSGNPLEPIDLFLKVAPGSFKKVIEEAEAEIGQKVGCLISDAFLWFAGEMAEEMQVPWVPLWTSGQRSLLVHVGTDVIREKVGASGEKDQSLDFLPGFSAFHASDLPEGVAFENSESPIAVMVHKMGQKLPQATAVAINSFQDIDLEVVFELKKRFHKFLHVGPFSLTPTAPIHDEHGCLEWLDKHKRASVAYISFGSMAKLPPHELAALAEALEEGGFPFIWSFRGNEKDFPEGFIERTNRNGLGKVVPWVSQTKVLNHSSVGVFVTHCGWNSVLESITGGVPMICRPFLADQPLNMRTLEVLWRIGVGIEGGVLTKSGAMKALELCLSSKQGNEMRERTSILKVFAEEAVKSYGRTTEDLNVLVNEIICGPSKRKWLDWGTNLNWWMNHKACTQHVAVLVFPFASHPDILLHFIRMISAMAPDVKFSFLSVAKSNSSLFTESNSKGFENIKPYKVWDGLPGGYAFSGNPLEPIDLFLKVAPGSFKKVIEEAEAEIGQKVGCLISDAFLWFAGEMAEEMQVPWVPLWTSGQRSLLVHVGTDVIREKVGASGEKDQSLDFLPGFSAFHASDLPEGVAFENSESPIAVMVHKMGQKLPQATAVAINSFQDIDLEVVFELKKRFHKFLHVGPFSLTPTAPIHDEHGCLEWLDKHKRASVAYISFGSMAKLPPHELAALAEALEEGGFPFIWSFRGNEKDFPEGFIERTNRNGLGKVVPWVSQTKVLNHSSVGVFVTHCGWNSVLESITGGVPMICRPFLADQPLNMRTLEVLWRIGVGIEGGVLTKSGAMKALELCLSSKQGNEMRERTSILKVFAEEAVKSYGRTTEDLNVLVNEIICGPSKRKWLDWGTNLNWW

Solvent-accessible surface area (backbone atoms only — not comparable to full-atom values): 49128 Å² total; per-residue (Å²): 128,81,75,68,77,71,68,38,30,31,39,32,44,50,51,91,48,89,63,45,45,61,52,51,49,51,52,48,50,56,50,37,72,76,35,69,64,35,36,34,42,40,35,26,36,59,72,57,45,62,71,60,57,39,81,80,70,40,65,91,41,82,42,56,42,80,40,70,33,64,51,65,68,58,90,84,69,81,80,91,73,57,85,57,51,65,53,55,42,20,60,73,36,34,69,63,32,50,54,53,46,48,54,51,49,24,62,72,72,69,44,67,68,49,24,38,35,31,35,38,66,50,36,64,52,55,58,52,18,58,76,67,70,31,49,25,36,31,39,37,80,47,47,68,66,56,50,48,50,37,52,38,26,67,61,45,28,55,60,52,61,68,58,76,54,89,70,42,73,34,58,86,43,74,81,25,67,92,36,36,57,77,32,51,34,76,20,46,66,62,58,60,43,78,36,69,66,24,43,38,43,45,47,15,27,68,42,54,48,73,28,58,30,41,35,29,52,34,49,63,85,80,44,54,61,45,48,56,57,46,44,73,58,27,74,32,64,33,30,61,15,51,67,74,74,50,70,62,59,89,74,79,70,86,78,44,58,65,67,56,41,69,76,47,58,71,30,52,24,37,38,35,41,46,70,93,80,54,72,72,52,55,70,33,45,32,18,44,52,49,25,33,62,76,67,64,46,31,33,41,32,47,46,81,73,63,74,78,54,46,55,89,62,45,69,58,53,28,47,72,73,66,38,35,48,80,37,68,68,69,62,61,64,60,52,38,55,35,67,21,41,21,30,36,38,27,28,37,45,51,65,55,47,49,32,27,31,69,28,34,29,18,35,40,29,52,48,85,57,58,55,9,46,37,44,42,50,41,32,38,72,73,63,41,26,34,42,64,43,59,92,70,49,58,33,37,68,42,40,40,52,52,50,44,39,42,52,72,36,70,66,19,51,51,14,29,52,43,17,40,52,51,20,48,54,52,56,48,23,51,33,65,87,11,61,18,41,52,31,44,52,52,49,52,45,36,58,64,72,36,84,70,79,76,82,55,70,47,55,67,67,67,38,61,75,76,129,80,74,66,78,71,67,35,30,31,39,33,46,49,50,92,48,90,62,46,46,60,54,51,50,51,50,49,51,54,51,37,72,76,34,71,63,36,35,34,41,40,36,27,37,59,71,58,44,60,71,60,57,39,81,79,69,39,68,92,40,82,40,55,41,79,40,73,34,63,50,63,71,58,89,84,67,77,79,91,74,55,86,58,51,64,53,54,44,21,62,74,38,33,68,62,32,50,54,52,44,49,52,51,50,26,64,72,70,69,45,66,68,51,26,38,35,29,36,38,66,51,37,65,52,55,58,51,18,58,75,66,71,30,49,26,35,30,40,35,76,46,48,67,66,57,49,49,50,37,52,37,25,68,61,46,27,56,61,52,61,68,57,76,54,82,75,41,73,35,58,86,43,75,81,24,66,92,37,37,57,77,34,50,34,77,20,47,65,62,59,60,42,78,34,70,64,25,43,37,43,46,48,13,27,69,42,55,47,73,29,56,30,41,35,26,53,34,49,65,86,80,45,53,60,43,48,55,56,47,44,72,56,28,75,32,66,34,31,61,15,52,67,74,74,48,69,62,56,88,74,80,69,86,79,43,58,66,67,55,43,69,77,47,57,71,31,51,25,36,37,34,41,45,69,93,80,54,73,72,52,53,70,32,45,32,19,44,51,48,24,32,62,74,68,65,47,32,33,41,33,46,46,82,71,64,75,79,51,45,54,88,62,47,69,61,52,29,46,73,73,66,39,33,46,80,37,67,68,70,63,61,62,61,53,38,54,35,68,20,40,22,32,36,38,27,29,37,44,51,67,55,46,50,32,27,31,69,30,34,28,18,37,40,27,54,48,86,58,60,55,9,46,36,43,43,49,42,32,38,72,72,62,39,25,33,41,66,43,56,91,70,49,58,32,37,68,41,40,39,51,51,50,44,40,42,54,72,35,70,65,18,52,51,14,29,52,44,18,40,51,51,20,48,54,50,55,48,22,51,33,65,87,12,60,19,38,51,32,43,51,54,48,52,45,36,58,64,70,36,83,70,79,78,82,54,71,47,56,68,67,64,38,60,75,83

Foldseek 3Di:
DPPPLLEAEEEEAFQPDACGLVQSVLVVVVLCVVRVRYAYEYEDAPVSCVVQDDPVNCPPPPSYDYDHFDQQDDPPDDDPPPPCVSNVNNLVCVVVRSVVRQVVVCVVVVHHHQEYEYALLNLCVLVVCVVVVHAYEHEDEADLVLLLLLLCLVVQQVVVVVVPDDWDFPCVQFPRRVHTPVLAFALSHDHCVVPPSNVSSNSSSPRQQSGLEYEYLDACPVGPRSSVVVCVRHNYYAYQHVSLPDDDPDDDFPPCVLVLLVVADFQQEEEEDAGDPDDADLQLQALLLVLQVVLLGAYEYQDQDDPVSYPPCSQVVCVVVSRYHYDNDDDLLVNLLRRRHQEYEYQQTRNNVVSNLLSLHAYEHQHDHHNSSVRQSCCVPPLNLYHYQPPSGRGNVSSNVRSCCLRPDPSVVVSSVSSPVSNVLRVQLPPCPHRSNVRSVVVSCCSSVNRDDPPPPPVVVVVVPD/DPPVLLEAEEEEAFQPDACRLVQSVLVVVVLCVVRVRYAYEYEDAPVSCVVQDDPVNCPPPPSYDYDHFDQQDDPPDDDPPPPCVSNVNNLVCVVVRSVVRQVVVCVVVVHHHQEYEYALLNLCVLVVCVVVVHAYEHEDEADLVLLLLLLCLVVQQVVVVVVPDDWDFPCVQFPRRVHTPVLAFALRHDHCVVPPSNVSSNSSSPRQQSGLEYEYLDACPLGPRSSVVVCVRHNYYAYQDVSLPDDDPDDDFPPCVLVLLVPADFQQEEEEDAGDPDDADLQLQALLLVLQVVLLGAYEYQDQDDPVSYPPCSQVVCVVVSRYHYDNDDDLLVNLLRRRHQEYEYQQTRNNVVSNLLSLHAYEHQHDHHNSSVRQSCCVPPLNLYHYQPPSGRHNVSSNVRSCCLRPDPSVVVSSVSSPVSNVLRVQLPPCPHRSNVRSVVVSCCSSVNRDDPPPPPVVPVVVVD

Nearest PDB structures (foldseek):
  3hbf-assembly1_A  TM=9.568E-01  e=3.210E-56  Medicago truncatula
  8wrj-assembly1_A  TM=8.776E-01  e=1.983E-31  Catharanthus roseus
  8wrk-assembly1_A  TM=8.687E-01  e=2.775E-31  Catharanthus roseus
  8inv-assembly1_A  TM=8.822E-01  e=1.576E-30  Catharanthus roseus
  8ina-assembly1_A  TM=8.748E-01  e=1.576E-30  Catharanthus roseus